Protein AF-A0A812WAB4-F1 (afdb_monomer_lite)

pLDDT: mean 71.21, std 24.24, range [20.56, 98.69]

Sequence (1229 aa):
MAKARALAEEQAKEQEQAKARALEEQAREWEQAKARALAEQQAKEEEMAKARALAEEQAREQEQAKARALEEQAREQEHAKEQAREQEHAKARALAEEQAREQEQAKARALAEEQARVRQEQNQLIEATRQNKAQLADAHKALLQLEHQVQDELRNAQAVMQAQVQPKMLAAPALKVEAPTPLTSKGSNGSETPLSQTSEDAQNPWLCRKLFPSPEPVTNCSTPSETQQTLLQCTQDSLSHAVPKACSPIGPTPPSQAAASPPALPKHPPAAPAASVLQVAPKAKSPAAVKSAPSAVAPLVSKPTLTKRILRCLEPTSKGTFKVSKEIRDMYYGGGRSRERAPASSIGDIAGAILRDGCSLPSLQEVPVSSLEVATSGQGDQPLSIPFLSVPSYAKVLLNRYEQVLFGGLKVGPQAENMFSTFWSRYRFTNPDHVVYSQVNEQDRRFYIPCLLHGDKGRTLQKSPIFVLSWEIPFGLGPDLLKCCAYDNKAYARKQFSDGKLKWTCSERLHNAGIKRKYADLHECPMVSSPGCTGGSKLNPDAHQRHNSKGHSYVSRWLVAAVPSKVYNNNSRALQALLKEVASELTSLFKDGIVHEASGTRFHFAFIGCKGDAEFHWEAGEFNRSYHNTGLVNEQMICHQCEAGAPGISFSDSRDSPAWAATIGRSEPWDVLPPLNHAPYSTQNPASLYLFDPFHVLKYGLFRDCIGSIVVRLCAMKYFDFEDRDLKGIEPRLQRAYSMYKLWALAEGKNLTLKKFTKSNMNFEKYSHYAWINCKGSEASLLLMWLAAYLSLLLEQPIKEQWHTKVLQAMRQTVQAGLTFVGIMHSHGLWLPRGCAQLLIDAGLGYMRGYNFLAKDCMDREVTGFRLRFHWQIISSLKAGSAAALQNASGVRSEKKWAYIGKMQPGVTLRDLVHAIPYYAIKQGLLTVEKKGKKNIFNGRILEIEGLPDLKCEQAFELSDASAERSAAGCTIKLNEDSVKEYLTSNITLLKWMISEGYSDPRTLARRVTKMEKWLESPTLMEADKEAEYAAVIDINLDELKEPVLCCPNDPDDAKTLTEIGTAGIDEVFIGSCMTNIGHYRAAGKMLSQFDGQLSTRLWIAPPTKMDEEQLTKEGYYSVYGKVGARTEMPGCSLCMGNQARVADNATVVSTSTRNFPNRLGKGANVYLASAELAAVAAILGRLPTNEEYLKYHAELAKSSDSIYQYLNFDQVEDYVAKAGKVQMSEYS

Secondary structure (DSSP, 8-state):
-HHHHHHHHHHHHHHHHHHHHHHHHHHHHHHHHHHHHHHHHHHHHHHHHHHHHHHHHHHHHHHHHHHHHHHHHHHHHHHHHHHHHHHHHHHHHHHHHHHHHHHHHHHHHHHHHHHHHHHHHHHHHHHHHHHHHHHHHHHHHHHHHHHHHHHHHHHHHHHHHHTS-----------------------------------------------------------------------------------------------------------------------------------------PPPPGGGGTSS-----TTSS----HHHHHHHS--------PPP--SHHHHHHHTTSS-----TTSS-EEEEEE--SSTTPPPEEEEEE-HHHHHHHHHHH-HHHHTTT--TTHHHHHHHHHHHHHHHHH-TTBHHHHHS-TTTGGGEEEEEEEEE--B-TTS-BEEEEEEE-SBPPPHHHHHHT-SSSSSTHHHHTS-------HHHHHHHTT--S-GGG-TT--TTTSTT-STT----SSSSPBBTTSS-GGGSEEEEEEEEHHHHTT-THHHHHHHHHHHHHHHHHHHT-EE-TTT--EEEEEEEEEEE-HHHHHHHHT-SS-GGG--TT------SSS-TTSTT--TT--SSS-GGGGGTTSS-S-SS--GGGGSSSBSS-GGGGEEE-HIIIIIIIIHHHHHHHHHHHHHHTTTT--STTS--SHHHHHHHHHHHHHHHHHHTTPPP------TTTTT--STTS-------HHHHHHHHHHHHHHHHHHHHSPPSSTTHHHHHHHHHHHHHHHHHHHHHHHHSBSSPPHHHHHHHHHHHHHHHHHHHHHHHHHHTTT---S-----THHHHHHHHHTTTT-TT-------EEEEEES-PPTT--HHHHHHHHHHHHHHTTSB-S-STT--BSSTTSEEEEES-TT--HHHHHHHHHTTTTTT-SEEEE---HHHHHHHHHHHHHHHHHHHHTT-S-HHHHHHHHHHHHHHHTS-------TT---S-EEEEEGGG--S-EEEPTT-TT-EEEHHHH---B-SEEEE-STT--HHHHHHHHHHHHT--S--SSEEEE--SSHHHHHHHHHTTHHHHHHHTT-EEPPSS-GGGT-SSS-PPTT-EEEE-SS---TTSSSTT-EEEE--HHHHHHHHHHTBPPPHHHHHHHHHHHTTSHHHHS----GGG-HHHHHHHTT--GGG--

Structure (mmCIF, N/CA/C/O backbone):
data_AF-A0A812WAB4-F1
#
_entry.id   AF-A0A812WAB4-F1
#
loop_
_atom_site.group_PDB
_atom_site.id
_atom_site.type_symbol
_atom_site.label_atom_id
_atom_site.label_alt_id
_atom_site.label_comp_id
_atom_site.label_asym_id
_atom_site.label_entity_id
_atom_site.label_seq_id
_atom_site.pdbx_PDB_ins_code
_atom_site.Cartn_x
_atom_site.Cartn_y
_atom_site.Cartn_z
_atom_site.occupancy
_atom_site.B_iso_or_equiv
_atom_site.auth_seq_id
_atom_site.auth_comp_id
_atom_site.auth_asym_id
_atom_site.auth_atom_id
_atom_site.pdbx_PDB_model_num
ATOM 1 N N . MET A 1 1 ? -78.190 81.065 2.301 1.00 52.19 1 MET A N 1
ATOM 2 C CA . MET A 1 1 ? -77.419 79.941 1.718 1.00 52.19 1 MET A CA 1
ATOM 3 C C . MET A 1 1 ? -76.236 79.523 2.591 1.00 52.19 1 MET A C 1
ATOM 5 O O . MET A 1 1 ? -76.321 78.434 3.130 1.00 52.19 1 MET A O 1
ATOM 9 N N . ALA A 1 2 ? -75.197 80.348 2.807 1.00 58.00 2 ALA A N 1
ATOM 10 C CA . ALA A 1 2 ? -73.956 79.943 3.504 1.00 58.00 2 ALA A CA 1
ATOM 11 C C . ALA A 1 2 ? -74.138 79.082 4.782 1.00 58.00 2 ALA A C 1
ATOM 13 O O . ALA A 1 2 ? -73.600 77.981 4.839 1.00 58.00 2 ALA A O 1
ATOM 14 N N . LYS A 1 3 ? -74.966 79.512 5.752 1.00 63.62 3 LYS A N 1
ATOM 15 C CA . LYS A 1 3 ? -75.245 78.733 6.982 1.00 63.62 3 LYS A CA 1
ATOM 16 C C . LYS A 1 3 ? -75.801 77.320 6.729 1.00 63.62 3 LYS A C 1
ATOM 18 O O . LYS A 1 3 ? -75.464 76.408 7.468 1.00 63.62 3 LYS A O 1
ATOM 23 N N . ALA A 1 4 ? -76.621 77.130 5.693 1.00 63.53 4 ALA A N 1
ATOM 24 C CA . ALA A 1 4 ? -77.177 75.817 5.355 1.00 63.53 4 ALA A CA 1
ATOM 25 C C . ALA A 1 4 ? -76.124 74.884 4.734 1.00 63.53 4 ALA A C 1
ATOM 27 O O . ALA A 1 4 ? -76.186 73.677 4.932 1.00 63.53 4 ALA A O 1
ATOM 28 N N . ARG A 1 5 ? -75.136 75.443 4.019 1.00 66.50 5 ARG A N 1
ATOM 29 C CA . ARG A 1 5 ? -74.017 74.672 3.463 1.00 66.50 5 ARG A CA 1
ATOM 30 C C . ARG A 1 5 ? -73.063 74.205 4.566 1.00 66.50 5 ARG A C 1
ATOM 32 O O . ARG A 1 5 ? -72.722 73.032 4.598 1.00 66.50 5 ARG A O 1
ATOM 39 N N . ALA A 1 6 ? -72.736 75.093 5.509 1.00 70.25 6 ALA A N 1
ATOM 40 C CA . ALA A 1 6 ? -71.927 74.752 6.681 1.00 70.25 6 ALA A CA 1
ATOM 41 C C . ALA A 1 6 ? -72.569 73.636 7.528 1.00 70.25 6 ALA A C 1
ATOM 43 O O . ALA A 1 6 ? -71.901 72.658 7.840 1.00 70.25 6 ALA A O 1
ATOM 44 N N . LEU A 1 7 ? -73.874 73.733 7.821 1.00 73.00 7 LEU A N 1
ATOM 45 C CA . LEU A 1 7 ? -74.591 72.709 8.592 1.00 73.00 7 LEU A CA 1
ATOM 46 C C . LEU A 1 7 ? -74.614 71.342 7.878 1.00 73.00 7 LEU A C 1
ATOM 48 O O . LEU A 1 7 ? -74.475 70.308 8.524 1.00 73.00 7 LEU A O 1
ATOM 52 N N . ALA A 1 8 ? -74.750 71.327 6.547 1.00 71.44 8 ALA A N 1
ATOM 53 C CA . ALA A 1 8 ? -74.697 70.092 5.764 1.00 71.44 8 ALA A CA 1
ATOM 54 C C . ALA A 1 8 ? -73.288 69.464 5.741 1.00 71.44 8 ALA A C 1
ATOM 56 O O . ALA A 1 8 ? -73.159 68.245 5.820 1.00 71.44 8 ALA A O 1
ATOM 57 N N . GLU A 1 9 ? -72.231 70.279 5.667 1.00 72.88 9 GLU A N 1
ATOM 58 C CA . GLU A 1 9 ? -70.834 69.819 5.734 1.00 72.88 9 GLU A CA 1
ATOM 59 C C . GLU A 1 9 ? -70.456 69.305 7.140 1.00 72.88 9 GLU A C 1
ATOM 61 O O . GLU A 1 9 ? -69.676 68.360 7.265 1.00 72.88 9 GLU A O 1
ATOM 66 N N . GLU A 1 10 ? -71.043 69.876 8.195 1.00 75.81 10 GLU A N 1
ATOM 67 C CA . GLU A 1 10 ? -70.905 69.425 9.585 1.00 75.81 10 GLU A CA 1
ATOM 68 C C . GLU A 1 10 ? -71.612 68.076 9.816 1.00 75.81 10 GLU A C 1
ATOM 70 O O . GLU A 1 10 ? -70.976 67.114 10.249 1.00 75.81 10 GLU A O 1
ATOM 75 N N . GLN A 1 11 ? -72.880 67.952 9.405 1.00 75.81 11 GLN A N 1
ATOM 76 C CA . GLN A 1 11 ? -73.641 66.696 9.488 1.00 75.81 11 GLN A CA 1
ATOM 77 C C . GLN A 1 11 ? -73.031 65.566 8.641 1.00 75.81 11 GLN A C 1
ATOM 79 O O . GLN A 1 11 ? -73.047 64.406 9.057 1.00 75.81 11 GLN A O 1
ATOM 84 N N . ALA A 1 12 ? -72.455 65.882 7.475 1.00 74.12 12 ALA A N 1
ATOM 85 C CA . ALA A 1 12 ? -71.748 64.901 6.651 1.00 74.12 12 ALA A CA 1
ATOM 86 C C . ALA A 1 12 ? -70.506 64.342 7.368 1.00 74.12 12 ALA A C 1
ATOM 88 O O . ALA A 1 12 ? -70.332 63.123 7.428 1.00 74.12 12 ALA A O 1
ATOM 89 N N . LYS A 1 13 ? -69.686 65.214 7.976 1.00 76.31 13 LYS A N 1
ATOM 90 C CA . LYS A 1 13 ? -68.522 64.802 8.779 1.00 76.31 13 LYS A CA 1
ATOM 91 C C . LYS A 1 13 ? -68.918 63.978 9.999 1.00 76.31 13 LYS A C 1
ATOM 93 O O . LYS A 1 13 ? -68.230 63.015 10.325 1.00 76.31 13 LYS A O 1
ATOM 98 N N . GLU A 1 14 ? -70.012 64.326 10.668 1.00 77.62 14 GLU A N 1
ATOM 99 C CA . GLU A 1 14 ? -70.473 63.584 11.842 1.00 77.62 14 GLU A CA 1
ATOM 100 C C . GLU A 1 14 ? -70.946 62.165 11.469 1.00 77.62 14 GLU A C 1
ATOM 102 O O . GLU A 1 14 ? -70.565 61.196 12.131 1.00 77.62 14 GLU A O 1
ATOM 107 N N . GLN A 1 15 ? -71.661 62.003 10.345 1.00 76.19 15 GLN A N 1
ATOM 108 C CA . GLN A 1 15 ? -71.998 60.679 9.801 1.00 76.19 15 GLN A CA 1
ATOM 109 C C . GLN A 1 15 ? -70.767 59.877 9.352 1.00 76.19 15 GLN A C 1
ATOM 111 O O . GLN A 1 15 ? -70.721 58.661 9.551 1.00 76.19 15 GLN A O 1
ATOM 116 N N . GLU A 1 16 ? -69.766 60.525 8.756 1.00 75.88 16 GLU A N 1
ATOM 117 C CA . GLU A 1 16 ? -68.511 59.881 8.353 1.00 75.88 16 GLU A CA 1
ATOM 118 C C . GLU A 1 16 ? -67.722 59.385 9.578 1.00 75.88 16 GLU A C 1
ATOM 120 O O . GLU A 1 16 ? -67.332 58.217 9.638 1.00 75.88 16 GLU A O 1
ATOM 125 N N . GLN A 1 17 ? -67.598 60.213 10.620 1.00 77.81 17 GLN A N 1
ATOM 126 C CA . GLN A 1 17 ? -66.981 59.831 11.895 1.00 77.81 17 GLN A CA 1
ATOM 127 C C . GLN A 1 17 ? -67.783 58.774 12.671 1.00 77.81 17 GLN A C 1
ATOM 129 O O . GLN A 1 17 ? -67.201 58.030 13.463 1.00 77.81 17 GLN A O 1
ATOM 134 N N . ALA A 1 18 ? -69.105 58.697 12.498 1.00 77.62 18 ALA A N 1
ATOM 135 C CA . ALA A 1 18 ? -69.916 57.618 13.061 1.00 77.62 18 ALA A CA 1
ATOM 136 C C . ALA A 1 18 ? -69.639 56.281 12.347 1.00 77.62 18 ALA A C 1
ATOM 138 O O . ALA A 1 18 ? -69.384 55.273 13.005 1.00 77.62 18 ALA A O 1
ATOM 139 N N . LYS A 1 19 ? -69.595 56.282 11.006 1.00 80.00 19 LYS A N 1
ATOM 140 C CA . LYS A 1 19 ? -69.253 55.093 10.201 1.00 80.00 19 LYS A CA 1
ATOM 141 C C . LYS A 1 19 ? -67.831 54.594 10.461 1.00 80.00 19 LYS A C 1
ATOM 143 O O . LYS A 1 19 ? -67.636 53.389 10.587 1.00 80.00 19 LYS A O 1
ATOM 148 N N . ALA A 1 20 ? -66.859 55.500 10.587 1.00 75.81 20 ALA A N 1
ATOM 149 C CA . ALA A 1 20 ? -65.477 55.146 10.912 1.00 75.81 20 ALA A CA 1
ATOM 150 C C . ALA A 1 20 ? -65.369 54.429 12.271 1.00 75.81 20 ALA A C 1
ATOM 152 O O . ALA A 1 20 ? -64.725 53.387 12.367 1.00 75.81 20 ALA A O 1
ATOM 153 N N . ARG A 1 21 ? -66.063 54.933 13.303 1.00 80.88 21 ARG A N 1
ATOM 154 C CA . ARG A 1 21 ? -66.091 54.309 14.638 1.00 80.88 21 ARG A CA 1
ATOM 155 C C . ARG A 1 21 ? -66.744 52.924 14.630 1.00 80.88 21 ARG A C 1
ATOM 157 O O . ARG A 1 21 ? -66.180 52.005 15.213 1.00 80.88 21 ARG A O 1
ATOM 164 N N . ALA A 1 22 ? -67.857 52.750 13.914 1.00 78.44 22 ALA A N 1
ATOM 165 C CA . ALA A 1 22 ? -68.499 51.441 13.765 1.00 78.44 22 ALA A CA 1
ATOM 166 C C . ALA A 1 22 ? -67.595 50.412 13.051 1.00 78.44 22 ALA A C 1
ATOM 168 O O . ALA A 1 22 ? -67.544 49.252 13.453 1.00 78.44 22 ALA A O 1
ATOM 169 N N . LEU A 1 23 ? -66.840 50.836 12.028 1.00 78.31 23 LEU A N 1
ATOM 170 C CA . LEU A 1 23 ? -65.867 49.979 11.337 1.00 78.31 23 LEU A CA 1
ATOM 171 C C . LEU A 1 23 ? -64.671 49.600 12.222 1.00 78.31 23 LEU A C 1
ATOM 173 O O . LEU A 1 23 ? -64.237 48.450 12.186 1.00 78.31 23 LEU A O 1
ATOM 177 N N . GLU A 1 24 ? -64.153 50.523 13.040 1.00 78.06 24 GLU A N 1
ATOM 178 C CA . GLU A 1 24 ? -63.116 50.193 14.028 1.00 78.06 24 GLU A CA 1
ATOM 179 C C . GLU A 1 24 ? -63.603 49.182 15.072 1.00 78.06 24 GLU A C 1
ATOM 181 O O . GLU A 1 24 ? -62.859 48.274 15.440 1.00 78.06 24 GLU A O 1
ATOM 186 N N . GLU A 1 25 ? -64.833 49.329 15.562 1.00 81.88 25 GLU A N 1
ATOM 187 C CA . GLU A 1 25 ? -65.417 48.429 16.558 1.00 81.88 25 GLU A CA 1
ATOM 188 C C . GLU A 1 25 ? -65.591 47.014 15.983 1.00 81.88 25 GLU A C 1
ATOM 190 O O . GLU A 1 25 ? -65.081 46.047 16.552 1.00 81.88 25 GLU A O 1
ATOM 195 N N . GLN A 1 26 ? -66.155 46.907 14.777 1.00 78.94 26 GLN A N 1
ATOM 196 C CA . GLN A 1 26 ? -66.324 45.637 14.067 1.00 78.94 26 GLN A CA 1
ATOM 197 C C . GLN A 1 26 ? -64.977 44.958 13.730 1.00 78.94 26 GLN A C 1
ATOM 199 O O . GLN A 1 26 ? -64.854 43.733 13.807 1.00 78.94 26 GLN A O 1
ATOM 204 N N . ALA A 1 27 ? -63.931 45.735 13.420 1.00 76.19 27 ALA A N 1
ATOM 205 C CA . ALA A 1 27 ? -62.578 45.211 13.213 1.00 76.19 27 ALA A CA 1
ATOM 206 C C . ALA A 1 27 ? -61.943 44.668 14.511 1.00 76.19 27 ALA A C 1
ATOM 208 O O . ALA A 1 27 ? -61.262 43.639 14.483 1.00 76.19 27 ALA A O 1
ATOM 209 N N . ARG A 1 28 ? -62.190 45.317 15.659 1.00 81.50 28 ARG A N 1
ATOM 210 C CA . ARG A 1 28 ? -61.727 44.841 16.977 1.00 81.50 28 ARG A CA 1
ATOM 211 C C . ARG A 1 28 ? -62.428 43.546 17.384 1.00 81.50 28 ARG A C 1
ATOM 213 O O . ARG A 1 28 ? -61.758 42.639 17.874 1.00 81.50 28 ARG A O 1
ATOM 220 N N . GLU A 1 29 ? -63.736 43.426 17.152 1.00 82.69 29 GLU A N 1
ATOM 221 C CA . GLU A 1 29 ? -64.469 42.174 17.385 1.00 82.69 29 GLU A CA 1
ATOM 222 C C . GLU A 1 29 ? -63.926 41.025 16.522 1.00 82.69 29 GLU A C 1
ATOM 224 O O . GLU A 1 29 ? -63.719 39.918 17.028 1.00 82.69 29 GLU A O 1
ATOM 229 N N . TRP A 1 30 ? -63.627 41.291 15.245 1.00 73.19 30 TRP A N 1
ATOM 230 C CA . TRP A 1 30 ? -63.092 40.287 14.323 1.00 73.19 30 TRP A CA 1
ATOM 231 C C . TRP A 1 30 ? -61.701 39.781 14.732 1.00 73.19 30 TRP A C 1
ATOM 233 O O . TRP A 1 30 ? -61.496 38.568 14.808 1.00 73.19 30 TRP A O 1
ATOM 243 N N . GLU A 1 31 ? -60.763 40.667 15.088 1.00 77.31 31 GLU A N 1
ATOM 244 C CA . GLU A 1 31 ? -59.454 40.239 15.611 1.00 77.31 31 GLU A CA 1
ATOM 245 C C . GLU A 1 31 ? -59.580 39.508 16.962 1.00 77.31 31 GLU A C 1
ATOM 247 O O . GLU A 1 31 ? -58.895 38.510 17.185 1.00 77.31 31 GLU A O 1
ATOM 252 N N . GLN A 1 32 ? -60.510 39.903 17.842 1.00 81.44 32 GLN A N 1
ATOM 253 C CA . GLN A 1 32 ? -60.783 39.152 19.078 1.00 81.44 32 GLN A CA 1
ATOM 254 C C . GLN A 1 32 ? -61.400 37.767 18.825 1.00 81.44 32 GLN A C 1
ATOM 256 O O . GLN A 1 32 ? -61.187 36.849 19.620 1.00 81.44 32 GLN A O 1
ATOM 261 N N . ALA A 1 33 ? -62.191 37.583 17.766 1.00 80.44 33 ALA A N 1
ATOM 262 C CA . ALA A 1 33 ? -62.707 36.271 17.370 1.00 80.44 33 ALA A CA 1
ATOM 263 C C . ALA A 1 33 ? -61.588 35.389 16.786 1.00 80.44 33 ALA A C 1
ATOM 265 O O . ALA A 1 33 ? -61.413 34.241 17.196 1.00 80.44 33 ALA A O 1
ATOM 266 N N . LYS A 1 34 ? -60.771 35.960 15.897 1.00 83.44 34 LYS A N 1
ATOM 267 C CA . LYS A 1 34 ? -59.609 35.325 15.260 1.00 83.44 34 LYS A CA 1
ATOM 268 C C . LYS A 1 34 ? -58.541 34.889 16.272 1.00 83.44 34 LYS A C 1
ATOM 270 O O . LYS A 1 34 ? -58.051 33.765 16.188 1.00 83.44 34 LYS A O 1
ATOM 275 N N . ALA A 1 35 ? -58.244 35.717 17.276 1.00 79.19 35 ALA A N 1
ATOM 276 C CA . ALA A 1 35 ? -57.335 35.366 18.369 1.00 79.19 35 ALA A CA 1
ATOM 277 C C . ALA A 1 35 ? -57.852 34.186 19.217 1.00 79.19 35 ALA A C 1
ATOM 279 O O . ALA A 1 35 ? -57.074 33.307 19.585 1.00 79.19 35 ALA A O 1
ATOM 280 N N . ARG A 1 36 ? -59.167 34.125 19.485 1.00 83.38 36 ARG A N 1
ATOM 281 C CA . ARG A 1 36 ? -59.795 32.998 20.200 1.00 83.38 36 ARG A CA 1
ATOM 282 C C . ARG A 1 36 ? -59.739 31.698 19.392 1.00 83.38 36 ARG A C 1
ATOM 284 O O . ARG A 1 36 ? -59.367 30.668 19.945 1.00 83.38 36 ARG A O 1
ATOM 291 N N . ALA A 1 37 ? -60.027 31.753 18.091 1.00 79.75 37 ALA A N 1
ATOM 292 C CA . ALA A 1 37 ? -59.934 30.588 17.207 1.00 79.75 37 ALA A CA 1
ATOM 293 C C . ALA A 1 37 ? -58.499 30.029 17.116 1.00 79.75 37 ALA A C 1
ATOM 295 O O . ALA A 1 37 ? -58.308 28.815 17.183 1.00 79.75 37 ALA A O 1
ATOM 296 N N . LEU A 1 38 ? -57.488 30.903 17.031 1.00 81.25 38 LEU A N 1
ATOM 297 C CA . LEU A 1 38 ? -56.081 30.490 17.013 1.00 81.25 38 LEU A CA 1
ATOM 298 C C . LEU A 1 38 ? -55.655 29.825 18.334 1.00 81.25 38 LEU A C 1
ATOM 300 O O . LEU A 1 38 ? -54.968 28.806 18.305 1.00 81.25 38 LEU A O 1
ATOM 304 N N . ALA A 1 39 ? -56.100 30.354 19.478 1.00 79.31 39 ALA A N 1
ATOM 305 C CA . ALA A 1 39 ? -55.821 29.761 20.787 1.00 79.31 39 ALA A CA 1
ATOM 306 C C . ALA A 1 39 ? -56.462 28.367 20.950 1.00 79.31 39 ALA A C 1
ATOM 308 O O . ALA A 1 39 ? -55.817 27.453 21.462 1.00 79.31 39 ALA A O 1
ATOM 309 N N . GLU A 1 40 ? -57.696 28.166 20.468 1.00 82.12 40 GLU A N 1
ATOM 310 C CA . GLU A 1 40 ? -58.315 26.833 20.447 1.00 82.12 40 GLU A CA 1
ATOM 311 C C . GLU A 1 40 ? -57.578 25.840 19.542 1.00 82.12 40 GLU A C 1
ATOM 313 O O . GLU A 1 40 ? -57.486 24.660 19.885 1.00 82.12 40 GLU A O 1
ATOM 318 N N . GLN A 1 41 ? -57.078 26.285 18.384 1.00 76.56 41 GLN A N 1
ATOM 319 C CA . GLN A 1 41 ? -56.295 25.428 17.493 1.00 76.56 41 GLN A CA 1
ATOM 320 C C . GLN A 1 41 ? -54.982 25.004 18.165 1.00 76.56 41 GLN A C 1
ATOM 322 O O . GLN A 1 41 ? -54.685 23.813 18.221 1.00 76.56 41 GLN A O 1
ATOM 327 N N . GLN A 1 42 ? -54.244 25.957 18.742 1.00 76.56 42 GLN A N 1
ATOM 328 C CA . GLN A 1 42 ? -52.980 25.687 19.433 1.00 76.56 42 GLN A CA 1
ATOM 329 C C . GLN A 1 42 ? -53.159 24.722 20.615 1.00 76.56 42 GLN A C 1
ATOM 331 O O . GLN A 1 42 ? -52.364 23.799 20.769 1.00 76.56 42 GLN A O 1
ATOM 336 N N . ALA A 1 43 ? -54.235 24.862 21.399 1.00 80.75 43 ALA A N 1
ATOM 337 C CA . ALA A 1 43 ? -54.543 23.933 22.487 1.00 80.75 43 ALA A CA 1
ATOM 338 C C . ALA A 1 43 ? -54.781 22.490 21.990 1.00 80.75 43 ALA A C 1
ATOM 340 O O . ALA A 1 43 ? -54.257 21.542 22.576 1.00 80.75 43 ALA A O 1
ATOM 341 N N . LYS A 1 44 ? -55.522 22.320 20.883 1.00 81.31 44 LYS A N 1
ATOM 342 C CA . LYS A 1 44 ? -55.799 21.006 20.267 1.00 81.31 44 LYS A CA 1
ATOM 343 C C . LYS A 1 44 ? -54.541 20.376 19.654 1.00 81.31 44 LYS A C 1
ATOM 345 O O . LYS A 1 44 ? -54.353 19.165 19.746 1.00 81.31 44 LYS A O 1
ATOM 350 N N . GLU A 1 45 ? -53.663 21.183 19.061 1.00 78.44 45 GLU A N 1
ATOM 351 C CA . GLU A 1 45 ? -52.363 20.728 18.549 1.00 78.44 45 GLU A CA 1
ATOM 352 C C . GLU A 1 45 ? -51.426 20.288 19.689 1.00 78.44 45 GLU A C 1
ATOM 354 O O . GLU A 1 45 ? -50.787 19.240 19.585 1.00 78.44 45 GLU A O 1
ATOM 359 N N . GLU A 1 46 ? -51.393 21.017 20.811 1.00 80.88 46 GLU A N 1
ATOM 360 C CA . GLU A 1 46 ? -50.581 20.660 21.982 1.00 80.88 46 GLU A CA 1
ATOM 361 C C . GLU A 1 46 ? -51.090 19.386 22.688 1.00 80.88 46 GLU A C 1
ATOM 363 O O . GLU A 1 46 ? -50.293 18.557 23.135 1.00 80.88 46 GLU A O 1
ATOM 368 N N . GLU A 1 47 ? -52.410 19.186 22.761 1.00 82.88 47 GLU A N 1
ATOM 369 C CA . GLU A 1 47 ? -53.029 17.950 23.263 1.00 82.88 47 GLU A CA 1
ATOM 370 C C . GLU A 1 47 ? -52.693 16.745 22.366 1.00 82.88 47 GLU A C 1
ATOM 372 O O . GLU A 1 47 ? -52.239 15.705 22.852 1.00 82.88 47 GLU A O 1
ATOM 377 N N . MET A 1 48 ? -52.817 16.900 21.043 1.00 77.81 48 MET A N 1
ATOM 378 C CA . MET A 1 48 ? -52.494 15.843 20.079 1.00 77.81 48 MET A CA 1
ATOM 379 C C . MET A 1 48 ? -50.993 15.502 20.055 1.00 77.81 48 MET A C 1
ATOM 381 O O . MET A 1 48 ? -50.625 14.335 19.894 1.00 77.81 48 MET A O 1
ATOM 385 N N . ALA A 1 49 ? -50.118 16.490 20.270 1.00 75.38 49 ALA A N 1
ATOM 386 C CA . ALA A 1 49 ? -48.680 16.276 20.420 1.00 75.38 49 ALA A CA 1
ATOM 387 C C . ALA A 1 49 ? -48.346 15.453 21.679 1.00 75.38 49 ALA A C 1
ATOM 389 O O . ALA A 1 49 ? -47.555 14.512 21.602 1.00 75.38 49 ALA A O 1
ATOM 390 N N . LYS A 1 50 ? -48.993 15.744 22.817 1.00 81.94 50 LYS A N 1
ATOM 391 C CA . LYS A 1 50 ? -48.842 14.966 24.063 1.00 81.94 50 LYS A CA 1
ATOM 392 C C . LYS A 1 50 ? -49.332 13.525 23.897 1.00 81.94 50 LYS A C 1
ATOM 394 O O . LYS A 1 50 ? -48.650 12.599 24.333 1.00 81.94 50 LYS A O 1
ATOM 399 N N . ALA A 1 51 ? -50.457 13.323 23.207 1.00 78.44 51 ALA A N 1
ATOM 400 C CA . ALA A 1 51 ? -50.969 11.989 22.890 1.00 78.44 51 ALA A CA 1
ATOM 401 C C . ALA A 1 51 ? -50.000 11.178 22.005 1.00 78.44 51 ALA A C 1
ATOM 403 O O . ALA A 1 51 ? -49.774 9.996 22.268 1.00 78.44 51 ALA A O 1
ATOM 404 N N . ARG A 1 52 ? -49.372 11.806 20.996 1.00 80.25 52 ARG A N 1
ATOM 405 C CA . ARG A 1 52 ? -48.325 11.162 20.180 1.00 80.25 52 ARG A CA 1
ATOM 406 C C . ARG A 1 52 ? -47.084 10.797 20.989 1.00 80.25 52 ARG A C 1
ATOM 408 O O . ARG A 1 52 ? -46.614 9.671 20.868 1.00 80.25 52 ARG A O 1
ATOM 415 N N . ALA A 1 53 ? -46.581 11.708 21.823 1.00 76.62 53 ALA A N 1
ATOM 416 C CA . ALA A 1 53 ? -45.392 11.458 22.638 1.00 76.62 53 ALA A CA 1
ATOM 417 C C . ALA A 1 53 ? -45.572 10.239 23.563 1.00 76.62 53 ALA A C 1
ATOM 419 O O . ALA A 1 53 ? -44.701 9.373 23.610 1.00 76.62 53 ALA A O 1
ATOM 420 N N . LEU A 1 54 ? -46.734 10.126 24.219 1.00 80.69 54 LEU A N 1
ATOM 421 C CA . LEU A 1 54 ? -47.067 8.986 25.078 1.00 80.69 54 LEU A CA 1
ATOM 422 C C . LEU A 1 54 ? -47.182 7.666 24.292 1.00 80.69 54 LEU A C 1
ATOM 424 O O . LEU A 1 54 ? -46.727 6.625 24.763 1.00 80.69 54 LEU A O 1
ATOM 428 N N . ALA A 1 55 ? -47.755 7.698 23.084 1.00 77.44 55 ALA A N 1
ATOM 429 C CA . ALA A 1 55 ? -47.849 6.519 22.222 1.00 77.44 55 ALA A CA 1
ATOM 430 C C . ALA A 1 55 ? -46.470 6.050 21.716 1.00 77.44 55 ALA A C 1
ATOM 432 O O . ALA A 1 55 ? -46.211 4.847 21.660 1.00 77.44 55 ALA A O 1
ATOM 433 N N . GLU A 1 56 ? -45.565 6.979 21.389 1.00 76.56 56 GLU A N 1
ATOM 434 C CA . GLU A 1 56 ? -44.178 6.650 21.043 1.00 76.56 56 GLU A CA 1
ATOM 435 C C . GLU A 1 56 ? -43.398 6.075 22.232 1.00 76.56 56 GLU A C 1
ATOM 437 O O . GLU A 1 56 ? -42.625 5.137 22.053 1.00 76.56 56 GLU A O 1
ATOM 442 N N . GLU A 1 57 ? -43.593 6.605 23.441 1.00 79.88 57 GLU A N 1
ATOM 443 C CA . GLU A 1 57 ? -42.954 6.095 24.658 1.00 79.88 57 GLU A CA 1
ATOM 444 C C . GLU A 1 57 ? -43.381 4.644 24.940 1.00 79.88 57 GLU A C 1
ATOM 446 O O . GLU A 1 57 ? -42.528 3.761 25.051 1.00 79.88 57 GLU A O 1
ATOM 451 N N . GLN A 1 58 ? -44.687 4.363 24.903 1.00 79.06 58 GLN A N 1
ATOM 452 C CA . GLN A 1 58 ? -45.234 3.008 25.060 1.00 79.06 58 GLN A CA 1
ATOM 453 C C . GLN A 1 58 ? -44.758 2.037 23.965 1.00 79.06 58 GLN A C 1
ATOM 455 O O . GLN A 1 58 ? -44.491 0.865 24.247 1.00 79.06 58 GLN A O 1
ATOM 460 N N . ALA A 1 59 ? -44.609 2.503 22.719 1.00 78.44 59 ALA A N 1
ATOM 461 C CA . ALA A 1 59 ? -44.060 1.689 21.635 1.00 78.44 59 ALA A CA 1
ATOM 462 C C . ALA A 1 59 ? -42.585 1.320 21.887 1.00 78.44 59 ALA A C 1
ATOM 464 O O . ALA A 1 59 ? -42.216 0.150 21.762 1.00 78.44 59 ALA A O 1
ATOM 465 N N . ARG A 1 60 ? -41.762 2.289 22.316 1.00 78.69 60 ARG A N 1
ATOM 466 C CA . ARG A 1 60 ? -40.344 2.069 22.659 1.00 78.69 60 ARG A CA 1
ATOM 467 C C . ARG A 1 60 ? -40.186 1.113 23.842 1.00 78.69 60 ARG A C 1
ATOM 469 O O . ARG A 1 60 ? -39.295 0.268 23.811 1.00 78.69 60 ARG A O 1
ATOM 476 N N . GLU A 1 61 ? -41.045 1.190 24.860 1.00 78.25 61 GLU A N 1
ATOM 477 C CA . GLU A 1 61 ? -41.025 0.235 25.979 1.00 78.25 61 GLU A CA 1
ATOM 478 C C . GLU A 1 61 ? -41.342 -1.198 25.523 1.00 78.25 61 GLU A C 1
ATOM 480 O O . GLU A 1 61 ? -40.617 -2.130 25.884 1.00 78.25 61 GLU A O 1
ATOM 485 N N . GLN A 1 62 ? -42.366 -1.391 24.679 1.00 75.75 62 GLN A N 1
ATOM 486 C CA . GLN A 1 62 ? -42.686 -2.711 24.120 1.00 75.75 62 GLN A CA 1
ATOM 487 C C . GLN A 1 62 ? -41.566 -3.262 23.225 1.00 75.75 62 GLN A C 1
ATOM 489 O O . GLN A 1 62 ? -41.286 -4.462 23.255 1.00 75.75 62 GLN A O 1
ATOM 494 N N . GLU A 1 63 ? -40.913 -2.408 22.439 1.00 75.00 63 GLU A N 1
ATOM 495 C CA . GLU A 1 63 ? -39.784 -2.796 21.594 1.00 75.00 63 GLU A CA 1
ATOM 496 C C . GLU A 1 63 ? -38.559 -3.185 22.436 1.00 75.00 63 GLU A C 1
ATOM 498 O O . GLU A 1 63 ? -37.990 -4.259 22.236 1.00 75.00 63 GLU A O 1
ATOM 503 N N . GLN A 1 64 ? -38.220 -2.405 23.469 1.00 74.12 64 GLN A N 1
ATOM 504 C CA . GLN A 1 64 ? -37.158 -2.751 24.421 1.00 74.12 64 GLN A CA 1
ATOM 505 C C . GLN A 1 64 ? -37.474 -4.001 25.260 1.00 74.12 64 GLN A C 1
ATOM 507 O O . GLN A 1 64 ? -36.550 -4.671 25.727 1.00 74.12 64 GLN A O 1
ATOM 512 N N . ALA A 1 65 ? -38.747 -4.321 25.502 1.00 76.31 65 ALA A N 1
ATOM 513 C CA . ALA A 1 65 ? -39.143 -5.570 26.153 1.00 76.31 65 ALA A CA 1
ATOM 514 C C . ALA A 1 65 ? -38.926 -6.778 25.222 1.00 76.31 65 ALA A C 1
ATOM 516 O O . ALA A 1 65 ? -38.305 -7.761 25.626 1.00 76.31 65 ALA A O 1
ATOM 517 N N . LYS A 1 66 ? -39.350 -6.676 23.952 1.00 81.12 66 LYS A N 1
ATOM 518 C CA . LYS A 1 66 ? -39.113 -7.708 22.925 1.00 81.12 66 LYS A CA 1
ATOM 519 C C . LYS A 1 66 ? -37.623 -7.928 22.656 1.00 81.12 66 LYS A C 1
ATOM 521 O O . LYS A 1 66 ? -37.192 -9.074 22.573 1.00 81.12 66 LYS A O 1
ATOM 526 N N . ALA A 1 67 ? -36.838 -6.853 22.570 1.00 72.62 67 ALA A N 1
ATOM 527 C CA . ALA A 1 67 ? -35.392 -6.925 22.374 1.00 72.62 67 ALA A CA 1
ATOM 528 C C . ALA A 1 67 ? -34.694 -7.685 23.514 1.00 72.62 67 ALA A C 1
ATOM 530 O O . ALA A 1 67 ? -33.893 -8.575 23.245 1.00 72.62 67 ALA A O 1
ATOM 531 N N . ARG A 1 68 ? -35.050 -7.403 24.777 1.00 78.31 68 ARG A N 1
ATOM 532 C CA . ARG A 1 68 ? -34.496 -8.111 25.946 1.00 78.31 68 ARG A CA 1
ATOM 533 C C . ARG A 1 68 ? -34.846 -9.602 25.953 1.00 78.31 68 ARG A C 1
ATOM 535 O O . ARG A 1 68 ? -33.958 -10.414 26.187 1.00 78.31 68 ARG A O 1
ATOM 542 N N . ALA A 1 69 ? -36.086 -9.968 25.622 1.00 76.69 69 ALA A N 1
ATOM 543 C CA . ALA A 1 69 ? -36.492 -11.374 25.521 1.00 76.69 69 ALA A CA 1
ATOM 544 C C . ALA A 1 69 ? -35.758 -12.129 24.391 1.00 76.69 69 ALA A C 1
ATOM 546 O O . ALA A 1 69 ? -35.356 -13.278 24.570 1.00 76.69 69 ALA A O 1
ATOM 547 N N . LEU A 1 70 ? -35.538 -11.479 23.240 1.00 76.94 70 LEU A N 1
ATOM 548 C CA . LEU A 1 70 ? -34.739 -12.035 22.141 1.00 76.94 70 LEU A CA 1
ATOM 549 C C . LEU A 1 70 ? -33.256 -12.177 22.509 1.00 76.94 70 LEU A C 1
ATOM 551 O O . LEU A 1 70 ? -32.635 -13.170 22.138 1.00 76.94 70 LEU A O 1
ATOM 555 N N . GLU A 1 71 ? -32.688 -11.221 23.247 1.00 74.25 71 GLU A N 1
ATOM 556 C CA . GLU A 1 71 ? -31.295 -11.284 23.702 1.00 74.25 71 GLU A CA 1
ATOM 557 C C . GLU A 1 71 ? -31.080 -12.404 24.735 1.00 74.25 71 GLU A C 1
ATOM 559 O O . GLU A 1 71 ? -30.091 -13.132 24.665 1.00 74.25 71 GLU A O 1
ATOM 564 N N . GLU A 1 72 ? -32.025 -12.596 25.658 1.00 78.00 72 GLU A N 1
ATOM 565 C CA . GLU A 1 72 ? -32.012 -13.694 26.629 1.00 78.00 72 GLU A CA 1
ATOM 566 C C . GLU A 1 72 ? -32.097 -15.061 25.925 1.00 78.00 72 GLU A C 1
ATOM 568 O O . GLU A 1 72 ? -31.224 -15.911 26.115 1.00 78.00 72 GLU A O 1
ATOM 573 N N . GLN A 1 73 ? -33.047 -15.226 24.997 1.00 74.50 73 GLN A N 1
ATOM 574 C CA . GLN A 1 73 ? -33.183 -16.443 24.191 1.00 74.50 73 GLN A CA 1
ATOM 575 C C . GLN A 1 73 ? -31.961 -16.704 23.283 1.00 74.50 73 GLN A C 1
ATOM 577 O O . GLN A 1 73 ? -31.594 -17.858 23.044 1.00 74.50 73 GLN A O 1
ATOM 582 N N . ALA A 1 74 ? -31.297 -15.654 22.788 1.00 72.06 74 ALA A N 1
ATOM 583 C CA . ALA A 1 74 ? -30.055 -15.782 22.028 1.00 72.06 74 ALA A CA 1
ATOM 584 C C . ALA A 1 74 ? -28.895 -16.282 22.906 1.00 72.06 74 ALA A C 1
ATOM 586 O O . ALA A 1 74 ? -28.180 -17.196 22.491 1.00 72.06 74 ALA A O 1
ATOM 587 N N . ARG A 1 75 ? -28.746 -15.750 24.128 1.00 76.38 75 ARG A N 1
ATOM 588 C CA . ARG A 1 75 ? -27.714 -16.174 25.093 1.00 76.38 75 ARG A CA 1
ATOM 589 C C . ARG A 1 75 ? -27.881 -17.636 25.513 1.00 76.38 75 ARG A C 1
ATOM 591 O O . ARG A 1 75 ? -26.889 -18.360 25.567 1.00 76.38 75 ARG A O 1
ATOM 598 N N . GLU A 1 76 ? -29.112 -18.100 25.747 1.00 76.44 76 GLU A N 1
ATOM 599 C CA . GLU A 1 76 ? -29.383 -19.519 26.034 1.00 76.44 76 GLU A CA 1
ATOM 600 C C . GLU A 1 76 ? -28.955 -20.429 24.871 1.00 76.44 76 GLU A C 1
ATOM 602 O O . GLU A 1 76 ? -28.272 -21.438 25.077 1.00 76.44 76 GLU A O 1
ATOM 607 N N . GLN A 1 77 ? -29.293 -20.051 23.632 1.00 71.81 77 GLN A N 1
ATOM 608 C CA . GLN A 1 77 ? -28.865 -20.799 22.450 1.00 71.81 77 GLN A CA 1
ATOM 609 C C . GLN A 1 77 ? -27.351 -20.751 22.219 1.00 71.81 77 GLN A C 1
ATOM 611 O O . GLN A 1 77 ? -26.790 -21.722 21.714 1.00 71.81 77 GLN A O 1
ATOM 616 N N . GLU A 1 78 ? -26.689 -19.633 22.513 1.00 72.31 78 GLU A N 1
ATOM 617 C CA . GLU A 1 78 ? -25.242 -19.488 22.347 1.00 72.31 78 GLU A CA 1
ATOM 618 C C . GLU A 1 78 ? -24.480 -20.337 23.369 1.00 72.31 78 GLU A C 1
ATOM 620 O O . GLU A 1 78 ? -23.624 -21.125 22.972 1.00 72.31 78 GLU A O 1
ATOM 625 N N . HIS A 1 79 ? -24.888 -20.313 24.639 1.00 77.62 79 HIS A N 1
ATOM 626 C CA . HIS A 1 79 ? -24.347 -21.186 25.683 1.00 77.62 79 HIS A CA 1
ATOM 627 C C . HIS A 1 79 ? -24.533 -22.681 25.347 1.00 77.62 79 HIS A C 1
ATOM 629 O O . HIS A 1 79 ? -23.603 -23.475 25.496 1.00 77.62 79 HIS A O 1
ATOM 635 N N . ALA A 1 80 ? -25.690 -23.076 24.799 1.00 73.94 80 ALA A N 1
ATOM 636 C CA . ALA A 1 80 ? -25.912 -24.446 24.324 1.00 73.94 80 ALA A CA 1
ATOM 637 C C . ALA A 1 80 ? -25.004 -24.828 23.130 1.00 73.94 80 ALA A C 1
ATOM 639 O O . ALA A 1 80 ? -24.491 -25.948 23.069 1.00 73.94 80 ALA A O 1
ATOM 640 N N . LYS A 1 81 ? -24.764 -23.898 22.192 1.00 75.56 81 LYS A N 1
ATOM 641 C CA . LYS A 1 81 ? -23.833 -24.088 21.060 1.00 75.56 81 LYS A CA 1
ATOM 642 C C . LYS A 1 81 ? -22.374 -24.153 21.526 1.00 75.56 81 LYS A C 1
ATOM 644 O O . LYS A 1 81 ? -21.591 -24.903 20.947 1.00 75.56 81 LYS A O 1
ATOM 649 N N . GLU A 1 82 ? -22.006 -23.404 22.561 1.00 73.62 82 GLU A N 1
ATOM 650 C CA . GLU A 1 82 ? -20.661 -23.410 23.139 1.00 73.62 82 GLU A CA 1
ATOM 651 C C . GLU A 1 82 ? -20.367 -24.729 23.865 1.00 73.62 82 GLU A C 1
ATOM 653 O O . GLU A 1 82 ? -19.362 -25.371 23.563 1.00 73.62 82 GLU A O 1
ATOM 658 N N . GLN A 1 83 ? -21.295 -25.234 24.687 1.00 72.75 83 GLN A N 1
ATOM 659 C CA . GLN A 1 83 ? -21.171 -26.564 25.303 1.00 72.75 83 GLN A CA 1
ATOM 660 C C . GLN A 1 83 ? -21.062 -27.695 24.262 1.00 72.75 83 GLN A C 1
ATOM 662 O O . GLN A 1 83 ? -20.275 -28.629 24.434 1.00 72.75 83 GLN A O 1
ATOM 667 N N . ALA A 1 84 ? -21.807 -27.611 23.152 1.00 73.75 84 ALA A N 1
ATOM 668 C CA . ALA A 1 84 ? -21.676 -28.560 22.045 1.00 73.75 84 ALA A CA 1
ATOM 669 C C . ALA A 1 84 ? -20.288 -28.478 21.376 1.00 73.75 84 ALA A C 1
ATOM 671 O O . ALA A 1 84 ? -19.650 -29.511 21.144 1.00 73.75 84 ALA A O 1
ATOM 672 N N . ARG A 1 85 ? -19.782 -27.260 21.133 1.00 75.88 85 ARG A N 1
ATOM 673 C CA . ARG A 1 85 ? -18.433 -27.020 20.593 1.00 75.88 85 ARG A CA 1
ATOM 674 C C . ARG A 1 85 ? -17.331 -27.523 21.518 1.00 75.88 85 ARG A C 1
ATOM 676 O O . ARG A 1 85 ? -16.371 -28.098 21.018 1.00 75.88 85 ARG A O 1
ATOM 683 N N . GLU A 1 86 ? -17.443 -27.364 22.835 1.00 73.12 86 GLU A N 1
ATOM 684 C CA . GLU A 1 86 ? -16.445 -27.900 23.770 1.00 73.12 86 GLU A CA 1
ATOM 685 C C . GLU A 1 86 ? -16.351 -29.430 23.686 1.00 73.12 86 GLU A C 1
ATOM 687 O O . GLU A 1 86 ? -15.245 -29.976 23.611 1.00 73.12 86 GLU A O 1
ATOM 692 N N . GLN A 1 87 ? -17.492 -30.125 23.615 1.00 72.38 87 GLN A N 1
ATOM 693 C CA . GLN A 1 87 ? -17.529 -31.581 23.439 1.00 72.38 87 GLN A CA 1
ATOM 694 C C . GLN A 1 87 ? -16.954 -32.026 22.085 1.00 72.38 87 GLN A C 1
ATOM 696 O O . GLN A 1 87 ? -16.268 -33.048 22.010 1.00 72.38 87 GLN A O 1
ATOM 701 N N . GLU A 1 88 ? -17.199 -31.270 21.014 1.00 71.75 88 GLU A N 1
ATOM 702 C CA . GLU A 1 88 ? -16.631 -31.540 19.689 1.00 71.75 88 GLU A CA 1
ATOM 703 C C . GLU A 1 88 ? -15.113 -31.282 19.658 1.00 71.75 88 GLU A C 1
ATOM 705 O O . GLU A 1 88 ? -14.347 -32.150 19.238 1.00 71.75 88 GLU A O 1
ATOM 710 N N . HIS A 1 89 ? -14.646 -30.163 20.219 1.00 73.44 89 HIS A N 1
ATOM 711 C CA . HIS A 1 89 ? -13.221 -29.853 20.377 1.00 73.44 89 HIS A CA 1
ATOM 712 C C . HIS A 1 89 ? -12.492 -30.823 21.322 1.00 73.44 89 HIS A C 1
ATOM 714 O O . HIS A 1 89 ? -11.276 -30.983 21.206 1.00 73.44 89 HIS A O 1
ATOM 720 N N . ALA A 1 90 ? -13.179 -31.462 22.272 1.00 72.50 90 ALA A N 1
ATOM 721 C CA . ALA A 1 90 ? -12.607 -32.539 23.082 1.00 72.50 90 ALA A CA 1
ATOM 722 C C . ALA A 1 90 ? -12.390 -33.813 22.243 1.00 72.50 90 ALA A C 1
ATOM 724 O O . ALA A 1 90 ? -11.284 -34.355 22.227 1.00 72.50 90 ALA A O 1
ATOM 725 N N . LYS A 1 91 ? -13.403 -34.237 21.471 1.00 77.19 91 LYS A N 1
ATOM 726 C CA . LYS A 1 91 ? -13.313 -35.390 20.553 1.00 77.19 91 LYS A CA 1
ATOM 727 C C . LYS A 1 91 ? -12.250 -35.181 19.468 1.00 77.19 91 LYS A C 1
ATOM 729 O O . LYS A 1 91 ? -11.441 -36.071 19.224 1.00 77.19 91 LYS A O 1
ATOM 734 N N . ALA A 1 92 ? -12.202 -33.990 18.869 1.00 70.44 92 ALA A N 1
ATOM 735 C CA . ALA A 1 92 ? -11.215 -33.638 17.849 1.00 70.44 92 ALA A CA 1
ATOM 736 C C . ALA A 1 92 ? -9.773 -33.641 18.390 1.00 70.44 92 ALA A C 1
ATOM 738 O O . ALA A 1 92 ? -8.864 -34.085 17.692 1.00 70.44 92 ALA A O 1
ATOM 739 N N . ARG A 1 93 ? -9.554 -33.203 19.642 1.00 74.62 93 ARG A N 1
ATOM 740 C CA . ARG A 1 93 ? -8.235 -33.281 20.297 1.00 74.62 93 ARG A CA 1
ATOM 741 C C . ARG A 1 93 ? -7.799 -34.725 20.548 1.00 74.62 93 ARG A C 1
ATOM 743 O O . ARG A 1 93 ? -6.665 -35.057 20.223 1.00 74.62 93 ARG A O 1
ATOM 750 N N . ALA A 1 94 ? -8.695 -35.586 21.035 1.00 75.81 94 ALA A N 1
ATOM 751 C CA . ALA A 1 94 ? -8.393 -37.006 21.232 1.00 75.81 94 ALA A CA 1
ATOM 752 C C . ALA A 1 94 ? -7.981 -37.701 19.917 1.00 75.81 94 ALA A C 1
ATOM 754 O O . ALA A 1 94 ? -6.946 -38.363 19.871 1.00 75.81 94 ALA A O 1
ATOM 755 N N . LEU A 1 95 ? -8.731 -37.475 18.830 1.00 76.50 95 LEU A N 1
ATOM 756 C CA . LEU A 1 95 ? -8.416 -38.031 17.509 1.00 76.50 95 LEU A CA 1
ATOM 757 C C . LEU A 1 95 ? -7.097 -37.480 16.932 1.00 76.50 95 LEU A C 1
ATOM 759 O O . LEU A 1 95 ? -6.337 -38.216 16.305 1.00 76.50 95 LEU A O 1
ATOM 763 N N . ALA A 1 96 ? -6.793 -36.198 17.159 1.00 70.12 96 ALA A N 1
ATOM 764 C CA . ALA A 1 96 ? -5.532 -35.597 16.726 1.00 70.12 96 ALA A CA 1
ATOM 765 C C . ALA A 1 96 ? -4.317 -36.159 17.491 1.00 70.12 96 ALA A C 1
ATOM 767 O O . ALA A 1 96 ? -3.265 -36.370 16.889 1.00 70.12 96 ALA A O 1
ATOM 768 N N . GLU A 1 97 ? -4.451 -36.441 18.792 1.00 76.12 97 GLU A N 1
ATOM 769 C CA . GLU A 1 97 ? -3.408 -37.124 19.569 1.00 76.12 97 GLU A CA 1
ATOM 770 C C . GLU A 1 97 ? -3.181 -38.569 19.109 1.00 76.12 97 GLU A C 1
ATOM 772 O O . GLU A 1 97 ? -2.039 -39.027 19.076 1.00 76.12 97 GLU A O 1
ATOM 777 N N . GLU A 1 98 ? -4.243 -39.287 18.742 1.00 78.75 98 GLU A N 1
ATOM 778 C CA . GLU A 1 98 ? -4.160 -40.647 18.203 1.00 78.75 98 GLU A CA 1
ATOM 779 C C . GLU A 1 98 ? -3.413 -40.661 16.858 1.00 78.75 98 GLU A C 1
ATOM 781 O O . GLU A 1 98 ? -2.382 -41.325 16.727 1.00 78.75 98 GLU A O 1
ATOM 786 N N . GLN A 1 99 ? -3.830 -39.815 15.909 1.00 74.81 99 GLN A N 1
ATOM 787 C CA . GLN A 1 99 ? -3.174 -39.665 14.603 1.00 74.81 99 GLN A CA 1
ATOM 788 C C . GLN A 1 99 ? -1.715 -39.186 14.713 1.00 74.81 99 GLN A C 1
ATOM 790 O O . GLN A 1 99 ? -0.863 -39.596 13.920 1.00 74.81 99 GLN A O 1
ATOM 795 N N . ALA A 1 100 ? -1.389 -38.345 15.701 1.00 72.62 100 ALA A N 1
ATOM 796 C CA . ALA A 1 100 ? -0.011 -37.930 15.960 1.00 72.62 100 ALA A CA 1
ATOM 797 C C . ALA A 1 100 ? 0.875 -39.113 16.392 1.00 72.62 100 ALA A C 1
ATOM 799 O O . ALA A 1 100 ? 1.987 -39.261 15.878 1.00 72.62 100 ALA A O 1
ATOM 800 N N . ARG A 1 101 ? 0.371 -39.991 17.274 1.00 78.06 101 ARG A N 1
ATOM 801 C CA . ARG A 1 101 ? 1.084 -41.202 17.725 1.00 78.06 101 ARG A CA 1
ATOM 802 C C . ARG A 1 101 ? 1.285 -42.197 16.579 1.00 78.06 101 ARG A C 1
ATOM 804 O O . ARG A 1 101 ? 2.363 -42.779 16.470 1.00 78.06 101 ARG A O 1
ATOM 811 N N . GLU A 1 102 ? 0.299 -42.362 15.697 1.00 77.31 102 GLU A N 1
ATOM 812 C CA . GLU A 1 102 ? 0.446 -43.194 14.493 1.00 77.31 102 GLU A CA 1
ATOM 813 C C . GLU A 1 102 ? 1.515 -42.645 13.537 1.00 77.31 102 GLU A C 1
ATOM 815 O O . GLU A 1 102 ? 2.385 -43.394 13.086 1.00 77.31 102 GLU A O 1
ATOM 820 N N . GLN A 1 103 ? 1.521 -41.332 13.272 1.00 72.12 103 GLN A N 1
ATOM 821 C CA . GLN A 1 103 ? 2.556 -40.707 12.439 1.00 72.12 103 GLN A CA 1
ATOM 822 C C . GLN A 1 103 ? 3.957 -40.794 13.058 1.00 72.12 103 GLN A C 1
ATOM 824 O O . GLN A 1 103 ? 4.937 -40.940 12.325 1.00 72.12 103 GLN A O 1
ATOM 829 N N . GLU A 1 104 ? 4.080 -40.694 14.382 1.00 75.69 104 GLU A N 1
ATOM 830 C CA . GLU A 1 104 ? 5.358 -40.855 15.078 1.00 75.69 104 GLU A CA 1
ATOM 831 C C . GLU A 1 104 ? 5.872 -42.299 14.976 1.00 75.69 104 GLU A C 1
ATOM 833 O O . GLU A 1 104 ? 7.029 -42.514 14.609 1.00 75.69 104 GLU A O 1
ATOM 838 N N . GLN A 1 105 ? 5.000 -43.298 15.163 1.00 77.62 105 GLN A N 1
ATOM 839 C CA . GLN A 1 105 ? 5.349 -44.704 14.936 1.00 77.62 105 GLN A CA 1
ATOM 840 C C . GLN A 1 105 ? 5.725 -44.992 13.474 1.00 77.62 105 GLN A C 1
ATOM 842 O O . GLN A 1 105 ? 6.679 -45.732 13.229 1.00 77.62 105 GLN A O 1
ATOM 847 N N . ALA A 1 106 ? 5.026 -44.404 12.499 1.00 76.94 106 ALA A N 1
ATOM 848 C CA . ALA A 1 106 ? 5.355 -44.554 11.082 1.00 76.94 106 ALA A CA 1
ATOM 849 C C . ALA A 1 106 ? 6.739 -43.965 10.750 1.00 76.94 106 ALA A C 1
ATOM 851 O O . ALA A 1 106 ? 7.553 -44.624 10.100 1.00 76.94 106 ALA A O 1
ATOM 852 N N . LYS A 1 107 ? 7.052 -42.766 11.265 1.00 78.88 107 LYS A N 1
ATOM 853 C CA . LYS A 1 107 ? 8.380 -42.138 11.128 1.00 78.88 107 LYS A CA 1
ATOM 854 C C . LYS A 1 107 ? 9.481 -42.967 11.793 1.00 78.88 107 LYS A C 1
ATOM 856 O O . LYS A 1 107 ? 10.555 -43.109 11.216 1.00 78.88 107 LYS A O 1
ATOM 861 N N . ALA A 1 108 ? 9.215 -43.549 12.964 1.00 76.75 108 ALA A N 1
ATOM 862 C CA . ALA A 1 108 ? 10.169 -44.413 13.657 1.00 76.75 108 ALA A CA 1
ATOM 863 C C . ALA A 1 108 ? 10.490 -45.695 12.864 1.00 76.75 108 ALA A C 1
ATOM 865 O O . ALA A 1 108 ? 11.653 -46.094 12.807 1.00 76.75 108 ALA A O 1
ATOM 866 N N . ARG A 1 109 ? 9.493 -46.309 12.205 1.00 81.12 109 ARG A N 1
ATOM 867 C CA . ARG A 1 109 ? 9.698 -47.476 11.322 1.00 81.12 109 ARG A CA 1
ATOM 868 C C . ARG A 1 109 ? 10.531 -47.113 10.092 1.00 81.12 109 ARG A C 1
ATOM 870 O O . ARG A 1 109 ? 11.565 -47.734 9.873 1.00 81.12 109 ARG A O 1
ATOM 877 N N . ALA A 1 110 ? 10.156 -46.053 9.372 1.00 78.88 110 ALA A N 1
ATOM 878 C CA . ALA A 1 110 ? 10.898 -45.591 8.195 1.00 78.88 110 ALA A CA 1
ATOM 879 C C . ALA A 1 110 ? 12.362 -45.228 8.524 1.00 78.88 110 ALA A C 1
ATOM 881 O O . ALA A 1 110 ? 13.275 -45.552 7.768 1.00 78.88 110 ALA A O 1
ATOM 882 N N . LEU A 1 111 ? 12.614 -44.610 9.686 1.00 80.62 111 LEU A N 1
ATOM 883 C CA . LEU A 1 111 ? 13.972 -44.313 10.149 1.00 80.62 111 LEU A CA 1
ATOM 884 C C . LEU A 1 111 ? 14.775 -45.585 10.483 1.00 80.62 111 LEU A C 1
ATOM 886 O O . LEU A 1 111 ? 15.976 -45.628 10.223 1.00 80.62 111 LEU A O 1
ATOM 890 N N . ALA A 1 112 ? 14.138 -46.618 11.041 1.00 80.44 112 ALA A N 1
ATOM 891 C CA . ALA A 1 112 ? 14.789 -47.899 11.317 1.00 80.44 112 ALA A CA 1
ATOM 892 C C . ALA A 1 112 ? 15.134 -48.667 10.025 1.00 80.44 112 ALA A C 1
ATOM 894 O O . ALA A 1 112 ? 16.212 -49.256 9.935 1.00 80.44 112 ALA A O 1
ATOM 895 N N . GLU A 1 113 ? 14.260 -48.619 9.017 1.00 81.62 113 GLU A N 1
ATOM 896 C CA . GLU A 1 113 ? 14.486 -49.198 7.685 1.00 81.62 113 GLU A CA 1
ATOM 897 C C . GLU A 1 113 ? 15.638 -48.490 6.948 1.00 81.62 113 GLU A C 1
ATOM 899 O O . GLU A 1 113 ? 16.550 -49.150 6.445 1.00 81.62 113 GLU A O 1
ATOM 904 N N . GLU A 1 114 ? 15.677 -47.153 6.975 1.00 79.50 114 GLU A N 1
ATOM 905 C CA . GLU A 1 114 ? 16.782 -46.358 6.419 1.00 79.50 114 GLU A CA 1
ATOM 906 C C . GLU A 1 114 ? 18.119 -46.681 7.115 1.00 79.50 114 GLU A C 1
ATOM 908 O O . GLU A 1 114 ? 19.129 -46.942 6.458 1.00 79.50 114 GLU A O 1
ATOM 913 N N . GLN A 1 115 ? 18.130 -46.753 8.453 1.00 79.50 115 GLN A N 1
ATOM 914 C CA . GLN A 1 115 ? 19.321 -47.135 9.224 1.00 79.50 115 GLN A CA 1
ATOM 915 C C . GLN A 1 115 ? 19.778 -48.576 8.949 1.00 79.50 115 GLN A C 1
ATOM 917 O O . GLN A 1 115 ? 20.979 -48.856 9.008 1.00 79.50 115 GLN A O 1
ATOM 922 N N . ALA A 1 116 ? 18.858 -49.493 8.635 1.00 81.25 116 ALA A N 1
ATOM 923 C CA . ALA A 1 116 ? 19.200 -50.848 8.217 1.00 81.25 116 ALA A CA 1
ATOM 924 C C . ALA A 1 116 ? 19.871 -50.856 6.832 1.00 81.25 116 ALA A C 1
ATOM 926 O O . ALA A 1 116 ? 20.922 -51.486 6.681 1.00 81.25 116 ALA A O 1
ATOM 927 N N . ARG A 1 117 ? 19.337 -50.104 5.855 1.00 83.62 117 ARG A N 1
ATOM 928 C CA . ARG A 1 117 ? 19.931 -50.002 4.510 1.00 83.62 117 ARG A CA 1
ATOM 929 C C . ARG A 1 117 ? 21.329 -49.377 4.553 1.00 83.62 117 ARG A C 1
ATOM 931 O O . ARG A 1 117 ? 22.270 -49.968 4.030 1.00 83.62 117 ARG A O 1
ATOM 938 N N . VAL A 1 118 ? 21.506 -48.272 5.281 1.00 81.44 118 VAL A N 1
ATOM 939 C CA . VAL A 1 118 ? 22.818 -47.611 5.445 1.00 81.44 118 VAL A CA 1
ATOM 940 C C . VAL A 1 118 ? 23.853 -48.534 6.109 1.00 81.44 118 VAL A C 1
ATOM 942 O O . VAL A 1 118 ? 25.019 -48.534 5.716 1.00 81.44 118 VAL A O 1
ATOM 945 N N . ARG A 1 119 ? 23.458 -49.383 7.072 1.00 81.06 119 ARG A N 1
ATOM 946 C CA . ARG A 1 119 ? 24.360 -50.413 7.634 1.00 81.06 119 ARG A CA 1
ATOM 947 C C . ARG A 1 119 ? 24.744 -51.485 6.613 1.00 81.06 119 ARG A C 1
ATOM 949 O O . ARG A 1 119 ? 25.883 -51.949 6.625 1.00 81.06 119 ARG A O 1
ATOM 956 N N . GLN A 1 120 ? 23.820 -51.891 5.745 1.00 79.44 120 GLN A N 1
ATOM 957 C CA . GLN A 1 120 ? 24.093 -52.867 4.689 1.00 79.44 120 GLN A CA 1
ATOM 958 C C . GLN A 1 120 ? 25.073 -52.301 3.647 1.00 79.44 120 GLN A C 1
ATOM 960 O O . GLN A 1 120 ? 26.050 -52.971 3.311 1.00 79.44 120 GLN A O 1
ATOM 965 N N . GLU A 1 121 ? 24.871 -51.052 3.222 1.00 82.06 121 GLU A N 1
ATOM 966 C CA . GLU A 1 121 ? 25.775 -50.306 2.335 1.00 82.06 121 GLU A CA 1
ATOM 967 C C . GLU A 1 121 ? 27.179 -50.143 2.958 1.00 82.06 121 GLU A C 1
ATOM 969 O O . GLU A 1 121 ? 28.188 -50.432 2.311 1.00 82.06 121 GLU A O 1
ATOM 974 N N . GLN A 1 122 ? 27.270 -49.773 4.245 1.00 79.88 122 GLN A N 1
ATOM 975 C CA . GLN A 1 122 ? 28.552 -49.682 4.963 1.00 79.88 122 GLN A CA 1
ATOM 976 C C . GLN A 1 122 ? 29.294 -51.025 5.027 1.00 79.88 122 GLN A C 1
ATOM 978 O O . GLN A 1 122 ? 30.502 -51.066 4.790 1.00 79.88 122 GLN A O 1
ATOM 983 N N . ASN A 1 123 ? 28.595 -52.129 5.306 1.00 80.50 123 ASN A N 1
ATOM 984 C CA . ASN A 1 123 ? 29.211 -53.458 5.353 1.00 80.50 123 ASN A CA 1
ATOM 985 C C . ASN A 1 123 ? 29.756 -53.892 3.981 1.00 80.50 123 ASN A C 1
ATOM 987 O O . ASN A 1 123 ? 30.848 -54.458 3.909 1.00 80.50 123 ASN A O 1
ATOM 991 N N . GLN A 1 124 ? 29.045 -53.586 2.890 1.00 81.44 124 GLN A N 1
ATOM 992 C CA . GLN A 1 124 ? 29.523 -53.843 1.525 1.00 81.44 124 GLN A CA 1
ATOM 993 C C . GLN A 1 124 ? 30.786 -53.025 1.201 1.00 81.44 124 GLN A C 1
ATOM 995 O O . GLN A 1 124 ? 31.753 -53.569 0.665 1.00 81.44 124 GLN A O 1
ATOM 1000 N N . LEU A 1 125 ? 30.821 -51.744 1.590 1.00 79.69 125 LEU A N 1
ATOM 1001 C CA . LEU A 1 125 ? 31.980 -50.867 1.387 1.00 79.69 125 LEU A CA 1
ATOM 1002 C C . LEU A 1 125 ? 33.218 -51.325 2.179 1.00 79.69 125 LEU A C 1
ATOM 1004 O O . LEU A 1 125 ? 34.339 -51.267 1.666 1.00 79.69 125 LEU A O 1
ATOM 1008 N N . ILE A 1 126 ? 33.030 -51.814 3.410 1.00 78.50 126 ILE A N 1
ATOM 1009 C CA . ILE A 1 126 ? 34.101 -52.394 4.235 1.00 78.50 126 ILE A CA 1
ATOM 1010 C C . ILE A 1 126 ? 34.714 -53.620 3.546 1.00 78.50 126 ILE A C 1
ATOM 1012 O O . ILE A 1 126 ? 35.941 -53.718 3.454 1.00 78.50 126 ILE A O 1
ATOM 1016 N N . GLU A 1 127 ? 33.889 -54.526 3.019 1.00 79.75 127 GLU A N 1
ATOM 1017 C CA . GLU A 1 127 ? 34.378 -55.761 2.398 1.00 79.75 127 GLU A CA 1
ATOM 1018 C C . GLU A 1 127 ? 35.088 -55.489 1.056 1.00 79.75 127 GLU A C 1
ATOM 1020 O O . GLU A 1 127 ? 36.173 -56.023 0.812 1.00 79.75 127 GLU A O 1
ATOM 1025 N N . ALA A 1 128 ? 34.576 -54.558 0.240 1.00 78.19 128 ALA A N 1
ATOM 1026 C CA . ALA A 1 128 ? 35.249 -54.092 -0.978 1.00 78.19 128 ALA A CA 1
ATOM 1027 C C . ALA A 1 128 ? 36.601 -53.407 -0.679 1.00 78.19 128 ALA A C 1
ATOM 1029 O O . ALA A 1 128 ? 37.606 -53.666 -1.345 1.00 78.19 128 ALA A O 1
ATOM 1030 N N . THR A 1 129 ? 36.669 -52.594 0.382 1.00 77.38 129 THR A N 1
ATOM 1031 C CA . THR A 1 129 ? 37.923 -51.963 0.839 1.00 77.38 129 THR A CA 1
ATOM 1032 C C . THR A 1 129 ? 38.956 -53.013 1.264 1.00 77.38 129 THR A C 1
ATOM 1034 O O . THR A 1 129 ? 40.155 -52.854 1.019 1.00 77.38 129 THR A O 1
ATOM 1037 N N . ARG A 1 130 ? 38.502 -54.123 1.858 1.00 80.19 130 ARG A N 1
ATOM 1038 C CA . ARG A 1 130 ? 39.330 -55.279 2.230 1.00 80.19 130 ARG A CA 1
ATOM 1039 C C . ARG A 1 130 ? 39.962 -55.950 1.010 1.00 80.19 130 ARG A C 1
ATOM 1041 O O . ARG A 1 130 ? 41.164 -56.210 1.023 1.00 80.19 130 ARG A O 1
ATOM 1048 N N . GLN A 1 131 ? 39.171 -56.181 -0.038 1.00 77.75 131 GLN A N 1
ATOM 1049 C CA . GLN A 1 131 ? 39.624 -56.811 -1.283 1.00 77.75 131 GLN A CA 1
ATOM 1050 C C . GLN A 1 131 ? 40.644 -55.932 -2.021 1.00 77.75 131 GLN A C 1
ATOM 1052 O O . GLN A 1 131 ? 41.735 -56.402 -2.348 1.00 77.75 131 GLN A O 1
ATOM 1057 N N . ASN A 1 132 ? 40.357 -54.635 -2.175 1.00 78.75 132 ASN A N 1
ATOM 1058 C CA . ASN A 1 132 ? 41.286 -53.681 -2.793 1.00 78.75 132 ASN A CA 1
ATOM 1059 C C . ASN A 1 132 ? 42.624 -53.603 -2.034 1.00 78.75 132 ASN A C 1
ATOM 1061 O O . ASN A 1 132 ? 43.688 -53.527 -2.647 1.00 78.75 132 ASN A O 1
ATOM 1065 N N . LYS A 1 133 ? 42.599 -53.673 -0.694 1.00 78.25 133 LYS A N 1
ATOM 1066 C CA . LYS A 1 133 ? 43.820 -53.642 0.127 1.00 78.25 133 LYS A CA 1
ATOM 1067 C C . LYS A 1 133 ? 44.681 -54.905 -0.015 1.00 78.25 133 LYS A C 1
ATOM 1069 O O . LYS A 1 133 ? 45.899 -54.803 0.119 1.00 78.25 133 LYS A O 1
ATOM 1074 N N . ALA A 1 134 ? 44.083 -56.062 -0.310 1.00 79.00 134 ALA A N 1
ATOM 1075 C CA . ALA A 1 134 ? 44.830 -57.277 -0.641 1.00 79.00 134 ALA A CA 1
ATOM 1076 C C . ALA A 1 134 ? 45.528 -57.144 -2.006 1.00 79.00 134 ALA A C 1
ATOM 1078 O O . ALA A 1 134 ? 46.745 -57.297 -2.085 1.00 79.00 134 ALA A O 1
ATOM 1079 N N . GLN A 1 135 ? 44.791 -56.730 -3.045 1.00 76.69 135 GLN A N 1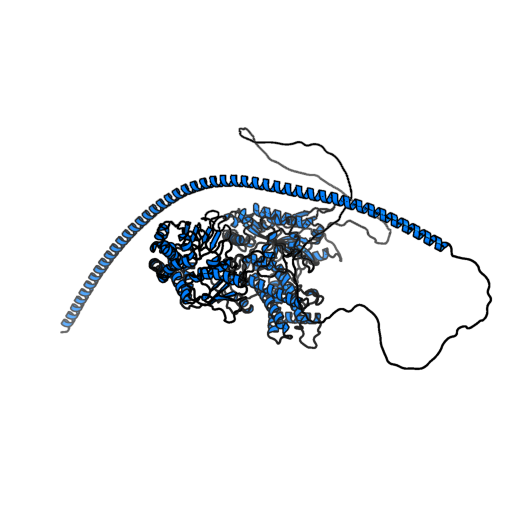
ATOM 1080 C CA . GLN A 1 135 ? 45.345 -56.505 -4.390 1.00 76.69 135 GLN A CA 1
ATOM 1081 C C . GLN A 1 135 ? 46.509 -55.498 -4.387 1.00 76.69 135 GLN A C 1
ATOM 1083 O O . GLN A 1 135 ? 47.518 -55.707 -5.059 1.00 76.69 135 GLN A O 1
ATOM 1088 N N . LEU A 1 136 ? 46.408 -54.429 -3.586 1.00 76.44 136 LEU A N 1
ATOM 1089 C CA . LEU A 1 136 ? 47.475 -53.434 -3.454 1.00 76.44 136 LEU A CA 1
ATOM 1090 C C . LEU A 1 136 ? 48.749 -54.004 -2.798 1.00 76.44 136 LEU A C 1
ATOM 1092 O O . LEU A 1 136 ? 49.854 -53.575 -3.128 1.00 76.44 136 LEU A O 1
ATOM 1096 N N . ALA A 1 137 ? 48.612 -54.969 -1.882 1.00 77.31 137 ALA A N 1
ATOM 1097 C CA . ALA A 1 137 ? 49.748 -55.627 -1.238 1.00 77.31 137 ALA A CA 1
ATOM 1098 C C . ALA A 1 137 ? 50.490 -56.563 -2.208 1.00 77.31 137 ALA A C 1
ATOM 1100 O O . ALA A 1 137 ? 51.722 -56.549 -2.243 1.00 77.31 137 ALA A O 1
ATOM 1101 N N . ASP A 1 138 ? 49.759 -57.310 -3.039 1.00 78.25 138 ASP A N 1
ATOM 1102 C CA . ASP A 1 138 ? 50.350 -58.152 -4.085 1.00 78.25 138 ASP A CA 1
ATOM 1103 C C . ASP A 1 138 ? 51.042 -57.306 -5.170 1.00 78.25 138 ASP A C 1
ATOM 1105 O O . ASP A 1 138 ? 52.169 -57.609 -5.568 1.00 78.25 138 ASP A O 1
ATOM 1109 N N . ALA A 1 139 ? 50.436 -56.185 -5.579 1.00 74.56 139 ALA A N 1
ATOM 1110 C CA . ALA A 1 139 ? 51.047 -55.237 -6.514 1.00 74.56 139 ALA A CA 1
ATOM 1111 C C . ALA A 1 139 ? 52.347 -54.613 -5.963 1.00 74.56 139 ALA A C 1
ATOM 1113 O O . ALA A 1 139 ? 53.348 -54.531 -6.675 1.00 74.56 139 ALA A O 1
ATOM 1114 N N . HIS A 1 140 ? 52.371 -54.226 -4.682 1.00 78.38 140 HIS A N 1
ATOM 1115 C CA . HIS A 1 140 ? 53.578 -53.708 -4.025 1.00 78.38 140 HIS A CA 1
ATOM 1116 C C . HIS A 1 140 ? 54.682 -54.779 -3.936 1.00 78.38 140 HIS A C 1
ATOM 1118 O O . HIS A 1 140 ? 55.855 -54.489 -4.171 1.00 78.38 140 HIS A O 1
ATOM 1124 N N . LYS A 1 141 ? 54.314 -56.039 -3.677 1.00 81.56 141 LYS A N 1
ATOM 1125 C CA . LYS A 1 141 ? 55.253 -57.169 -3.655 1.00 81.56 141 LYS A CA 1
ATOM 1126 C C . LYS A 1 141 ? 55.886 -57.432 -5.028 1.00 81.56 141 LYS A C 1
ATOM 1128 O O . LYS A 1 141 ? 57.080 -57.716 -5.085 1.00 81.56 141 LYS A O 1
ATOM 1133 N N . ALA A 1 142 ? 55.126 -57.288 -6.115 1.00 77.88 142 ALA A N 1
ATOM 1134 C CA . ALA A 1 142 ? 55.654 -57.362 -7.479 1.00 77.88 142 ALA A CA 1
ATOM 1135 C C . ALA A 1 142 ? 56.591 -56.180 -7.810 1.00 77.88 142 ALA A C 1
ATOM 1137 O O . ALA A 1 142 ? 57.646 -56.381 -8.410 1.00 77.88 142 ALA A O 1
ATOM 1138 N N . LEU A 1 143 ? 56.256 -54.963 -7.363 1.00 78.50 143 LEU A N 1
ATOM 1139 C CA . LEU A 1 143 ? 57.105 -53.774 -7.525 1.00 78.50 143 LEU A CA 1
ATOM 1140 C C . LEU A 1 143 ? 58.480 -53.935 -6.858 1.00 78.50 143 LEU A C 1
ATOM 1142 O O . LEU A 1 143 ? 59.495 -53.660 -7.491 1.00 78.50 143 LEU A O 1
ATOM 1146 N N . LEU A 1 144 ? 58.523 -54.453 -5.626 1.00 79.62 144 LEU A N 1
ATOM 1147 C CA . LEU A 1 144 ? 59.775 -54.726 -4.905 1.00 79.62 144 LEU A CA 1
ATOM 1148 C C . LEU A 1 144 ? 60.643 -55.793 -5.596 1.00 79.62 144 LEU A C 1
ATOM 1150 O O . LEU A 1 144 ? 61.870 -55.717 -5.547 1.00 79.62 144 LEU A O 1
ATOM 1154 N N . GLN A 1 145 ? 60.031 -56.777 -6.265 1.00 78.75 145 GLN A N 1
ATOM 1155 C CA . GLN A 1 145 ? 60.767 -57.753 -7.078 1.00 78.75 145 GLN A CA 1
ATOM 1156 C C . GLN A 1 145 ? 61.382 -57.103 -8.326 1.00 78.75 145 GLN A C 1
ATOM 1158 O O . GLN A 1 145 ? 62.540 -57.377 -8.641 1.00 78.75 145 GLN A O 1
ATOM 1163 N N . LEU A 1 146 ? 60.646 -56.203 -8.987 1.00 78.38 146 LEU A N 1
ATOM 1164 C CA . LEU A 1 146 ? 61.146 -55.430 -10.127 1.00 78.38 146 LEU A CA 1
ATOM 1165 C C . LEU A 1 146 ? 62.305 -54.503 -9.724 1.00 78.38 146 LEU A C 1
ATOM 1167 O O . LEU A 1 146 ? 63.317 -54.430 -10.416 1.00 78.38 146 LEU A O 1
ATOM 1171 N N . GLU A 1 147 ? 62.182 -53.821 -8.584 1.00 77.06 147 GLU A N 1
ATOM 1172 C CA . GLU A 1 147 ? 63.215 -52.918 -8.066 1.00 77.06 147 GLU A CA 1
ATOM 1173 C C . GLU A 1 147 ? 64.515 -53.669 -7.736 1.00 77.06 147 GLU A C 1
ATOM 1175 O O . GLU A 1 147 ? 65.602 -53.206 -8.088 1.00 77.06 147 GLU A O 1
ATOM 1180 N N . HIS A 1 148 ? 64.416 -54.871 -7.156 1.00 81.00 148 HIS A N 1
ATOM 1181 C CA . HIS A 1 148 ? 65.568 -55.756 -6.963 1.00 81.00 148 HIS A CA 1
ATOM 1182 C C . HIS A 1 148 ? 66.251 -56.132 -8.288 1.00 81.00 148 HIS A C 1
ATOM 1184 O O . HIS A 1 148 ? 67.474 -56.019 -8.383 1.00 81.00 148 HIS A O 1
ATOM 1190 N N . GLN A 1 149 ? 65.484 -56.512 -9.320 1.00 76.75 149 GLN A N 1
ATOM 1191 C CA . GLN A 1 149 ? 66.035 -56.836 -10.644 1.00 76.75 149 GLN A CA 1
ATOM 1192 C C . GLN A 1 149 ? 66.792 -55.645 -11.251 1.00 76.75 149 GLN A C 1
ATOM 1194 O O . GLN A 1 149 ? 67.939 -55.799 -11.669 1.00 76.75 149 GLN A O 1
ATOM 1199 N N . VAL A 1 150 ? 66.207 -54.442 -11.216 1.00 77.38 150 VAL A N 1
ATOM 1200 C CA . VAL A 1 150 ? 66.856 -53.216 -11.716 1.00 77.38 150 VAL A CA 1
ATOM 1201 C C . VAL A 1 150 ? 68.137 -52.895 -10.931 1.00 77.38 150 VAL A C 1
ATOM 1203 O O . VAL A 1 150 ? 69.139 -52.493 -11.523 1.00 77.38 150 VAL A O 1
ATOM 1206 N N . GLN A 1 151 ? 68.159 -53.109 -9.611 1.00 75.94 151 GLN A N 1
ATOM 1207 C CA . GLN A 1 151 ? 69.367 -52.908 -8.802 1.00 75.94 151 GLN A CA 1
ATOM 1208 C C . GLN A 1 151 ? 70.460 -53.962 -9.057 1.00 75.94 151 GLN A C 1
ATOM 1210 O O . GLN A 1 151 ? 71.640 -53.657 -8.865 1.00 75.94 151 GLN A O 1
ATOM 1215 N N . ASP A 1 152 ? 70.117 -55.189 -9.454 1.00 75.62 152 ASP A N 1
ATOM 1216 C CA . ASP A 1 152 ? 71.090 -56.210 -9.872 1.00 75.62 152 ASP A CA 1
ATOM 1217 C C . ASP A 1 152 ? 71.645 -55.912 -11.283 1.00 75.62 152 ASP A C 1
ATOM 1219 O O . ASP A 1 152 ? 72.861 -55.960 -11.489 1.00 75.62 152 ASP A O 1
ATOM 1223 N N . GLU A 1 153 ? 70.800 -55.498 -12.236 1.00 75.69 153 GLU A N 1
ATOM 1224 C CA . GLU A 1 153 ? 71.237 -55.041 -13.568 1.00 75.69 153 GLU A CA 1
ATOM 1225 C C . GLU A 1 153 ? 72.167 -53.821 -13.488 1.00 75.69 153 GLU A C 1
ATOM 1227 O O . GLU A 1 153 ? 73.226 -53.803 -14.123 1.00 75.69 153 GLU A O 1
ATOM 1232 N N . LEU A 1 154 ? 71.834 -52.828 -12.655 1.00 72.69 154 LEU A N 1
ATOM 1233 C CA . LEU A 1 154 ? 72.655 -51.629 -12.472 1.00 72.69 154 LEU A CA 1
ATOM 1234 C C . LEU A 1 154 ? 74.039 -51.961 -11.883 1.00 72.69 154 LEU A C 1
ATOM 1236 O O . LEU A 1 154 ? 75.043 -51.381 -12.301 1.00 72.69 154 LEU A O 1
ATOM 1240 N N . ARG A 1 155 ? 74.114 -52.927 -10.955 1.00 74.31 155 ARG A N 1
ATOM 1241 C CA . ARG A 1 155 ? 75.387 -53.416 -10.396 1.00 74.31 155 ARG A CA 1
ATOM 1242 C C . ARG A 1 155 ? 76.224 -54.157 -11.440 1.00 74.31 155 ARG A C 1
ATOM 1244 O O . ARG A 1 155 ? 77.429 -53.918 -11.516 1.00 74.31 155 ARG A O 1
ATOM 1251 N N . ASN A 1 156 ? 75.603 -54.974 -12.292 1.00 72.12 156 ASN A N 1
ATOM 1252 C CA . ASN A 1 156 ? 76.292 -55.616 -13.415 1.00 72.12 156 ASN A CA 1
ATOM 1253 C C . ASN A 1 156 ? 76.842 -54.583 -14.418 1.00 72.12 156 ASN A C 1
ATOM 1255 O O . ASN A 1 156 ? 78.002 -54.677 -14.820 1.00 72.12 156 ASN A O 1
ATOM 1259 N N . ALA A 1 157 ? 76.065 -53.551 -14.765 1.00 67.31 157 ALA A N 1
ATOM 1260 C CA . ALA A 1 157 ? 76.519 -52.474 -15.649 1.00 67.31 157 ALA A CA 1
ATOM 1261 C C . ALA A 1 157 ? 77.714 -51.691 -15.062 1.00 67.31 157 ALA A C 1
ATOM 1263 O O . ALA A 1 157 ? 78.687 -51.410 -15.765 1.00 67.31 157 ALA A O 1
ATOM 1264 N N . GLN A 1 158 ? 77.685 -51.389 -13.759 1.00 67.50 158 GLN A N 1
ATOM 1265 C CA . GLN A 1 158 ? 78.789 -50.715 -13.066 1.00 67.50 158 GLN A CA 1
ATOM 1266 C C . GLN A 1 158 ? 80.058 -51.583 -12.990 1.00 67.50 158 GLN A C 1
ATOM 1268 O O . GLN A 1 158 ? 81.158 -51.062 -13.184 1.00 67.50 158 GLN A O 1
ATOM 1273 N N . ALA A 1 159 ? 79.922 -52.898 -12.790 1.00 63.09 159 ALA A N 1
ATOM 1274 C CA . ALA A 1 159 ? 81.049 -53.832 -12.822 1.00 63.09 159 ALA A CA 1
ATOM 1275 C C . ALA A 1 159 ? 81.718 -53.893 -14.210 1.00 63.09 159 ALA A C 1
ATOM 1277 O O . ALA A 1 159 ? 82.946 -53.889 -14.302 1.00 63.09 159 ALA A O 1
ATOM 1278 N N . VAL A 1 160 ? 80.931 -53.870 -15.295 1.00 62.69 160 VAL A N 1
ATOM 1279 C CA . VAL A 1 160 ? 81.456 -53.805 -16.672 1.00 62.69 160 VAL A CA 1
ATOM 1280 C C . VAL A 1 160 ? 82.205 -52.490 -16.927 1.00 62.69 160 VAL A C 1
ATOM 1282 O O . VAL A 1 160 ? 83.293 -52.513 -17.501 1.00 62.69 160 VAL A O 1
ATOM 1285 N N . MET A 1 161 ? 81.687 -51.349 -16.453 1.00 57.56 161 MET A N 1
ATOM 1286 C CA . MET A 1 161 ? 82.358 -50.049 -16.614 1.00 57.56 161 MET A CA 1
ATOM 1287 C C . MET A 1 161 ? 83.698 -49.944 -15.869 1.00 57.56 161 MET A C 1
ATOM 1289 O O . MET A 1 161 ? 84.604 -49.265 -16.350 1.00 57.56 161 MET A O 1
ATOM 1293 N N . GLN A 1 162 ? 83.861 -50.609 -14.721 1.00 56.72 162 GLN A N 1
ATOM 1294 C CA . GLN A 1 162 ? 85.124 -50.577 -13.967 1.00 56.72 162 GLN A CA 1
ATOM 1295 C C . GLN A 1 162 ? 86.229 -51.471 -14.562 1.00 56.72 162 GLN A C 1
ATOM 1297 O O . GLN A 1 162 ? 87.387 -51.346 -14.169 1.00 56.72 162 GLN A O 1
ATOM 1302 N N . ALA A 1 163 ? 85.914 -52.332 -15.537 1.00 53.78 163 ALA A N 1
ATOM 1303 C CA . ALA A 1 163 ? 86.853 -53.307 -16.096 1.00 53.78 163 ALA A CA 1
ATOM 1304 C C . ALA A 1 163 ? 87.701 -52.809 -17.293 1.00 53.78 163 ALA A C 1
ATOM 1306 O O . ALA A 1 163 ? 88.501 -53.583 -17.818 1.00 53.78 163 ALA A O 1
ATOM 1307 N N . GLN A 1 164 ? 87.539 -51.561 -17.764 1.00 53.00 164 GLN A N 1
ATOM 1308 C CA . GLN A 1 164 ? 88.118 -51.099 -19.046 1.00 53.00 164 GLN A CA 1
ATOM 1309 C C . GLN A 1 164 ? 88.880 -49.752 -19.001 1.00 53.00 164 GLN A C 1
ATOM 1311 O O . GLN A 1 164 ? 88.729 -48.925 -19.899 1.00 53.00 164 GLN A O 1
ATOM 1316 N N . VAL A 1 165 ? 89.735 -49.507 -17.995 1.00 44.62 165 VAL A N 1
ATOM 1317 C CA . VAL A 1 165 ? 90.543 -48.264 -17.925 1.00 44.62 165 VAL A CA 1
ATOM 1318 C C . VAL A 1 165 ? 92.010 -48.507 -17.505 1.00 44.62 165 VAL A C 1
ATOM 1320 O O . VAL A 1 165 ? 92.275 -48.770 -16.338 1.00 44.62 165 VAL A O 1
ATOM 1323 N N . GLN A 1 166 ? 92.950 -48.260 -18.444 1.00 36.72 166 GLN A N 1
ATOM 1324 C CA . GLN A 1 166 ? 94.411 -48.008 -18.261 1.00 36.72 166 GLN A CA 1
ATOM 1325 C C . GLN A 1 166 ? 95.326 -49.193 -17.823 1.00 36.72 166 GLN A C 1
ATOM 1327 O O . GLN A 1 166 ? 94.814 -50.189 -17.317 1.00 36.72 166 GLN A O 1
ATOM 1332 N N . PRO A 1 167 ? 96.687 -49.119 -17.944 1.00 54.00 167 PRO A N 1
ATOM 1333 C CA . PRO A 1 167 ? 97.556 -48.152 -18.663 1.00 54.00 167 PRO A CA 1
ATOM 1334 C C . PRO A 1 167 ? 98.703 -48.743 -19.540 1.00 54.00 167 PRO A C 1
ATOM 1336 O O . PRO A 1 167 ? 99.152 -49.868 -19.316 1.00 54.00 167 PRO A O 1
ATOM 1339 N N . LYS A 1 168 ? 99.269 -47.903 -20.441 1.00 30.70 168 LYS A N 1
ATOM 1340 C CA . LYS A 1 168 ? 100.715 -47.713 -20.818 1.00 30.70 168 LYS A CA 1
ATOM 1341 C C . LYS A 1 168 ? 100.806 -46.953 -22.163 1.00 30.70 168 LYS A C 1
ATOM 1343 O O . LYS A 1 168 ? 100.295 -47.437 -23.159 1.00 30.70 168 LYS A O 1
ATOM 1348 N N . MET A 1 169 ? 101.253 -45.692 -22.234 1.00 31.69 169 MET A N 1
ATOM 1349 C CA . MET A 1 169 ? 102.642 -45.173 -22.165 1.00 31.69 169 MET A CA 1
ATOM 1350 C C . MET A 1 169 ? 103.608 -45.675 -23.258 1.00 31.69 169 MET A C 1
ATOM 1352 O O . MET A 1 169 ? 104.052 -46.815 -23.161 1.00 31.69 169 MET A O 1
ATOM 1356 N N . LEU A 1 170 ? 104.058 -44.779 -24.163 1.00 31.45 170 LEU A N 1
ATOM 1357 C CA . LEU A 1 170 ? 105.480 -44.378 -24.325 1.00 31.45 170 LEU A CA 1
ATOM 1358 C C . LEU A 1 170 ? 105.738 -43.343 -25.457 1.00 31.45 170 LEU A C 1
ATOM 1360 O O . LEU A 1 170 ? 105.060 -43.354 -26.473 1.00 31.45 170 LEU A O 1
ATOM 1364 N N . ALA A 1 171 ? 106.803 -42.546 -25.261 1.00 30.17 171 ALA A N 1
ATOM 1365 C CA . ALA A 1 171 ? 107.642 -41.813 -26.236 1.00 30.17 171 ALA A CA 1
ATOM 1366 C C . ALA A 1 171 ? 107.068 -40.683 -27.141 1.00 30.17 171 ALA A C 1
ATOM 1368 O O . ALA A 1 171 ? 105.989 -40.761 -27.712 1.00 30.17 171 ALA A O 1
ATOM 1369 N N . ALA A 1 172 ? 107.900 -39.647 -27.329 1.00 31.22 172 ALA A N 1
ATOM 1370 C CA . ALA A 1 172 ? 107.816 -38.595 -28.358 1.00 31.22 172 ALA A CA 1
ATOM 1371 C C . ALA A 1 172 ? 109.096 -38.647 -29.241 1.00 31.22 172 ALA A C 1
ATOM 1373 O O . ALA A 1 172 ? 110.010 -39.402 -28.890 1.00 31.22 172 ALA A O 1
ATOM 1374 N N . PRO A 1 173 ? 109.217 -37.881 -30.353 1.00 40.47 173 PRO A N 1
ATOM 1375 C CA . PRO A 1 173 ? 109.727 -36.505 -30.218 1.00 40.47 173 PRO A CA 1
ATOM 1376 C C . PRO A 1 173 ? 109.185 -35.453 -31.226 1.00 40.47 173 PRO A C 1
ATOM 1378 O O . PRO A 1 173 ? 108.461 -35.746 -32.169 1.00 40.47 173 PRO A O 1
ATOM 1381 N N . ALA A 1 174 ? 109.579 -34.202 -30.970 1.00 29.48 174 ALA A N 1
ATOM 1382 C CA . ALA A 1 174 ? 109.176 -32.931 -31.585 1.00 29.48 174 ALA A CA 1
ATOM 1383 C C . ALA A 1 174 ? 109.409 -32.728 -33.101 1.00 29.48 174 ALA A C 1
ATOM 1385 O O . ALA A 1 174 ? 110.305 -33.337 -33.679 1.00 29.48 174 ALA A O 1
ATOM 1386 N N . LEU A 1 175 ? 108.741 -31.704 -33.671 1.00 28.89 175 LEU A N 1
ATOM 1387 C CA . LEU A 1 175 ? 109.348 -30.739 -34.615 1.00 28.89 175 LEU A CA 1
ATOM 1388 C C . LEU A 1 175 ? 108.497 -29.455 -34.817 1.00 28.89 175 LEU A C 1
ATOM 1390 O O . LEU A 1 175 ? 107.305 -29.553 -35.068 1.00 28.89 175 LEU A O 1
ATOM 1394 N N . LYS A 1 176 ? 109.174 -28.287 -34.802 1.00 29.41 176 LYS A N 1
ATOM 1395 C CA . LYS A 1 176 ? 108.757 -26.907 -35.197 1.00 29.41 176 LYS A CA 1
ATOM 1396 C C . LYS A 1 176 ? 107.566 -26.269 -34.434 1.00 29.41 176 LYS A C 1
ATOM 1398 O O . LYS A 1 176 ? 106.484 -26.831 -34.431 1.00 29.41 176 LYS A O 1
ATOM 1403 N N . VAL A 1 177 ? 107.657 -25.148 -33.696 1.00 27.52 177 VAL A N 1
ATOM 1404 C CA . VAL A 1 177 ? 108.430 -23.865 -33.724 1.00 27.52 177 VAL A CA 1
ATOM 1405 C C . VAL A 1 177 ? 107.642 -22.693 -34.345 1.00 27.52 177 VAL A C 1
ATOM 1407 O O . VAL A 1 177 ? 107.350 -22.706 -35.532 1.00 27.52 177 VAL A O 1
ATOM 1410 N N . GLU A 1 178 ? 107.384 -21.695 -33.485 1.00 25.95 178 GLU A N 1
ATOM 1411 C CA . GLU A 1 178 ? 107.076 -20.262 -33.708 1.00 25.95 178 GLU A CA 1
ATOM 1412 C C . GLU A 1 178 ? 105.904 -19.803 -34.600 1.00 25.95 178 GLU A C 1
ATOM 1414 O O . GLU A 1 178 ? 105.941 -19.886 -35.822 1.00 25.95 178 GLU A O 1
ATOM 1419 N N . ALA A 1 179 ? 104.971 -19.074 -33.967 1.00 28.06 179 ALA A N 1
ATOM 1420 C CA . ALA A 1 179 ? 104.775 -17.640 -34.241 1.00 28.06 179 ALA A CA 1
ATOM 1421 C C . ALA A 1 179 ? 104.125 -16.928 -33.021 1.00 28.06 179 ALA A C 1
ATOM 1423 O O . ALA A 1 179 ? 103.121 -17.426 -32.508 1.00 28.06 179 ALA A O 1
ATOM 1424 N N . PRO A 1 180 ? 104.662 -15.791 -32.529 1.00 36.12 180 PRO A N 1
ATOM 1425 C CA . PRO A 1 180 ? 104.036 -14.977 -31.480 1.00 36.12 180 PRO A CA 1
ATOM 1426 C C . PRO A 1 180 ? 103.138 -13.853 -32.043 1.00 36.12 180 PRO A C 1
ATOM 1428 O O . PRO A 1 180 ? 103.103 -13.589 -33.244 1.00 36.12 180 PRO A O 1
ATOM 1431 N N . THR A 1 181 ? 102.439 -13.150 -31.147 1.00 39.16 181 THR A N 1
ATOM 1432 C CA . THR A 1 181 ? 101.676 -11.911 -31.401 1.00 39.16 181 THR A CA 1
ATOM 1433 C C . THR A 1 181 ? 102.516 -10.835 -32.110 1.00 39.16 181 THR A C 1
ATOM 1435 O O . THR A 1 181 ? 103.695 -10.687 -31.778 1.00 39.16 181 THR A O 1
ATOM 1438 N N . PRO A 1 182 ? 101.918 -9.995 -32.986 1.00 34.53 182 PRO A N 1
ATOM 1439 C CA . PRO A 1 182 ? 101.617 -8.634 -32.510 1.00 34.53 182 PRO A CA 1
ATOM 1440 C C . PRO A 1 182 ? 100.378 -7.913 -33.104 1.00 34.53 182 PRO A C 1
ATOM 1442 O O . PRO A 1 182 ? 100.006 -8.054 -34.262 1.00 34.53 182 PRO A O 1
ATOM 1445 N N . LEU A 1 183 ? 99.801 -7.058 -32.253 1.00 26.12 183 LEU A N 1
ATOM 1446 C CA . LEU A 1 183 ? 99.189 -5.733 -32.485 1.00 26.12 183 LEU A CA 1
ATOM 1447 C C . LEU A 1 183 ? 98.864 -5.218 -33.920 1.00 26.12 183 LEU A C 1
ATOM 1449 O O . LEU A 1 183 ? 99.745 -4.849 -34.685 1.00 26.12 183 LEU A O 1
ATOM 1453 N N . THR A 1 184 ? 97.565 -4.964 -34.145 1.00 28.44 184 THR A N 1
ATOM 1454 C CA . THR A 1 184 ? 96.948 -3.728 -34.712 1.00 28.44 184 THR A CA 1
ATOM 1455 C C . THR A 1 184 ? 97.529 -3.017 -35.964 1.00 28.44 184 THR A C 1
ATOM 1457 O O . THR A 1 184 ? 98.565 -2.363 -35.881 1.00 28.44 184 THR A O 1
ATOM 1460 N N . SER A 1 185 ? 96.708 -2.813 -37.016 1.00 27.84 185 SER A N 1
ATOM 1461 C CA . SER A 1 185 ? 95.908 -1.565 -37.232 1.00 27.84 185 SER A CA 1
ATOM 1462 C C . SER A 1 185 ? 95.560 -1.224 -38.710 1.00 27.84 185 SER A C 1
ATOM 1464 O O . SER A 1 185 ? 96.423 -1.321 -39.568 1.00 27.84 185 SER A O 1
ATOM 1466 N N . LYS A 1 186 ? 94.334 -0.687 -38.940 1.00 27.95 186 LYS A N 1
ATOM 1467 C CA . LYS A 1 186 ? 93.835 0.118 -40.107 1.00 27.95 186 LYS A CA 1
ATOM 1468 C C . LYS A 1 186 ? 93.843 -0.544 -41.518 1.00 27.95 186 LYS A C 1
ATOM 1470 O O . LYS A 1 186 ? 94.745 -1.293 -41.843 1.00 27.95 186 LYS A O 1
ATOM 1475 N N . GLY A 1 187 ? 92.901 -0.273 -42.438 1.00 28.69 187 GLY A N 1
ATOM 1476 C CA . GLY A 1 187 ? 91.641 0.503 -42.396 1.00 28.69 187 GLY A CA 1
ATOM 1477 C C . GLY A 1 187 ? 91.034 0.754 -43.807 1.00 28.69 187 GLY A C 1
ATOM 1478 O O . GLY A 1 187 ? 91.733 0.550 -44.794 1.00 28.69 187 GLY A O 1
ATOM 1479 N N . SER A 1 188 ? 89.786 1.267 -43.890 1.00 29.62 188 SER A N 1
ATOM 1480 C CA . SER A 1 188 ? 88.976 1.586 -45.114 1.00 29.62 188 SER A CA 1
ATOM 1481 C C . SER A 1 188 ? 88.472 0.372 -45.937 1.00 29.62 188 SER A C 1
ATOM 1483 O O . SER A 1 188 ? 89.153 -0.645 -45.956 1.00 29.62 188 SER A O 1
ATOM 1485 N N . ASN A 1 189 ? 87.305 0.337 -46.613 1.00 28.42 189 ASN A N 1
ATOM 1486 C CA . ASN A 1 189 ? 86.101 1.207 -46.755 1.00 28.42 189 ASN A CA 1
ATOM 1487 C C . ASN A 1 189 ? 84.845 0.386 -46.298 1.00 28.42 189 ASN A C 1
ATOM 1489 O O . ASN A 1 189 ? 84.994 -0.814 -46.097 1.00 28.42 189 ASN A O 1
ATOM 1493 N N . GLY A 1 190 ? 83.615 0.856 -46.014 1.00 27.64 190 GLY A N 1
ATOM 1494 C CA . GLY A 1 190 ? 82.711 1.858 -46.629 1.00 27.64 190 GLY A CA 1
ATOM 1495 C C . GLY A 1 190 ? 81.534 1.121 -47.332 1.00 27.64 190 GLY A C 1
ATOM 1496 O O . GLY A 1 190 ? 81.803 0.131 -48.000 1.00 27.64 190 GLY A O 1
ATOM 1497 N N . SER A 1 191 ? 80.238 1.470 -47.231 1.00 26.64 191 SER A N 1
ATOM 1498 C CA . SER A 1 191 ? 79.552 2.597 -46.560 1.00 26.64 191 SER A CA 1
ATOM 1499 C C . SER A 1 191 ? 78.038 2.344 -46.310 1.00 26.64 191 SER A C 1
ATOM 1501 O O . SER A 1 191 ? 77.350 1.857 -47.197 1.00 26.64 191 SER A O 1
ATOM 1503 N N . GLU A 1 192 ? 77.547 2.777 -45.140 1.00 30.19 192 GLU A N 1
ATOM 1504 C CA . GLU A 1 192 ? 76.216 3.368 -44.824 1.00 30.19 192 GLU A CA 1
ATOM 1505 C C . GLU A 1 192 ? 74.864 2.746 -45.267 1.00 30.19 192 GLU A C 1
ATOM 1507 O O . GLU A 1 192 ? 74.508 2.697 -46.438 1.00 30.19 192 GLU A O 1
ATOM 1512 N N . THR A 1 193 ? 73.988 2.495 -44.280 1.00 24.97 193 THR A N 1
ATOM 1513 C CA . THR A 1 193 ? 72.676 3.181 -44.085 1.00 24.97 193 THR A CA 1
ATOM 1514 C C . THR A 1 193 ? 72.141 2.871 -42.657 1.00 24.97 193 THR A C 1
ATOM 1516 O O . THR A 1 193 ? 72.625 1.915 -42.046 1.00 24.97 193 THR A O 1
ATOM 1519 N N . PRO A 1 194 ? 71.286 3.712 -42.022 1.00 37.56 194 PRO A N 1
ATOM 1520 C CA . PRO A 1 194 ? 71.530 4.051 -40.608 1.00 37.56 194 PRO A CA 1
ATOM 1521 C C . PRO A 1 194 ? 70.370 3.878 -39.593 1.00 37.56 194 PRO A C 1
ATOM 1523 O O . PRO A 1 194 ? 69.232 4.206 -39.897 1.00 37.56 194 PRO A O 1
ATOM 1526 N N . LEU A 1 195 ? 70.763 3.566 -38.339 1.00 24.34 195 LEU A N 1
ATOM 1527 C CA . LEU A 1 195 ? 70.275 4.136 -37.051 1.00 24.34 195 LEU A CA 1
ATOM 1528 C C . LEU A 1 195 ? 68.792 3.905 -36.617 1.00 24.34 195 LEU A C 1
ATOM 1530 O O . LEU A 1 195 ? 67.885 3.872 -37.432 1.00 24.34 195 LEU A O 1
ATOM 1534 N N . SER A 1 196 ? 68.439 3.790 -35.322 1.00 25.77 196 SER A N 1
ATOM 1535 C CA . SER A 1 196 ? 69.229 3.700 -34.069 1.00 25.77 196 SER A CA 1
ATOM 1536 C C . SER A 1 196 ? 68.352 3.423 -32.829 1.00 25.77 196 SER A C 1
ATOM 1538 O O . SER A 1 196 ? 67.303 4.045 -32.737 1.00 25.77 196 SER A O 1
ATOM 1540 N N . GLN A 1 197 ? 68.895 2.680 -31.841 1.00 25.48 197 GLN A N 1
ATOM 1541 C CA . GLN A 1 197 ? 68.750 2.874 -30.366 1.00 25.48 197 GLN A CA 1
ATOM 1542 C C . GLN A 1 197 ? 67.328 2.801 -29.726 1.00 25.48 197 GLN A C 1
ATOM 1544 O O . GLN A 1 197 ? 66.351 3.253 -30.298 1.00 25.48 197 GLN A O 1
ATOM 1549 N N . THR A 1 198 ? 67.100 2.280 -28.509 1.00 26.75 198 THR A N 1
ATOM 1550 C CA . THR A 1 198 ? 67.929 1.545 -27.515 1.00 26.75 198 THR A CA 1
ATOM 1551 C C . THR A 1 198 ? 67.014 0.629 -26.670 1.00 26.75 198 THR A C 1
ATOM 1553 O O . THR A 1 198 ? 65.796 0.678 -26.828 1.00 26.75 198 THR A O 1
ATOM 1556 N N . SER A 1 199 ? 67.582 -0.226 -25.813 1.00 25.62 199 SER A N 1
ATOM 1557 C CA . SER A 1 199 ? 66.871 -1.279 -25.070 1.00 25.62 199 SER A CA 1
ATOM 1558 C C . SER A 1 199 ? 66.196 -0.834 -23.757 1.00 25.62 199 SER A C 1
ATOM 1560 O O . SER A 1 199 ? 66.552 0.198 -23.197 1.00 25.62 199 SER A O 1
ATOM 1562 N N . GLU A 1 200 ? 65.284 -1.701 -23.280 1.00 25.80 200 GLU A N 1
ATOM 1563 C CA . GLU A 1 200 ? 64.866 -1.914 -21.872 1.00 25.80 200 GLU A CA 1
ATOM 1564 C C . GLU A 1 200 ? 64.109 -0.761 -21.145 1.00 25.80 200 GLU A C 1
ATOM 1566 O O . GLU A 1 200 ? 64.448 0.411 -21.244 1.00 25.80 200 GLU A O 1
ATOM 1571 N N . ASP A 1 201 ? 63.034 -1.001 -20.375 1.00 23.80 201 ASP A N 1
ATOM 1572 C CA . ASP A 1 201 ? 62.373 -2.262 -19.981 1.00 23.80 201 ASP A CA 1
ATOM 1573 C C . ASP A 1 201 ? 60.880 -2.039 -19.589 1.00 23.80 201 ASP A C 1
ATOM 1575 O O . ASP A 1 201 ? 60.379 -0.916 -19.611 1.00 23.80 201 ASP A O 1
ATOM 1579 N N . ALA A 1 202 ? 60.202 -3.107 -19.148 1.00 24.33 202 ALA A N 1
ATOM 1580 C CA . ALA A 1 202 ? 58.952 -3.137 -18.371 1.00 24.33 202 ALA A CA 1
ATOM 1581 C C . ALA A 1 202 ? 57.616 -2.788 -19.080 1.00 24.33 202 ALA A C 1
ATOM 1583 O O . ALA A 1 202 ? 56.999 -1.751 -18.855 1.00 24.33 202 ALA A O 1
ATOM 1584 N N . GLN A 1 203 ? 57.104 -3.782 -19.819 1.00 24.55 203 GLN A N 1
ATOM 1585 C CA . GLN A 1 203 ? 55.683 -4.193 -19.905 1.00 24.55 203 GLN A CA 1
ATOM 1586 C C . GLN A 1 203 ? 54.592 -3.105 -20.075 1.00 24.55 203 GLN A C 1
ATOM 1588 O O . GLN A 1 203 ? 54.040 -2.551 -19.124 1.00 24.55 203 GLN A O 1
ATOM 1593 N N . ASN A 1 204 ? 54.175 -2.927 -21.331 1.00 23.31 204 ASN A N 1
ATOM 1594 C CA . ASN A 1 204 ? 53.080 -2.060 -21.772 1.00 23.31 204 ASN A CA 1
ATOM 1595 C C . ASN A 1 204 ? 51.696 -2.768 -21.736 1.00 23.31 204 ASN A C 1
ATOM 1597 O O . ASN A 1 204 ? 51.603 -3.905 -22.205 1.00 23.31 204 ASN A O 1
ATOM 1601 N N . PRO A 1 205 ? 50.609 -2.129 -21.255 1.00 27.09 205 PRO A N 1
ATOM 1602 C CA . PRO A 1 205 ? 49.244 -2.661 -21.346 1.00 27.09 205 PRO A CA 1
ATOM 1603 C C . PRO A 1 205 ? 48.449 -2.163 -22.581 1.00 27.09 205 PRO A C 1
ATOM 1605 O O . PRO A 1 205 ? 48.845 -1.220 -23.258 1.00 27.09 205 PRO A O 1
ATOM 1608 N N . TRP A 1 206 ? 47.234 -2.718 -22.734 1.00 21.69 206 TRP A N 1
ATOM 1609 C CA . TRP A 1 206 ? 46.039 -2.164 -23.414 1.00 21.69 206 TRP A CA 1
ATOM 1610 C C . TRP A 1 206 ? 45.795 -2.308 -24.944 1.00 21.69 206 TRP A C 1
ATOM 1612 O O . TRP A 1 206 ? 46.647 -2.079 -25.791 1.00 21.69 206 TRP A O 1
ATOM 1622 N N . LEU A 1 207 ? 44.487 -2.487 -25.223 1.00 22.83 207 LEU A N 1
ATOM 1623 C CA . LEU A 1 207 ? 43.670 -1.956 -26.340 1.00 22.83 207 LEU A CA 1
ATOM 1624 C C . LEU A 1 207 ? 43.486 -2.736 -27.672 1.00 22.83 207 LEU A C 1
ATOM 1626 O O . LEU A 1 207 ? 43.953 -2.326 -28.729 1.00 22.83 207 LEU A O 1
ATOM 1630 N N . CYS A 1 208 ? 42.512 -3.664 -27.630 1.00 21.78 208 CYS A N 1
ATOM 1631 C CA . CYS A 1 208 ? 41.513 -3.920 -28.696 1.00 21.78 208 CYS A CA 1
ATOM 1632 C C . CYS A 1 208 ? 42.022 -4.624 -29.996 1.00 21.78 208 CYS A C 1
ATOM 1634 O O . CYS A 1 208 ? 43.210 -4.838 -30.166 1.00 21.78 208 CYS A O 1
ATOM 1636 N N . ARG A 1 209 ? 41.182 -5.071 -30.956 1.00 21.52 209 ARG A N 1
ATOM 1637 C CA . ARG A 1 209 ? 39.815 -4.631 -31.326 1.00 21.52 209 ARG A CA 1
ATOM 1638 C C . ARG A 1 209 ? 39.100 -5.624 -32.282 1.00 21.52 209 ARG A C 1
ATOM 1640 O O . ARG A 1 209 ? 39.651 -5.841 -33.348 1.00 21.52 209 ARG A O 1
ATOM 1647 N N . LYS A 1 210 ? 37.825 -5.998 -32.009 1.00 22.52 210 LYS A N 1
ATOM 1648 C CA . LYS A 1 210 ? 36.764 -6.393 -33.003 1.00 22.52 210 LYS A CA 1
ATOM 1649 C C . LYS A 1 210 ? 37.047 -7.647 -33.898 1.00 22.52 210 LYS A C 1
ATOM 1651 O O . LYS A 1 210 ? 38.192 -8.028 -34.033 1.00 22.52 210 LYS A O 1
ATOM 1656 N N . LEU A 1 211 ? 36.115 -8.359 -34.564 1.00 20.56 211 LEU A N 1
ATOM 1657 C CA . LEU A 1 211 ? 34.635 -8.528 -34.599 1.00 20.56 211 LEU A CA 1
ATOM 1658 C C . LEU A 1 211 ? 34.325 -9.954 -35.166 1.00 20.56 211 LEU A C 1
ATOM 1660 O O . LEU A 1 211 ? 35.229 -10.594 -35.683 1.00 20.56 211 LEU A O 1
ATOM 1664 N N . PHE A 1 212 ? 33.055 -10.387 -35.074 1.00 22.09 212 PHE A N 1
ATOM 1665 C CA . PHE A 1 212 ? 32.288 -11.433 -35.817 1.00 22.09 212 PHE A CA 1
ATOM 1666 C C . PHE A 1 212 ? 32.891 -12.135 -37.070 1.00 22.09 212 PHE A C 1
ATOM 1668 O O . PHE A 1 212 ? 33.635 -11.483 -37.801 1.00 22.09 212 PHE A O 1
ATOM 1675 N N . PRO A 1 213 ? 32.468 -13.387 -37.418 1.00 28.61 213 PRO A N 1
ATOM 1676 C CA . PRO A 1 213 ? 31.093 -13.904 -37.239 1.00 28.61 213 PRO A CA 1
ATOM 1677 C C . PRO A 1 213 ? 30.908 -15.363 -36.747 1.00 28.61 213 PRO A C 1
ATOM 1679 O O . PRO A 1 213 ? 31.857 -16.095 -36.496 1.00 28.61 213 PRO A O 1
ATOM 1682 N N . SER A 1 214 ? 29.630 -15.746 -36.610 1.00 24.72 214 SER A N 1
ATOM 1683 C CA . SER A 1 214 ? 29.111 -17.121 -36.443 1.00 24.72 214 SER A CA 1
ATOM 1684 C C . SER A 1 214 ? 28.980 -17.825 -37.824 1.00 24.72 214 SER A C 1
ATOM 1686 O O . SER A 1 214 ? 29.129 -17.123 -38.832 1.00 24.72 214 SER A O 1
ATOM 1688 N N . PRO A 1 215 ? 28.745 -19.156 -37.926 1.00 31.25 215 PRO A N 1
ATOM 1689 C CA . PRO A 1 215 ? 27.416 -19.728 -37.640 1.00 31.25 215 PRO A CA 1
ATOM 1690 C C . PRO A 1 215 ? 27.389 -21.083 -36.882 1.00 31.25 215 PRO A C 1
ATOM 1692 O O . PRO A 1 215 ? 28.395 -21.774 -36.738 1.00 31.25 215 PRO A O 1
ATOM 1695 N N . GLU A 1 216 ? 26.184 -21.447 -36.434 1.00 24.98 216 GLU A N 1
ATOM 1696 C CA . GLU A 1 216 ? 25.714 -22.768 -35.949 1.00 24.98 216 GLU A CA 1
ATOM 1697 C C . GLU A 1 216 ? 25.448 -23.746 -37.151 1.00 24.98 216 GLU A C 1
ATOM 1699 O O . GLU A 1 216 ? 25.757 -23.328 -38.274 1.00 24.98 216 GLU A O 1
ATOM 1704 N N . PRO A 1 217 ? 24.849 -24.977 -37.044 1.00 40.91 217 PRO A N 1
ATOM 1705 C CA . PRO A 1 217 ? 24.153 -25.625 -35.907 1.00 40.91 217 PRO A CA 1
ATOM 1706 C C . PRO A 1 217 ? 24.320 -27.172 -35.744 1.00 40.91 217 PRO A C 1
ATOM 1708 O O . PRO A 1 217 ? 25.190 -27.778 -36.358 1.00 40.91 217 PRO A O 1
ATOM 1711 N N . VAL A 1 218 ? 23.413 -27.775 -34.940 1.00 24.08 218 VAL A N 1
ATOM 1712 C CA . VAL A 1 218 ? 23.124 -29.216 -34.650 1.00 24.08 218 VAL A CA 1
ATOM 1713 C C . VAL A 1 218 ? 24.220 -30.049 -33.941 1.00 24.08 218 VAL A C 1
ATOM 1715 O O . VAL A 1 218 ? 25.403 -29.817 -34.130 1.00 24.08 218 VAL A O 1
ATOM 1718 N N . THR A 1 219 ? 23.922 -31.012 -33.044 1.00 26.59 219 THR A N 1
ATOM 1719 C CA . THR A 1 219 ? 22.650 -31.700 -32.671 1.00 26.59 219 THR A CA 1
ATOM 1720 C C . THR A 1 219 ? 22.601 -32.065 -31.162 1.00 26.59 219 THR A C 1
ATOM 1722 O O . THR A 1 219 ? 23.634 -32.046 -30.507 1.00 26.59 219 THR A O 1
ATOM 1725 N N . ASN A 1 220 ? 21.408 -32.429 -30.652 1.00 25.14 220 ASN A N 1
ATOM 1726 C CA . ASN A 1 220 ? 21.039 -33.234 -29.449 1.00 25.14 220 ASN A CA 1
ATOM 1727 C C . ASN A 1 220 ? 22.188 -33.891 -28.618 1.00 25.14 220 ASN A C 1
ATOM 1729 O O . ASN A 1 220 ? 23.100 -34.464 -29.198 1.00 25.14 220 ASN A O 1
ATOM 1733 N N . CYS A 1 221 ? 22.134 -34.032 -27.276 1.00 23.67 221 CYS A N 1
ATOM 1734 C CA . CYS A 1 221 ? 21.117 -34.840 -26.569 1.00 23.67 221 CYS A CA 1
ATOM 1735 C C . CYS A 1 221 ? 21.179 -34.803 -25.006 1.00 23.67 221 CYS A C 1
ATOM 1737 O O . CYS A 1 221 ? 22.223 -34.566 -24.412 1.00 23.67 221 CYS A O 1
ATOM 1739 N N . SER A 1 222 ? 20.034 -35.099 -24.376 1.00 25.78 222 SER A N 1
ATOM 1740 C CA . SER A 1 222 ? 19.763 -35.755 -23.065 1.00 25.78 222 SER A CA 1
ATOM 1741 C C . SER A 1 222 ? 20.827 -35.929 -21.937 1.00 25.78 222 SER A C 1
ATOM 1743 O O . SER A 1 222 ? 21.647 -36.837 -22.004 1.00 25.78 222 SER A O 1
ATOM 1745 N N . THR A 1 223 ? 20.586 -35.228 -20.810 1.00 25.59 223 THR A N 1
ATOM 1746 C CA . THR A 1 223 ? 20.531 -35.694 -19.379 1.00 25.59 223 THR A CA 1
ATOM 1747 C C . THR A 1 223 ? 21.721 -36.387 -18.649 1.00 25.59 223 THR A C 1
ATOM 1749 O O . THR A 1 223 ? 22.600 -36.936 -19.299 1.00 25.59 223 THR A O 1
ATOM 1752 N N . PRO A 1 224 ? 21.773 -36.371 -17.284 1.00 43.72 224 PRO A N 1
ATOM 1753 C CA . PRO A 1 224 ? 23.027 -36.567 -16.532 1.00 43.72 224 PRO A CA 1
ATOM 1754 C C . PRO A 1 224 ? 23.064 -37.660 -15.429 1.00 43.72 224 PRO A C 1
ATOM 1756 O O . PRO A 1 224 ? 22.114 -37.840 -14.669 1.00 43.72 224 PRO A O 1
ATOM 1759 N N . SER A 1 225 ? 24.253 -38.241 -15.244 1.00 25.11 225 SER A N 1
ATOM 1760 C CA . SER A 1 225 ? 24.843 -38.776 -13.995 1.00 25.11 225 SER A CA 1
ATOM 1761 C C . SER A 1 225 ? 26.391 -38.766 -14.182 1.00 25.11 225 SER A C 1
ATOM 1763 O O . SER A 1 225 ? 26.846 -38.476 -15.288 1.00 25.11 225 SER A O 1
ATOM 1765 N N . GLU A 1 226 ? 27.297 -38.957 -13.213 1.00 25.28 226 GLU A N 1
ATOM 1766 C CA . GLU A 1 226 ? 27.189 -39.368 -11.805 1.00 25.28 226 GLU A CA 1
ATOM 1767 C C . GLU A 1 226 ? 28.419 -38.883 -10.970 1.00 25.28 226 GLU A C 1
ATOM 1769 O O . GLU A 1 226 ? 29.154 -37.990 -11.380 1.00 25.28 226 GLU A O 1
ATOM 1774 N N . THR A 1 227 ? 28.592 -39.474 -9.782 1.00 26.47 227 THR A N 1
ATOM 1775 C CA . THR A 1 227 ? 29.627 -39.402 -8.713 1.00 26.47 227 THR A CA 1
ATOM 1776 C C . THR A 1 227 ? 31.138 -39.354 -9.117 1.00 26.47 227 THR A C 1
ATOM 1778 O O . THR A 1 227 ? 31.462 -39.504 -10.285 1.00 26.47 227 THR A O 1
ATOM 1781 N N . GLN A 1 228 ? 32.154 -39.179 -8.235 1.00 25.52 228 GLN A N 1
ATOM 1782 C CA . GLN A 1 228 ? 32.271 -39.477 -6.781 1.00 25.52 228 GLN A CA 1
ATOM 1783 C C . GLN A 1 228 ? 33.397 -38.706 -6.019 1.00 25.52 228 GLN A C 1
ATOM 1785 O O . GLN A 1 228 ? 34.140 -37.923 -6.601 1.00 25.52 228 GLN A O 1
ATOM 1790 N N . GLN A 1 229 ? 33.512 -38.947 -4.699 1.00 29.17 229 GLN A N 1
ATOM 1791 C CA . GLN A 1 229 ? 34.504 -38.413 -3.729 1.00 29.17 229 GLN A CA 1
ATOM 1792 C C . GLN A 1 229 ? 35.668 -39.400 -3.388 1.00 29.17 229 GLN A C 1
ATOM 1794 O O . GLN A 1 229 ? 35.724 -40.491 -3.949 1.00 29.17 229 GLN A O 1
ATOM 1799 N N . THR A 1 230 ? 36.442 -39.054 -2.322 1.00 29.64 230 THR A N 1
ATOM 1800 C CA . THR A 1 230 ? 37.282 -39.853 -1.358 1.00 29.64 230 THR A CA 1
ATOM 1801 C C . THR A 1 230 ? 38.818 -39.779 -1.544 1.00 29.64 230 THR A C 1
ATOM 1803 O O . THR A 1 230 ? 39.256 -39.517 -2.656 1.00 29.64 230 THR A O 1
ATOM 1806 N N . LEU A 1 231 ? 39.727 -39.921 -0.546 1.00 26.81 231 LEU A N 1
ATOM 1807 C CA . LEU A 1 231 ? 39.723 -40.087 0.946 1.00 26.81 231 LEU A CA 1
ATOM 1808 C C . LEU A 1 231 ? 40.554 -38.924 1.621 1.00 26.81 231 LEU A C 1
ATOM 1810 O O . LEU A 1 231 ? 41.055 -38.085 0.883 1.00 26.81 231 LEU A O 1
ATOM 1814 N N . LEU A 1 232 ? 40.693 -38.643 2.944 1.00 27.27 232 LEU A N 1
ATOM 1815 C CA . LEU A 1 232 ? 40.739 -39.381 4.247 1.00 27.27 232 LEU A CA 1
ATOM 1816 C C . LEU A 1 232 ? 42.123 -40.082 4.527 1.00 27.27 232 LEU A C 1
ATOM 1818 O O . LEU A 1 232 ? 42.742 -40.521 3.568 1.00 27.27 232 LEU A O 1
ATOM 1822 N N . GLN A 1 233 ? 42.730 -40.209 5.740 1.00 28.00 233 GLN A N 1
ATOM 1823 C CA . GLN A 1 233 ? 42.317 -39.973 7.155 1.00 28.00 233 GLN A CA 1
ATOM 1824 C C . GLN A 1 233 ? 43.481 -40.034 8.219 1.00 28.00 233 GLN A C 1
ATOM 1826 O O . GLN A 1 233 ? 44.408 -40.803 8.004 1.00 28.00 233 GLN A O 1
ATOM 1831 N N . CYS A 1 234 ? 43.337 -39.364 9.394 1.00 25.03 234 CYS A N 1
ATOM 1832 C CA . CYS A 1 234 ? 43.866 -39.655 10.781 1.00 25.03 234 CYS A CA 1
ATOM 1833 C C . CYS A 1 234 ? 45.366 -40.031 11.040 1.00 25.03 234 CYS A C 1
ATOM 1835 O O . CYS A 1 234 ? 46.159 -40.028 10.111 1.00 25.03 234 CYS A O 1
ATOM 1837 N N . THR A 1 235 ? 45.887 -40.294 12.265 1.00 29.55 235 THR A N 1
ATOM 1838 C CA . THR A 1 235 ? 45.412 -40.425 13.693 1.00 29.55 235 THR A CA 1
ATOM 1839 C C . THR A 1 235 ? 46.225 -39.469 14.633 1.00 29.55 235 THR A C 1
ATOM 1841 O O . THR A 1 235 ? 46.836 -38.559 14.083 1.00 29.55 235 THR A O 1
ATOM 1844 N N . GLN A 1 236 ? 46.340 -39.465 15.987 1.00 30.12 236 GLN A N 1
ATOM 1845 C CA . GLN A 1 236 ? 45.816 -40.088 17.253 1.00 30.12 236 GLN A CA 1
ATOM 1846 C C . GLN A 1 236 ? 46.294 -39.153 18.429 1.00 30.12 236 GLN A C 1
ATOM 1848 O O . GLN A 1 236 ? 46.970 -38.175 18.118 1.00 30.12 236 GLN A O 1
ATOM 1853 N N . ASP A 1 237 ? 46.111 -39.257 19.762 1.00 31.09 237 ASP A N 1
ATOM 1854 C CA . ASP A 1 237 ? 45.411 -40.031 20.840 1.00 31.09 237 ASP A CA 1
ATOM 1855 C C . ASP A 1 237 ? 45.306 -39.021 22.055 1.00 31.09 237 ASP A C 1
ATOM 1857 O O . ASP A 1 237 ? 45.573 -37.844 21.817 1.00 31.09 237 ASP A O 1
ATOM 1861 N N . SER A 1 238 ? 45.022 -39.186 23.366 1.00 32.16 238 SER A N 1
ATOM 1862 C CA . SER A 1 238 ? 44.592 -40.151 24.432 1.00 32.16 238 SER A CA 1
ATOM 1863 C C . SER A 1 238 ? 44.166 -39.242 25.650 1.00 32.16 238 SER A C 1
ATOM 1865 O O . SER A 1 238 ? 44.116 -38.030 25.448 1.00 32.16 238 SER A O 1
ATOM 1867 N N . LEU A 1 239 ? 43.904 -39.521 26.948 1.00 31.52 239 LEU A N 1
ATOM 1868 C CA . LEU A 1 239 ? 43.516 -40.553 27.961 1.00 31.52 239 LEU A CA 1
ATOM 1869 C C . LEU A 1 239 ? 43.223 -39.690 29.251 1.00 31.52 239 LEU A C 1
ATOM 1871 O O . LEU A 1 239 ? 43.738 -38.579 29.324 1.00 31.52 239 LEU A O 1
ATOM 1875 N N . SER A 1 240 ? 42.495 -39.978 30.347 1.00 30.62 240 SER A N 1
ATOM 1876 C CA . SER A 1 240 ? 41.728 -41.073 31.002 1.00 30.62 240 SER A CA 1
ATOM 1877 C C . SER A 1 240 ? 40.762 -40.385 32.043 1.00 30.62 240 SER A C 1
ATOM 1879 O O . SER A 1 240 ? 40.615 -39.171 31.936 1.00 30.62 240 SER A O 1
ATOM 1881 N N . HIS A 1 241 ? 40.062 -40.910 33.074 1.00 31.05 241 HIS A N 1
ATOM 1882 C CA . HIS A 1 241 ? 39.760 -42.210 33.729 1.00 31.05 241 HIS A CA 1
ATOM 1883 C C . HIS A 1 241 ? 38.523 -41.997 34.677 1.00 31.05 241 HIS A C 1
ATOM 1885 O O . HIS A 1 241 ? 38.369 -40.890 35.178 1.00 31.05 241 HIS A O 1
ATOM 1891 N N . ALA A 1 242 ? 37.752 -43.054 35.025 1.00 26.59 242 ALA A N 1
ATOM 1892 C CA . ALA A 1 242 ? 36.779 -43.167 36.163 1.00 26.59 242 ALA A CA 1
ATOM 1893 C C . ALA A 1 242 ? 35.500 -42.249 36.179 1.00 26.59 242 ALA A C 1
ATOM 1895 O O . ALA A 1 242 ? 35.583 -41.092 35.795 1.00 26.59 242 ALA A O 1
ATOM 1896 N N . VAL A 1 243 ? 34.241 -42.609 36.543 1.00 27.38 243 VAL A N 1
ATOM 1897 C CA . VAL A 1 243 ? 33.510 -43.829 37.034 1.00 27.38 243 VAL A CA 1
ATOM 1898 C C . VAL A 1 243 ? 33.625 -44.134 38.558 1.00 27.38 243 VAL A C 1
ATOM 1900 O O . VAL A 1 243 ? 34.763 -44.115 39.014 1.00 27.38 243 VAL A O 1
ATOM 1903 N N . PRO A 1 244 ? 32.562 -44.480 39.367 1.00 45.88 244 PRO A N 1
ATOM 1904 C CA . PRO A 1 244 ? 31.117 -44.733 39.081 1.00 45.88 244 PRO A CA 1
ATOM 1905 C C . PRO A 1 244 ? 30.034 -44.144 40.053 1.00 45.88 244 PRO A C 1
ATOM 1907 O O . PRO A 1 244 ? 30.240 -44.074 41.263 1.00 45.88 244 PRO A O 1
ATOM 1910 N N . LYS A 1 245 ? 28.783 -43.967 39.574 1.00 24.20 245 LYS A N 1
ATOM 1911 C CA . LYS A 1 245 ? 27.586 -44.815 39.893 1.00 24.20 245 LYS A CA 1
ATOM 1912 C C . LYS A 1 245 ? 26.278 -44.231 39.316 1.00 24.20 245 LYS A C 1
ATOM 1914 O O . LYS A 1 245 ? 26.150 -43.023 39.175 1.00 24.20 245 LYS A O 1
ATOM 1919 N N . ALA A 1 246 ? 25.306 -45.097 39.008 1.00 28.95 246 ALA A N 1
ATOM 1920 C CA . ALA A 1 246 ? 23.990 -44.741 38.455 1.00 28.95 246 ALA A CA 1
ATOM 1921 C C . ALA A 1 246 ? 22.895 -45.738 38.890 1.00 28.95 246 ALA A C 1
ATOM 1923 O O . ALA A 1 246 ? 23.227 -46.884 39.193 1.00 28.95 246 ALA A O 1
ATOM 1924 N N . CYS A 1 247 ? 21.621 -45.312 38.879 1.00 25.05 247 CYS A N 1
ATOM 1925 C CA . CYS A 1 247 ? 20.400 -46.132 38.715 1.00 25.05 247 CYS A CA 1
ATOM 1926 C C . CYS A 1 247 ? 19.151 -45.235 38.512 1.00 25.05 247 CYS A C 1
ATOM 1928 O O . CYS A 1 247 ? 19.185 -44.035 38.780 1.00 25.05 247 CYS A O 1
ATOM 1930 N N . SER A 1 248 ? 18.056 -45.814 38.009 1.00 29.86 248 SER A N 1
ATOM 1931 C CA . SER A 1 248 ? 16.727 -45.207 37.722 1.00 29.86 248 SER A CA 1
ATOM 1932 C C . SER A 1 248 ? 15.680 -46.357 37.675 1.00 29.86 248 SER A C 1
ATOM 1934 O O . SER A 1 248 ? 16.112 -47.488 37.918 1.00 29.86 248 SER A O 1
ATOM 1936 N N . PRO A 1 249 ? 14.386 -46.206 37.280 1.00 57.44 249 PRO A N 1
ATOM 1937 C CA . PRO A 1 249 ? 13.494 -45.036 37.094 1.00 57.44 249 PRO A CA 1
ATOM 1938 C C . PRO A 1 249 ? 12.083 -45.247 37.768 1.00 57.44 249 PRO A C 1
ATOM 1940 O O . PRO A 1 249 ? 11.986 -46.023 38.711 1.00 57.44 249 PRO A O 1
ATOM 1943 N N . ILE A 1 250 ? 11.001 -44.641 37.215 1.00 28.31 250 ILE A N 1
ATOM 1944 C CA . ILE A 1 250 ? 9.534 -44.951 37.353 1.00 28.31 250 ILE A CA 1
ATOM 1945 C C . ILE A 1 250 ? 8.712 -44.106 38.386 1.00 28.31 250 ILE A C 1
ATOM 1947 O O . ILE A 1 250 ? 9.212 -43.751 39.447 1.00 28.31 250 ILE A O 1
ATOM 1951 N N . GLY A 1 251 ? 7.453 -43.746 38.037 1.00 25.09 251 GLY A N 1
ATOM 1952 C CA . GLY A 1 251 ? 6.429 -43.013 38.849 1.00 25.09 251 GLY A CA 1
ATOM 1953 C C . GLY A 1 251 ? 5.117 -43.828 39.025 1.00 25.09 251 GLY A C 1
ATOM 1954 O O . GLY A 1 251 ? 5.245 -45.051 38.986 1.00 25.09 251 GLY A O 1
ATOM 1955 N N . PRO A 1 252 ? 3.869 -43.272 39.135 1.00 47.44 252 PRO A N 1
ATOM 1956 C CA . PRO A 1 252 ? 3.390 -41.863 39.181 1.00 47.44 252 PRO A CA 1
ATOM 1957 C C . PRO A 1 252 ? 2.306 -41.523 40.286 1.00 47.44 252 PRO A C 1
ATOM 1959 O O . PRO A 1 252 ? 1.893 -42.407 41.019 1.00 47.44 252 PRO A O 1
ATOM 1962 N N . THR A 1 253 ? 1.855 -40.244 40.376 1.00 28.58 253 THR A N 1
ATOM 1963 C CA . THR A 1 253 ? 0.535 -39.619 40.816 1.00 28.58 253 THR A CA 1
ATOM 1964 C C . THR A 1 253 ? -0.542 -40.348 41.689 1.00 28.58 253 THR A C 1
ATOM 1966 O O . THR A 1 253 ? -0.691 -41.550 41.502 1.00 28.58 253 THR A O 1
ATOM 1969 N N . PRO A 1 254 ? -1.529 -39.670 42.375 1.00 49.75 254 PRO A N 1
ATOM 1970 C CA . PRO A 1 254 ? -1.680 -38.297 42.945 1.00 49.75 254 PRO A CA 1
ATOM 1971 C C . PRO A 1 254 ? -2.231 -38.290 44.441 1.00 49.75 254 PRO A C 1
ATOM 1973 O O . PRO A 1 254 ? -1.649 -39.016 45.235 1.00 49.75 254 PRO A O 1
ATOM 1976 N N . PRO A 1 255 ? -3.281 -37.537 44.907 1.00 49.94 255 PRO A N 1
ATOM 1977 C CA . PRO A 1 255 ? -3.268 -36.166 45.494 1.00 49.94 255 PRO A CA 1
ATOM 1978 C C . PRO A 1 255 ? -3.868 -35.948 46.937 1.00 49.94 255 PRO A C 1
ATOM 1980 O O . PRO A 1 255 ? -4.508 -36.832 47.495 1.00 49.94 255 PRO A O 1
ATOM 1983 N N . SER A 1 256 ? -3.823 -34.681 47.426 1.00 27.86 256 SER A N 1
ATOM 1984 C CA . SER A 1 256 ? -4.805 -33.944 48.302 1.00 27.86 256 SER A CA 1
ATOM 1985 C C . SER A 1 256 ? -4.540 -33.641 49.816 1.00 27.86 256 SER A C 1
ATOM 1987 O O . SER A 1 256 ? -4.072 -34.493 50.552 1.00 27.86 256 SER A O 1
ATOM 1989 N N . GLN A 1 257 ? -4.872 -32.382 50.212 1.00 30.77 257 GLN A N 1
ATOM 1990 C CA . GLN A 1 257 ? -5.487 -31.800 51.458 1.00 30.77 257 GLN A CA 1
ATOM 1991 C C . GLN A 1 257 ? -5.101 -32.278 52.902 1.00 30.77 257 GLN A C 1
ATOM 1993 O O . GLN A 1 257 ? -4.860 -33.454 53.107 1.00 30.77 257 GLN A O 1
ATOM 1998 N N . ALA A 1 258 ? -5.137 -31.481 54.002 1.00 29.89 258 ALA A N 1
ATOM 1999 C CA . ALA A 1 258 ? -5.207 -30.017 54.268 1.00 29.89 258 ALA A CA 1
ATOM 2000 C C . ALA A 1 258 ? -5.040 -29.669 55.800 1.00 29.89 258 ALA A C 1
ATOM 2002 O O . ALA A 1 258 ? -5.094 -30.569 56.631 1.00 29.89 258 ALA A O 1
ATOM 2003 N N . ALA A 1 259 ? -4.974 -28.358 56.143 1.00 29.19 259 ALA A N 1
ATOM 2004 C CA . ALA A 1 259 ? -5.439 -27.675 57.393 1.00 29.19 259 ALA A CA 1
ATOM 2005 C C . ALA A 1 259 ? -4.513 -27.300 58.610 1.00 29.19 259 ALA A C 1
ATOM 2007 O O . ALA A 1 259 ? -3.801 -28.125 59.168 1.00 29.19 259 ALA A O 1
ATOM 2008 N N . ALA A 1 260 ? -4.743 -26.054 59.096 1.00 28.91 260 ALA A N 1
ATOM 2009 C CA . ALA A 1 260 ? -4.687 -25.495 60.480 1.00 28.91 260 ALA A CA 1
ATOM 2010 C C . ALA A 1 260 ? -3.392 -24.897 61.136 1.00 28.91 260 ALA A C 1
ATOM 2012 O O . ALA A 1 260 ? -2.274 -25.352 60.924 1.00 28.91 260 ALA A O 1
ATOM 2013 N N . SER A 1 261 ? -3.610 -23.852 61.968 1.00 30.22 261 SER A N 1
ATOM 2014 C CA . SER A 1 261 ? -2.655 -22.967 62.720 1.00 30.22 261 SER A CA 1
ATOM 2015 C C . SER A 1 261 ? -2.966 -23.000 64.255 1.00 30.22 261 SER A C 1
ATOM 2017 O O . SER A 1 261 ? -3.644 -23.966 64.615 1.00 30.22 261 SER A O 1
ATOM 2019 N N . PRO A 1 262 ? -2.611 -22.059 65.202 1.00 56.41 262 PRO A N 1
ATOM 2020 C CA . PRO A 1 262 ? -1.955 -20.707 65.216 1.00 56.41 262 PRO A CA 1
ATOM 2021 C C . PRO A 1 262 ? -0.661 -20.705 66.122 1.00 56.41 262 PRO A C 1
ATOM 2023 O O . PRO A 1 262 ? -0.035 -21.763 66.109 1.00 56.41 262 PRO A O 1
ATOM 2026 N N . PRO A 1 263 ? -0.188 -19.688 66.928 1.00 51.78 263 PRO A N 1
ATOM 2027 C CA . PRO A 1 263 ? -0.475 -18.240 67.148 1.00 51.78 263 PRO A CA 1
ATOM 2028 C C . PRO A 1 263 ? 0.789 -17.307 67.069 1.00 51.78 263 PRO A C 1
ATOM 2030 O O . PRO A 1 263 ? 1.720 -17.623 66.336 1.00 51.78 263 PRO A O 1
ATOM 2033 N N . ALA A 1 264 ? 0.825 -16.133 67.749 1.00 32.66 264 ALA A N 1
ATOM 2034 C CA . ALA A 1 264 ? 1.892 -15.099 67.639 1.00 32.66 264 ALA A CA 1
ATOM 2035 C C . ALA A 1 264 ? 1.982 -14.070 68.824 1.00 32.66 264 ALA A C 1
ATOM 2037 O O . ALA A 1 264 ? 1.133 -14.103 69.712 1.00 32.66 264 ALA A O 1
ATOM 2038 N N . LEU A 1 265 ? 2.925 -13.092 68.730 1.00 32.44 265 LEU A N 1
ATOM 2039 C CA . LEU A 1 265 ? 3.086 -11.785 69.466 1.00 32.44 265 LEU A CA 1
ATOM 2040 C C . LEU A 1 265 ? 3.823 -11.783 70.848 1.00 32.44 265 LEU A C 1
ATOM 2042 O O . LEU A 1 265 ? 3.941 -12.869 71.411 1.00 32.44 265 LEU A O 1
ATOM 2046 N N . PRO A 1 266 ? 4.317 -10.631 71.433 1.00 50.72 266 PRO A N 1
ATOM 2047 C CA . PRO A 1 266 ? 4.165 -9.184 71.067 1.00 50.72 266 PRO A CA 1
ATOM 2048 C C . PRO A 1 266 ? 5.374 -8.163 71.238 1.00 50.72 266 PRO A C 1
ATOM 2050 O O . PRO A 1 266 ? 6.269 -8.377 72.045 1.00 50.72 266 PRO A O 1
ATOM 2053 N N . LYS A 1 267 ? 5.230 -6.938 70.652 1.00 28.69 267 LYS A N 1
ATOM 2054 C CA . LYS A 1 267 ? 5.649 -5.552 71.120 1.00 28.69 267 LYS A CA 1
ATOM 2055 C C . LYS A 1 267 ? 7.077 -4.917 70.905 1.00 28.69 267 LYS A C 1
ATOM 2057 O O . LYS A 1 267 ? 8.047 -5.587 70.588 1.00 28.69 267 LYS A O 1
ATOM 2062 N N . HIS A 1 268 ? 7.123 -3.565 71.030 1.00 32.88 268 HIS A N 1
ATOM 2063 C CA . HIS A 1 268 ? 8.170 -2.514 70.744 1.00 32.88 268 HIS A CA 1
ATOM 2064 C C . HIS A 1 268 ? 8.527 -1.668 72.023 1.00 32.88 268 HIS A C 1
ATOM 2066 O O . HIS A 1 268 ? 7.875 -1.969 73.028 1.00 32.88 268 HIS A O 1
ATOM 2072 N N . PRO A 1 269 ? 9.364 -0.563 72.070 1.00 56.03 269 PRO A N 1
ATOM 2073 C CA . PRO A 1 269 ? 10.319 0.149 71.146 1.00 56.03 269 PRO A CA 1
ATOM 2074 C C . PRO A 1 269 ? 11.750 0.331 71.814 1.00 56.03 269 PRO A C 1
ATOM 2076 O O . PRO A 1 269 ? 12.180 -0.685 72.351 1.00 56.03 269 PRO A O 1
ATOM 2079 N N . PRO A 1 270 ? 12.489 1.492 71.964 1.00 53.78 270 PRO A N 1
ATOM 2080 C CA . PRO A 1 270 ? 12.770 2.741 71.173 1.00 53.78 270 PRO A CA 1
ATOM 2081 C C . PRO A 1 270 ? 14.270 3.269 71.093 1.00 53.78 270 PRO A C 1
ATOM 2083 O O . PRO A 1 270 ? 15.110 2.901 71.902 1.00 53.78 270 PRO A O 1
ATOM 2086 N N . ALA A 1 271 ? 14.526 4.291 70.237 1.00 31.73 271 ALA A N 1
ATOM 2087 C CA . ALA A 1 271 ? 15.514 5.427 70.339 1.00 31.73 271 ALA A CA 1
ATOM 2088 C C . ALA A 1 271 ? 17.084 5.245 70.281 1.00 31.73 271 ALA A C 1
ATOM 2090 O O . ALA A 1 271 ? 17.597 4.137 70.219 1.00 31.73 271 ALA A O 1
ATOM 2091 N N . ALA A 1 272 ? 17.838 6.374 70.196 1.00 36.47 272 ALA A N 1
ATOM 2092 C CA . ALA A 1 272 ? 19.292 6.561 69.840 1.00 36.47 272 ALA A CA 1
ATOM 2093 C C . ALA A 1 272 ? 20.069 7.444 70.900 1.00 36.47 272 ALA A C 1
ATOM 2095 O O . ALA A 1 272 ? 19.433 7.631 71.940 1.00 36.47 272 ALA A O 1
ATOM 2096 N N . PRO A 1 273 ? 21.310 8.056 70.758 1.00 50.25 273 PRO A N 1
ATOM 2097 C CA . PRO A 1 273 ? 22.287 8.224 69.624 1.00 50.25 273 PRO A CA 1
ATOM 2098 C C . PRO A 1 273 ? 23.861 8.306 69.915 1.00 50.25 273 PRO A C 1
ATOM 2100 O O . PRO A 1 273 ? 24.302 8.262 71.053 1.00 50.25 273 PRO A O 1
ATOM 2103 N N . ALA A 1 274 ? 24.688 8.537 68.857 1.00 33.97 274 ALA A N 1
ATOM 2104 C CA . ALA A 1 274 ? 25.941 9.376 68.708 1.00 33.97 274 ALA A CA 1
ATOM 2105 C C . ALA A 1 274 ? 27.380 9.151 69.357 1.00 33.97 274 ALA A C 1
ATOM 2107 O O . ALA A 1 274 ? 27.599 9.422 70.528 1.00 33.97 274 ALA A O 1
ATOM 2108 N N . ALA A 1 275 ? 28.403 8.915 68.488 1.00 37.03 275 ALA A N 1
ATOM 2109 C CA . ALA A 1 275 ? 29.651 9.710 68.164 1.00 37.03 275 ALA A CA 1
ATOM 2110 C C . ALA A 1 275 ? 30.974 9.928 69.028 1.00 37.03 275 ALA A C 1
ATOM 2112 O O . ALA A 1 275 ? 31.015 10.782 69.908 1.00 37.03 275 ALA A O 1
ATOM 2113 N N . SER A 1 276 ? 32.143 9.490 68.471 1.00 35.72 276 SER A N 1
ATOM 2114 C CA . SER A 1 276 ? 33.395 10.285 68.119 1.00 35.72 276 SER A CA 1
ATOM 2115 C C . SER A 1 276 ? 34.670 10.496 69.037 1.00 35.72 276 SER A C 1
ATOM 2117 O O . SER A 1 276 ? 34.825 9.819 70.046 1.00 35.72 276 SER A O 1
ATOM 2119 N N . VAL A 1 277 ? 35.596 11.411 68.599 1.00 33.03 277 VAL A N 1
ATOM 2120 C CA . VAL A 1 277 ? 37.002 11.840 69.005 1.00 33.03 277 VAL A CA 1
ATOM 2121 C C . VAL A 1 277 ? 38.212 10.883 68.710 1.00 33.03 277 VAL A C 1
ATOM 2123 O O . VAL A 1 277 ? 37.953 9.782 68.242 1.00 33.03 277 VAL A O 1
ATOM 2126 N N . LEU A 1 278 ? 39.548 11.186 68.776 1.00 29.20 278 LEU A N 1
ATOM 2127 C CA . LEU A 1 278 ? 40.415 12.180 69.507 1.00 29.20 278 LEU A CA 1
ATOM 2128 C C . LEU A 1 278 ? 41.654 12.784 68.701 1.00 29.20 278 LEU A C 1
ATOM 2130 O O . LEU A 1 278 ? 41.440 13.196 67.566 1.00 29.20 278 LEU A O 1
ATOM 2134 N N . GLN A 1 279 ? 42.885 12.994 69.261 1.00 32.44 279 GLN A N 1
ATOM 2135 C CA . GLN A 1 279 ? 43.931 14.018 68.842 1.00 32.44 279 GLN A CA 1
ATOM 2136 C C . GLN A 1 279 ? 45.446 13.678 69.215 1.00 32.44 279 GLN A C 1
ATOM 2138 O O . GLN A 1 279 ? 45.584 12.715 69.959 1.00 32.44 279 GLN A O 1
ATOM 2143 N N . VAL A 1 280 ? 46.630 14.336 68.919 1.00 31.81 280 VAL A N 1
ATOM 2144 C CA . VAL A 1 280 ? 47.251 15.370 67.972 1.00 31.81 280 VAL A CA 1
ATOM 2145 C C . VAL A 1 280 ? 48.815 15.615 68.231 1.00 31.81 280 VAL A C 1
ATOM 2147 O O . VAL A 1 280 ? 49.244 15.398 69.357 1.00 31.81 280 VAL A O 1
ATOM 2150 N N . ALA A 1 281 ? 49.625 16.172 67.268 1.00 28.23 281 ALA A N 1
ATOM 2151 C CA . ALA A 1 281 ? 50.917 16.992 67.390 1.00 28.23 281 ALA A CA 1
ATOM 2152 C C . ALA A 1 281 ? 52.361 16.356 67.622 1.00 28.23 281 ALA A C 1
ATOM 2154 O O . ALA A 1 281 ? 52.413 15.173 67.932 1.00 28.23 281 ALA A O 1
ATOM 2155 N N . PRO A 1 282 ? 53.548 17.086 67.610 1.00 52.66 282 PRO A N 1
ATOM 2156 C CA . PRO A 1 282 ? 54.135 18.149 66.701 1.00 52.66 282 PRO A CA 1
ATOM 2157 C C . PRO A 1 282 ? 55.725 18.242 66.472 1.00 52.66 282 PRO A C 1
ATOM 2159 O O . PRO A 1 282 ? 56.494 17.723 67.270 1.00 52.66 282 PRO A O 1
ATOM 2162 N N . LYS A 1 283 ? 56.212 19.118 65.529 1.00 29.70 283 LYS A N 1
ATOM 2163 C CA . LYS A 1 283 ? 57.564 19.841 65.404 1.00 29.70 283 LYS A CA 1
ATOM 2164 C C . LYS A 1 283 ? 58.880 19.079 64.974 1.00 29.70 283 LYS A C 1
ATOM 2166 O O . LYS A 1 283 ? 58.845 17.864 64.901 1.00 29.70 283 LYS A O 1
ATOM 2171 N N . ALA A 1 284 ? 60.089 19.687 64.738 1.00 25.67 284 ALA A N 1
ATOM 2172 C CA . ALA A 1 284 ? 60.548 20.799 63.822 1.00 25.67 284 ALA A CA 1
ATOM 2173 C C . ALA A 1 284 ? 62.118 21.102 63.761 1.00 25.67 284 ALA A C 1
ATOM 2175 O O . ALA A 1 284 ? 62.764 21.060 64.797 1.00 25.67 284 ALA A O 1
ATOM 2176 N N . LYS A 1 285 ? 62.656 21.585 62.595 1.00 25.50 285 LYS A N 1
ATOM 2177 C CA . LYS A 1 285 ? 63.881 22.447 62.278 1.00 25.50 285 LYS A CA 1
ATOM 2178 C C . LYS A 1 285 ? 65.401 22.004 62.365 1.00 25.50 285 LYS A C 1
ATOM 2180 O O . LYS A 1 285 ? 65.931 21.946 63.459 1.00 25.50 285 LYS A O 1
ATOM 2185 N N . SER A 1 286 ? 66.100 21.967 61.188 1.00 26.17 286 SER A N 1
ATOM 2186 C CA . SER A 1 286 ? 67.433 22.559 60.716 1.00 26.17 286 SER A CA 1
ATOM 2187 C C . SER A 1 286 ? 68.753 22.571 61.569 1.00 26.17 286 SER A C 1
ATOM 2189 O O . SER A 1 286 ? 68.590 22.496 62.779 1.00 26.17 286 SER A O 1
ATOM 2191 N N . PRO A 1 287 ? 70.019 22.813 61.054 1.00 40.59 287 PRO A N 1
ATOM 2192 C CA . PRO A 1 287 ? 70.504 23.315 59.720 1.00 40.59 287 PRO A CA 1
ATOM 2193 C C . PRO A 1 287 ? 71.857 22.750 59.102 1.00 40.59 287 PRO A C 1
ATOM 2195 O O . PRO A 1 287 ? 72.603 22.071 59.787 1.00 40.59 287 PRO A O 1
ATOM 2198 N N . ALA A 1 288 ? 72.211 23.173 57.855 1.00 26.69 288 ALA A N 1
ATOM 2199 C CA . ALA A 1 288 ? 73.565 23.362 57.209 1.00 26.69 288 ALA A CA 1
ATOM 2200 C C . ALA A 1 288 ? 74.635 22.211 57.125 1.00 26.69 288 ALA A C 1
ATOM 2202 O O . ALA A 1 288 ? 74.581 21.273 57.900 1.00 26.69 288 ALA A O 1
ATOM 2203 N N . ALA A 1 289 ? 75.718 22.221 56.305 1.00 25.34 289 ALA A N 1
ATOM 2204 C CA . ALA A 1 289 ? 76.055 22.655 54.912 1.00 25.34 289 ALA A CA 1
ATOM 2205 C C . ALA A 1 289 ? 77.498 22.121 54.555 1.00 25.34 289 ALA A C 1
ATOM 2207 O O . ALA A 1 289 ? 78.298 21.985 55.472 1.00 25.34 289 ALA A O 1
ATOM 2208 N N . VAL A 1 290 ? 77.914 21.742 53.321 1.00 24.61 290 VAL A N 1
ATOM 2209 C CA . VAL A 1 290 ? 78.638 22.571 52.299 1.00 24.61 290 VAL A CA 1
ATOM 2210 C C . VAL A 1 290 ? 79.232 21.679 51.150 1.00 24.61 290 VAL A C 1
ATOM 2212 O O . VAL A 1 290 ? 79.845 20.662 51.438 1.00 24.61 290 VAL A O 1
ATOM 2215 N N . LYS A 1 291 ? 79.125 22.124 49.874 1.00 24.92 291 LYS A N 1
ATOM 2216 C CA . LYS A 1 291 ? 79.889 21.791 48.617 1.00 24.92 291 LYS A CA 1
ATOM 2217 C C . LYS A 1 291 ? 80.191 20.333 48.159 1.00 24.92 291 LYS A C 1
ATOM 2219 O O . LYS A 1 291 ? 81.150 19.718 48.609 1.00 24.92 291 LYS A O 1
ATOM 2224 N N . SER A 1 292 ? 79.625 19.975 46.997 1.00 23.59 292 SER A N 1
ATOM 2225 C CA . SER A 1 292 ? 80.372 19.569 45.775 1.00 23.59 292 SER A CA 1
ATOM 2226 C C . SER A 1 292 ? 79.531 19.893 44.512 1.00 23.59 292 SER A C 1
ATOM 2228 O O . SER A 1 292 ? 78.374 20.295 44.650 1.00 23.59 292 SER A O 1
ATOM 2230 N N . ALA A 1 293 ? 80.109 19.854 43.299 1.00 24.06 293 ALA A N 1
ATOM 2231 C CA . ALA A 1 293 ? 79.492 20.332 42.041 1.00 24.06 293 ALA A CA 1
ATOM 2232 C C . ALA A 1 293 ? 80.289 19.844 40.795 1.00 24.06 293 ALA A C 1
ATOM 2234 O O . ALA A 1 293 ? 81.408 19.372 40.999 1.00 24.06 293 ALA A O 1
ATOM 2235 N N . PRO A 1 294 ? 79.852 20.050 39.524 1.00 36.50 294 PRO A N 1
ATOM 2236 C CA . PRO A 1 294 ? 78.501 20.326 38.997 1.00 36.50 294 PRO A CA 1
ATOM 2237 C C . PRO A 1 294 ? 78.086 19.432 37.789 1.00 36.50 294 PRO A C 1
ATOM 2239 O O . PRO A 1 294 ? 78.832 19.313 36.825 1.00 36.50 294 PRO A O 1
ATOM 2242 N N . SER A 1 295 ? 76.844 18.932 37.744 1.00 21.45 295 SER A N 1
ATOM 2243 C CA . SER A 1 295 ? 76.057 18.729 36.500 1.00 21.45 295 SER A CA 1
ATOM 2244 C C . SER A 1 295 ? 74.634 18.272 36.848 1.00 21.45 295 SER A C 1
ATOM 2246 O O . SER A 1 295 ? 74.449 17.542 37.820 1.00 21.45 295 SER A O 1
ATOM 2248 N N . ALA A 1 296 ? 73.621 18.685 36.082 1.00 28.02 296 ALA A N 1
ATOM 2249 C CA . ALA A 1 296 ? 72.223 18.338 36.345 1.00 28.02 296 ALA A CA 1
ATOM 2250 C C . ALA A 1 296 ? 71.735 17.200 35.429 1.00 28.02 296 ALA A C 1
ATOM 2252 O O . ALA A 1 296 ? 71.367 17.433 34.280 1.00 28.02 296 ALA A O 1
ATOM 2253 N N . VAL A 1 297 ? 71.672 15.979 35.967 1.00 24.11 297 VAL A N 1
ATOM 2254 C CA . VAL A 1 297 ? 71.019 14.813 35.344 1.00 24.11 297 VAL A CA 1
ATOM 2255 C C . VAL A 1 297 ? 69.993 14.264 36.338 1.00 24.11 297 VAL A C 1
ATOM 2257 O O . VAL A 1 297 ? 70.334 14.019 37.492 1.00 24.11 297 VAL A O 1
ATOM 2260 N N . ALA A 1 298 ? 68.729 14.121 35.923 1.00 33.28 298 ALA A N 1
ATOM 2261 C CA . ALA A 1 298 ? 67.601 13.968 36.849 1.00 33.28 298 ALA A CA 1
ATOM 2262 C C . ALA A 1 298 ? 66.752 12.698 36.612 1.00 33.28 298 ALA A C 1
ATOM 2264 O O . ALA A 1 298 ? 66.083 12.587 35.582 1.00 33.28 298 ALA A O 1
ATOM 2265 N N . PRO A 1 299 ? 66.704 11.792 37.604 1.00 30.55 299 PRO A N 1
ATOM 2266 C CA . PRO A 1 299 ? 65.673 10.761 37.758 1.00 30.55 299 PRO A CA 1
ATOM 2267 C C . PRO A 1 299 ? 64.941 10.874 39.120 1.00 30.55 299 PRO A C 1
ATOM 2269 O O . PRO A 1 299 ? 65.447 11.497 40.046 1.00 30.55 299 PRO A O 1
ATOM 2272 N N . LEU A 1 300 ? 63.787 10.252 39.383 1.00 24.48 300 LEU A N 1
ATOM 2273 C CA . LEU A 1 300 ? 62.628 9.883 38.554 1.00 24.48 300 LEU A CA 1
ATOM 2274 C C . LEU A 1 300 ? 61.481 9.602 39.551 1.00 24.48 300 LEU A C 1
ATOM 2276 O O . LEU A 1 300 ? 61.633 8.743 40.412 1.00 24.48 300 LEU A O 1
ATOM 2280 N N . VAL A 1 301 ? 60.349 10.312 39.470 1.00 25.44 301 VAL A N 1
ATOM 2281 C CA . VAL A 1 301 ? 59.214 10.146 40.410 1.00 25.44 301 VAL A CA 1
ATOM 2282 C C . VAL A 1 301 ? 57.946 9.730 39.654 1.00 25.44 301 VAL A C 1
ATOM 2284 O O . VAL A 1 301 ? 57.746 10.106 38.496 1.00 25.44 301 VAL A O 1
ATOM 2287 N N . SER A 1 302 ? 57.120 8.897 40.291 1.00 25.30 302 SER A N 1
ATOM 2288 C CA . SER A 1 302 ? 55.960 8.223 39.699 1.00 25.30 302 SER A CA 1
ATOM 2289 C C . SER A 1 302 ? 54.836 9.179 39.260 1.00 25.30 302 SER A C 1
ATOM 2291 O O . SER A 1 302 ? 54.658 10.278 39.784 1.00 25.30 302 SER A O 1
ATOM 2293 N N . LYS A 1 303 ? 54.081 8.762 38.232 1.00 23.67 303 LYS A N 1
ATOM 2294 C CA . LYS A 1 303 ? 53.098 9.598 37.518 1.00 23.67 303 LYS A CA 1
ATOM 2295 C C . LYS A 1 303 ? 51.665 9.339 38.022 1.00 23.67 303 LYS A C 1
ATOM 2297 O O . LYS A 1 303 ? 51.284 8.175 38.104 1.00 23.67 303 LYS A O 1
ATOM 2302 N N . PRO A 1 304 ? 50.847 10.378 38.286 1.00 26.91 304 PRO A N 1
ATOM 2303 C CA . PRO A 1 304 ? 49.435 10.219 38.642 1.00 26.91 304 PRO A CA 1
ATOM 2304 C C . PRO A 1 304 ? 48.529 9.914 37.430 1.00 26.91 304 PRO A C 1
ATOM 2306 O O . PRO A 1 304 ? 48.925 10.065 36.272 1.00 26.91 304 PRO A O 1
ATOM 2309 N N . THR A 1 305 ? 47.299 9.481 37.721 1.00 28.84 305 THR A N 1
ATOM 2310 C CA . THR A 1 305 ? 46.381 8.775 36.809 1.00 28.84 305 THR A CA 1
ATOM 2311 C C . THR A 1 305 ? 45.664 9.625 35.747 1.00 28.84 305 THR A C 1
ATOM 2313 O O . THR A 1 305 ? 45.557 10.852 35.819 1.00 28.84 305 THR A O 1
ATOM 2316 N N . LEU A 1 306 ? 45.155 8.921 34.727 1.00 29.59 306 LEU A N 1
ATOM 2317 C CA . LEU A 1 306 ? 44.611 9.448 33.469 1.00 29.59 306 LEU A CA 1
ATOM 2318 C C . LEU A 1 306 ? 43.422 10.415 33.640 1.00 29.59 306 LEU A C 1
ATOM 2320 O O . LEU A 1 306 ? 43.327 11.404 32.911 1.00 29.59 306 LEU A O 1
ATOM 2324 N N . THR A 1 307 ? 42.542 10.165 34.612 1.00 28.64 307 THR A N 1
ATOM 2325 C CA . THR A 1 307 ? 41.234 10.828 34.768 1.00 28.64 307 THR A CA 1
ATOM 2326 C C . THR A 1 307 ? 41.338 12.350 34.913 1.00 28.64 307 THR A C 1
ATOM 2328 O O . THR A 1 307 ? 40.586 13.093 34.281 1.00 28.64 307 THR A O 1
ATOM 2331 N N . LYS A 1 308 ? 42.337 12.855 35.657 1.00 27.25 308 LYS A N 1
ATOM 2332 C CA . LYS A 1 308 ? 42.523 14.305 35.873 1.00 27.25 308 LYS A CA 1
ATOM 2333 C C . LYS A 1 308 ? 42.950 15.080 34.616 1.00 27.25 308 LYS A C 1
ATOM 2335 O O . LYS A 1 308 ? 42.879 16.305 34.625 1.00 27.25 308 LYS A O 1
ATOM 2340 N N . ARG A 1 309 ? 43.349 14.411 33.523 1.00 26.20 309 ARG A N 1
ATOM 2341 C CA . ARG A 1 309 ? 43.665 15.082 32.246 1.00 26.20 309 ARG A CA 1
ATOM 2342 C C . ARG A 1 309 ? 42.441 15.429 31.400 1.00 26.20 309 ARG A C 1
ATOM 2344 O O . ARG A 1 309 ? 42.546 16.315 30.564 1.00 26.20 309 ARG A O 1
ATOM 2351 N N . ILE A 1 310 ? 41.305 14.764 31.603 1.00 30.05 310 ILE A N 1
ATOM 2352 C CA . ILE A 1 310 ? 40.112 14.937 30.756 1.00 30.05 310 ILE A CA 1
ATOM 2353 C C . ILE A 1 310 ? 39.319 16.198 31.155 1.00 30.05 310 ILE A C 1
ATOM 2355 O O . ILE A 1 310 ? 38.665 16.816 30.322 1.00 30.05 310 ILE A O 1
ATOM 2359 N N . LEU A 1 311 ? 39.416 16.630 32.418 1.00 28.17 311 LEU A N 1
ATOM 2360 C CA . LEU A 1 311 ? 38.503 17.610 33.027 1.00 28.17 311 LEU A CA 1
ATOM 2361 C C . LEU A 1 311 ? 38.899 19.089 32.887 1.00 28.17 311 LEU A C 1
ATOM 2363 O O . LEU A 1 311 ? 38.314 19.952 33.533 1.00 28.17 311 LEU A O 1
ATOM 2367 N N . ARG A 1 312 ? 39.829 19.418 31.988 1.00 25.70 312 ARG A N 1
ATOM 2368 C CA . ARG A 1 312 ? 39.835 20.739 31.348 1.00 25.70 312 ARG A CA 1
ATOM 2369 C C . ARG A 1 312 ? 39.659 20.521 29.850 1.00 25.70 312 ARG A C 1
ATOM 2371 O O . ARG A 1 312 ? 40.654 20.362 29.155 1.00 25.70 312 ARG A O 1
ATOM 2378 N N . CYS A 1 313 ? 38.418 20.505 29.351 1.00 26.38 313 CYS A N 1
ATOM 2379 C CA . CYS A 1 313 ? 38.147 20.327 27.914 1.00 26.38 313 CYS A CA 1
ATOM 2380 C C . CYS A 1 313 ? 37.011 21.190 27.318 1.00 26.38 313 CYS A C 1
ATOM 2382 O O . CYS A 1 313 ? 36.636 20.955 26.170 1.00 26.38 313 CYS A O 1
ATOM 2384 N N . LEU A 1 314 ? 36.471 22.185 28.038 1.00 27.88 314 LEU A N 1
ATOM 2385 C CA . LEU A 1 314 ? 35.278 22.956 27.636 1.00 27.88 314 LEU A CA 1
ATOM 2386 C C . LEU A 1 314 ? 35.409 24.464 27.973 1.00 27.88 314 LEU A C 1
ATOM 2388 O O . LEU A 1 314 ? 36.246 24.822 28.792 1.00 27.88 314 LEU A O 1
ATOM 2392 N N . GLU A 1 315 ? 34.584 25.310 27.336 1.00 26.98 315 GLU A N 1
ATOM 2393 C CA . GLU A 1 315 ? 34.420 26.783 27.493 1.00 26.98 315 GLU A CA 1
ATOM 2394 C C . GLU A 1 315 ? 35.294 27.760 26.645 1.00 26.98 315 GLU A C 1
ATOM 2396 O O . GLU A 1 315 ? 36.339 27.348 26.139 1.00 26.98 315 GLU A O 1
ATOM 2401 N N . PRO A 1 316 ? 34.809 28.993 26.311 1.00 28.30 316 PRO A N 1
ATOM 2402 C CA . PRO A 1 316 ? 34.930 29.553 24.945 1.00 28.30 316 PRO A CA 1
ATOM 2403 C C . PRO A 1 316 ? 35.983 30.669 24.709 1.00 28.30 316 PRO A C 1
ATOM 2405 O O . PRO A 1 316 ? 36.751 31.053 25.584 1.00 28.30 316 PRO A O 1
ATOM 2408 N N . THR A 1 317 ? 36.024 31.223 23.477 1.00 25.84 317 THR A N 1
ATOM 2409 C CA . THR A 1 317 ? 36.826 32.419 23.106 1.00 25.84 317 THR A CA 1
ATOM 2410 C C . THR A 1 317 ? 36.141 33.333 22.065 1.00 25.84 317 THR A C 1
ATOM 2412 O O . THR A 1 317 ? 35.321 32.894 21.255 1.00 25.84 317 THR A O 1
ATOM 2415 N N . SER A 1 318 ? 36.541 34.611 22.039 1.00 28.50 318 SER A N 1
ATOM 2416 C CA . SER A 1 318 ? 35.879 35.785 21.423 1.00 28.50 318 SER A CA 1
ATOM 2417 C C . SER A 1 318 ? 35.769 35.870 19.880 1.00 28.50 318 SER A C 1
ATOM 2419 O O . SER A 1 318 ? 35.728 36.966 19.324 1.00 28.50 318 SER A O 1
ATOM 2421 N N . LYS A 1 319 ? 35.702 34.749 19.143 1.00 25.80 319 LYS A N 1
ATOM 2422 C CA . LYS A 1 319 ? 35.422 34.753 17.680 1.00 25.80 319 LYS A CA 1
ATOM 2423 C C . LYS A 1 319 ? 34.272 33.839 17.223 1.00 25.80 319 LYS A C 1
ATOM 2425 O O . LYS A 1 319 ? 34.054 33.670 16.020 1.00 25.80 319 LYS A O 1
ATOM 2430 N N . GLY A 1 320 ? 33.482 33.299 18.155 1.00 29.19 320 GLY A N 1
ATOM 2431 C CA . GLY A 1 320 ? 32.239 32.588 17.827 1.00 29.19 320 GLY A CA 1
ATOM 2432 C C . GLY A 1 320 ? 32.474 31.332 16.979 1.00 29.19 320 GLY A C 1
ATOM 2433 O O . GLY A 1 320 ? 31.872 31.161 15.918 1.00 29.19 320 GLY A O 1
ATOM 2434 N N . THR A 1 321 ? 33.395 30.490 17.429 1.00 23.41 321 THR A N 1
ATOM 2435 C CA . THR A 1 321 ? 33.567 29.091 17.015 1.00 23.41 321 THR A CA 1
ATOM 2436 C C . THR A 1 321 ? 33.891 28.311 18.276 1.00 23.41 321 THR A C 1
ATOM 2438 O O . THR A 1 321 ? 34.671 28.830 19.076 1.00 23.41 321 THR A O 1
ATOM 2441 N N . PHE A 1 322 ? 33.377 27.087 18.437 1.00 27.06 322 PHE A N 1
ATOM 2442 C CA . PHE A 1 322 ? 33.762 26.220 19.554 1.00 27.06 322 PHE A CA 1
ATOM 2443 C C . PHE A 1 322 ? 35.285 26.055 19.600 1.00 27.06 322 PHE A C 1
ATOM 2445 O O . PHE A 1 322 ? 35.898 25.356 18.793 1.00 27.06 322 PHE A O 1
ATOM 2452 N N . LYS A 1 323 ? 35.885 26.768 20.548 1.00 26.84 323 LYS A N 1
ATOM 2453 C CA . LYS A 1 323 ? 37.292 26.726 20.898 1.00 26.84 323 LYS A CA 1
ATOM 2454 C C . LYS A 1 323 ? 37.320 26.443 22.379 1.00 26.84 323 LYS A C 1
ATOM 2456 O O . LYS A 1 323 ? 36.986 27.323 23.161 1.00 26.84 323 LYS A O 1
ATOM 2461 N N . VAL A 1 324 ? 37.766 25.234 22.690 1.00 28.55 324 VAL A N 1
ATOM 2462 C CA . VAL A 1 324 ? 38.360 24.857 23.968 1.00 28.55 324 VAL A CA 1
ATOM 2463 C C . VAL A 1 324 ? 39.148 26.027 24.568 1.00 28.55 324 VAL A C 1
ATOM 2465 O O . VAL A 1 324 ? 39.916 26.683 23.844 1.00 28.55 324 VAL A O 1
ATOM 2468 N N . SER A 1 325 ? 38.947 26.266 25.862 1.00 28.70 325 SER A N 1
ATOM 2469 C CA . SER A 1 325 ? 39.478 27.409 26.606 1.00 28.70 325 SER A CA 1
ATOM 2470 C C . SER A 1 325 ? 41.011 27.479 26.575 1.00 28.70 325 SER A C 1
ATOM 2472 O O . SER A 1 325 ? 41.705 26.608 26.028 1.00 28.70 325 SER A O 1
ATOM 2474 N N . LYS A 1 326 ? 41.579 28.548 27.135 1.00 31.73 326 LYS A N 1
ATOM 2475 C CA . LYS A 1 326 ? 43.035 28.668 27.245 1.00 31.73 326 LYS A CA 1
ATOM 2476 C C . LYS A 1 326 ? 43.587 27.713 28.313 1.00 31.73 326 LYS A C 1
ATOM 2478 O O . LYS A 1 326 ? 44.560 27.014 28.065 1.00 31.73 326 LYS A O 1
ATOM 2483 N N . GLU A 1 327 ? 42.890 27.585 29.433 1.00 33.09 327 GLU A N 1
ATOM 2484 C CA . GLU A 1 327 ? 43.238 26.769 30.603 1.00 33.09 327 GLU A CA 1
ATOM 2485 C C . GLU A 1 327 ? 43.281 25.272 30.258 1.00 33.09 327 GLU A C 1
ATOM 2487 O O . GLU A 1 327 ? 44.093 24.526 30.808 1.00 33.09 327 GLU A O 1
ATOM 2492 N N . ILE A 1 328 ? 42.434 24.847 29.315 1.00 31.14 328 ILE A N 1
ATOM 2493 C CA . ILE A 1 328 ? 42.443 23.521 28.688 1.00 31.14 328 ILE A CA 1
ATOM 2494 C C . ILE A 1 328 ? 43.753 23.327 27.915 1.00 31.14 328 ILE A C 1
ATOM 2496 O O . ILE A 1 328 ? 44.462 22.330 28.067 1.00 31.14 328 ILE A O 1
ATOM 2500 N N . ARG A 1 329 ? 44.055 24.290 27.040 1.00 31.09 329 ARG A N 1
ATOM 2501 C CA . ARG A 1 329 ? 45.160 24.236 26.079 1.00 31.09 329 ARG A CA 1
ATOM 2502 C C . ARG A 1 329 ? 46.498 24.175 26.806 1.00 31.09 329 ARG A C 1
ATOM 2504 O O . ARG A 1 329 ? 47.323 23.325 26.485 1.00 31.09 329 ARG A O 1
ATOM 2511 N N . ASP A 1 330 ? 46.627 24.980 27.851 1.00 33.59 330 ASP A N 1
ATOM 2512 C CA . ASP A 1 330 ? 47.807 25.071 28.707 1.00 33.59 330 ASP A CA 1
ATOM 2513 C C . ASP A 1 330 ? 47.947 23.842 29.647 1.00 33.59 330 ASP A C 1
ATOM 2515 O O . ASP A 1 330 ? 48.982 23.668 30.286 1.00 33.59 330 ASP A O 1
ATOM 2519 N N . MET A 1 331 ? 46.941 22.950 29.718 1.00 33.59 331 MET A N 1
ATOM 2520 C CA . MET A 1 331 ? 47.026 21.654 30.421 1.00 33.59 331 MET A CA 1
ATOM 2521 C C . MET A 1 331 ? 47.431 20.487 29.508 1.00 33.59 331 MET A C 1
ATOM 2523 O O . MET A 1 331 ? 48.095 19.553 29.958 1.00 33.59 331 MET A O 1
ATOM 2527 N N . TYR A 1 332 ? 47.039 20.530 28.232 1.00 29.08 332 TYR A N 1
ATOM 2528 C CA . TYR A 1 332 ? 47.428 19.524 27.235 1.00 29.08 332 TYR A CA 1
ATOM 2529 C C . TYR A 1 332 ? 48.801 19.801 26.598 1.00 29.08 332 TYR A C 1
ATOM 2531 O O . TYR A 1 332 ? 49.438 18.862 26.122 1.00 29.08 332 TYR A O 1
ATOM 2539 N N . TYR A 1 333 ? 49.281 21.050 26.626 1.00 28.86 333 TYR A N 1
ATOM 2540 C CA . TYR A 1 333 ? 50.589 21.458 26.103 1.00 28.86 333 TYR A CA 1
ATOM 2541 C C . TYR A 1 333 ? 51.387 22.223 27.171 1.00 28.86 333 TYR A C 1
ATOM 2543 O O . TYR A 1 333 ? 51.313 23.445 27.275 1.00 28.86 333 TYR A O 1
ATOM 2551 N N . GLY A 1 334 ? 52.158 21.497 27.985 1.00 26.78 334 GLY A N 1
ATOM 2552 C CA . GLY A 1 334 ? 53.005 22.102 29.014 1.00 26.78 334 GLY A CA 1
ATOM 2553 C C . GLY A 1 334 ? 54.258 22.759 28.427 1.00 26.78 334 GLY A C 1
ATOM 2554 O O . GLY A 1 334 ? 55.185 22.055 28.036 1.00 26.78 334 GLY A O 1
ATOM 2555 N N . GLY A 1 335 ? 54.307 24.094 28.408 1.00 27.02 335 GLY A N 1
ATOM 2556 C CA . GLY A 1 335 ? 55.496 24.867 28.020 1.00 27.02 335 GLY A CA 1
ATOM 2557 C C . GLY A 1 335 ? 55.156 26.221 27.376 1.00 27.02 335 GLY A C 1
ATOM 2558 O O . GLY A 1 335 ? 54.734 26.258 26.230 1.00 27.02 335 GLY A O 1
ATOM 2559 N N . GLY A 1 336 ? 55.343 27.365 28.043 1.00 25.14 336 GLY A N 1
ATOM 2560 C CA . GLY A 1 336 ? 55.840 27.533 29.412 1.00 25.14 336 GLY A CA 1
ATOM 2561 C C . GLY A 1 336 ? 56.000 29.002 29.841 1.00 25.14 336 GLY A C 1
ATOM 2562 O O . GLY A 1 336 ? 55.380 29.894 29.275 1.00 25.14 336 GLY A O 1
ATOM 2563 N N . ARG A 1 337 ? 56.894 29.221 30.820 1.00 25.41 337 ARG A N 1
ATOM 2564 C CA . ARG A 1 337 ? 57.206 30.487 31.529 1.00 25.41 337 ARG A CA 1
ATOM 2565 C C . ARG A 1 337 ? 56.209 30.942 32.618 1.00 25.41 337 ARG A C 1
ATOM 2567 O O . ARG A 1 337 ? 55.643 32.024 32.574 1.00 25.41 337 ARG A O 1
ATOM 2574 N N . SER A 1 338 ? 56.263 30.173 33.711 1.00 27.31 338 SER A N 1
ATOM 2575 C CA . SER A 1 338 ? 56.482 30.645 35.100 1.00 27.31 338 SER A CA 1
ATOM 2576 C C . SER A 1 338 ? 55.310 31.036 36.028 1.00 27.31 338 SER A C 1
ATOM 2578 O O . SER A 1 338 ? 54.393 31.750 35.651 1.00 27.31 338 SER A O 1
ATOM 2580 N N . ARG A 1 339 ? 55.490 30.608 37.294 1.00 25.14 339 ARG A N 1
ATOM 2581 C CA . ARG A 1 339 ? 54.864 31.016 38.573 1.00 25.14 339 ARG A CA 1
ATOM 2582 C C . ARG A 1 339 ? 53.382 30.686 38.850 1.00 25.14 339 ARG A C 1
ATOM 2584 O O . ARG A 1 339 ? 52.483 31.496 38.689 1.00 25.14 339 ARG A O 1
ATOM 2591 N N . GLU A 1 340 ? 53.221 29.493 39.430 1.00 29.89 340 GLU A N 1
ATOM 2592 C CA . GLU A 1 340 ? 52.576 29.263 40.741 1.00 29.89 340 GLU A CA 1
ATOM 2593 C C . GLU A 1 340 ? 51.125 29.734 40.976 1.00 29.89 340 GLU A C 1
ATOM 2595 O O . GLU A 1 340 ? 50.878 30.853 41.422 1.00 29.89 340 GLU A O 1
ATOM 2600 N N . ARG A 1 341 ? 50.184 28.777 40.895 1.00 23.84 341 ARG A N 1
ATOM 2601 C CA . ARG A 1 341 ? 49.176 28.500 41.946 1.00 23.84 341 ARG A CA 1
ATOM 2602 C C . ARG A 1 341 ? 48.572 27.092 41.780 1.00 23.84 341 ARG A C 1
ATOM 2604 O O . ARG A 1 341 ? 48.777 26.442 40.757 1.00 23.84 341 ARG A O 1
ATOM 2611 N N . ALA A 1 342 ? 47.923 26.600 42.836 1.00 25.53 342 ALA A N 1
ATOM 2612 C CA . ALA A 1 342 ? 47.450 25.217 42.983 1.00 25.53 342 ALA A CA 1
ATOM 2613 C C . ALA A 1 342 ? 46.203 24.888 42.117 1.00 25.53 342 ALA A C 1
ATOM 2615 O O . ALA A 1 342 ? 45.519 25.809 41.667 1.00 25.53 342 ALA A O 1
ATOM 2616 N N . PRO A 1 343 ? 45.893 23.598 41.855 1.00 29.58 343 PRO A N 1
ATOM 2617 C CA . PRO A 1 343 ? 44.812 23.209 40.946 1.00 29.58 343 PRO A CA 1
ATOM 2618 C C . PRO A 1 343 ? 43.427 23.149 41.616 1.00 29.58 343 PRO A C 1
ATOM 2620 O O . PRO A 1 343 ? 43.282 22.566 42.687 1.00 29.58 343 PRO A O 1
ATOM 2623 N N . ALA A 1 344 ? 42.399 23.653 40.925 1.00 24.50 344 ALA A N 1
ATOM 2624 C CA . ALA A 1 344 ? 40.994 23.318 41.189 1.00 24.50 344 ALA A CA 1
ATOM 2625 C C . ALA A 1 344 ? 40.631 21.941 40.592 1.00 24.50 344 ALA A C 1
ATOM 2627 O O . ALA A 1 344 ? 41.316 21.459 39.680 1.00 24.50 344 ALA A O 1
ATOM 2628 N N . SER A 1 345 ? 39.582 21.291 41.109 1.00 27.19 345 SER A N 1
ATOM 2629 C CA . SER A 1 345 ? 39.273 19.895 40.771 1.00 27.19 345 SER A CA 1
ATOM 2630 C C . SER A 1 345 ? 37.798 19.499 40.935 1.00 27.19 345 SER A C 1
ATOM 2632 O O . SER A 1 345 ? 37.452 18.783 41.875 1.00 27.19 345 SER A O 1
ATOM 2634 N N . SER A 1 346 ? 36.945 19.874 39.981 1.00 27.58 346 SER A N 1
ATOM 2635 C CA . SER A 1 346 ? 35.625 19.260 39.787 1.00 27.58 346 SER A CA 1
ATOM 2636 C C . SER A 1 346 ? 35.127 19.394 38.338 1.00 27.58 346 SER A C 1
ATOM 2638 O O . SER A 1 346 ? 35.672 20.164 37.550 1.00 27.58 346 SER A O 1
ATOM 2640 N N . ILE A 1 347 ? 34.059 18.666 37.986 1.00 28.73 347 ILE A N 1
ATOM 2641 C CA . ILE A 1 347 ? 33.257 18.950 36.776 1.00 28.73 347 ILE A CA 1
ATOM 2642 C C . ILE A 1 347 ? 32.380 20.202 36.984 1.00 28.73 347 ILE A C 1
ATOM 2644 O O . ILE A 1 347 ? 32.094 20.922 36.027 1.00 28.73 347 ILE A O 1
ATOM 2648 N N . GLY A 1 348 ? 32.004 20.511 38.231 1.00 27.06 348 GLY A N 1
ATOM 2649 C CA . GLY A 1 348 ? 31.181 21.673 38.583 1.00 27.06 348 GLY A CA 1
ATOM 2650 C C . GLY A 1 348 ? 31.809 23.018 38.201 1.00 27.06 348 GLY A C 1
ATOM 2651 O O . GLY A 1 348 ? 31.089 23.947 37.839 1.00 27.06 348 GLY A O 1
ATOM 2652 N N . ASP A 1 349 ? 33.142 23.102 38.176 1.00 28.95 349 ASP A N 1
ATOM 2653 C CA . ASP A 1 349 ? 33.882 24.294 37.740 1.00 28.95 349 ASP A CA 1
ATOM 2654 C C . ASP A 1 349 ? 33.645 24.630 36.252 1.00 28.95 349 ASP A C 1
ATOM 2656 O O . ASP A 1 349 ? 33.642 25.803 35.876 1.00 28.95 349 ASP A O 1
ATOM 2660 N N . ILE A 1 350 ? 33.385 23.623 35.403 1.00 32.50 350 ILE A N 1
ATOM 2661 C CA . ILE A 1 350 ? 33.006 23.827 33.992 1.00 32.50 350 ILE A CA 1
ATOM 2662 C C . ILE A 1 350 ? 31.563 24.335 33.897 1.00 32.50 350 ILE A C 1
ATOM 2664 O O . ILE A 1 350 ? 31.294 25.279 33.154 1.00 32.50 350 ILE A O 1
ATOM 2668 N N . ALA A 1 351 ? 30.641 23.767 34.681 1.00 28.53 351 ALA A N 1
ATOM 2669 C CA . ALA A 1 351 ? 29.265 24.262 34.745 1.00 28.53 351 ALA A CA 1
ATOM 2670 C C . ALA A 1 351 ? 29.218 25.735 35.204 1.00 28.53 351 ALA A C 1
ATOM 2672 O O . ALA A 1 351 ? 28.468 26.530 34.647 1.00 28.53 351 ALA A O 1
ATOM 2673 N N . GLY A 1 352 ? 30.082 26.138 36.145 1.00 27.52 352 GLY A N 1
ATOM 2674 C CA . GLY A 1 352 ? 30.200 27.521 36.630 1.00 27.52 352 GLY A CA 1
ATOM 2675 C C . GLY A 1 352 ? 30.781 28.546 35.638 1.00 27.52 352 GLY A C 1
ATOM 2676 O O . GLY A 1 352 ? 30.775 29.749 35.926 1.00 27.52 352 GLY A O 1
ATOM 2677 N N . ALA A 1 353 ? 31.292 28.121 34.480 1.00 29.75 353 ALA A N 1
ATOM 2678 C CA . ALA A 1 353 ? 31.738 29.027 33.416 1.00 29.75 353 ALA A CA 1
ATOM 2679 C C . ALA A 1 353 ? 30.601 29.372 32.433 1.00 29.75 353 ALA A C 1
ATOM 2681 O O . ALA A 1 353 ? 30.438 30.545 32.099 1.00 29.75 353 ALA A O 1
ATOM 2682 N N . ILE A 1 354 ? 29.754 28.391 32.100 1.00 30.44 354 ILE A N 1
ATOM 2683 C CA . ILE A 1 354 ? 28.588 28.517 31.200 1.00 30.44 354 ILE A CA 1
ATOM 2684 C C . ILE A 1 354 ? 27.561 29.551 31.714 1.00 30.44 354 ILE A C 1
ATOM 2686 O O . ILE A 1 354 ? 26.865 30.202 30.940 1.00 30.44 354 ILE A O 1
ATOM 2690 N N . LEU A 1 355 ? 27.460 29.721 33.035 1.00 31.28 355 LEU A N 1
ATOM 2691 C CA . LEU A 1 355 ? 26.315 30.355 33.705 1.00 31.28 355 LEU A CA 1
ATOM 2692 C C . LEU A 1 355 ? 26.375 31.886 33.869 1.00 31.28 355 LEU A C 1
ATOM 2694 O O . LEU A 1 355 ? 25.619 32.429 34.673 1.00 31.28 355 LEU A O 1
ATOM 2698 N N . ARG A 1 356 ? 27.268 32.601 33.169 1.00 25.75 356 ARG A N 1
ATOM 2699 C CA . ARG A 1 356 ? 27.552 34.021 33.482 1.00 25.75 356 ARG A CA 1
ATOM 2700 C C . ARG A 1 356 ? 26.880 35.092 32.613 1.00 25.75 356 ARG A C 1
ATOM 2702 O O . ARG A 1 356 ? 26.802 36.222 33.081 1.00 25.75 356 ARG A O 1
ATOM 2709 N N . ASP A 1 357 ? 26.344 34.762 31.433 1.00 25.64 357 ASP A N 1
ATOM 2710 C CA . ASP A 1 357 ? 25.778 35.750 30.488 1.00 25.64 357 ASP A CA 1
ATOM 2711 C C . ASP A 1 357 ? 24.314 35.467 30.068 1.00 25.64 357 ASP A C 1
ATOM 2713 O O . ASP A 1 357 ? 24.019 35.022 28.961 1.00 25.64 357 ASP A O 1
ATOM 2717 N N . GLY A 1 358 ? 23.365 35.811 30.945 1.00 28.62 358 GLY A N 1
ATOM 2718 C CA . GLY A 1 358 ? 22.110 36.483 30.553 1.00 28.62 358 GLY A CA 1
ATOM 2719 C C . GLY A 1 358 ? 21.066 35.787 29.654 1.00 28.62 358 GLY A C 1
ATOM 2720 O O . GLY A 1 358 ? 20.093 36.448 29.295 1.00 28.62 358 GLY A O 1
ATOM 2721 N N . CYS A 1 359 ? 21.200 34.506 29.295 1.00 26.58 359 CYS A N 1
ATOM 2722 C CA . CYS A 1 359 ? 20.176 33.751 28.550 1.00 26.58 359 CYS A CA 1
ATOM 2723 C C . CYS A 1 359 ? 19.761 32.474 29.299 1.00 26.58 359 CYS A C 1
ATOM 2725 O O . CYS A 1 359 ? 20.538 31.533 29.440 1.00 26.58 359 CYS A O 1
ATOM 2727 N N . SER A 1 360 ? 18.519 32.440 29.786 1.00 30.52 360 SER A N 1
ATOM 2728 C CA . SER A 1 360 ? 18.043 31.489 30.796 1.00 30.52 360 SER A CA 1
ATOM 2729 C C . SER A 1 360 ? 17.537 30.147 30.241 1.00 30.52 360 SER A C 1
ATOM 2731 O O . SER A 1 360 ? 16.341 29.860 30.261 1.00 30.52 360 SER A O 1
ATOM 2733 N N . LEU A 1 361 ? 18.471 29.274 29.853 1.00 32.69 361 LEU A N 1
ATOM 2734 C CA . LEU A 1 361 ? 18.340 27.833 30.118 1.00 32.69 361 LEU A CA 1
ATOM 2735 C C . LEU A 1 361 ? 19.125 27.541 31.417 1.00 32.69 361 LEU A C 1
ATOM 2737 O O . LEU A 1 361 ? 20.330 27.791 31.417 1.00 32.69 361 LEU A O 1
ATOM 2741 N N . PRO A 1 362 ? 18.495 27.124 32.540 1.00 34.94 362 PRO A N 1
ATOM 2742 C CA . PRO A 1 362 ? 19.147 27.261 33.850 1.00 34.94 362 PRO A CA 1
ATOM 2743 C C . PRO A 1 362 ? 20.148 26.152 34.222 1.00 34.94 362 PRO A C 1
ATOM 2745 O O . PRO A 1 362 ? 20.425 25.225 33.463 1.00 34.94 362 PRO A O 1
ATOM 2748 N N . SER A 1 363 ? 20.725 26.283 35.418 1.00 34.06 363 SER A N 1
ATOM 2749 C CA . SER A 1 363 ? 21.925 25.581 35.879 1.00 34.06 363 SER A CA 1
ATOM 2750 C C . SER A 1 363 ? 21.809 24.056 35.986 1.00 34.06 363 SER A C 1
ATOM 2752 O O . SER A 1 363 ? 21.173 23.511 36.884 1.00 34.06 363 SER A O 1
ATOM 2754 N N . LEU A 1 364 ? 22.597 23.356 35.163 1.00 37.50 364 LEU A N 1
ATOM 2755 C CA . LEU A 1 364 ? 22.869 21.911 35.247 1.00 37.50 364 LEU A CA 1
ATOM 2756 C C . LEU A 1 364 ? 23.761 21.502 36.444 1.00 37.50 364 LEU A C 1
ATOM 2758 O O . LEU A 1 364 ? 24.439 20.482 36.398 1.00 37.50 364 LEU A O 1
ATOM 2762 N N . GLN A 1 365 ? 23.782 22.286 37.526 1.00 40.38 365 GLN A N 1
ATOM 2763 C CA . GLN A 1 365 ? 24.583 21.995 38.726 1.00 40.38 365 GLN A CA 1
ATOM 2764 C C . GLN A 1 365 ? 23.960 20.919 39.635 1.00 40.38 365 GLN A C 1
ATOM 2766 O O . GLN A 1 365 ? 24.593 20.507 40.601 1.00 40.38 365 GLN A O 1
ATOM 2771 N N . GLU A 1 366 ? 22.733 20.477 39.342 1.00 48.91 366 GLU A N 1
ATOM 2772 C CA . GLU A 1 366 ? 21.933 19.614 40.223 1.00 48.91 366 GLU A CA 1
ATOM 2773 C C . GLU A 1 366 ? 21.813 18.154 39.762 1.00 48.91 366 GLU A C 1
ATOM 2775 O O . GLU A 1 366 ? 21.410 17.307 40.556 1.00 48.91 366 GLU A O 1
ATOM 2780 N N . VAL A 1 367 ? 22.158 17.830 38.509 1.00 58.41 367 VAL A N 1
ATOM 2781 C CA . VAL A 1 367 ? 22.190 16.428 38.057 1.00 58.41 367 VAL A CA 1
ATOM 2782 C C . VAL A 1 367 ? 23.547 15.830 38.451 1.00 58.41 367 VAL A C 1
ATOM 2784 O O . VAL A 1 367 ? 24.573 16.327 37.978 1.00 58.41 367 VAL A O 1
ATOM 2787 N N . PRO A 1 368 ? 23.599 14.787 39.301 1.00 61.47 368 PRO A N 1
ATOM 2788 C CA . PRO A 1 368 ? 24.859 14.159 39.673 1.00 61.47 368 PRO A CA 1
ATOM 2789 C C . PRO A 1 368 ? 25.510 13.477 38.461 1.00 61.47 368 PRO A C 1
ATOM 2791 O O . PRO A 1 368 ? 24.843 12.828 37.655 1.00 61.47 368 PRO A O 1
ATOM 2794 N N . VAL A 1 369 ? 26.835 13.604 38.355 1.00 66.31 369 VAL A N 1
ATOM 2795 C CA . VAL A 1 369 ? 27.638 12.809 37.418 1.00 66.31 369 VAL A CA 1
ATOM 2796 C C . VAL A 1 369 ? 27.935 11.469 38.082 1.00 66.31 369 VAL A C 1
ATOM 2798 O O . VAL A 1 369 ? 28.676 11.414 39.064 1.00 66.31 369 VAL A O 1
ATOM 2801 N N . SER A 1 370 ? 27.363 10.402 37.537 1.00 73.81 370 SER A N 1
ATOM 2802 C CA . SER A 1 370 ? 27.626 9.025 37.947 1.00 73.81 370 SER A CA 1
ATOM 2803 C C . SER A 1 370 ? 28.959 8.535 37.374 1.00 73.81 370 SER A C 1
ATOM 2805 O O . SER A 1 370 ? 29.400 8.990 36.316 1.00 73.81 370 SER A O 1
ATOM 2807 N N . SER A 1 371 ? 29.594 7.578 38.053 1.00 78.31 371 SER A N 1
ATOM 2808 C CA . SER A 1 371 ? 30.738 6.821 37.527 1.00 78.31 371 SER A CA 1
ATOM 2809 C C . SER A 1 371 ? 30.347 5.357 37.405 1.00 78.31 371 SER A C 1
ATOM 2811 O O . SER A 1 371 ? 29.872 4.771 38.377 1.00 78.31 371 SER A O 1
ATOM 2813 N N . LEU A 1 372 ? 30.549 4.774 36.227 1.00 83.25 372 LEU A N 1
ATOM 2814 C CA . LEU A 1 372 ? 30.429 3.339 36.003 1.00 83.25 372 LEU A CA 1
ATOM 2815 C C . LEU A 1 372 ? 31.829 2.720 36.016 1.00 83.25 372 LEU A C 1
ATOM 2817 O O . LEU A 1 372 ? 32.652 3.043 35.161 1.00 83.25 372 LEU A O 1
ATOM 2821 N N . GLU A 1 373 ? 32.100 1.840 36.977 1.00 86.62 373 GLU A N 1
ATOM 2822 C CA . GLU A 1 373 ? 33.399 1.175 37.114 1.00 86.62 373 GLU A CA 1
ATOM 2823 C C . GLU A 1 373 ? 33.436 -0.124 36.301 1.00 86.62 373 GLU A C 1
ATOM 2825 O O . GLU A 1 373 ? 32.733 -1.088 36.608 1.00 86.62 373 GLU A O 1
ATOM 2830 N N . VAL A 1 374 ? 34.271 -0.168 35.260 1.00 84.50 374 VAL A N 1
ATOM 2831 C CA . VAL A 1 374 ? 34.365 -1.317 34.348 1.00 84.50 374 VAL A CA 1
ATOM 2832 C C . VAL A 1 374 ? 35.668 -2.082 34.559 1.00 84.50 374 VAL A C 1
ATOM 2834 O O . VAL A 1 374 ? 36.760 -1.524 34.451 1.00 84.50 374 VAL A O 1
ATOM 2837 N N . ALA A 1 375 ? 35.568 -3.390 34.804 1.00 77.75 375 ALA A N 1
ATOM 2838 C CA . ALA A 1 375 ? 36.732 -4.260 34.951 1.00 77.75 375 ALA A CA 1
ATOM 2839 C C . ALA A 1 375 ? 37.613 -4.266 33.685 1.00 77.75 375 ALA A C 1
ATOM 2841 O O . ALA A 1 375 ? 37.133 -4.448 32.561 1.00 77.75 375 ALA A O 1
ATOM 2842 N N . THR A 1 376 ? 38.914 -4.090 33.889 1.00 72.38 376 THR A N 1
ATOM 2843 C CA . THR A 1 376 ? 39.983 -4.251 32.896 1.00 72.38 376 THR A CA 1
ATOM 2844 C C . THR A 1 376 ? 40.327 -5.733 32.696 1.00 72.38 376 THR A C 1
ATOM 2846 O O . THR A 1 376 ? 39.906 -6.598 33.465 1.00 72.38 376 THR A O 1
ATOM 2849 N N . SER A 1 377 ? 41.036 -6.060 31.612 1.00 58.69 377 SER A N 1
ATOM 2850 C CA . SER A 1 377 ? 41.330 -7.448 31.215 1.00 58.69 377 SER A CA 1
ATOM 2851 C C . SER A 1 377 ? 42.611 -8.037 31.824 1.00 58.69 377 SER A C 1
ATOM 2853 O O . SER A 1 377 ? 42.838 -9.236 31.681 1.00 58.69 377 SER A O 1
ATOM 2855 N N . GLY A 1 378 ? 43.437 -7.232 32.501 1.00 56.41 378 GLY A N 1
ATOM 2856 C CA . GLY A 1 378 ? 44.665 -7.673 33.168 1.00 56.41 378 GLY A CA 1
ATOM 2857 C C . GLY A 1 378 ? 44.498 -7.832 34.682 1.00 56.41 378 GLY A C 1
ATOM 2858 O O . GLY A 1 378 ? 43.903 -6.980 35.340 1.00 56.41 378 GLY A O 1
ATOM 2859 N N . GLN A 1 379 ? 45.073 -8.892 35.259 1.00 37.50 379 GLN A N 1
ATOM 2860 C CA . GLN A 1 379 ? 45.202 -9.012 36.715 1.00 37.50 379 GLN A CA 1
ATOM 2861 C C . GLN A 1 379 ? 46.147 -7.919 37.245 1.00 37.50 379 GLN A C 1
ATOM 2863 O O . GLN A 1 379 ? 47.352 -7.977 37.016 1.00 37.50 379 GLN A O 1
ATOM 2868 N N . GLY A 1 380 ? 45.594 -6.935 37.962 1.00 54.47 380 GLY A N 1
ATOM 2869 C CA . GLY A 1 380 ? 46.351 -5.867 38.630 1.00 54.47 380 GLY A CA 1
ATOM 2870 C C . GLY A 1 380 ? 46.103 -4.447 38.107 1.00 54.47 380 GLY A C 1
ATOM 2871 O O . GLY A 1 380 ? 46.507 -3.495 38.772 1.00 54.47 380 GLY A O 1
ATOM 2872 N N . ASP A 1 381 ? 45.412 -4.276 36.975 1.00 58.84 381 ASP A N 1
ATOM 2873 C CA . ASP A 1 381 ? 44.981 -2.947 36.520 1.00 58.84 381 ASP A CA 1
ATOM 2874 C C . ASP A 1 381 ? 43.821 -2.410 37.375 1.00 58.84 381 ASP A C 1
ATOM 2876 O O . ASP A 1 381 ? 42.940 -3.158 37.803 1.00 58.84 381 ASP A O 1
ATOM 2880 N N . GLN A 1 382 ? 43.778 -1.092 37.590 1.00 65.19 382 GLN A N 1
ATOM 2881 C CA . GLN A 1 382 ? 42.623 -0.452 38.232 1.00 65.19 382 GLN A CA 1
ATOM 2882 C C . GLN A 1 382 ? 41.398 -0.439 37.300 1.00 65.19 382 GLN A C 1
ATOM 2884 O O . GLN A 1 382 ? 41.568 -0.364 36.078 1.00 65.19 382 GLN A O 1
ATOM 2889 N N . PRO A 1 383 ? 40.166 -0.485 37.850 1.00 73.25 383 PRO A N 1
ATOM 2890 C CA . PRO A 1 383 ? 38.951 -0.411 37.049 1.00 73.25 383 PRO A CA 1
ATOM 2891 C C . PRO A 1 383 ? 38.869 0.900 36.261 1.00 73.25 383 PRO A C 1
ATOM 2893 O O . PRO A 1 383 ? 39.367 1.955 36.662 1.00 73.25 383 PRO A O 1
ATOM 2896 N N . LEU A 1 384 ? 38.222 0.812 35.106 1.00 81.44 384 LEU A N 1
ATOM 2897 C CA . LEU A 1 384 ? 37.973 1.929 34.217 1.00 81.44 384 LEU A CA 1
ATOM 2898 C C . LEU A 1 384 ? 36.686 2.646 34.640 1.00 81.44 384 LEU A C 1
ATOM 2900 O O . LEU A 1 384 ? 35.593 2.229 34.266 1.00 81.44 384 LEU A O 1
ATOM 2904 N N . SER A 1 385 ? 36.845 3.748 35.368 1.00 80.94 385 SER A N 1
ATOM 2905 C CA . SER A 1 385 ? 35.792 4.735 35.628 1.00 80.94 385 SER A CA 1
ATOM 2906 C C . SER A 1 385 ? 35.328 5.396 34.321 1.00 80.94 385 SER A C 1
ATOM 2908 O O . SER A 1 385 ? 36.120 6.030 33.611 1.00 80.94 385 SER A O 1
ATOM 2910 N N . ILE A 1 386 ? 34.035 5.266 34.009 1.00 79.75 386 ILE A N 1
ATOM 2911 C CA . ILE A 1 386 ? 33.359 5.927 32.885 1.00 79.75 386 ILE A CA 1
ATOM 2912 C C . ILE A 1 386 ? 32.331 6.922 33.447 1.00 79.75 386 ILE A C 1
ATOM 2914 O O . ILE A 1 386 ? 31.333 6.491 34.028 1.00 79.75 386 ILE A O 1
ATOM 2918 N N . PRO A 1 387 ? 32.526 8.244 33.281 1.00 76.81 387 PRO A N 1
ATOM 2919 C CA . PRO A 1 387 ? 31.558 9.232 33.742 1.00 76.81 387 PRO A CA 1
ATOM 2920 C C . PRO A 1 387 ? 30.335 9.290 32.816 1.00 76.81 387 PRO A C 1
ATOM 2922 O O . PRO A 1 387 ? 30.481 9.422 31.596 1.00 76.81 387 PRO A O 1
ATOM 2925 N N . PHE A 1 388 ? 29.138 9.261 33.400 1.00 79.19 388 PHE A N 1
ATOM 2926 C CA . PHE A 1 388 ? 27.866 9.421 32.692 1.00 79.19 388 PHE A CA 1
ATOM 2927 C C . PHE A 1 388 ? 26.864 10.258 33.502 1.00 79.19 388 PHE A C 1
ATOM 2929 O O . PHE A 1 388 ? 27.024 10.471 34.704 1.00 79.19 388 PHE A O 1
ATOM 2936 N N . LEU A 1 389 ? 25.836 10.771 32.832 1.00 79.38 389 LEU A N 1
ATOM 2937 C CA . LEU A 1 389 ? 24.699 11.447 33.449 1.00 79.38 389 LEU A CA 1
ATOM 2938 C C . LEU A 1 389 ? 23.527 10.470 33.511 1.00 79.38 389 LEU A C 1
ATOM 2940 O O . LEU A 1 389 ? 23.030 10.034 32.475 1.00 79.38 389 LEU A O 1
ATOM 2944 N N . SER A 1 390 ? 23.103 10.154 34.733 1.00 83.56 390 SER A N 1
ATOM 2945 C CA . SER A 1 390 ? 21.973 9.267 35.020 1.00 83.56 390 SER A CA 1
ATOM 2946 C C . SER A 1 390 ? 20.689 9.782 34.356 1.00 83.56 390 SER A C 1
ATOM 2948 O O . SER A 1 390 ? 20.235 10.896 34.650 1.00 83.56 390 SER A O 1
ATOM 2950 N N . VAL A 1 391 ? 20.093 8.986 33.462 1.00 86.12 391 VAL A N 1
ATOM 2951 C CA . VAL A 1 391 ? 18.896 9.365 32.694 1.00 86.12 391 VAL A CA 1
ATOM 2952 C C . VAL A 1 391 ? 17.697 9.655 33.615 1.00 86.12 391 VAL A C 1
ATOM 2954 O O . VAL A 1 391 ? 17.070 10.692 33.405 1.00 86.12 391 VAL A O 1
ATOM 2957 N N . PRO A 1 392 ? 17.394 8.869 34.674 1.00 90.12 392 PRO A N 1
ATOM 2958 C CA . PRO A 1 392 ? 16.329 9.167 35.630 1.00 90.12 392 PRO A CA 1
ATOM 2959 C C . PRO A 1 392 ? 16.584 10.452 36.416 1.00 90.12 392 PRO A C 1
ATOM 2961 O O . PRO A 1 392 ? 15.668 11.251 36.613 1.00 90.12 392 PRO A O 1
ATOM 2964 N N . SER A 1 393 ? 17.838 10.698 36.806 1.00 82.94 393 SER A N 1
ATOM 2965 C CA . SER A 1 393 ? 18.226 11.928 37.505 1.00 82.94 393 SER A CA 1
ATOM 2966 C C . SER A 1 393 ? 18.010 13.159 36.618 1.00 82.94 393 SER A C 1
ATOM 2968 O O . SER A 1 393 ? 17.438 14.159 37.056 1.00 82.94 393 SER A O 1
ATOM 2970 N N . TYR A 1 394 ? 18.399 13.068 35.342 1.00 80.00 394 TYR A N 1
ATOM 2971 C CA . TYR A 1 394 ? 18.193 14.125 34.353 1.00 80.00 394 TYR A CA 1
ATOM 2972 C C . TYR A 1 394 ? 16.700 14.324 34.040 1.00 80.00 394 TYR A C 1
ATOM 2974 O O . TYR A 1 394 ? 16.205 15.452 34.017 1.00 80.00 394 TYR A O 1
ATOM 2982 N N . ALA A 1 395 ? 15.964 13.228 33.848 1.00 85.25 395 ALA A N 1
ATOM 2983 C CA . ALA A 1 395 ? 14.532 13.221 33.579 1.00 85.25 395 ALA A CA 1
ATOM 2984 C C . ALA A 1 395 ? 13.717 13.825 34.732 1.00 85.25 395 ALA A C 1
ATOM 2986 O O . ALA A 1 395 ? 12.769 14.561 34.466 1.00 85.25 395 ALA A O 1
ATOM 2987 N N . LYS A 1 396 ? 14.113 13.608 35.997 1.00 87.44 396 LYS A N 1
ATOM 2988 C CA . LYS A 1 396 ? 13.463 14.237 37.158 1.00 87.44 396 LYS A CA 1
ATOM 2989 C C . LYS A 1 396 ? 13.627 15.759 37.151 1.00 87.44 396 LYS A C 1
ATOM 2991 O O . LYS A 1 396 ? 12.648 16.480 37.338 1.00 87.44 396 LYS A O 1
ATOM 2996 N N . VAL A 1 397 ? 14.845 16.252 36.906 1.00 80.94 397 VAL A N 1
ATOM 2997 C CA . VAL A 1 397 ? 15.118 17.700 36.833 1.00 80.94 397 VAL A CA 1
ATOM 2998 C C . VAL A 1 397 ? 14.372 18.342 35.660 1.00 80.94 397 VAL A C 1
ATOM 3000 O O . VAL A 1 397 ? 13.803 19.423 35.823 1.00 80.94 397 VAL A O 1
ATOM 3003 N N . LEU A 1 398 ? 14.307 17.671 34.503 1.00 79.06 398 LEU A N 1
ATOM 3004 C CA . LEU A 1 398 ? 13.469 18.120 33.390 1.00 79.06 398 LEU A CA 1
ATOM 3005 C C . LEU A 1 398 ? 11.984 18.141 33.771 1.00 79.06 398 LEU A C 1
ATOM 3007 O O . LEU A 1 398 ? 11.349 19.167 33.576 1.00 79.06 398 LEU A O 1
ATOM 3011 N N . LEU A 1 399 ? 11.432 17.073 34.351 1.00 85.75 399 LEU A N 1
ATOM 3012 C CA . LEU A 1 399 ? 10.005 16.987 34.675 1.00 85.75 399 LEU A CA 1
ATOM 3013 C C . LEU A 1 399 ? 9.556 18.077 35.661 1.00 85.75 399 LEU A C 1
ATOM 3015 O O . LEU A 1 399 ? 8.562 18.748 35.404 1.00 85.75 399 LEU A O 1
ATOM 3019 N N . ASN A 1 400 ? 10.303 18.295 36.747 1.00 82.00 400 ASN A N 1
ATOM 3020 C CA . ASN A 1 400 ? 9.869 19.170 37.846 1.00 82.00 400 ASN A CA 1
ATOM 3021 C C . ASN A 1 400 ? 10.201 20.659 37.657 1.00 82.00 400 ASN A C 1
ATOM 3023 O O . ASN A 1 400 ? 9.698 21.492 38.408 1.00 82.00 400 ASN A O 1
ATOM 3027 N N . ARG A 1 401 ? 11.055 21.018 36.688 1.00 71.94 401 ARG A N 1
ATOM 3028 C CA . ARG A 1 401 ? 11.427 22.425 36.419 1.00 71.94 401 ARG A CA 1
ATOM 3029 C C . ARG A 1 401 ? 11.201 22.868 34.980 1.00 71.94 401 ARG A C 1
ATOM 3031 O O . ARG A 1 401 ? 10.973 24.050 34.731 1.00 71.94 401 ARG A O 1
ATOM 3038 N N . TYR A 1 402 ? 11.259 21.932 34.039 1.00 72.06 402 TYR A N 1
ATOM 3039 C CA . TYR A 1 402 ? 11.223 22.177 32.600 1.00 72.06 402 TYR A CA 1
ATOM 3040 C C . TYR A 1 402 ? 10.234 21.229 31.909 1.00 72.06 402 TYR A C 1
ATOM 3042 O O . TYR A 1 402 ? 10.501 20.758 30.810 1.00 72.06 402 TYR A O 1
ATOM 3050 N N . GLU A 1 403 ? 9.077 20.976 32.534 1.00 75.19 403 GLU A N 1
ATOM 3051 C CA . GLU A 1 403 ? 7.919 20.258 31.965 1.00 75.19 403 GLU A CA 1
ATOM 3052 C C . GLU A 1 403 ? 7.689 20.614 30.480 1.00 75.19 403 GLU A C 1
ATOM 3054 O O . GLU A 1 403 ? 7.650 19.749 29.609 1.00 75.19 403 GLU A O 1
ATOM 3059 N N . GLN A 1 404 ? 7.701 21.914 30.181 1.00 71.69 404 GLN A N 1
ATOM 3060 C CA . GLN A 1 404 ? 7.677 22.539 28.852 1.00 71.69 404 GLN A CA 1
ATOM 3061 C C . GLN A 1 404 ? 8.621 21.910 27.818 1.00 71.69 404 GLN A C 1
ATOM 3063 O O . GLN A 1 404 ? 8.289 21.831 26.636 1.00 71.69 404 GLN A O 1
ATOM 3068 N N . VAL A 1 405 ? 9.798 21.468 28.253 1.00 71.38 405 VAL A N 1
ATOM 3069 C CA . VAL A 1 405 ? 10.824 20.847 27.416 1.00 71.38 405 VAL A CA 1
ATOM 3070 C C . VAL A 1 405 ? 10.508 19.378 27.136 1.00 71.38 405 VAL A C 1
ATOM 3072 O O . VAL A 1 405 ? 10.790 18.938 26.029 1.00 71.38 405 VAL A O 1
ATOM 3075 N N . LEU A 1 406 ? 9.876 18.645 28.064 1.00 76.19 406 LEU A N 1
ATOM 3076 C CA . LEU A 1 406 ? 9.393 17.271 27.840 1.00 76.19 406 LEU A CA 1
ATOM 3077 C C . LEU A 1 406 ? 8.072 17.223 27.050 1.00 76.19 406 LEU A C 1
ATOM 3079 O O . LEU A 1 406 ? 7.829 16.276 26.303 1.00 76.19 406 LEU A O 1
ATOM 3083 N N . PHE A 1 407 ? 7.232 18.252 27.186 1.00 81.06 407 PHE A N 1
ATOM 3084 C CA . PHE A 1 407 ? 5.873 18.299 26.633 1.00 81.06 407 PHE A CA 1
ATOM 3085 C C . PHE A 1 407 ? 5.733 19.210 25.400 1.00 81.06 407 PHE A C 1
ATOM 3087 O O . PHE A 1 407 ? 4.651 19.713 25.114 1.00 81.06 407 PHE A O 1
ATOM 3094 N N . GLY A 1 408 ? 6.823 19.454 24.660 1.00 71.25 408 GLY A N 1
ATOM 3095 C CA . GLY A 1 408 ? 6.793 20.158 23.365 1.00 71.25 408 GLY A CA 1
ATOM 3096 C C . GLY A 1 408 ? 6.399 21.646 23.411 1.00 71.25 408 GLY A C 1
ATOM 3097 O O . GLY A 1 408 ? 6.142 22.244 22.365 1.00 71.25 408 GLY A O 1
ATOM 3098 N N . GLY A 1 409 ? 6.377 22.264 24.594 1.00 69.88 409 GLY A N 1
ATOM 3099 C CA . GLY A 1 409 ? 5.840 23.608 24.845 1.00 69.88 409 GLY A CA 1
ATOM 3100 C C . GLY A 1 409 ? 4.530 23.645 25.646 1.00 69.88 409 GLY A C 1
ATOM 3101 O O . GLY A 1 409 ? 3.881 24.687 25.684 1.00 69.88 409 GLY A O 1
ATOM 3102 N N . LEU A 1 410 ? 4.130 22.534 26.274 1.00 76.56 410 LEU A N 1
ATOM 3103 C CA . LEU A 1 410 ? 2.956 22.438 27.152 1.00 76.56 410 LEU A CA 1
ATOM 3104 C C . LEU A 1 410 ? 3.360 22.290 28.632 1.00 76.56 410 LEU A C 1
ATOM 3106 O O . LEU A 1 410 ? 4.499 21.962 28.952 1.00 76.56 410 LEU A O 1
ATOM 3110 N N . LYS A 1 411 ? 2.425 22.539 29.553 1.00 83.56 411 LYS A N 1
ATOM 3111 C CA . LYS A 1 411 ? 2.569 22.183 30.979 1.00 83.56 411 LYS A CA 1
ATOM 3112 C C . LYS A 1 411 ? 1.958 20.806 31.257 1.00 83.56 411 LYS A C 1
ATOM 3114 O O . LYS A 1 411 ? 1.193 20.304 30.432 1.00 83.56 411 LYS A O 1
ATOM 3119 N N . VAL A 1 412 ? 2.241 20.227 32.425 1.00 88.31 412 VAL A N 1
ATOM 3120 C CA . VAL A 1 412 ? 1.481 19.081 32.949 1.00 88.31 412 VAL A CA 1
ATOM 3121 C C . VAL A 1 412 ? -0.009 19.425 32.999 1.00 88.31 412 VAL A C 1
ATOM 3123 O O . VAL A 1 412 ? -0.402 20.476 33.506 1.00 88.31 412 VAL A O 1
ATOM 3126 N N . GLY A 1 413 ? -0.834 18.523 32.469 1.00 87.56 413 GLY A N 1
ATOM 3127 C CA . GLY A 1 413 ? -2.288 18.635 32.437 1.00 87.56 413 GLY A CA 1
ATOM 3128 C C . GLY A 1 413 ? -2.898 18.052 31.155 1.00 87.56 413 GLY A C 1
ATOM 3129 O O . GLY A 1 413 ? -2.172 17.508 30.312 1.00 87.56 413 GLY A O 1
ATOM 3130 N N . PRO A 1 414 ? -4.219 18.222 30.951 1.00 85.81 414 PRO A N 1
ATOM 3131 C CA . PRO A 1 414 ? -4.974 17.511 29.914 1.00 85.81 414 PRO A CA 1
ATOM 3132 C C . PRO A 1 414 ? -4.465 17.699 28.478 1.00 85.81 414 PRO A C 1
ATOM 3134 O O . PRO A 1 414 ? -4.622 16.808 27.647 1.00 85.81 414 PRO A O 1
ATOM 3137 N N . GLN A 1 415 ? -3.827 18.832 28.163 1.00 80.31 415 GLN A N 1
ATOM 3138 C CA . GLN A 1 415 ? -3.252 19.074 26.834 1.00 80.31 415 GLN A CA 1
ATOM 3139 C C . GLN A 1 415 ? -2.019 18.194 26.561 1.00 80.31 415 GLN A C 1
ATOM 3141 O O . GLN A 1 415 ? -1.901 17.642 25.467 1.00 80.31 415 GLN A O 1
ATOM 3146 N N . ALA A 1 416 ? -1.131 18.016 27.546 1.00 82.44 416 ALA A N 1
ATOM 3147 C CA . ALA A 1 416 ? 0.029 17.131 27.426 1.00 82.44 416 ALA A CA 1
ATOM 3148 C C . ALA A 1 416 ? -0.394 15.650 27.426 1.00 82.44 416 ALA A C 1
ATOM 3150 O O . ALA A 1 416 ? 0.082 14.873 26.602 1.00 82.44 416 ALA A O 1
ATOM 3151 N N . GLU A 1 417 ? -1.363 15.280 28.268 1.00 86.50 417 GLU A N 1
ATOM 3152 C CA . GLU A 1 417 ? -1.973 13.942 28.272 1.00 86.50 417 GLU A CA 1
ATOM 3153 C C . GLU A 1 417 ? -2.606 13.590 26.914 1.00 86.50 417 GLU A C 1
ATOM 3155 O O .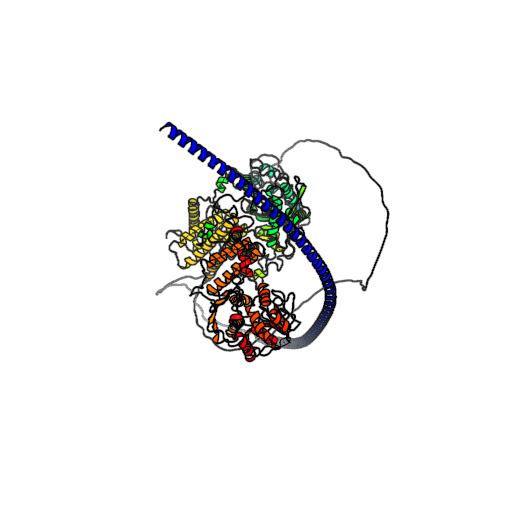 GLU A 1 417 ? -2.339 12.526 26.350 1.00 86.50 417 GLU A O 1
ATOM 3160 N N . ASN A 1 418 ? -3.394 14.505 26.336 1.00 83.69 418 ASN A N 1
ATOM 3161 C CA . ASN A 1 418 ? -3.983 14.328 25.008 1.00 83.69 418 ASN A CA 1
ATOM 3162 C C . ASN A 1 418 ? -2.913 14.270 23.902 1.00 83.69 418 ASN A C 1
ATOM 3164 O O . ASN A 1 418 ? -3.041 13.496 22.949 1.00 83.69 418 ASN A O 1
ATOM 3168 N N . MET A 1 419 ? -1.820 15.033 24.034 1.00 85.19 419 MET A N 1
ATOM 3169 C CA . MET A 1 419 ? -0.671 14.935 23.131 1.00 85.19 419 MET A CA 1
ATOM 3170 C C . MET A 1 419 ? -0.054 13.528 23.169 1.00 85.19 419 MET A C 1
ATOM 3172 O O . MET A 1 419 ? 0.204 12.953 22.109 1.00 85.19 419 MET A O 1
ATOM 3176 N N . PHE A 1 420 ? 0.137 12.944 24.354 1.00 89.31 420 PHE A N 1
ATOM 3177 C CA . PHE A 1 420 ? 0.669 11.587 24.492 1.00 89.31 420 PHE A CA 1
ATOM 3178 C C . PHE A 1 420 ? -0.302 10.513 23.997 1.00 89.31 420 PHE A C 1
ATOM 3180 O O . PHE A 1 420 ? 0.111 9.646 23.231 1.00 89.31 420 PHE A O 1
ATOM 3187 N N . SER A 1 421 ? -1.594 10.607 24.325 1.00 85.31 421 SER A N 1
ATOM 3188 C CA . SER A 1 421 ? -2.623 9.712 23.774 1.00 85.31 421 SER A CA 1
ATOM 3189 C C . SER A 1 421 ? -2.632 9.744 22.235 1.00 85.31 421 SER A C 1
ATOM 3191 O O . SER A 1 421 ? -2.515 8.706 21.580 1.00 85.31 421 SER A O 1
ATOM 3193 N N . THR A 1 422 ? -2.618 10.947 21.645 1.00 82.19 422 THR A N 1
ATOM 3194 C CA . THR A 1 422 ? -2.523 11.150 20.188 1.00 82.19 422 THR A CA 1
ATOM 3195 C C . THR A 1 422 ? -1.224 10.584 19.602 1.00 82.19 422 THR A C 1
ATOM 3197 O O . THR A 1 422 ? -1.236 10.042 18.496 1.00 82.19 422 THR A O 1
ATOM 3200 N N . PHE A 1 423 ? -0.097 10.700 20.314 1.00 85.06 423 PHE A N 1
ATOM 3201 C CA . PHE A 1 423 ? 1.176 10.124 19.879 1.00 85.06 423 PHE A CA 1
ATOM 3202 C C . PHE A 1 423 ? 1.108 8.592 19.852 1.00 85.06 423 PHE A C 1
ATOM 3204 O O . PHE A 1 423 ? 1.379 8.000 18.810 1.00 85.06 423 PHE A O 1
ATOM 3211 N N . TRP A 1 424 ? 0.700 7.947 20.951 1.00 89.44 424 TRP A N 1
ATOM 3212 C CA . TRP A 1 424 ? 0.662 6.483 21.041 1.00 89.44 424 TRP A CA 1
ATOM 3213 C C . TRP A 1 424 ? -0.393 5.856 20.134 1.00 89.44 424 TRP A C 1
ATOM 3215 O O . TRP A 1 424 ? -0.140 4.788 19.584 1.00 89.44 424 TRP A O 1
ATOM 3225 N N . SER A 1 425 ? -1.527 6.525 19.912 1.00 83.25 425 SER A N 1
ATOM 3226 C CA . SER A 1 425 ? -2.521 6.118 18.911 1.00 83.25 425 SER A CA 1
ATOM 3227 C C . SER A 1 425 ? -1.904 6.036 17.505 1.00 83.25 425 SER A C 1
ATOM 3229 O O . SER A 1 425 ? -2.057 5.029 16.817 1.00 83.25 425 SER A O 1
ATOM 3231 N N . ARG A 1 426 ? -1.126 7.051 17.101 1.00 80.94 426 ARG A N 1
ATOM 3232 C CA . ARG A 1 426 ? -0.481 7.110 15.775 1.00 80.94 426 ARG A CA 1
ATOM 3233 C C . ARG A 1 426 ? 0.740 6.197 15.655 1.00 80.94 426 ARG A C 1
ATOM 3235 O O . ARG A 1 426 ? 0.908 5.544 14.631 1.00 80.94 426 ARG A O 1
ATOM 3242 N N . TYR A 1 427 ? 1.570 6.121 16.695 1.00 82.94 427 TYR A N 1
ATOM 3243 C CA . TYR A 1 427 ? 2.772 5.278 16.725 1.00 82.94 427 TYR A CA 1
ATOM 3244 C C . TYR A 1 427 ? 2.440 3.774 16.676 1.00 82.94 427 TYR A C 1
ATOM 3246 O O . TYR A 1 427 ? 3.210 2.994 16.115 1.00 82.94 427 TYR A O 1
ATOM 3254 N N . ARG A 1 428 ? 1.245 3.371 17.142 1.00 85.19 428 ARG A N 1
ATOM 3255 C CA . ARG A 1 428 ? 0.773 1.975 17.076 1.00 85.19 428 ARG A CA 1
ATOM 3256 C C . ARG A 1 428 ? 0.686 1.459 15.643 1.00 85.19 428 ARG A C 1
ATOM 3258 O O . ARG A 1 428 ? 0.832 0.264 15.426 1.00 85.19 428 ARG A O 1
ATOM 3265 N N . PHE A 1 429 ? 0.473 2.350 14.673 1.00 74.25 429 PHE A N 1
ATOM 3266 C CA . PHE A 1 429 ? 0.418 1.974 13.265 1.00 74.25 429 PHE A CA 1
ATOM 3267 C C . PHE A 1 429 ? 1.780 1.483 12.751 1.00 74.25 429 PHE A C 1
ATOM 3269 O O . PHE A 1 429 ? 1.847 0.482 12.044 1.00 74.25 429 PHE A O 1
ATOM 3276 N N . THR A 1 430 ? 2.872 2.180 13.080 1.00 68.62 430 THR A N 1
ATOM 3277 C CA . THR A 1 430 ? 4.215 1.845 12.570 1.00 68.62 430 THR A CA 1
ATOM 3278 C C . THR A 1 430 ? 4.946 0.820 13.429 1.00 68.62 430 THR A C 1
ATOM 3280 O O . THR A 1 430 ? 5.860 0.162 12.938 1.00 68.62 430 THR A O 1
ATOM 3283 N N . ASN A 1 431 ? 4.572 0.694 14.705 1.00 81.38 431 ASN A N 1
ATOM 3284 C CA . ASN A 1 431 ? 5.245 -0.151 15.689 1.00 81.38 431 ASN A CA 1
ATOM 3285 C C . ASN A 1 431 ? 4.215 -0.892 16.574 1.00 81.38 431 ASN A C 1
ATOM 3287 O O . ASN A 1 431 ? 4.183 -0.664 17.786 1.00 81.38 431 ASN A O 1
ATOM 3291 N N . PRO A 1 432 ? 3.352 -1.759 16.003 1.00 86.38 432 PRO A N 1
ATOM 3292 C CA . PRO A 1 432 ? 2.273 -2.421 16.747 1.00 86.38 432 PRO A CA 1
ATOM 3293 C C . PRO A 1 432 ? 2.787 -3.332 17.871 1.00 86.38 432 PRO A C 1
ATOM 3295 O O . PRO A 1 432 ? 2.151 -3.426 18.919 1.00 86.38 432 PRO A O 1
ATOM 3298 N N . ASP A 1 433 ? 3.966 -3.931 17.688 1.00 88.38 433 ASP A N 1
ATOM 3299 C CA . ASP A 1 433 ? 4.609 -4.862 18.627 1.00 88.38 433 ASP A CA 1
ATOM 3300 C C . ASP A 1 433 ? 5.445 -4.157 19.711 1.00 88.38 433 ASP A C 1
ATOM 3302 O O . ASP A 1 433 ? 6.288 -4.780 20.365 1.00 88.38 433 ASP A O 1
ATOM 3306 N N . HIS A 1 434 ? 5.275 -2.839 19.868 1.00 92.38 434 HIS A N 1
ATOM 3307 C CA . HIS A 1 434 ? 5.939 -2.073 20.920 1.00 92.38 434 HIS A CA 1
ATOM 3308 C C . HIS A 1 434 ? 5.345 -2.413 22.291 1.00 92.38 434 HIS A C 1
ATOM 3310 O O . HIS A 1 434 ? 4.125 -2.472 22.461 1.00 92.38 434 HIS A O 1
ATOM 3316 N N . VAL A 1 435 ? 6.206 -2.616 23.291 1.00 93.88 435 VAL A N 1
ATOM 3317 C CA . VAL A 1 435 ? 5.826 -3.112 24.630 1.00 93.88 435 VAL A CA 1
ATOM 3318 C C . VAL A 1 435 ? 4.755 -2.274 25.336 1.00 93.88 435 VAL A C 1
ATOM 3320 O O . VAL A 1 435 ? 4.019 -2.802 26.165 1.00 93.88 435 VAL A O 1
ATOM 3323 N N . VAL A 1 436 ? 4.604 -0.991 24.993 1.00 94.06 436 VAL A N 1
ATOM 3324 C CA . VAL A 1 436 ? 3.560 -0.119 25.558 1.00 94.06 436 VAL A CA 1
ATOM 3325 C C . VAL A 1 436 ? 2.134 -0.568 25.187 1.00 94.06 436 VAL A C 1
ATOM 3327 O O . VAL A 1 436 ? 1.175 -0.206 25.866 1.00 94.06 436 VAL A O 1
ATOM 3330 N N . TYR A 1 437 ? 1.961 -1.363 24.127 1.00 94.19 437 TYR A N 1
ATOM 3331 C CA . TYR A 1 437 ? 0.646 -1.864 23.714 1.00 94.19 437 TYR A CA 1
ATOM 3332 C C . TYR A 1 437 ? 0.265 -3.185 24.388 1.00 94.19 437 TYR A C 1
ATOM 3334 O O . TYR A 1 437 ? -0.926 -3.473 24.489 1.00 94.19 437 TYR A O 1
ATOM 3342 N N . SER A 1 438 ? 1.246 -3.948 24.883 1.00 91.69 438 SER A N 1
ATOM 3343 C CA . SER A 1 438 ? 1.042 -5.216 25.599 1.00 91.69 438 SER A CA 1
ATOM 3344 C C . SER A 1 438 ? 1.182 -5.103 27.121 1.00 91.69 438 SER A C 1
ATOM 3346 O O . SER A 1 438 ? 0.617 -5.927 27.833 1.00 91.69 438 SER A O 1
ATOM 3348 N N . GLN A 1 439 ? 1.899 -4.094 27.632 1.00 91.56 439 GLN A N 1
ATOM 3349 C CA . GLN A 1 439 ? 2.158 -3.906 29.070 1.00 91.56 439 GLN A CA 1
ATOM 3350 C C . GLN A 1 439 ? 1.423 -2.703 29.692 1.00 91.56 439 GLN A C 1
ATOM 3352 O O . GLN A 1 439 ? 1.481 -2.532 30.907 1.00 91.56 439 GLN A O 1
ATOM 3357 N N . VAL A 1 440 ? 0.742 -1.862 28.898 1.00 92.12 440 VAL A N 1
ATOM 3358 C CA . VAL A 1 440 ? 0.062 -0.644 29.387 1.00 92.12 440 VAL A CA 1
ATOM 3359 C C . VAL A 1 440 ? -1.349 -0.524 28.806 1.00 92.12 440 VAL A C 1
ATOM 3361 O O . VAL A 1 440 ? -1.543 -0.606 27.586 1.00 92.12 440 VAL A O 1
ATOM 3364 N N . ASN A 1 441 ? -2.339 -0.281 29.673 1.00 91.56 441 ASN A N 1
ATOM 3365 C CA . ASN A 1 441 ? -3.734 -0.071 29.278 1.00 91.56 441 ASN A CA 1
ATOM 3366 C C . ASN A 1 441 ? -3.897 1.211 28.451 1.00 91.56 441 ASN A C 1
ATOM 3368 O O . ASN A 1 441 ? -3.175 2.189 28.638 1.00 91.56 441 ASN A O 1
ATOM 3372 N N . GLU A 1 442 ? -4.907 1.251 27.581 1.00 88.12 442 GLU A N 1
ATOM 3373 C CA . GLU A 1 442 ? -5.153 2.382 26.675 1.00 88.12 442 GLU A CA 1
ATOM 3374 C C . GLU A 1 442 ? -5.260 3.739 27.392 1.00 88.12 442 GLU A C 1
ATOM 3376 O O . GLU A 1 442 ? -4.668 4.723 26.947 1.00 88.12 442 GLU A O 1
ATOM 3381 N N . GLN A 1 443 ? -5.957 3.773 28.532 1.00 87.81 443 GLN A N 1
ATOM 3382 C CA . GLN A 1 443 ? -6.198 4.990 29.314 1.00 87.81 443 GLN A CA 1
ATOM 3383 C C . GLN A 1 443 ? -4.949 5.508 30.048 1.00 87.81 443 GLN A C 1
ATOM 3385 O O . GLN A 1 443 ? -4.882 6.699 30.356 1.00 87.81 443 GLN A O 1
ATOM 3390 N N . ASP A 1 444 ? -3.961 4.643 30.297 1.00 92.19 444 ASP A N 1
ATOM 3391 C CA . ASP A 1 444 ? -2.748 4.964 31.060 1.00 92.19 444 ASP A CA 1
ATOM 3392 C C . ASP A 1 444 ? -1.614 5.476 30.158 1.00 92.19 444 ASP A C 1
ATOM 3394 O O . ASP A 1 444 ? -0.745 6.225 30.606 1.00 92.19 444 ASP A O 1
ATOM 3398 N N . ARG A 1 445 ? -1.653 5.163 28.852 1.00 93.75 445 ARG A N 1
ATOM 3399 C CA . ARG A 1 445 ? -0.661 5.611 27.847 1.00 93.75 445 ARG A CA 1
ATOM 3400 C C . ARG A 1 445 ? -0.507 7.138 27.783 1.00 93.75 445 ARG A C 1
ATOM 3402 O O . ARG A 1 445 ? 0.546 7.626 27.382 1.00 93.75 445 ARG A O 1
ATOM 3409 N N . ARG A 1 446 ? -1.506 7.907 28.237 1.00 93.12 446 ARG A N 1
ATOM 3410 C CA . ARG A 1 446 ? -1.428 9.376 28.381 1.00 93.12 446 ARG A CA 1
ATOM 3411 C C . ARG A 1 446 ? -0.413 9.864 29.425 1.00 93.12 446 ARG A C 1
ATOM 3413 O O . ARG A 1 446 ? -0.100 11.048 29.433 1.00 93.12 446 ARG A O 1
ATOM 3420 N N . PHE A 1 447 ? 0.115 8.977 30.270 1.00 95.44 447 PHE A N 1
ATOM 3421 C CA . PHE A 1 447 ? 1.181 9.268 31.236 1.00 95.44 447 PHE A CA 1
ATOM 3422 C C . PHE A 1 447 ? 2.554 8.714 30.817 1.00 95.44 447 PHE A C 1
ATOM 3424 O O . PHE A 1 447 ? 3.527 8.868 31.555 1.00 95.44 447 PHE A O 1
ATOM 3431 N N . TYR A 1 448 ? 2.660 8.096 29.634 1.00 96.19 448 TYR A N 1
ATOM 3432 C CA . TYR A 1 448 ? 3.918 7.576 29.096 1.00 96.19 448 TYR A CA 1
ATOM 3433 C C . TYR A 1 448 ? 4.538 8.579 28.117 1.00 96.19 448 TYR A C 1
ATOM 3435 O O . TYR A 1 448 ? 4.026 8.817 27.024 1.00 96.19 448 TYR A O 1
ATOM 3443 N N . ILE A 1 449 ? 5.669 9.158 28.510 1.00 94.19 449 ILE A N 1
ATOM 3444 C CA . ILE A 1 449 ? 6.469 10.098 27.728 1.00 94.19 449 ILE A CA 1
ATOM 3445 C C . ILE A 1 449 ? 7.316 9.297 26.721 1.00 94.19 449 ILE A C 1
ATOM 3447 O O . ILE A 1 449 ? 8.170 8.517 27.148 1.00 94.19 449 ILE A O 1
ATOM 3451 N N . PRO A 1 450 ? 7.142 9.456 25.396 1.00 92.00 450 PRO A N 1
ATOM 3452 C CA . PRO A 1 450 ? 8.011 8.810 24.422 1.00 92.00 450 PRO A CA 1
ATOM 3453 C C . PRO A 1 450 ? 9.405 9.451 24.440 1.00 92.00 450 PRO A C 1
ATOM 3455 O O . PRO A 1 450 ? 9.554 10.655 24.213 1.00 92.00 450 PRO A O 1
ATOM 3458 N N . CYS A 1 451 ? 10.433 8.641 24.670 1.00 89.88 451 CYS A N 1
ATOM 3459 C CA . CYS A 1 451 ? 11.836 9.046 24.644 1.00 89.88 451 CYS A CA 1
ATOM 3460 C C . CYS A 1 451 ? 12.637 8.175 23.670 1.00 89.88 451 CYS A C 1
ATOM 3462 O O . CYS A 1 451 ? 12.274 7.038 23.380 1.00 89.88 451 CYS A O 1
ATOM 3464 N N . LEU A 1 452 ? 13.732 8.701 23.134 1.00 87.94 452 LEU A N 1
ATOM 3465 C CA . LEU A 1 452 ? 14.591 7.993 22.189 1.00 87.94 452 LEU A CA 1
ATOM 3466 C C . LEU A 1 452 ? 16.057 8.356 22.436 1.00 87.94 452 LEU A C 1
ATOM 3468 O O . LEU A 1 452 ? 16.365 9.454 22.902 1.00 87.94 452 LEU A O 1
ATOM 3472 N N . LEU A 1 453 ? 16.970 7.448 22.110 1.00 88.31 453 LEU A N 1
ATOM 3473 C CA . LEU A 1 453 ? 18.409 7.693 22.235 1.00 88.31 453 LEU A CA 1
ATOM 3474 C C . LEU A 1 453 ? 18.983 8.229 20.923 1.00 88.31 453 LEU A C 1
ATOM 3476 O O . LEU A 1 453 ? 18.547 7.837 19.842 1.00 88.31 453 LEU A O 1
ATOM 3480 N N . HIS A 1 454 ? 19.979 9.107 21.025 1.00 84.19 454 HIS A N 1
ATOM 3481 C CA . HIS A 1 454 ? 20.774 9.587 19.903 1.00 84.19 454 HIS A CA 1
ATOM 3482 C C . HIS A 1 454 ? 22.252 9.225 20.064 1.00 84.19 454 HIS A C 1
ATOM 3484 O O . HIS A 1 454 ? 22.879 9.604 21.054 1.00 84.19 454 HIS A O 1
ATOM 3490 N N . GLY A 1 455 ? 22.819 8.601 19.036 1.00 80.38 455 GLY A N 1
ATOM 3491 C CA . GLY A 1 455 ? 24.229 8.263 18.907 1.00 80.38 455 GLY A CA 1
ATOM 3492 C C . GLY A 1 455 ? 24.956 9.014 17.787 1.00 80.38 455 GLY A C 1
ATOM 3493 O O . GLY A 1 455 ? 24.400 9.223 16.711 1.00 80.38 455 GLY A O 1
ATOM 3494 N N . ASP A 1 456 ? 26.192 9.443 18.036 1.00 75.00 456 ASP A N 1
ATOM 3495 C CA . ASP A 1 456 ? 27.044 10.173 17.078 1.00 75.00 456 ASP A CA 1
ATOM 3496 C C . ASP A 1 456 ? 28.517 9.788 17.300 1.00 75.00 456 ASP A C 1
ATOM 3498 O O . ASP A 1 456 ? 29.022 9.892 18.425 1.00 75.00 456 ASP A O 1
ATOM 3502 N N . LYS A 1 457 ? 29.226 9.358 16.248 1.00 74.00 457 LYS A N 1
ATOM 3503 C CA . LYS A 1 457 ? 30.671 9.085 16.291 1.00 74.00 457 LYS A CA 1
ATOM 3504 C C . LYS A 1 457 ? 31.479 10.301 15.838 1.00 74.00 457 LYS A C 1
ATOM 3506 O O . LYS A 1 457 ? 32.230 10.294 14.854 1.00 74.00 457 LYS A O 1
ATOM 3511 N N . GLY A 1 458 ? 31.335 11.367 16.614 1.00 66.25 458 GLY A N 1
ATOM 3512 C CA . GLY A 1 458 ? 31.998 12.643 16.405 1.00 66.25 458 GLY A CA 1
ATOM 3513 C C . GLY A 1 458 ? 33.527 12.601 16.539 1.00 66.25 458 GLY A C 1
ATOM 3514 O O . GLY A 1 458 ? 34.186 11.568 16.694 1.00 66.25 458 GLY A O 1
ATOM 3515 N N . ARG A 1 459 ? 34.138 13.790 16.500 1.00 59.06 459 ARG A N 1
ATOM 3516 C CA . ARG A 1 459 ? 35.579 13.977 16.736 1.00 59.06 459 ARG A CA 1
ATOM 3517 C C . ARG A 1 459 ? 35.832 15.086 17.743 1.00 59.06 459 ARG A C 1
ATOM 3519 O O . ARG A 1 459 ? 35.246 16.162 17.653 1.00 59.06 459 ARG A O 1
ATOM 3526 N N . THR A 1 460 ? 36.781 14.857 18.646 1.00 55.47 460 THR A N 1
ATOM 3527 C CA . THR A 1 460 ? 37.297 15.901 19.538 1.00 55.47 460 THR A CA 1
ATOM 3528 C C . THR A 1 460 ? 38.051 16.975 18.746 1.00 55.47 460 THR A C 1
ATOM 3530 O O . THR A 1 460 ? 38.425 16.787 17.585 1.00 55.47 460 THR A O 1
ATOM 3533 N N . LEU A 1 461 ? 38.367 18.104 19.386 1.00 46.06 461 LEU A N 1
ATOM 3534 C CA . LEU A 1 461 ? 39.170 19.167 18.763 1.00 46.06 461 LEU A CA 1
ATOM 3535 C C . LEU A 1 461 ? 40.618 18.737 18.434 1.00 46.06 461 LEU A C 1
ATOM 3537 O O . LEU A 1 461 ? 41.267 19.378 17.611 1.00 46.06 461 LEU A O 1
ATOM 3541 N N . GLN A 1 462 ? 41.096 17.618 18.994 1.00 46.41 462 GLN A N 1
ATOM 3542 C CA . GLN A 1 462 ? 42.346 16.948 18.600 1.00 46.41 462 GLN A CA 1
ATOM 3543 C C . GLN A 1 462 ? 42.147 15.939 17.442 1.00 46.41 462 GLN A C 1
ATOM 3545 O O . GLN A 1 462 ? 43.031 15.138 17.159 1.00 46.41 462 GLN A O 1
ATOM 3550 N N . LYS A 1 463 ? 40.988 15.963 16.764 1.00 56.50 463 LYS A N 1
ATOM 3551 C CA . LYS A 1 463 ? 40.546 15.063 15.675 1.00 56.50 463 LYS A CA 1
ATOM 3552 C C . LYS A 1 463 ? 40.397 13.575 16.037 1.00 56.50 463 LYS A C 1
ATOM 3554 O O . LYS A 1 463 ? 40.031 12.790 15.154 1.00 56.50 463 LYS A O 1
ATOM 3559 N N . SER A 1 464 ? 40.633 13.197 17.294 1.00 61.31 464 SER A N 1
ATOM 3560 C CA . SER A 1 464 ? 40.399 11.845 17.818 1.00 61.31 464 SER A CA 1
ATOM 3561 C C . SER A 1 464 ? 38.901 11.508 17.801 1.00 61.31 464 SER A C 1
ATOM 3563 O O . SER A 1 464 ? 38.116 12.366 18.211 1.00 61.31 464 SER A O 1
ATOM 3565 N N . PRO A 1 465 ? 38.493 10.301 17.371 1.00 67.94 465 PRO A N 1
ATOM 3566 C CA . PRO A 1 465 ? 37.101 9.859 17.453 1.00 67.94 465 PRO A CA 1
ATOM 3567 C C . PRO A 1 465 ? 36.561 9.834 18.892 1.00 67.94 465 PRO A C 1
ATOM 3569 O O . PRO A 1 465 ? 37.305 9.564 19.843 1.00 67.94 465 PRO A O 1
ATOM 3572 N N . ILE A 1 466 ? 35.273 10.137 19.037 1.00 75.06 466 ILE A N 1
ATOM 3573 C CA . ILE A 1 466 ? 34.532 10.109 20.299 1.00 75.06 466 ILE A CA 1
ATOM 3574 C C . ILE A 1 466 ? 33.102 9.633 20.039 1.00 75.06 466 ILE A C 1
ATOM 3576 O O . ILE A 1 466 ? 32.445 10.125 19.129 1.00 75.06 466 ILE A O 1
ATOM 3580 N N . PHE A 1 467 ? 32.645 8.681 20.843 1.00 79.31 467 PHE A N 1
ATOM 3581 C CA . PHE A 1 467 ? 31.273 8.190 20.864 1.00 79.31 467 PHE A CA 1
ATOM 3582 C C . PHE A 1 467 ? 30.452 9.097 21.778 1.00 79.31 467 PHE A C 1
ATOM 3584 O O . PHE A 1 467 ? 30.816 9.294 22.940 1.00 79.31 467 PHE A O 1
ATOM 3591 N N . VAL A 1 468 ? 29.373 9.676 21.262 1.00 78.69 468 VAL A N 1
ATOM 3592 C CA . VAL A 1 468 ? 28.469 10.549 22.015 1.00 78.69 468 VAL A CA 1
ATOM 3593 C C . VAL A 1 468 ? 27.102 9.886 22.085 1.00 78.69 468 VAL A C 1
ATOM 3595 O O . VAL A 1 468 ? 26.487 9.632 21.052 1.00 78.69 468 VAL A O 1
ATOM 3598 N N . LEU A 1 469 ? 26.635 9.638 23.308 1.00 82.12 469 LEU A N 1
ATOM 3599 C CA . LEU A 1 469 ? 25.300 9.134 23.603 1.00 82.12 469 LEU A CA 1
ATOM 3600 C C . LEU A 1 469 ? 24.492 10.233 24.294 1.00 82.12 469 LEU A C 1
ATOM 3602 O O . LEU A 1 469 ? 24.917 10.784 25.311 1.00 82.12 469 LEU A O 1
ATOM 3606 N N . SER A 1 470 ? 23.313 10.514 23.757 1.00 81.62 470 SER A N 1
ATOM 3607 C CA . SER A 1 470 ? 22.338 11.461 24.300 1.00 81.62 470 SER A CA 1
ATOM 3608 C C . SER A 1 470 ? 20.942 10.841 24.296 1.00 81.62 470 SER A C 1
ATOM 3610 O O . SER A 1 470 ? 20.704 9.865 23.590 1.00 81.62 470 SER A O 1
ATOM 3612 N N . TRP A 1 471 ? 19.993 11.439 25.013 1.00 83.25 471 TRP A N 1
ATOM 3613 C CA . TRP A 1 471 ? 18.566 11.130 24.894 1.00 83.25 471 TRP A CA 1
ATOM 3614 C C . TRP A 1 471 ? 17.768 12.358 24.442 1.00 83.25 471 TRP A C 1
ATOM 3616 O O . TRP A 1 471 ? 18.191 13.494 24.651 1.00 83.25 471 TRP A O 1
ATOM 3626 N N . GLU A 1 472 ? 16.644 12.141 23.766 1.00 76.31 472 GLU A N 1
ATOM 3627 C CA . GLU A 1 472 ? 15.717 13.184 23.317 1.00 76.31 472 GLU A CA 1
ATOM 3628 C C . GLU A 1 472 ? 14.261 12.692 23.331 1.00 76.31 472 GLU A C 1
ATOM 3630 O O . GLU A 1 472 ? 13.981 11.504 23.486 1.00 76.31 472 GLU A O 1
ATOM 3635 N N . ILE A 1 473 ? 13.326 13.620 23.145 1.00 79.62 473 ILE A N 1
ATOM 3636 C CA . ILE A 1 473 ? 11.914 13.342 22.841 1.00 79.62 473 ILE A CA 1
ATOM 3637 C C . ILE A 1 473 ? 11.657 13.555 21.336 1.00 79.62 473 ILE A C 1
ATOM 3639 O O . ILE A 1 473 ? 12.408 14.289 20.686 1.00 79.62 473 ILE A O 1
ATOM 3643 N N . PRO A 1 474 ? 10.580 12.998 20.752 1.00 75.69 474 PRO A N 1
ATOM 3644 C CA . PRO A 1 474 ? 10.220 13.287 19.360 1.00 75.69 474 PRO A CA 1
ATOM 3645 C C . PRO A 1 474 ? 9.693 14.723 19.143 1.00 75.69 474 PRO A C 1
ATOM 3647 O O . PRO A 1 474 ? 9.716 15.219 18.012 1.00 75.69 474 PRO A O 1
ATOM 3650 N N . PHE A 1 475 ? 9.226 15.398 20.202 1.00 74.44 475 PHE A N 1
ATOM 3651 C CA . PHE A 1 475 ? 8.560 16.702 20.124 1.00 74.44 475 PHE A CA 1
ATOM 3652 C C . PHE A 1 475 ? 9.539 17.886 20.040 1.00 74.44 475 PHE A C 1
ATOM 3654 O O . PHE A 1 475 ? 10.455 18.033 20.844 1.00 74.44 475 PHE A O 1
ATOM 3661 N N . GLY A 1 476 ? 9.312 18.779 19.077 1.00 61.34 476 GLY A N 1
ATOM 3662 C CA . GLY A 1 476 ? 9.977 20.080 18.975 1.00 61.34 476 GLY A CA 1
ATOM 3663 C C . GLY A 1 476 ? 9.245 21.178 19.757 1.00 61.34 476 GLY A C 1
ATOM 3664 O O . GLY A 1 476 ? 8.032 21.122 19.928 1.00 61.34 476 GLY A O 1
ATOM 3665 N N . LEU A 1 477 ? 9.974 22.209 20.187 1.00 57.72 477 LEU A N 1
ATOM 3666 C CA . LEU A 1 477 ? 9.455 23.256 21.076 1.00 57.72 477 LEU A CA 1
ATOM 3667 C C . LEU A 1 477 ? 8.552 24.307 20.388 1.00 57.72 477 LEU A C 1
ATOM 3669 O O . LEU A 1 477 ? 8.591 24.528 19.167 1.00 57.72 477 LEU A O 1
ATOM 3673 N N . GLY A 1 478 ? 7.776 25.021 21.211 1.00 52.06 478 GLY A N 1
ATOM 3674 C CA . GLY A 1 478 ? 7.020 26.222 20.838 1.00 52.06 478 GLY A CA 1
ATOM 3675 C C . GLY A 1 478 ? 7.899 27.343 20.243 1.00 52.06 478 GLY A C 1
ATOM 3676 O O . GLY A 1 478 ? 9.108 27.377 20.490 1.00 52.06 478 GLY A O 1
ATOM 3677 N N . PRO A 1 479 ? 7.341 28.276 19.438 1.00 50.09 479 PRO A N 1
ATOM 3678 C CA . PRO A 1 479 ? 8.138 29.263 18.699 1.00 50.09 479 PRO A CA 1
ATOM 3679 C C . PRO A 1 479 ? 8.931 30.195 19.616 1.00 50.09 479 PRO A C 1
ATOM 3681 O O . PRO A 1 479 ? 9.994 30.673 19.235 1.00 50.09 479 PRO A O 1
ATOM 3684 N N . ASP A 1 480 ? 8.397 30.467 20.801 1.00 49.75 480 ASP A N 1
ATOM 3685 C CA . ASP A 1 480 ? 8.919 31.452 21.740 1.00 49.75 480 ASP A CA 1
ATOM 3686 C C . ASP A 1 480 ? 10.005 30.850 22.635 1.00 49.75 480 ASP A C 1
ATOM 3688 O O . ASP A 1 480 ? 11.075 31.441 22.764 1.00 49.75 480 ASP A O 1
ATOM 3692 N N . LEU A 1 481 ? 9.831 29.599 23.078 1.00 51.94 481 LEU A N 1
ATOM 3693 C CA . LEU A 1 481 ? 10.920 28.804 23.656 1.00 51.94 481 LEU A CA 1
ATOM 3694 C C . LEU A 1 481 ? 12.090 28.656 22.667 1.00 51.94 481 LEU A C 1
ATOM 3696 O O . LEU A 1 481 ? 13.237 28.875 23.042 1.00 51.94 481 LEU A O 1
ATOM 3700 N N . LEU A 1 482 ? 11.823 28.399 21.378 1.00 49.91 482 LEU A N 1
ATOM 3701 C CA . LEU A 1 482 ? 12.872 28.349 20.346 1.00 49.91 482 LEU A CA 1
ATOM 3702 C C . LEU A 1 482 ? 13.625 29.681 20.157 1.00 49.91 482 LEU A C 1
ATOM 3704 O O . LEU A 1 482 ? 14.782 29.653 19.736 1.00 49.91 482 LEU A O 1
ATOM 3708 N N . LYS A 1 483 ? 13.012 30.836 20.462 1.00 46.72 483 LYS A N 1
ATOM 3709 C CA . LYS A 1 483 ? 13.707 32.140 20.483 1.00 46.72 483 LYS A CA 1
ATOM 3710 C C . LYS A 1 483 ? 14.584 32.265 21.730 1.00 46.72 483 LYS A C 1
ATOM 3712 O O . LYS A 1 483 ? 15.741 32.654 21.611 1.00 46.72 483 LYS A O 1
ATOM 3717 N N . CYS A 1 484 ? 14.051 31.924 22.903 1.00 39.91 484 CYS A N 1
ATOM 3718 C CA . CYS A 1 484 ? 14.747 32.045 24.188 1.00 39.91 484 CYS A CA 1
ATOM 3719 C C . CYS A 1 484 ? 15.926 31.069 24.336 1.00 39.91 484 CYS A C 1
ATOM 3721 O O . CYS A 1 484 ? 16.940 31.421 24.930 1.00 39.91 484 CYS A O 1
ATOM 3723 N N . CYS A 1 485 ? 15.831 29.869 23.759 1.00 38.22 485 CYS A N 1
ATOM 3724 C CA . CYS A 1 485 ? 16.882 28.849 23.803 1.00 38.22 485 CYS A CA 1
ATOM 3725 C C . CYS A 1 485 ? 17.977 29.023 22.727 1.00 38.22 485 CYS A C 1
ATOM 3727 O O . CYS A 1 485 ? 18.869 28.181 22.608 1.00 38.22 485 CYS A O 1
ATOM 3729 N N . ALA A 1 486 ? 17.934 30.088 21.920 1.00 36.53 486 ALA A N 1
ATOM 3730 C CA . ALA A 1 486 ? 18.998 30.403 20.971 1.00 36.53 486 ALA A CA 1
ATOM 3731 C C . ALA A 1 486 ? 20.186 31.060 21.704 1.00 36.53 486 ALA A C 1
ATOM 3733 O O . ALA A 1 486 ? 20.144 32.243 22.024 1.00 36.53 486 ALA A O 1
ATOM 3734 N N . TYR A 1 487 ? 21.250 30.283 21.937 1.00 32.09 487 TYR A N 1
ATOM 3735 C CA . TYR A 1 487 ? 22.420 30.592 22.785 1.00 32.09 487 TYR A CA 1
ATOM 3736 C C . TYR A 1 487 ? 23.329 31.766 22.324 1.00 32.09 487 TYR A C 1
ATOM 3738 O O . TYR A 1 487 ? 24.535 31.721 22.533 1.00 32.09 487 TYR A O 1
ATOM 3746 N N . ASP A 1 488 ? 22.827 32.810 21.650 1.00 33.81 488 ASP A N 1
ATOM 3747 C CA . ASP A 1 488 ? 23.652 33.995 21.351 1.00 33.81 488 ASP A CA 1
ATOM 3748 C C . ASP A 1 488 ? 22.836 35.266 21.017 1.00 33.81 488 ASP A C 1
ATOM 3750 O O . ASP A 1 488 ? 22.148 35.370 19.992 1.00 33.81 488 ASP A O 1
ATOM 3754 N N . ASN A 1 489 ? 22.963 36.276 21.878 1.00 35.03 489 ASN A N 1
ATOM 3755 C CA . ASN A 1 489 ? 22.266 37.556 21.783 1.00 35.03 489 ASN A CA 1
ATOM 3756 C C . ASN A 1 489 ? 22.817 38.432 20.635 1.00 35.03 489 ASN A C 1
ATOM 3758 O O . ASN A 1 489 ? 23.901 39.003 20.732 1.00 35.03 489 ASN A O 1
ATOM 3762 N N . LYS A 1 490 ? 22.039 38.611 19.554 1.00 31.56 490 LYS A N 1
ATOM 3763 C CA . LYS A 1 490 ? 22.265 39.557 18.422 1.00 31.56 490 LYS A CA 1
ATOM 3764 C C . LYS A 1 490 ? 23.567 39.395 17.599 1.00 31.56 490 LYS A C 1
ATOM 3766 O O . LYS A 1 490 ? 23.630 39.915 16.478 1.00 31.56 490 LYS A O 1
ATOM 3771 N N . ALA A 1 491 ? 24.589 38.686 18.080 1.00 32.06 491 ALA A N 1
ATOM 3772 C CA . ALA A 1 491 ? 25.858 38.486 17.380 1.00 32.06 491 ALA A CA 1
ATOM 3773 C C . ALA A 1 491 ? 25.817 37.243 16.477 1.00 32.06 491 ALA A C 1
ATOM 3775 O O . ALA A 1 491 ? 25.980 37.374 15.260 1.00 32.06 491 ALA A O 1
ATOM 3776 N N . TYR A 1 492 ? 25.506 36.054 17.008 1.00 33.84 492 TYR A N 1
ATOM 3777 C CA . TYR A 1 492 ? 25.337 34.861 16.157 1.00 33.84 492 TYR A CA 1
ATOM 3778 C C . TYR A 1 492 ? 24.027 34.847 15.370 1.00 33.84 492 TYR A C 1
ATOM 3780 O O . TYR A 1 492 ? 23.956 34.166 14.348 1.00 33.84 492 TYR A O 1
ATOM 3788 N N . ALA A 1 493 ? 23.033 35.660 15.742 1.00 30.94 493 ALA A N 1
ATOM 3789 C CA . ALA A 1 493 ? 21.877 35.932 14.884 1.00 30.94 493 ALA A CA 1
ATOM 3790 C C . ALA A 1 493 ? 22.326 36.364 13.470 1.00 30.94 493 ALA A C 1
ATOM 3792 O O . ALA A 1 493 ? 21.856 35.817 12.475 1.00 30.94 493 ALA A O 1
ATOM 3793 N N . ARG A 1 494 ? 23.349 37.231 13.364 1.00 30.11 494 ARG A N 1
ATOM 3794 C CA . ARG A 1 494 ? 23.964 37.636 12.082 1.00 30.11 494 ARG A CA 1
ATOM 3795 C C . ARG A 1 494 ? 24.708 36.507 11.351 1.00 30.11 494 ARG A C 1
ATOM 3797 O O . ARG A 1 494 ? 24.856 36.585 10.139 1.00 30.11 494 ARG A O 1
ATOM 3804 N N . LYS A 1 495 ? 25.099 35.425 12.037 1.00 33.03 495 LYS A N 1
ATOM 3805 C CA . LYS A 1 495 ? 25.572 34.173 11.409 1.00 33.03 495 LYS A CA 1
ATOM 3806 C C . LYS A 1 495 ? 24.431 33.209 11.056 1.00 33.03 495 LYS A C 1
ATOM 3808 O O . LYS A 1 495 ? 24.596 32.428 10.126 1.00 33.03 495 LYS A O 1
ATOM 3813 N N . GLN A 1 496 ? 23.283 33.255 11.737 1.00 34.41 496 GLN A N 1
ATOM 3814 C CA . GLN A 1 496 ? 22.064 32.525 11.345 1.00 34.41 496 GLN A CA 1
ATOM 3815 C C . GLN A 1 496 ? 21.317 33.189 10.173 1.00 34.41 496 GLN A C 1
ATOM 3817 O O . GLN A 1 496 ? 20.545 32.524 9.491 1.00 34.41 496 GLN A O 1
ATOM 3822 N N . PHE A 1 497 ? 21.642 34.445 9.846 1.00 35.25 497 PHE A N 1
ATOM 3823 C CA . PHE A 1 497 ? 21.424 35.035 8.517 1.00 35.25 497 PHE A CA 1
ATOM 3824 C C . PHE A 1 497 ? 22.402 34.492 7.441 1.00 35.25 497 PHE A C 1
ATOM 3826 O O . PHE A 1 497 ? 22.506 35.031 6.341 1.00 35.25 497 PHE A O 1
ATOM 3833 N N . SER A 1 498 ? 23.072 33.356 7.689 1.00 38.28 498 SER A N 1
ATOM 3834 C CA . SER A 1 498 ? 23.356 32.400 6.609 1.00 38.28 498 SER A CA 1
ATOM 3835 C C . SER A 1 498 ? 22.019 31.807 6.153 1.00 38.28 498 SER A C 1
ATOM 3837 O O . SER A 1 498 ? 21.558 30.792 6.666 1.00 38.28 498 SER A O 1
ATOM 3839 N N . ASP A 1 499 ? 21.352 32.499 5.226 1.00 39.97 499 ASP A N 1
ATOM 3840 C CA . ASP A 1 499 ? 19.935 32.306 4.889 1.00 39.97 499 ASP A CA 1
ATOM 3841 C C . ASP A 1 499 ? 19.661 31.050 4.027 1.00 39.97 499 ASP A C 1
ATOM 3843 O O . ASP A 1 499 ? 18.917 31.083 3.048 1.00 39.97 499 ASP A O 1
ATOM 3847 N N . GLY A 1 500 ? 20.259 29.917 4.411 1.00 40.34 500 GLY A N 1
ATOM 3848 C CA . GLY A 1 500 ? 20.009 28.561 3.910 1.00 40.34 500 GLY A CA 1
ATOM 3849 C C . GLY A 1 500 ? 18.726 27.939 4.473 1.00 40.34 500 GLY A C 1
ATOM 3850 O O . GLY A 1 500 ? 18.633 26.722 4.637 1.00 40.34 500 GLY A O 1
ATOM 3851 N N . LYS A 1 501 ? 17.731 28.773 4.796 1.00 44.78 501 LYS A N 1
ATOM 3852 C CA . LYS A 1 501 ? 16.350 28.324 4.969 1.00 44.78 501 LYS A CA 1
ATOM 3853 C C . LYS A 1 501 ? 15.811 28.015 3.575 1.00 44.78 501 LYS A C 1
ATOM 3855 O O . LYS A 1 501 ? 15.761 28.911 2.737 1.00 44.78 501 LYS A O 1
ATOM 3860 N N . LEU A 1 502 ? 15.352 26.785 3.342 1.00 44.22 502 LEU A N 1
ATOM 3861 C CA . LEU A 1 502 ? 14.548 26.447 2.163 1.00 44.22 502 LEU A CA 1
ATOM 3862 C C . LEU A 1 502 ? 13.162 27.103 2.304 1.00 44.22 502 LEU A C 1
ATOM 3864 O O . LEU A 1 502 ? 12.181 26.454 2.666 1.00 44.22 502 LEU A O 1
ATOM 3868 N N . LYS A 1 503 ? 13.109 28.421 2.062 1.00 42.16 503 LYS A N 1
ATOM 3869 C CA . LYS A 1 503 ? 11.911 29.280 2.050 1.00 42.16 503 LYS A CA 1
ATOM 3870 C C . LYS A 1 503 ? 11.055 29.013 0.806 1.00 42.16 503 LYS A C 1
ATOM 3872 O O . LYS A 1 503 ? 10.706 29.933 0.088 1.00 42.16 503 LYS A O 1
ATOM 3877 N N . TRP A 1 504 ? 10.787 27.745 0.522 1.00 42.66 504 TRP A N 1
ATOM 3878 C CA . TRP A 1 504 ? 9.929 27.330 -0.579 1.00 42.66 504 TRP A CA 1
ATOM 3879 C C . TRP A 1 504 ? 8.616 26.849 0.029 1.00 42.66 504 TRP A C 1
ATOM 3881 O O . TRP A 1 504 ? 8.616 25.894 0.816 1.00 42.66 504 TRP A O 1
ATOM 3891 N N . THR A 1 505 ? 7.510 27.483 -0.333 1.00 46.66 505 THR A N 1
ATOM 3892 C CA . THR A 1 505 ? 6.150 26.964 -0.151 1.00 46.66 505 THR A CA 1
ATOM 3893 C C . THR A 1 505 ? 5.988 25.616 -0.862 1.00 46.66 505 THR A C 1
ATOM 3895 O O . THR A 1 505 ? 6.808 25.222 -1.697 1.00 46.66 505 THR A O 1
ATOM 3898 N N . CYS A 1 506 ? 4.921 24.877 -0.552 1.00 42.47 506 CYS A N 1
ATOM 3899 C CA . CYS A 1 506 ? 4.631 23.626 -1.256 1.00 42.47 506 CYS A CA 1
ATOM 3900 C C . CYS A 1 506 ? 4.370 23.851 -2.761 1.00 42.47 506 CYS A C 1
ATOM 3902 O O . CYS A 1 506 ? 4.747 23.007 -3.569 1.00 42.47 506 CYS A O 1
ATOM 3904 N N . SER A 1 507 ? 3.824 25.011 -3.141 1.00 42.28 507 SER A N 1
ATOM 3905 C CA . SER A 1 507 ? 3.589 25.407 -4.537 1.00 42.28 507 SER A CA 1
ATOM 3906 C C . SER A 1 507 ? 4.887 25.610 -5.329 1.00 42.28 507 SER A C 1
ATOM 3908 O O . SER A 1 507 ? 5.034 25.058 -6.417 1.00 42.28 507 SER A O 1
ATOM 3910 N N . GLU A 1 508 ? 5.861 26.340 -4.773 1.00 46.59 508 GLU A N 1
ATOM 3911 C CA . GLU A 1 508 ? 7.160 26.587 -5.430 1.00 46.59 508 GLU A CA 1
ATOM 3912 C C . GLU A 1 508 ? 7.962 25.290 -5.637 1.00 46.59 508 GLU A C 1
ATOM 3914 O O . GLU A 1 508 ? 8.705 25.160 -6.609 1.00 46.59 508 GLU A O 1
ATOM 3919 N N . ARG A 1 509 ? 7.779 24.291 -4.759 1.00 51.56 509 ARG A N 1
ATOM 3920 C CA . ARG A 1 509 ? 8.419 22.969 -4.888 1.00 51.56 509 ARG A CA 1
ATOM 3921 C C . ARG A 1 509 ? 7.886 22.170 -6.073 1.00 51.56 509 ARG A C 1
ATOM 3923 O O . ARG A 1 509 ? 8.695 21.578 -6.778 1.00 51.56 509 ARG A O 1
ATOM 3930 N N . LEU A 1 510 ? 6.571 22.169 -6.309 1.00 44.81 510 LEU A N 1
ATOM 3931 C CA . LEU A 1 510 ? 5.974 21.484 -7.466 1.00 44.81 510 LEU A CA 1
ATOM 3932 C C . LEU A 1 510 ? 6.450 22.112 -8.779 1.00 44.81 510 LEU A C 1
ATOM 3934 O O . LEU A 1 510 ? 6.957 21.406 -9.650 1.00 44.81 510 LEU A O 1
ATOM 3938 N N . HIS A 1 511 ? 6.383 23.443 -8.866 1.00 47.38 511 HIS A N 1
ATOM 3939 C CA . HIS A 1 511 ? 6.833 24.195 -10.036 1.00 47.38 511 HIS A CA 1
ATOM 3940 C C . HIS A 1 511 ? 8.304 23.893 -10.375 1.00 47.38 511 HIS A C 1
ATOM 3942 O O . HIS A 1 511 ? 8.628 23.504 -11.496 1.00 47.38 511 HIS A O 1
ATOM 3948 N N . ASN A 1 512 ? 9.195 23.970 -9.381 1.00 43.12 512 ASN A N 1
ATOM 3949 C CA . ASN A 1 512 ? 10.627 23.722 -9.572 1.00 43.12 512 ASN A CA 1
ATOM 3950 C C . ASN A 1 512 ? 10.987 22.229 -9.718 1.00 43.12 512 ASN A C 1
ATOM 3952 O O . ASN A 1 512 ? 12.090 21.909 -10.153 1.00 43.12 512 ASN A O 1
ATOM 3956 N N . ALA A 1 513 ? 10.071 21.306 -9.406 1.00 38.97 513 ALA A N 1
ATOM 3957 C CA . ALA A 1 513 ? 10.186 19.891 -9.768 1.00 38.97 513 ALA A CA 1
ATOM 3958 C C . ALA A 1 513 ? 9.789 19.608 -11.235 1.00 38.97 513 ALA A C 1
ATOM 3960 O O . ALA A 1 513 ? 9.846 18.461 -11.670 1.00 38.97 513 ALA A O 1
ATOM 3961 N N . GLY A 1 514 ? 9.388 20.630 -12.004 1.00 36.97 514 GLY A N 1
ATOM 3962 C CA . GLY A 1 514 ? 8.905 20.493 -13.383 1.00 36.97 514 GLY A CA 1
ATOM 3963 C C . GLY A 1 514 ? 7.438 20.062 -13.490 1.00 36.97 514 GLY A C 1
ATOM 3964 O O . GLY A 1 514 ? 6.939 19.838 -14.593 1.00 36.97 514 GLY A O 1
ATOM 3965 N N . ILE A 1 515 ? 6.727 19.960 -12.363 1.00 41.00 515 ILE A N 1
ATOM 3966 C CA . ILE A 1 515 ? 5.319 19.569 -12.319 1.00 41.00 515 ILE A CA 1
ATOM 3967 C C . ILE A 1 515 ? 4.478 20.817 -12.608 1.00 41.00 515 ILE A C 1
ATOM 3969 O O . ILE A 1 515 ? 4.312 21.679 -11.750 1.00 41.00 515 ILE A O 1
ATOM 3973 N N . LYS A 1 516 ? 3.925 20.909 -13.826 1.00 36.19 516 LYS A N 1
ATOM 3974 C CA . LYS A 1 516 ? 3.105 22.054 -14.281 1.00 36.19 516 LYS A CA 1
ATOM 3975 C C . LYS A 1 516 ? 1.765 22.228 -13.540 1.00 36.19 516 LYS A C 1
ATOM 3977 O O . LYS A 1 516 ? 1.099 23.238 -13.753 1.00 36.19 516 LYS A O 1
ATOM 3982 N N . ARG A 1 517 ? 1.359 21.271 -12.695 1.00 37.34 517 ARG A N 1
ATOM 3983 C CA . ARG A 1 517 ? 0.146 21.374 -11.863 1.00 37.34 517 ARG A CA 1
ATOM 3984 C C . ARG A 1 517 ? 0.345 22.420 -10.765 1.00 37.34 517 ARG A C 1
ATOM 3986 O O . ARG A 1 517 ? 1.360 22.414 -10.067 1.00 37.34 517 ARG A O 1
ATOM 3993 N N . LYS A 1 518 ? -0.642 23.291 -10.577 1.00 35.16 518 LYS A N 1
ATOM 3994 C CA . LYS A 1 518 ? -0.720 24.177 -9.413 1.00 35.16 518 LYS A CA 1
ATOM 3995 C C . LYS A 1 518 ? -1.092 23.336 -8.190 1.00 35.16 518 LYS A C 1
ATOM 3997 O O . LYS A 1 518 ? -1.738 22.300 -8.296 1.00 35.16 518 LYS A O 1
ATOM 4002 N N . TYR A 1 519 ? -0.726 23.798 -6.995 1.00 41.12 519 TYR A N 1
ATOM 4003 C CA . TYR A 1 519 ? -1.054 23.082 -5.752 1.00 41.12 519 TYR A CA 1
ATOM 4004 C C . TYR A 1 519 ? -2.576 22.941 -5.521 1.00 41.12 519 TYR A C 1
ATOM 4006 O O . TYR A 1 519 ? -3.012 22.006 -4.859 1.00 41.12 519 TYR A O 1
ATOM 4014 N N . ALA A 1 520 ? -3.381 23.836 -6.109 1.00 36.50 520 ALA A N 1
ATOM 4015 C CA . ALA A 1 520 ? -4.845 23.770 -6.106 1.00 36.50 520 ALA A CA 1
ATOM 4016 C C . ALA A 1 520 ? -5.410 22.522 -6.819 1.00 36.50 520 ALA A C 1
ATOM 4018 O O . ALA A 1 520 ? -6.506 22.075 -6.487 1.00 36.50 520 ALA A O 1
ATOM 4019 N N . ASP A 1 521 ? -4.641 21.935 -7.740 1.00 39.38 521 ASP A N 1
ATOM 4020 C CA . ASP A 1 521 ? -5.034 20.789 -8.566 1.00 39.38 521 ASP A CA 1
ATOM 4021 C C . ASP A 1 521 ? -4.810 19.445 -7.823 1.00 39.38 521 ASP A C 1
ATOM 4023 O O . ASP A 1 521 ? -5.070 18.366 -8.355 1.00 39.38 521 ASP A O 1
ATOM 4027 N N . LEU A 1 522 ? -4.294 19.487 -6.584 1.00 39.31 522 LEU A N 1
ATOM 4028 C CA . LEU A 1 522 ? -4.066 18.330 -5.710 1.00 39.31 522 LEU A CA 1
ATOM 4029 C C . LEU A 1 522 ? -5.171 18.229 -4.646 1.00 39.31 522 LEU A C 1
ATOM 4031 O O . LEU A 1 522 ? -4.957 18.522 -3.467 1.00 39.31 522 LEU A O 1
ATOM 4035 N N . HIS A 1 523 ? -6.354 17.778 -5.069 1.00 35.62 523 HIS A N 1
ATOM 4036 C CA . HIS A 1 523 ? -7.614 17.757 -4.303 1.00 35.62 523 HIS A CA 1
ATOM 4037 C C . HIS A 1 523 ? -7.655 16.901 -3.008 1.00 35.62 523 HIS A C 1
ATOM 4039 O O . HIS A 1 523 ? -8.735 16.694 -2.457 1.00 35.62 523 HIS A O 1
ATOM 4045 N N . GLU A 1 524 ? -6.519 16.414 -2.498 1.00 36.22 524 GLU A N 1
ATOM 4046 C CA . GLU A 1 524 ? -6.432 15.592 -1.277 1.00 36.22 524 GLU A CA 1
ATOM 4047 C C . GLU A 1 524 ? -5.627 16.211 -0.120 1.00 36.22 524 GLU A C 1
ATOM 4049 O O . GLU A 1 524 ? -5.526 15.601 0.945 1.00 36.22 524 GLU A O 1
ATOM 4054 N N . CYS A 1 525 ? -5.044 17.407 -0.262 1.00 34.94 525 CYS A N 1
ATOM 4055 C CA . CYS A 1 525 ? -4.367 18.025 0.881 1.00 34.94 525 CYS A CA 1
ATOM 4056 C C . CYS A 1 525 ? -5.355 18.815 1.768 1.00 34.94 525 CYS A C 1
ATOM 4058 O O . CYS A 1 525 ? -5.868 19.840 1.316 1.00 34.94 525 CYS A O 1
ATOM 4060 N N . PRO A 1 526 ? -5.571 18.453 3.053 1.00 32.66 526 PRO A N 1
ATOM 4061 C CA . PRO A 1 526 ? -6.507 19.143 3.957 1.00 32.66 526 PRO A CA 1
ATOM 4062 C C . PRO A 1 526 ? -5.989 20.510 4.465 1.00 32.66 526 PRO A C 1
ATOM 4064 O O . PRO A 1 526 ? -6.386 21.004 5.519 1.00 32.66 526 PRO A O 1
ATOM 4067 N N . MET A 1 527 ? -5.082 21.150 3.725 1.00 35.44 527 MET A N 1
ATOM 4068 C CA . MET A 1 527 ? -4.457 22.428 4.082 1.00 35.44 527 MET A CA 1
ATOM 4069 C C . MET A 1 527 ? -5.281 23.666 3.692 1.00 35.44 527 MET A C 1
ATOM 4071 O O . MET A 1 527 ? -4.809 24.786 3.862 1.00 35.44 527 MET A O 1
ATOM 4075 N N . VAL A 1 528 ? -6.521 23.475 3.227 1.00 34.47 528 VAL A N 1
ATOM 4076 C CA . VAL A 1 528 ? -7.532 24.546 3.143 1.00 34.47 528 VAL A CA 1
ATOM 4077 C C . VAL A 1 528 ? -8.250 24.739 4.492 1.00 34.47 528 VAL A C 1
ATOM 4079 O O . VAL A 1 528 ? -8.711 25.839 4.774 1.00 34.47 528 VAL A O 1
ATOM 4082 N N . SER A 1 529 ? -8.287 23.717 5.361 1.00 32.84 529 SER A N 1
ATOM 4083 C CA . SER A 1 529 ? -8.951 23.770 6.678 1.00 32.84 529 SER A CA 1
ATOM 4084 C C . SER A 1 529 ? -8.010 23.668 7.890 1.00 32.84 529 SER A C 1
ATOM 4086 O O . SER A 1 529 ? -8.439 23.942 9.009 1.00 32.84 529 SER A O 1
ATOM 4088 N N . SER A 1 530 ? -6.723 23.329 7.717 1.00 30.72 530 SER A N 1
ATOM 4089 C CA . SER A 1 530 ? -5.746 23.343 8.824 1.00 30.72 530 SER A CA 1
ATOM 4090 C C . SER A 1 530 ? -5.001 24.695 8.927 1.00 30.72 530 SER A C 1
ATOM 4092 O O . SER A 1 530 ? -4.325 25.065 7.961 1.00 30.72 530 SER A O 1
ATOM 4094 N N . PRO A 1 531 ? -5.037 25.434 10.065 1.00 33.41 531 PRO A N 1
ATOM 4095 C CA . PRO A 1 531 ? -4.543 26.825 10.160 1.00 33.41 531 PRO A CA 1
ATOM 4096 C C . PRO A 1 531 ? -3.006 27.010 10.191 1.00 33.41 531 PRO A C 1
ATOM 4098 O O . PRO A 1 531 ? -2.468 27.662 11.086 1.00 33.41 531 PRO A O 1
ATOM 4101 N N . GLY A 1 532 ? -2.258 26.398 9.268 1.00 35.38 532 GLY A N 1
ATOM 4102 C CA . GLY A 1 532 ? -0.788 26.409 9.321 1.00 35.38 532 GLY A CA 1
ATOM 4103 C C . GLY A 1 532 ? -0.030 26.294 7.999 1.00 35.38 532 GLY A C 1
ATOM 4104 O O . GLY A 1 532 ? 1.183 26.087 8.038 1.00 35.38 532 GLY A O 1
ATOM 4105 N N . CYS A 1 533 ? -0.702 26.391 6.846 1.00 40.78 533 CYS A N 1
ATOM 4106 C CA . CYS A 1 533 ? -0.056 26.250 5.530 1.00 40.78 533 CYS A CA 1
ATOM 4107 C C . CYS A 1 533 ? -0.510 27.276 4.469 1.00 40.78 533 CYS A C 1
ATOM 4109 O O . CYS A 1 533 ? -0.037 27.240 3.334 1.00 40.78 533 CYS A O 1
ATOM 4111 N N . THR A 1 534 ? -1.358 28.242 4.831 1.00 33.88 534 THR A N 1
ATOM 4112 C CA . THR A 1 534 ? -1.563 29.444 4.012 1.00 33.88 534 THR A CA 1
ATOM 4113 C C . THR A 1 534 ? -0.294 30.310 4.019 1.00 33.88 534 THR A C 1
ATOM 4115 O O . THR A 1 534 ? 0.490 30.298 4.971 1.00 33.88 534 THR A O 1
ATOM 4118 N N . GLY A 1 535 ? -0.035 31.007 2.907 1.00 37.28 535 GLY A N 1
ATOM 4119 C CA . GLY A 1 535 ? 1.281 31.560 2.558 1.00 37.28 535 GLY A CA 1
ATOM 4120 C C . GLY A 1 535 ? 2.043 32.250 3.700 1.00 37.28 535 GLY A C 1
ATOM 4121 O O . GLY A 1 535 ? 1.638 33.300 4.192 1.00 37.28 535 GLY A O 1
ATOM 4122 N N . GLY A 1 536 ? 3.177 31.661 4.097 1.00 34.44 536 GLY A N 1
ATOM 4123 C CA . GLY A 1 536 ? 4.218 32.285 4.925 1.00 34.44 536 GLY A CA 1
ATOM 4124 C C . GLY A 1 536 ? 3.850 32.690 6.360 1.00 34.44 536 GLY A C 1
ATOM 4125 O O . GLY A 1 536 ? 4.720 33.204 7.066 1.00 34.44 536 GLY A O 1
ATOM 4126 N N . SER A 1 537 ? 2.614 32.474 6.820 1.00 30.05 537 SER A N 1
ATOM 4127 C CA . SER A 1 537 ? 2.103 33.056 8.065 1.00 30.05 537 SER A CA 1
ATOM 4128 C C . SER A 1 537 ? 1.714 32.001 9.108 1.00 30.05 537 SER A C 1
ATOM 4130 O O . SER A 1 537 ? 1.032 31.027 8.823 1.00 30.05 537 SER A O 1
ATOM 4132 N N . LYS A 1 538 ? 2.219 32.215 10.334 1.00 33.47 538 LYS A N 1
ATOM 4133 C CA . LYS A 1 538 ? 1.829 31.600 11.620 1.00 33.47 538 LYS A CA 1
ATOM 4134 C C . LYS A 1 538 ? 1.191 30.197 11.547 1.00 33.47 538 LYS A C 1
ATOM 4136 O O . LYS A 1 538 ? -0.025 30.060 11.589 1.00 33.47 538 LYS A O 1
ATOM 4141 N N . LEU A 1 539 ? 2.032 29.159 11.629 1.00 37.09 539 LEU A N 1
ATOM 4142 C CA . LEU A 1 539 ? 1.624 27.867 12.200 1.00 37.09 539 LEU A CA 1
ATOM 4143 C C . LEU A 1 539 ? 0.879 28.110 13.524 1.00 37.09 539 LEU A C 1
ATOM 4145 O O . LEU A 1 539 ? 1.493 28.653 14.448 1.00 37.09 539 LEU A O 1
ATOM 4149 N N . ASN A 1 540 ? -0.384 27.680 13.626 1.00 37.12 540 ASN A N 1
ATOM 4150 C CA . ASN A 1 540 ? -1.076 27.560 14.912 1.00 37.12 540 ASN A CA 1
ATOM 4151 C C . ASN A 1 540 ? -0.157 26.796 15.898 1.00 37.12 540 ASN A C 1
ATOM 4153 O O . ASN A 1 540 ? 0.267 25.681 15.564 1.00 37.12 540 ASN A O 1
ATOM 4157 N N . PRO A 1 541 ? 0.223 27.382 17.055 1.00 39.53 541 PRO A N 1
ATOM 4158 C CA . PRO A 1 541 ? 1.187 26.757 17.950 1.00 39.53 541 PRO A CA 1
ATOM 4159 C C . PRO A 1 541 ? 0.712 25.431 18.540 1.00 39.53 541 PRO A C 1
ATOM 4161 O O . PRO A 1 541 ? 1.538 24.529 18.690 1.00 39.53 541 PRO A O 1
ATOM 4164 N N . ASP A 1 542 ? -0.591 25.334 18.798 1.00 38.50 542 ASP A N 1
ATOM 4165 C CA . ASP A 1 542 ? -1.216 24.387 19.724 1.00 38.50 542 ASP A CA 1
ATOM 4166 C C . ASP A 1 542 ? -1.806 23.161 19.003 1.00 38.50 542 ASP A C 1
ATOM 4168 O O . ASP A 1 542 ? -2.017 22.109 19.599 1.00 38.50 542 ASP A O 1
ATOM 4172 N N . ALA A 1 543 ? -2.043 23.276 17.692 1.00 38.78 543 ALA A N 1
ATOM 4173 C CA . ALA A 1 543 ? -2.733 22.260 16.893 1.00 38.78 543 ALA A CA 1
ATOM 4174 C C . ALA A 1 543 ? -1.842 21.120 16.352 1.00 38.78 543 ALA A C 1
ATOM 4176 O O . ALA A 1 543 ? -2.367 20.139 15.824 1.00 38.78 543 ALA A O 1
ATOM 4177 N N . HIS A 1 544 ? -0.506 21.234 16.415 1.00 46.41 544 HIS A N 1
ATOM 4178 C CA . HIS A 1 544 ? 0.404 20.319 15.704 1.00 46.41 544 HIS A CA 1
ATOM 4179 C C . HIS A 1 544 ? 1.651 19.937 16.505 1.00 46.41 544 HIS A C 1
ATOM 4181 O O . HIS A 1 544 ? 2.530 20.767 16.737 1.00 46.41 544 HIS A O 1
ATOM 4187 N N . GLN A 1 545 ? 1.794 18.640 16.804 1.00 51.91 545 GLN A N 1
ATOM 4188 C CA . GLN A 1 545 ? 3.038 18.059 17.322 1.00 51.91 545 GLN A CA 1
ATOM 4189 C C . GLN A 1 545 ? 4.197 18.338 16.352 1.00 51.91 545 GLN A C 1
ATOM 4191 O O . GLN A 1 545 ? 4.131 18.027 15.158 1.00 51.91 545 GLN A O 1
ATOM 4196 N N . ARG A 1 546 ? 5.273 18.942 16.855 1.00 56.09 546 ARG A N 1
ATOM 4197 C CA . ARG A 1 546 ? 6.414 19.422 16.057 1.00 56.09 546 ARG A CA 1
ATOM 4198 C C . ARG A 1 546 ? 7.515 18.369 16.024 1.00 56.09 546 ARG A C 1
ATOM 4200 O O . ARG A 1 546 ? 7.723 17.707 17.028 1.00 56.09 546 ARG A O 1
ATOM 4207 N N . HIS A 1 547 ? 8.262 18.257 14.926 1.00 56.59 547 HIS A N 1
ATOM 4208 C CA . HIS A 1 547 ? 9.444 17.389 14.881 1.00 56.59 547 HIS A CA 1
ATOM 4209 C C . HIS A 1 547 ? 10.681 18.098 15.442 1.00 56.59 547 HIS A C 1
ATOM 4211 O O . HIS A 1 547 ? 10.878 19.296 15.200 1.00 56.59 547 HIS A O 1
ATOM 4217 N N . ASN A 1 548 ? 11.590 17.341 16.056 1.00 51.25 548 ASN A N 1
ATOM 4218 C CA . ASN A 1 548 ? 12.883 17.818 16.556 1.00 51.25 548 ASN A CA 1
ATOM 4219 C C . ASN A 1 548 ? 13.923 18.209 15.459 1.00 51.25 548 ASN A C 1
ATOM 4221 O O . ASN A 1 548 ? 15.129 18.215 15.685 1.00 51.25 548 ASN A O 1
ATOM 4225 N N . SER A 1 549 ? 13.480 18.558 14.242 1.00 48.53 549 SER A N 1
ATOM 4226 C CA . SER A 1 549 ? 14.342 19.006 13.120 1.00 48.53 549 SER A CA 1
ATOM 4227 C C . SER A 1 549 ? 14.267 20.512 12.840 1.00 48.53 549 SER A C 1
ATOM 4229 O O . SER A 1 549 ? 14.796 20.995 11.832 1.00 48.53 549 SER A O 1
ATOM 4231 N N . LYS A 1 550 ? 13.600 21.258 13.728 1.00 45.19 550 LYS A N 1
ATOM 4232 C CA . LYS A 1 550 ? 13.361 22.707 13.650 1.00 45.19 550 LYS A CA 1
ATOM 4233 C C . LYS A 1 550 ? 14.127 23.476 14.736 1.00 45.19 550 LYS A C 1
ATOM 4235 O O . LYS A 1 550 ? 13.552 24.275 15.465 1.00 45.19 550 LYS A O 1
ATOM 4240 N N . GLY A 1 551 ? 15.434 23.244 14.845 1.00 40.94 551 GLY A N 1
ATOM 4241 C CA . GLY A 1 551 ? 16.281 23.926 15.826 1.00 40.94 551 GLY A CA 1
ATOM 4242 C C . GLY A 1 551 ? 17.729 23.441 15.816 1.00 40.94 551 GLY A C 1
ATOM 4243 O O . GLY A 1 551 ? 18.149 22.730 14.902 1.00 40.94 551 GLY A O 1
ATOM 4244 N N . HIS A 1 552 ? 18.489 23.825 16.844 1.00 39.28 552 HIS A N 1
ATOM 4245 C CA . HIS A 1 552 ? 19.783 23.210 17.133 1.00 39.28 552 HIS A CA 1
ATOM 4246 C C . HIS A 1 552 ? 19.581 22.044 18.101 1.00 39.28 552 HIS A C 1
ATOM 4248 O O . HIS A 1 552 ? 18.977 22.209 19.157 1.00 39.28 552 HIS A O 1
ATOM 4254 N N . SER A 1 553 ? 20.169 20.898 17.768 1.00 42.62 553 SER A N 1
ATOM 4255 C CA . SER A 1 553 ? 20.128 19.651 18.540 1.00 42.62 553 SER A CA 1
ATOM 4256 C C . SER A 1 553 ? 20.488 19.748 20.032 1.00 42.62 553 SER A C 1
ATOM 4258 O O . SER A 1 553 ? 20.108 18.859 20.774 1.00 42.62 553 SER A O 1
ATOM 4260 N N . TYR A 1 554 ? 21.190 20.785 20.506 1.00 40.22 554 TYR A N 1
ATOM 4261 C CA . TYR A 1 554 ? 21.545 20.919 21.930 1.00 40.22 554 TYR A CA 1
ATOM 4262 C C . TYR A 1 554 ? 20.412 21.450 22.820 1.00 40.22 554 TYR A C 1
ATOM 4264 O O . TYR A 1 554 ? 20.509 21.369 24.037 1.00 40.22 554 TYR A O 1
ATOM 4272 N N . VAL A 1 555 ? 19.340 21.993 22.236 1.00 44.41 555 VAL A N 1
ATOM 4273 C CA . VAL A 1 555 ? 18.163 22.462 22.995 1.00 44.41 555 VAL A CA 1
ATOM 4274 C C . VAL A 1 555 ? 17.240 21.291 23.371 1.00 44.41 555 VAL A C 1
ATOM 4276 O O . VAL A 1 555 ? 16.395 21.402 24.254 1.00 44.41 555 VAL A O 1
ATOM 4279 N N . SER A 1 556 ? 17.405 20.161 22.687 1.00 51.72 556 SER A N 1
ATOM 4280 C CA . SER A 1 556 ? 16.438 19.066 22.629 1.00 51.72 556 SER A CA 1
ATOM 4281 C C . SER A 1 556 ? 17.083 17.680 22.562 1.00 51.72 556 SER A C 1
ATOM 4283 O O . SER A 1 556 ? 16.400 16.711 22.250 1.00 51.72 556 SER A O 1
ATOM 4285 N N . ARG A 1 557 ? 18.392 17.583 22.824 1.00 68.19 557 ARG A N 1
ATOM 4286 C CA . ARG A 1 557 ? 19.123 16.344 23.111 1.00 68.19 557 ARG A CA 1
ATOM 4287 C C . ARG A 1 557 ? 19.959 16.575 24.355 1.00 68.19 557 ARG A C 1
ATOM 4289 O O . ARG A 1 557 ? 20.714 17.546 24.417 1.00 68.19 557 ARG A O 1
ATOM 4296 N N . TRP A 1 558 ? 19.868 15.661 25.303 1.00 73.81 558 TRP A N 1
ATOM 4297 C CA . TRP A 1 558 ? 20.512 15.761 26.603 1.00 73.81 558 TRP A CA 1
ATOM 4298 C C . TRP A 1 558 ? 21.583 14.690 26.716 1.00 73.81 558 TRP A C 1
ATOM 4300 O O . TRP A 1 558 ? 21.327 13.518 26.444 1.00 73.81 558 TRP A O 1
ATOM 4310 N N . LEU A 1 559 ? 22.806 15.112 27.031 1.00 74.56 559 LEU A N 1
ATOM 4311 C CA . LEU A 1 559 ? 23.967 14.229 27.051 1.00 74.56 559 LEU A CA 1
ATOM 4312 C C . LEU A 1 559 ? 23.796 13.154 28.130 1.00 74.56 559 LEU A C 1
ATOM 4314 O O . LEU A 1 559 ? 23.487 13.479 29.271 1.00 74.56 559 LEU A O 1
ATOM 4318 N N . VAL A 1 560 ? 24.054 11.901 27.765 1.00 80.75 560 VAL A N 1
ATOM 4319 C CA . VAL A 1 560 ? 24.170 10.772 28.697 1.00 80.75 560 VAL A CA 1
ATOM 4320 C C . VAL A 1 560 ? 25.649 10.463 28.919 1.00 80.75 560 VAL A C 1
ATOM 4322 O O . VAL A 1 560 ? 26.110 10.438 30.054 1.00 80.75 560 VAL A O 1
ATOM 4325 N N . ALA A 1 561 ? 26.431 10.308 27.846 1.00 78.62 561 ALA A N 1
ATOM 4326 C CA . ALA A 1 561 ? 27.861 10.009 27.936 1.00 78.62 561 ALA A CA 1
ATOM 4327 C C . ALA A 1 561 ? 28.651 10.484 26.706 1.00 78.62 561 ALA A C 1
ATOM 4329 O O . ALA A 1 561 ? 28.120 10.595 25.601 1.00 78.62 561 ALA A O 1
ATOM 4330 N N . ALA A 1 562 ? 29.953 10.723 26.889 1.00 80.12 562 ALA A N 1
ATOM 4331 C CA . ALA A 1 562 ? 30.883 11.077 25.817 1.00 80.12 562 ALA A CA 1
ATOM 4332 C C . ALA A 1 562 ? 32.211 10.318 25.993 1.00 80.12 562 ALA A C 1
ATOM 4334 O O . ALA A 1 562 ? 33.090 10.744 26.743 1.00 80.12 562 ALA A O 1
ATOM 4335 N N . VAL A 1 563 ? 32.356 9.179 25.311 1.00 76.44 563 VAL A N 1
ATOM 4336 C CA . VAL A 1 563 ? 33.454 8.220 25.514 1.00 76.44 563 VAL A CA 1
ATOM 4337 C C . VAL A 1 563 ? 34.436 8.274 24.333 1.00 76.44 563 VAL A C 1
ATOM 4339 O O . VAL A 1 563 ? 34.071 7.921 23.210 1.00 76.44 563 VAL A O 1
ATOM 4342 N N . PRO A 1 564 ? 35.697 8.715 24.516 1.00 80.69 564 PRO A N 1
ATOM 4343 C CA . PRO A 1 564 ? 36.690 8.715 23.439 1.00 80.69 564 PRO A CA 1
ATOM 4344 C C . PRO A 1 564 ? 36.967 7.290 22.949 1.00 80.69 564 PRO A C 1
ATOM 4346 O O . PRO A 1 564 ? 37.187 6.411 23.778 1.00 80.69 564 PRO A O 1
ATOM 4349 N N . SER A 1 565 ? 37.067 7.042 21.638 1.00 77.31 565 SER A N 1
ATOM 4350 C CA . SER A 1 565 ? 37.184 5.656 21.136 1.00 77.31 565 SER A CA 1
ATOM 4351 C C . SER A 1 565 ? 38.448 4.922 21.596 1.00 77.31 565 SER A C 1
ATOM 4353 O O . SER A 1 565 ? 38.458 3.705 21.680 1.00 77.31 565 SER A O 1
ATOM 4355 N N . LYS A 1 566 ? 39.498 5.638 22.020 1.00 77.94 566 LYS A N 1
ATOM 4356 C CA . LYS A 1 566 ? 40.667 5.026 22.684 1.00 77.94 566 LYS A CA 1
ATOM 4357 C C . LYS A 1 566 ? 40.344 4.342 24.020 1.00 77.94 566 LYS A C 1
ATOM 4359 O O . LYS A 1 566 ? 41.162 3.572 24.499 1.00 77.94 566 LYS A O 1
ATOM 4364 N N . VAL A 1 567 ? 39.211 4.654 24.645 1.00 76.50 567 VAL A N 1
ATOM 4365 C CA . VAL A 1 567 ? 38.782 4.052 25.912 1.00 76.50 567 VAL A CA 1
ATOM 4366 C C . VAL A 1 567 ? 38.165 2.679 25.648 1.00 76.50 567 VAL A C 1
ATOM 4368 O O . VAL A 1 567 ? 38.659 1.690 26.182 1.00 76.50 567 VAL A O 1
ATOM 4371 N N . TYR A 1 568 ? 37.164 2.589 24.764 1.00 79.19 568 TYR A N 1
ATOM 4372 C CA . TYR A 1 568 ? 36.509 1.311 24.458 1.00 79.19 568 TYR A CA 1
ATOM 4373 C C . TYR A 1 568 ? 37.282 0.424 23.469 1.00 79.19 568 TYR A C 1
ATOM 4375 O O . TYR A 1 568 ? 37.195 -0.793 23.568 1.00 79.19 568 TYR A O 1
ATOM 4383 N N . ASN A 1 569 ? 38.145 0.980 22.610 1.00 79.44 569 ASN A N 1
ATOM 4384 C CA . ASN A 1 569 ? 39.090 0.165 21.830 1.00 79.44 569 ASN A CA 1
ATOM 4385 C C . ASN A 1 569 ? 40.162 -0.505 22.714 1.00 79.44 569 ASN A C 1
ATOM 4387 O O . ASN A 1 569 ? 40.716 -1.525 22.319 1.00 79.44 569 ASN A O 1
ATOM 4391 N N . ASN A 1 570 ? 40.473 0.065 23.887 1.00 79.81 570 ASN A N 1
ATOM 4392 C CA . ASN A 1 570 ? 41.432 -0.510 24.838 1.00 79.81 570 ASN A CA 1
ATOM 4393 C C . ASN A 1 570 ? 40.762 -1.436 25.873 1.00 79.81 570 ASN A C 1
ATOM 4395 O O . ASN A 1 570 ? 41.441 -2.260 26.478 1.00 79.81 570 ASN A O 1
ATOM 4399 N N . ASN A 1 571 ? 39.450 -1.305 26.090 1.00 81.50 571 ASN A N 1
ATOM 4400 C CA . ASN A 1 571 ? 38.644 -2.219 26.895 1.00 81.50 571 ASN A CA 1
ATOM 4401 C C . ASN A 1 571 ? 37.260 -2.368 26.247 1.00 81.50 571 ASN A C 1
ATOM 4403 O O . ASN A 1 571 ? 36.395 -1.514 26.440 1.00 81.50 571 ASN A O 1
ATOM 4407 N N . SER A 1 572 ? 37.036 -3.459 25.510 1.00 78.19 572 SER A N 1
ATOM 4408 C CA . SER A 1 572 ? 35.778 -3.712 24.786 1.00 78.19 572 SER A CA 1
ATOM 4409 C C . SER A 1 572 ? 34.543 -3.722 25.695 1.00 78.19 572 SER A C 1
ATOM 4411 O O . SER A 1 572 ? 33.460 -3.311 25.281 1.00 78.19 572 SER A O 1
ATOM 4413 N N . ARG A 1 573 ? 34.705 -4.086 26.975 1.00 84.25 573 ARG A N 1
ATOM 4414 C CA . ARG A 1 573 ? 33.619 -4.065 27.970 1.00 84.25 573 ARG A CA 1
ATOM 4415 C C . ARG A 1 573 ? 33.149 -2.650 28.316 1.00 84.25 573 ARG A C 1
ATOM 4417 O O . ARG A 1 573 ? 32.048 -2.506 28.833 1.00 84.25 573 ARG A O 1
ATOM 4424 N N . ALA A 1 574 ? 33.947 -1.614 28.042 1.00 85.56 574 ALA A N 1
ATOM 4425 C CA . ALA A 1 574 ? 33.648 -0.233 28.423 1.00 85.56 574 ALA A CA 1
ATOM 4426 C C . ALA A 1 574 ? 32.356 0.296 27.786 1.00 85.56 574 ALA A C 1
ATOM 4428 O O . ALA A 1 574 ? 31.528 0.893 28.472 1.00 85.56 574 ALA A O 1
ATOM 4429 N N . LEU A 1 575 ? 32.171 0.057 26.484 1.00 87.19 575 LEU A N 1
ATOM 4430 C CA . LEU A 1 575 ? 30.966 0.495 25.782 1.00 87.19 575 LEU A CA 1
ATOM 4431 C C . LEU A 1 575 ? 29.756 -0.370 26.162 1.00 87.19 575 LEU A C 1
ATOM 4433 O O . LEU A 1 575 ? 28.695 0.170 26.466 1.00 87.19 575 LEU A O 1
ATOM 4437 N N . GLN A 1 576 ? 29.932 -1.693 26.234 1.00 88.81 576 GLN A N 1
ATOM 4438 C CA . GLN A 1 576 ? 28.832 -2.606 26.557 1.00 88.81 576 GLN A CA 1
ATOM 4439 C C . GLN A 1 576 ? 28.316 -2.448 27.992 1.00 88.81 576 GLN A C 1
ATOM 4441 O O . GLN A 1 576 ? 27.109 -2.521 28.215 1.00 88.81 576 GLN A O 1
ATOM 4446 N N . ALA A 1 577 ? 29.188 -2.151 28.960 1.00 90.69 577 ALA A N 1
ATOM 4447 C CA . ALA A 1 577 ? 28.769 -1.820 30.319 1.00 90.69 577 ALA A CA 1
ATOM 4448 C C . ALA A 1 577 ? 27.920 -0.536 30.353 1.00 90.69 577 ALA A C 1
ATOM 4450 O O . ALA A 1 577 ? 26.850 -0.531 30.956 1.00 90.69 577 ALA A O 1
ATOM 4451 N N . LEU A 1 578 ? 28.350 0.524 29.657 1.00 90.44 578 LEU A N 1
ATOM 4452 C CA . LEU A 1 578 ? 27.608 1.786 29.573 1.00 90.44 578 LEU A CA 1
ATOM 4453 C C . LEU A 1 578 ? 26.227 1.605 28.920 1.00 90.44 578 LEU A C 1
ATOM 4455 O O . LEU A 1 578 ? 25.235 2.115 29.433 1.00 90.44 578 LEU A O 1
ATOM 4459 N N . LEU A 1 579 ? 26.146 0.869 27.807 1.00 93.25 579 LEU A N 1
ATOM 4460 C CA . LEU A 1 579 ? 24.872 0.602 27.130 1.00 93.25 579 LEU A CA 1
ATOM 4461 C C . LEU A 1 579 ? 23.935 -0.261 27.989 1.00 93.25 579 LEU A C 1
ATOM 4463 O O . LEU A 1 579 ? 22.730 -0.015 28.001 1.00 93.25 579 LEU A O 1
ATOM 4467 N N . LYS A 1 580 ? 24.482 -1.216 28.755 1.00 94.19 580 LYS A N 1
ATOM 4468 C CA . LYS A 1 580 ? 23.720 -2.024 29.717 1.00 94.19 580 LYS A CA 1
ATOM 4469 C C . LYS A 1 580 ? 23.143 -1.182 30.856 1.00 94.19 580 LYS A C 1
ATOM 4471 O O . LYS A 1 580 ? 21.984 -1.372 31.218 1.00 94.19 580 LYS A O 1
ATOM 4476 N N . GLU A 1 581 ? 23.927 -0.254 31.399 1.00 94.38 581 GLU A N 1
ATOM 4477 C CA . GLU A 1 581 ? 23.484 0.632 32.480 1.00 94.38 581 GLU A CA 1
ATOM 4478 C C . GLU A 1 581 ? 22.348 1.550 32.007 1.00 94.38 581 GLU A C 1
ATOM 4480 O O . GLU A 1 581 ? 21.299 1.623 32.641 1.00 94.38 581 GLU A O 1
ATOM 4485 N N . VAL A 1 582 ? 22.487 2.150 30.819 1.00 93.44 582 VAL A N 1
ATOM 4486 C CA . VAL A 1 582 ? 21.430 2.975 30.208 1.00 93.44 582 VAL A CA 1
ATOM 4487 C C . VAL A 1 582 ? 20.166 2.156 29.906 1.00 93.44 582 VAL A C 1
ATOM 4489 O O . VAL A 1 582 ? 19.057 2.655 30.095 1.00 93.44 582 VAL A O 1
ATOM 4492 N N . ALA A 1 583 ? 20.291 0.890 29.495 1.00 95.19 583 ALA A N 1
ATOM 4493 C CA . ALA A 1 583 ? 19.139 0.003 29.318 1.00 95.19 583 ALA A CA 1
ATOM 4494 C C . ALA A 1 583 ? 18.433 -0.333 30.648 1.00 95.19 583 ALA A C 1
ATOM 4496 O O . ALA A 1 583 ? 17.201 -0.400 30.695 1.00 95.19 583 ALA A O 1
ATOM 4497 N N . SER A 1 584 ? 19.195 -0.489 31.735 1.00 95.81 584 SER A N 1
ATOM 4498 C CA . SER A 1 584 ? 18.671 -0.658 33.097 1.00 95.81 584 SER A CA 1
ATOM 4499 C C . SER A 1 584 ? 17.909 0.592 33.560 1.00 95.81 584 SER A C 1
ATOM 4501 O O . SER A 1 584 ? 16.747 0.502 33.965 1.00 95.81 584 SER A O 1
ATOM 4503 N N . GLU A 1 585 ? 18.503 1.778 33.394 1.00 94.50 585 GLU A N 1
ATOM 4504 C CA . GLU A 1 585 ? 17.873 3.063 33.716 1.00 94.50 585 GLU A CA 1
ATOM 4505 C C . GLU A 1 585 ? 16.575 3.305 32.922 1.00 94.50 585 GLU A C 1
ATOM 4507 O O . GLU A 1 585 ? 15.564 3.716 33.496 1.00 94.50 585 GLU A O 1
ATOM 4512 N N . LEU A 1 586 ? 16.558 2.997 31.619 1.00 95.19 586 LEU A N 1
ATOM 4513 C CA . LEU A 1 586 ? 15.345 3.062 30.791 1.00 95.19 586 LEU A CA 1
ATOM 4514 C C . LEU A 1 586 ? 14.280 2.043 31.232 1.00 95.19 586 LEU A C 1
ATOM 4516 O O . LEU A 1 586 ? 13.087 2.340 31.174 1.00 95.19 586 LEU A O 1
ATOM 4520 N N . THR A 1 587 ? 14.687 0.865 31.715 1.00 95.81 587 THR A N 1
ATOM 4521 C CA . THR A 1 587 ? 13.763 -0.147 32.254 1.00 95.81 587 THR A CA 1
ATOM 4522 C C . THR A 1 587 ? 13.080 0.337 33.533 1.00 95.81 587 THR A C 1
ATOM 4524 O O . THR A 1 587 ? 11.869 0.155 33.679 1.00 95.81 587 THR A O 1
ATOM 4527 N N . SER A 1 588 ? 13.823 0.989 34.434 1.00 95.38 588 SER A N 1
ATOM 4528 C CA . SER A 1 588 ? 13.255 1.619 35.633 1.00 95.38 588 SER A CA 1
ATOM 4529 C C . SER A 1 588 ? 12.318 2.775 35.267 1.00 95.38 588 SER A C 1
ATOM 4531 O O . SER A 1 588 ? 11.192 2.836 35.750 1.00 95.38 588 SER A O 1
ATOM 4533 N N . LEU A 1 589 ? 12.693 3.642 34.321 1.00 95.31 589 LEU A N 1
ATOM 4534 C CA . LEU A 1 589 ? 11.821 4.747 33.901 1.00 95.31 589 LEU A CA 1
ATOM 4535 C C . LEU A 1 589 ? 10.519 4.306 33.221 1.00 95.31 589 LEU A C 1
ATOM 4537 O O . LEU A 1 589 ? 9.523 5.029 33.307 1.00 95.31 589 LEU A O 1
ATOM 4541 N N . PHE A 1 590 ? 10.505 3.137 32.580 1.00 96.19 590 PHE A N 1
ATOM 4542 C CA . PHE A 1 590 ? 9.284 2.539 32.046 1.00 96.19 590 PHE A CA 1
ATOM 4543 C C . PHE A 1 590 ? 8.389 1.973 33.158 1.00 96.19 590 PHE A C 1
ATOM 4545 O O . PHE A 1 590 ? 7.186 2.225 33.159 1.00 96.19 590 PHE A O 1
ATOM 4552 N N . LYS A 1 591 ? 8.960 1.237 34.121 1.00 94.62 591 LYS A N 1
ATOM 4553 C CA . LYS A 1 591 ? 8.204 0.534 35.176 1.00 94.62 591 LYS A CA 1
ATOM 4554 C C . LYS A 1 591 ? 7.816 1.426 36.352 1.00 94.62 591 LYS A C 1
ATOM 4556 O O . LYS A 1 591 ? 6.657 1.453 36.749 1.00 94.62 591 LYS A O 1
ATOM 4561 N N . ASP A 1 592 ? 8.786 2.147 36.896 1.00 95.19 592 ASP A N 1
ATOM 4562 C CA . ASP A 1 592 ? 8.667 2.890 38.150 1.00 95.19 592 ASP A CA 1
ATOM 4563 C C . ASP A 1 592 ? 8.209 4.331 37.897 1.00 95.19 592 ASP A C 1
ATOM 4565 O O . ASP A 1 592 ? 7.423 4.886 38.669 1.00 95.19 592 ASP A O 1
ATOM 4569 N N . GLY A 1 593 ? 8.676 4.939 36.802 1.00 94.56 593 GLY A N 1
ATOM 4570 C CA . GLY A 1 593 ? 8.375 6.322 36.432 1.00 94.56 593 GLY A CA 1
ATOM 4571 C C . GLY A 1 593 ? 8.857 7.368 37.451 1.00 94.56 593 GLY A C 1
ATOM 4572 O O . GLY A 1 593 ? 9.556 7.078 38.422 1.00 94.56 593 GLY A O 1
ATOM 4573 N N . ILE A 1 594 ? 8.472 8.625 37.233 1.00 95.38 594 ILE A N 1
ATOM 4574 C CA . ILE A 1 594 ? 8.823 9.774 38.074 1.00 95.38 594 ILE A CA 1
ATOM 4575 C C . ILE A 1 594 ? 7.546 10.514 38.475 1.00 95.38 594 ILE A C 1
ATOM 4577 O O . ILE A 1 594 ? 6.700 10.815 37.635 1.00 95.38 594 ILE A O 1
ATOM 4581 N N . VAL A 1 595 ? 7.405 10.837 39.761 1.00 95.38 595 VAL A N 1
ATOM 4582 C CA . VAL A 1 595 ? 6.318 11.696 40.252 1.00 95.38 595 VAL A CA 1
ATOM 4583 C C . VAL A 1 595 ? 6.664 13.161 39.986 1.00 95.38 595 VAL A C 1
ATOM 4585 O O . VAL A 1 595 ? 7.706 13.644 40.434 1.00 95.38 595 VAL A O 1
ATOM 4588 N N . HIS A 1 596 ? 5.779 13.864 39.280 1.00 94.25 596 HIS A N 1
ATOM 4589 C CA . HIS A 1 596 ? 5.865 15.304 39.079 1.00 94.25 596 HIS A CA 1
ATOM 4590 C C . HIS A 1 596 ? 5.503 16.041 40.376 1.00 94.25 596 HIS A C 1
ATOM 4592 O O . HIS A 1 596 ? 4.363 15.985 40.842 1.00 94.25 596 HIS A O 1
ATOM 4598 N N . GLU A 1 597 ? 6.477 16.739 40.962 1.00 91.56 597 GLU A N 1
ATOM 4599 C CA . GLU A 1 597 ? 6.379 17.278 42.331 1.00 91.56 597 GLU A CA 1
ATOM 4600 C C . GLU A 1 597 ? 5.253 18.309 42.517 1.00 91.56 597 GLU A C 1
ATOM 4602 O O . GLU A 1 597 ? 4.690 18.390 43.605 1.00 91.56 597 GLU A O 1
ATOM 4607 N N . ALA A 1 598 ? 4.870 19.052 41.471 1.00 87.81 598 ALA A N 1
ATOM 4608 C CA . ALA A 1 598 ? 3.827 20.079 41.565 1.00 87.81 598 ALA A CA 1
ATOM 4609 C C . ALA A 1 598 ? 2.392 19.579 41.289 1.00 87.81 598 ALA A C 1
ATOM 4611 O O . ALA A 1 598 ? 1.448 20.328 41.531 1.00 87.81 598 ALA A O 1
ATOM 4612 N N . SER A 1 599 ? 2.197 18.348 40.790 1.00 90.38 599 SER A N 1
ATOM 4613 C CA . SER A 1 599 ? 0.851 17.791 40.525 1.00 90.38 599 SER A CA 1
ATOM 4614 C C . SER A 1 599 ? 0.579 16.426 41.162 1.00 90.38 599 SER A C 1
ATOM 4616 O O . SER A 1 599 ? -0.551 15.950 41.101 1.00 90.38 599 SER A O 1
ATOM 4618 N N . GLY A 1 600 ? 1.594 15.752 41.713 1.00 91.81 600 GLY A N 1
ATOM 4619 C CA . GLY A 1 600 ? 1.485 14.378 42.220 1.00 91.81 600 GLY A CA 1
ATOM 4620 C C . GLY A 1 600 ? 1.324 13.304 41.131 1.00 91.81 600 GLY A C 1
ATOM 4621 O O . GLY A 1 600 ? 1.345 12.113 41.435 1.00 91.81 600 GLY A O 1
ATOM 4622 N N . THR A 1 601 ? 1.195 13.695 39.860 1.00 93.19 601 THR A N 1
ATOM 4623 C CA . THR A 1 601 ? 1.045 12.784 38.717 1.00 93.19 601 THR A CA 1
ATOM 4624 C C . THR A 1 601 ? 2.335 12.001 38.484 1.00 93.19 601 THR A C 1
ATOM 4626 O O . THR A 1 601 ? 3.411 12.593 38.391 1.00 93.19 601 THR A O 1
ATOM 4629 N N . ARG A 1 602 ? 2.246 10.675 38.340 1.00 95.44 602 ARG A N 1
ATOM 4630 C CA . ARG A 1 602 ? 3.377 9.837 37.922 1.00 95.44 602 ARG A CA 1
ATOM 4631 C C . ARG A 1 602 ? 3.451 9.793 36.397 1.00 95.44 602 ARG A C 1
ATOM 4633 O O . ARG A 1 602 ? 2.481 9.416 35.752 1.00 95.44 602 ARG A O 1
ATOM 4640 N N . PHE A 1 603 ? 4.605 10.147 35.843 1.00 96.12 603 PHE A N 1
ATOM 4641 C CA . PHE A 1 603 ? 4.917 10.016 34.423 1.00 96.12 603 PHE A CA 1
ATOM 4642 C C . PHE A 1 603 ? 5.975 8.935 34.211 1.00 96.12 603 PHE A C 1
ATOM 4644 O O . PHE A 1 603 ? 7.013 8.925 34.870 1.00 96.12 603 PHE A O 1
ATOM 4651 N N . HIS A 1 604 ? 5.714 8.034 33.276 1.00 96.88 604 HIS A N 1
ATOM 4652 C CA . HIS A 1 604 ? 6.620 6.963 32.870 1.00 96.88 604 HIS A CA 1
ATOM 4653 C C . HIS A 1 604 ? 7.324 7.370 31.572 1.00 96.88 604 HIS A C 1
ATOM 4655 O O . HIS A 1 604 ? 6.818 8.226 30.849 1.00 96.88 604 HIS A O 1
ATOM 4661 N N . PHE A 1 605 ? 8.468 6.773 31.238 1.00 95.19 605 PHE A N 1
ATOM 4662 C CA . PHE A 1 605 ? 9.130 7.012 29.951 1.00 95.19 605 PHE A CA 1
ATOM 4663 C C . PHE A 1 605 ? 9.179 5.720 29.140 1.00 95.19 605 PHE A C 1
ATOM 4665 O O . PHE A 1 605 ? 9.665 4.698 29.617 1.00 95.19 605 PHE A O 1
ATOM 4672 N N . ALA A 1 606 ? 8.687 5.769 27.905 1.00 94.94 606 ALA A N 1
ATOM 4673 C CA . ALA A 1 606 ? 8.701 4.641 26.983 1.00 94.94 606 ALA A CA 1
ATOM 4674 C C . ALA A 1 606 ? 9.683 4.897 25.842 1.00 94.94 606 ALA A C 1
ATOM 4676 O O . ALA A 1 606 ? 9.587 5.883 25.110 1.00 94.94 606 ALA A O 1
ATOM 4677 N N . PHE A 1 607 ? 10.630 3.978 25.703 1.00 93.69 607 PHE A N 1
ATOM 4678 C CA . PHE A 1 607 ? 11.733 4.068 24.763 1.00 93.69 607 PHE A CA 1
ATOM 4679 C C . PHE A 1 607 ? 11.252 3.689 23.354 1.00 93.69 607 PHE A C 1
ATOM 4681 O O . PHE A 1 607 ? 10.913 2.537 23.111 1.00 93.69 607 PHE A O 1
ATOM 4688 N N . ILE A 1 608 ? 11.177 4.647 22.424 1.00 90.12 608 ILE A N 1
ATOM 4689 C CA . ILE A 1 608 ? 10.644 4.457 21.055 1.00 90.12 608 ILE A CA 1
ATOM 4690 C C . ILE A 1 608 ? 11.720 4.155 19.997 1.00 90.12 608 ILE A C 1
ATOM 4692 O O . ILE A 1 608 ? 11.419 4.130 18.802 1.00 90.12 608 ILE A O 1
ATOM 4696 N N . GLY A 1 609 ? 12.973 3.950 20.413 1.00 89.38 609 GLY A N 1
ATOM 4697 C CA . GLY A 1 609 ? 14.077 3.567 19.532 1.00 89.38 609 GLY A CA 1
ATOM 4698 C C . GLY A 1 609 ? 15.391 4.300 19.799 1.00 89.38 609 GLY A C 1
ATOM 4699 O O . GLY A 1 609 ? 15.459 5.291 20.530 1.00 89.38 609 GLY A O 1
ATOM 4700 N N . CYS A 1 610 ? 16.452 3.826 19.157 1.00 87.12 610 CYS A N 1
ATOM 4701 C CA . CYS A 1 610 ? 17.769 4.448 19.143 1.00 87.12 610 CYS A CA 1
ATOM 4702 C C . CYS A 1 610 ? 18.084 4.941 17.725 1.00 87.12 610 CYS A C 1
ATOM 4704 O O . CYS A 1 610 ? 17.915 4.187 16.769 1.00 87.12 610 CYS A O 1
ATOM 4706 N N . LYS A 1 611 ? 18.548 6.186 17.559 1.00 82.12 611 LYS A N 1
ATOM 4707 C CA . LYS A 1 611 ? 18.924 6.744 16.248 1.00 82.12 611 LYS A CA 1
ATOM 4708 C C . LYS A 1 611 ? 20.330 7.322 16.218 1.00 82.12 611 LYS A C 1
ATOM 4710 O O . LYS A 1 611 ? 20.829 7.778 17.236 1.00 82.12 611 LYS A O 1
ATOM 4715 N N . GLY A 1 612 ? 20.958 7.358 15.050 1.00 76.44 612 GLY A N 1
ATOM 4716 C CA . GLY A 1 612 ? 22.321 7.868 14.925 1.00 76.44 612 GLY A CA 1
ATOM 4717 C C . GLY A 1 612 ? 22.924 7.709 13.536 1.00 76.44 612 GLY A C 1
ATOM 4718 O O . GLY A 1 612 ? 22.208 7.447 12.560 1.00 76.44 612 GLY A O 1
ATOM 4719 N N . ASP A 1 613 ? 24.244 7.877 13.468 1.00 72.50 613 ASP A N 1
ATOM 4720 C CA . ASP A 1 613 ? 25.052 7.471 12.317 1.00 72.50 613 ASP A CA 1
ATOM 4721 C C . ASP A 1 613 ? 25.297 5.947 12.286 1.00 72.50 613 ASP A C 1
ATOM 4723 O O . ASP A 1 613 ? 24.920 5.203 13.195 1.00 72.50 613 ASP A O 1
ATOM 4727 N N . ALA A 1 614 ? 25.865 5.456 11.183 1.00 73.56 614 ALA A N 1
ATOM 4728 C CA . ALA A 1 614 ? 26.030 4.021 10.971 1.00 73.56 614 ALA A CA 1
ATOM 4729 C C . ALA A 1 614 ? 27.166 3.421 11.805 1.00 73.56 614 ALA A C 1
ATOM 4731 O O . ALA A 1 614 ? 27.113 2.250 12.171 1.00 73.56 614 ALA A O 1
ATOM 4732 N N . GLU A 1 615 ? 28.201 4.208 12.089 1.00 77.56 615 GLU A N 1
ATOM 4733 C CA . GLU A 1 615 ? 29.328 3.822 12.926 1.00 77.56 615 GLU A CA 1
ATOM 4734 C C . GLU A 1 615 ? 28.889 3.603 14.380 1.00 77.56 615 GLU A C 1
ATOM 4736 O O . GLU A 1 615 ? 29.302 2.622 14.995 1.00 77.56 615 GLU A O 1
ATOM 4741 N N . PHE A 1 616 ? 28.020 4.469 14.906 1.00 83.00 616 PHE A N 1
ATOM 4742 C CA . PHE A 1 616 ? 27.370 4.290 16.199 1.00 83.00 616 PHE A CA 1
ATOM 4743 C C . PHE A 1 616 ? 26.512 3.021 16.224 1.00 83.00 616 PHE A C 1
ATOM 4745 O O . PHE A 1 616 ? 26.670 2.213 17.134 1.00 83.00 616 PHE A O 1
ATOM 4752 N N . HIS A 1 617 ? 25.634 2.819 15.234 1.00 83.38 617 HIS A N 1
ATOM 4753 C CA . HIS A 1 617 ? 24.740 1.651 15.208 1.00 83.38 617 HIS A CA 1
ATOM 4754 C C . HIS A 1 617 ? 25.513 0.329 15.135 1.00 83.38 617 HIS A C 1
ATOM 4756 O O . HIS A 1 617 ? 25.135 -0.638 15.785 1.00 83.38 617 HIS A O 1
ATOM 4762 N N . TRP A 1 618 ? 26.632 0.306 14.407 1.00 82.19 618 TRP A N 1
ATOM 4763 C CA . TRP A 1 618 ? 27.559 -0.826 14.372 1.00 82.19 618 TRP A CA 1
ATOM 4764 C C . TRP A 1 618 ? 28.204 -1.109 15.738 1.00 82.19 618 TRP A C 1
ATOM 4766 O O . TRP A 1 618 ? 28.185 -2.247 16.197 1.00 82.19 618 TRP A O 1
ATOM 4776 N N . GLU A 1 619 ? 28.738 -0.086 16.414 1.00 85.50 619 GLU A N 1
ATOM 4777 C CA . GLU A 1 619 ? 29.410 -0.254 17.715 1.00 85.50 619 GLU A CA 1
ATOM 4778 C C . GLU A 1 619 ? 28.435 -0.510 18.879 1.00 85.50 619 GLU A C 1
ATOM 4780 O O . GLU A 1 619 ? 28.794 -1.187 19.838 1.00 85.50 619 GLU A O 1
ATOM 4785 N N . ALA A 1 620 ? 27.204 0.003 18.803 1.00 86.81 620 ALA A N 1
ATOM 4786 C CA . ALA A 1 620 ? 26.184 -0.141 19.843 1.00 86.81 620 ALA A CA 1
ATOM 4787 C C . ALA A 1 620 ? 25.244 -1.347 19.651 1.00 86.81 620 ALA A C 1
ATOM 4789 O O . ALA A 1 620 ? 24.437 -1.622 20.541 1.00 86.81 620 ALA A O 1
ATOM 4790 N N . GLY A 1 621 ? 25.311 -2.025 18.501 1.00 87.31 621 GLY A N 1
ATOM 4791 C CA . GLY A 1 621 ? 24.507 -3.205 18.164 1.00 87.31 621 GLY A CA 1
ATOM 4792 C C . GLY A 1 621 ? 25.309 -4.471 17.852 1.00 87.31 621 GLY A C 1
ATOM 4793 O O . GLY A 1 621 ? 24.692 -5.491 17.571 1.00 87.31 621 GLY A O 1
ATOM 4794 N N . GLU A 1 622 ? 26.649 -4.404 17.869 1.00 87.12 622 GLU A N 1
ATOM 4795 C CA . GLU A 1 622 ? 27.587 -5.517 17.601 1.00 87.12 622 GLU A CA 1
ATOM 4796 C C . GLU A 1 622 ? 27.160 -6.419 16.424 1.00 87.12 622 GLU A C 1
ATOM 4798 O O . GLU A 1 622 ? 27.196 -7.644 16.502 1.00 87.12 622 GLU A O 1
ATOM 4803 N N . PHE A 1 623 ? 26.709 -5.803 15.324 1.00 86.06 623 PHE A N 1
ATOM 4804 C CA . PHE A 1 623 ? 26.120 -6.555 14.219 1.00 86.06 623 PHE A CA 1
ATOM 4805 C C . PHE A 1 623 ? 27.155 -7.423 13.488 1.00 86.06 623 PHE A C 1
ATOM 4807 O O . PHE A 1 623 ? 28.240 -6.974 13.139 1.00 86.06 623 PHE A O 1
ATOM 4814 N N . ASN A 1 624 ? 26.748 -8.621 13.090 1.00 83.75 624 ASN A N 1
ATOM 4815 C CA . ASN A 1 624 ? 27.469 -9.495 12.167 1.00 83.75 624 ASN A CA 1
ATOM 4816 C C . ASN A 1 624 ? 27.316 -9.062 10.694 1.00 83.75 624 ASN A C 1
ATOM 4818 O O . ASN A 1 624 ? 28.040 -9.546 9.824 1.00 83.75 624 ASN A O 1
ATOM 4822 N N . ARG A 1 625 ? 26.383 -8.145 10.389 1.00 80.25 625 ARG A N 1
ATOM 4823 C CA . ARG A 1 625 ? 26.069 -7.675 9.025 1.00 80.25 625 ARG A CA 1
ATOM 4824 C C . ARG A 1 625 ? 25.750 -6.175 8.971 1.00 80.25 625 ARG A C 1
ATOM 4826 O O . ARG A 1 625 ? 24.862 -5.700 9.675 1.00 80.25 625 ARG A O 1
ATOM 4833 N N . SER A 1 626 ? 26.469 -5.412 8.137 1.00 73.25 626 SER A N 1
ATOM 4834 C CA . SER A 1 626 ? 26.313 -3.946 8.030 1.00 73.25 626 SER A CA 1
ATOM 4835 C C . SER A 1 626 ? 26.964 -3.328 6.789 1.00 73.25 626 SER A C 1
ATOM 4837 O O . SER A 1 626 ? 27.935 -3.847 6.237 1.00 73.25 626 SER A O 1
ATOM 4839 N N . TYR A 1 627 ? 26.477 -2.140 6.424 1.00 66.19 627 TYR A N 1
ATOM 4840 C CA . TYR A 1 627 ? 26.940 -1.294 5.325 1.00 66.19 627 TYR A CA 1
ATOM 4841 C C . TYR A 1 627 ? 28.380 -0.776 5.482 1.00 66.19 627 TYR A C 1
ATOM 4843 O O . TYR A 1 627 ? 28.938 -0.226 4.532 1.00 66.19 627 TYR A O 1
ATOM 4851 N N . HIS A 1 628 ? 29.004 -0.950 6.652 1.00 61.19 628 HIS A N 1
ATOM 4852 C CA . HIS A 1 628 ? 30.435 -0.672 6.832 1.00 61.19 628 HIS A CA 1
ATOM 4853 C C . HIS A 1 628 ? 31.341 -1.740 6.209 1.00 61.19 628 HIS A C 1
ATOM 4855 O O . HIS A 1 628 ? 32.432 -1.402 5.752 1.00 61.19 628 HIS A O 1
ATOM 4861 N N . ASN A 1 629 ? 30.863 -2.980 6.067 1.00 55.59 629 ASN A N 1
ATOM 4862 C CA . ASN A 1 629 ? 31.629 -4.097 5.500 1.00 55.59 629 ASN A CA 1
ATOM 4863 C C . ASN A 1 629 ? 31.470 -4.222 3.966 1.00 55.59 629 ASN A C 1
ATOM 4865 O O . ASN A 1 629 ? 31.668 -5.290 3.394 1.00 55.59 629 ASN A O 1
ATOM 4869 N N . THR A 1 630 ? 31.099 -3.143 3.265 1.00 54.66 630 THR A N 1
ATOM 4870 C CA . THR A 1 630 ? 30.858 -3.173 1.808 1.00 54.66 630 THR A CA 1
ATOM 4871 C C . THR A 1 630 ? 32.148 -3.131 0.983 1.00 54.66 630 THR A C 1
ATOM 4873 O O . THR A 1 630 ? 32.900 -2.153 1.062 1.00 54.66 630 THR A O 1
ATOM 4876 N N . GLY A 1 631 ? 32.331 -4.106 0.090 1.00 49.06 631 GLY A N 1
ATOM 4877 C CA . GLY A 1 631 ? 33.387 -4.139 -0.927 1.00 49.06 631 GLY A CA 1
ATOM 4878 C C . GLY A 1 631 ? 32.947 -4.897 -2.185 1.00 49.06 631 GLY A C 1
ATOM 4879 O O . GLY A 1 631 ? 31.950 -5.607 -2.161 1.00 49.06 631 GLY A O 1
ATOM 4880 N N . LEU A 1 632 ? 33.690 -4.753 -3.288 1.00 41.75 632 LEU A N 1
ATOM 4881 C CA . LEU A 1 632 ? 33.371 -5.374 -4.592 1.00 41.75 632 LEU A CA 1
ATOM 4882 C C . LEU A 1 632 ? 33.638 -6.892 -4.667 1.00 41.75 632 LEU A C 1
ATOM 4884 O O . LEU A 1 632 ? 33.423 -7.484 -5.717 1.00 41.75 632 LEU A O 1
ATOM 4888 N N . VAL A 1 633 ? 34.148 -7.503 -3.595 1.00 41.69 633 VAL A N 1
ATOM 4889 C CA . VAL A 1 633 ? 34.711 -8.868 -3.605 1.00 41.69 633 VAL A CA 1
ATOM 4890 C C . VAL A 1 633 ? 33.787 -9.899 -2.941 1.00 41.69 633 VAL A C 1
ATOM 4892 O O . VAL A 1 633 ? 33.925 -11.089 -3.200 1.00 41.69 633 VAL A O 1
ATOM 4895 N N . ASN A 1 634 ? 32.831 -9.465 -2.108 1.00 42.31 634 ASN A N 1
ATOM 4896 C CA . ASN A 1 634 ? 32.131 -10.354 -1.178 1.00 42.31 634 ASN A CA 1
ATOM 4897 C C . ASN A 1 634 ? 30.603 -10.325 -1.353 1.00 42.31 634 ASN A C 1
ATOM 4899 O O . ASN A 1 634 ? 29.968 -9.291 -1.132 1.00 42.31 634 ASN A O 1
ATOM 4903 N N . GLU A 1 635 ? 30.006 -11.493 -1.596 1.00 51.31 635 GLU A N 1
ATOM 4904 C CA . GLU A 1 635 ? 28.585 -11.773 -1.328 1.00 51.31 635 GLU A CA 1
ATOM 4905 C C . GLU A 1 635 ? 28.373 -11.980 0.184 1.00 51.31 635 GLU A C 1
ATOM 4907 O O . GLU A 1 635 ? 28.141 -13.083 0.674 1.00 51.31 635 GLU A O 1
ATOM 4912 N N . GLN A 1 636 ? 28.558 -10.907 0.953 1.00 60.66 636 GLN A N 1
ATOM 4913 C CA . GLN A 1 636 ? 28.309 -10.878 2.394 1.00 60.66 636 GLN A CA 1
ATOM 4914 C C . GLN A 1 636 ? 27.020 -10.118 2.697 1.00 60.66 636 GLN A C 1
ATOM 4916 O O . GLN A 1 636 ? 26.686 -9.142 2.025 1.00 60.66 636 GLN A O 1
ATOM 4921 N N . MET A 1 637 ? 26.319 -10.522 3.758 1.00 70.00 637 MET A N 1
ATOM 4922 C CA . MET A 1 637 ? 25.164 -9.783 4.263 1.00 70.00 637 MET A CA 1
ATOM 4923 C C . MET A 1 637 ? 25.595 -8.394 4.768 1.00 70.00 637 MET A C 1
ATOM 4925 O O . MET A 1 637 ? 26.463 -8.286 5.634 1.00 70.00 637 MET A O 1
ATOM 4929 N N . ILE A 1 638 ? 24.966 -7.326 4.265 1.00 74.06 638 ILE A N 1
ATOM 4930 C CA . ILE A 1 638 ? 25.348 -5.929 4.567 1.00 74.06 638 ILE A CA 1
ATOM 4931 C C . ILE A 1 638 ? 24.279 -5.125 5.322 1.00 74.06 638 ILE A C 1
ATOM 4933 O O . ILE A 1 638 ? 24.383 -3.907 5.423 1.00 74.06 638 ILE A O 1
ATOM 4937 N N . CYS A 1 639 ? 23.220 -5.754 5.826 1.00 76.88 639 CYS A N 1
ATOM 4938 C CA . CYS A 1 639 ? 22.053 -5.050 6.359 1.00 76.88 639 CYS A CA 1
ATOM 4939 C C . CYS A 1 639 ? 21.646 -5.621 7.719 1.00 76.88 639 CYS A C 1
ATOM 4941 O O . CYS A 1 639 ? 21.362 -6.808 7.816 1.00 76.88 639 CYS A O 1
ATOM 4943 N N . HIS A 1 640 ? 21.556 -4.803 8.773 1.00 80.12 640 HIS A N 1
ATOM 4944 C CA . HIS A 1 640 ? 21.136 -5.317 10.084 1.00 80.12 640 HIS A CA 1
ATOM 4945 C C . HIS A 1 640 ? 19.669 -5.771 10.083 1.00 80.12 640 HIS A C 1
ATOM 4947 O O . HIS A 1 640 ? 19.344 -6.813 10.641 1.00 80.12 640 HIS A O 1
ATOM 4953 N N . GLN A 1 641 ? 18.789 -5.074 9.363 1.00 77.88 641 GLN A N 1
ATOM 4954 C CA . GLN A 1 641 ? 17.358 -5.397 9.342 1.00 77.88 641 GLN A CA 1
ATOM 4955 C C . GLN A 1 641 ? 16.959 -6.560 8.416 1.00 77.88 641 GLN A C 1
ATOM 4957 O O . GLN A 1 641 ? 15.866 -7.085 8.601 1.00 77.88 641 GLN A O 1
ATOM 4962 N N . CYS A 1 642 ? 17.767 -6.960 7.422 1.00 79.00 642 CYS A N 1
ATOM 4963 C CA . CYS A 1 642 ? 17.402 -8.028 6.475 1.00 79.00 642 CYS A CA 1
ATOM 4964 C C . CYS A 1 642 ? 18.603 -8.708 5.796 1.00 79.00 642 CYS A C 1
ATOM 4966 O O . CYS A 1 642 ? 19.740 -8.258 5.895 1.00 79.00 642 CYS A O 1
ATOM 4968 N N . GLU A 1 643 ? 18.341 -9.759 5.023 1.00 80.25 643 GLU A N 1
ATOM 4969 C CA . GLU A 1 643 ? 19.356 -10.644 4.423 1.00 80.25 643 GLU A CA 1
ATOM 4970 C C . GLU A 1 643 ? 19.910 -10.122 3.077 1.00 80.25 643 GLU A C 1
ATOM 4972 O O . GLU A 1 643 ? 20.314 -10.890 2.207 1.00 80.25 643 GLU A O 1
ATOM 4977 N N . ALA A 1 644 ? 19.940 -8.798 2.882 1.00 76.62 644 ALA A N 1
ATOM 4978 C CA . ALA A 1 644 ? 20.545 -8.179 1.700 1.00 76.62 644 ALA A CA 1
ATOM 4979 C C . ALA A 1 644 ? 22.044 -8.516 1.620 1.00 76.62 644 ALA A C 1
ATOM 4981 O O . ALA A 1 644 ? 22.831 -8.052 2.449 1.00 76.62 644 ALA A O 1
ATOM 4982 N N . GLY A 1 645 ? 22.429 -9.288 0.603 1.00 74.06 645 GLY A N 1
ATOM 4983 C CA . GLY A 1 645 ? 23.779 -9.814 0.407 1.00 74.06 645 GLY A CA 1
ATOM 4984 C C . GLY A 1 645 ? 23.968 -11.284 0.786 1.00 74.06 645 GLY A C 1
ATOM 4985 O O . GLY A 1 645 ? 25.086 -11.776 0.687 1.00 74.06 645 GLY A O 1
ATOM 4986 N N . ALA A 1 646 ? 22.913 -11.992 1.199 1.00 77.81 646 ALA A N 1
ATOM 4987 C CA . ALA A 1 646 ? 22.924 -13.454 1.253 1.00 77.81 646 ALA A CA 1
ATOM 4988 C C . ALA A 1 646 ? 22.877 -14.067 -0.171 1.00 77.81 646 ALA A C 1
ATOM 4990 O O . ALA A 1 646 ? 22.425 -13.392 -1.105 1.00 77.81 646 ALA A O 1
ATOM 4991 N N . PRO A 1 647 ? 23.285 -15.340 -0.363 1.00 79.38 647 PRO A N 1
ATOM 4992 C CA . PRO A 1 647 ? 23.238 -16.013 -1.664 1.00 79.38 647 PRO A CA 1
ATOM 4993 C C . PRO A 1 647 ? 21.855 -15.932 -2.328 1.00 79.38 647 PRO A C 1
ATOM 4995 O O . PRO A 1 647 ? 20.832 -16.220 -1.709 1.00 79.38 647 PRO A O 1
ATOM 4998 N N . GLY A 1 648 ? 21.814 -15.495 -3.589 1.00 74.56 648 GLY A N 1
ATOM 4999 C CA . GLY A 1 648 ? 20.570 -15.251 -4.338 1.00 74.56 648 GLY A CA 1
ATOM 5000 C C . GLY A 1 648 ? 19.795 -13.978 -3.947 1.00 74.56 648 GLY A C 1
ATOM 5001 O O . GLY A 1 648 ? 18.901 -13.560 -4.683 1.00 74.56 648 GLY A O 1
ATOM 5002 N N . ILE A 1 649 ? 20.152 -13.309 -2.846 1.00 75.06 649 ILE A N 1
ATOM 5003 C CA . ILE A 1 649 ? 19.486 -12.107 -2.322 1.00 75.06 649 ILE A CA 1
ATOM 5004 C C . ILE A 1 649 ? 20.401 -10.887 -2.514 1.00 75.06 649 ILE A C 1
ATOM 5006 O O . ILE A 1 649 ? 20.940 -10.314 -1.565 1.00 75.06 649 ILE A O 1
ATOM 5010 N N . SER A 1 650 ? 20.587 -10.472 -3.770 1.00 70.81 650 SER A N 1
ATOM 5011 C CA . SER A 1 650 ? 21.509 -9.380 -4.119 1.00 70.81 650 SER A CA 1
ATOM 5012 C C . SER A 1 650 ? 21.221 -8.075 -3.362 1.00 70.81 650 SER A C 1
ATOM 5014 O O . SER A 1 650 ? 20.128 -7.509 -3.454 1.00 70.81 650 SER A O 1
ATOM 5016 N N . PHE A 1 651 ? 22.243 -7.527 -2.696 1.00 65.50 651 PHE A N 1
ATOM 5017 C CA . PHE A 1 651 ? 22.181 -6.205 -2.062 1.00 65.50 651 PHE A CA 1
ATOM 5018 C C . PHE A 1 651 ? 22.071 -5.039 -3.063 1.00 65.50 651 PHE A C 1
ATOM 5020 O O . PHE A 1 651 ? 21.743 -3.920 -2.664 1.00 65.50 651 PHE A O 1
ATOM 5027 N N . SER A 1 652 ? 22.357 -5.273 -4.351 1.00 60.03 652 SER A N 1
ATOM 5028 C CA . SER A 1 652 ? 22.226 -4.272 -5.418 1.00 60.03 652 SER A CA 1
ATOM 5029 C C . SER A 1 652 ? 20.849 -4.284 -6.093 1.00 60.03 652 SER A C 1
ATOM 5031 O O . SER A 1 652 ? 20.572 -3.423 -6.936 1.00 60.03 652 SER A O 1
ATOM 5033 N N . ASP A 1 653 ? 19.959 -5.204 -5.692 1.00 59.34 653 ASP A N 1
ATOM 5034 C CA . ASP A 1 653 ? 18.568 -5.215 -6.135 1.00 59.34 653 ASP A CA 1
ATOM 5035 C C . ASP A 1 653 ? 17.868 -3.915 -5.722 1.00 59.34 653 ASP A C 1
ATOM 5037 O O . ASP A 1 653 ? 17.649 -3.630 -4.541 1.00 59.34 653 ASP A O 1
ATOM 5041 N N . SER A 1 654 ? 17.552 -3.123 -6.742 1.00 52.88 654 SER A N 1
ATOM 5042 C CA . SER A 1 654 ? 17.017 -1.766 -6.658 1.00 52.88 654 SER A CA 1
ATOM 5043 C C . SER A 1 654 ? 15.666 -1.628 -7.371 1.00 52.88 654 SER A C 1
ATOM 5045 O O . SER A 1 654 ? 15.259 -0.530 -7.753 1.00 52.88 654 SER A O 1
ATOM 5047 N N . ARG A 1 655 ? 14.964 -2.754 -7.553 1.00 57.62 655 ARG A N 1
ATOM 5048 C CA . ARG A 1 655 ? 13.579 -2.800 -8.039 1.00 57.62 655 ARG A CA 1
ATOM 5049 C C . ARG A 1 655 ? 12.621 -2.275 -6.965 1.00 57.62 655 ARG A C 1
ATOM 5051 O O . ARG A 1 655 ? 12.932 -2.297 -5.778 1.00 57.62 655 ARG A O 1
ATOM 5058 N N . ASP A 1 656 ? 11.417 -1.861 -7.359 1.00 50.03 656 ASP A N 1
ATOM 5059 C CA . ASP A 1 656 ? 10.414 -1.353 -6.405 1.00 50.03 656 ASP A CA 1
ATOM 5060 C C . ASP A 1 656 ? 9.914 -2.427 -5.417 1.00 50.03 656 ASP A C 1
ATOM 5062 O O . ASP A 1 656 ? 9.466 -2.097 -4.315 1.00 50.03 656 ASP A O 1
ATOM 5066 N N . SER A 1 657 ? 10.070 -3.705 -5.778 1.00 54.03 657 SER A N 1
ATOM 5067 C CA . SER A 1 657 ? 9.835 -4.892 -4.944 1.00 54.03 657 SER A CA 1
ATOM 5068 C C . SER A 1 657 ? 11.115 -5.753 -4.910 1.00 54.03 657 SER A C 1
ATOM 5070 O O . SER A 1 657 ? 11.192 -6.740 -5.642 1.00 54.03 657 SER A O 1
ATOM 5072 N N . PRO A 1 658 ? 12.158 -5.362 -4.154 1.00 62.47 658 PRO A N 1
ATOM 5073 C CA . PRO A 1 658 ? 13.447 -6.046 -4.192 1.00 62.47 658 PRO A CA 1
ATOM 5074 C C . PRO A 1 658 ? 13.453 -7.272 -3.267 1.00 62.47 658 PRO A C 1
ATOM 5076 O O . PRO A 1 658 ? 12.797 -7.271 -2.224 1.00 62.47 658 PRO A O 1
ATOM 5079 N N . ALA A 1 659 ? 14.210 -8.313 -3.622 1.00 68.81 659 ALA A N 1
ATOM 5080 C CA . ALA A 1 659 ? 14.153 -9.624 -2.961 1.00 68.81 659 ALA A CA 1
ATOM 5081 C C . ALA A 1 659 ? 14.425 -9.558 -1.445 1.00 68.81 659 ALA A C 1
ATOM 5083 O O . ALA A 1 659 ? 13.713 -10.171 -0.650 1.00 68.81 659 ALA A O 1
ATOM 5084 N N . TRP A 1 660 ? 15.398 -8.742 -1.033 1.00 72.88 660 TRP A N 1
ATOM 5085 C CA . TRP A 1 660 ? 15.764 -8.545 0.373 1.00 72.88 660 TRP A CA 1
ATOM 5086 C C . TRP A 1 660 ? 14.681 -7.855 1.218 1.00 72.88 660 TRP A C 1
ATOM 5088 O O . TRP A 1 660 ? 14.764 -7.880 2.444 1.00 72.88 660 TRP A O 1
ATOM 5098 N N . ALA A 1 661 ? 13.663 -7.226 0.619 1.00 69.19 661 ALA A N 1
ATOM 5099 C CA . ALA A 1 661 ? 12.589 -6.597 1.391 1.00 69.19 661 ALA A CA 1
ATOM 5100 C C . ALA A 1 661 ? 11.679 -7.639 2.062 1.00 69.19 661 ALA A C 1
ATOM 5102 O O . ALA A 1 661 ? 11.141 -7.383 3.135 1.00 69.19 661 ALA A O 1
ATOM 5103 N N . ALA A 1 662 ? 11.550 -8.832 1.469 1.00 73.62 662 ALA A N 1
ATOM 5104 C CA . ALA A 1 662 ? 10.778 -9.930 2.045 1.00 73.62 662 ALA A CA 1
ATOM 5105 C C . ALA A 1 662 ? 11.459 -10.578 3.266 1.00 73.62 662 ALA A C 1
ATOM 5107 O O . ALA A 1 662 ? 10.800 -11.332 3.984 1.00 73.62 662 ALA A O 1
ATOM 5108 N N . THR A 1 663 ? 12.750 -10.302 3.500 1.00 78.19 663 THR A N 1
ATOM 5109 C CA . THR A 1 663 ? 13.559 -10.876 4.591 1.00 78.19 663 THR A CA 1
ATOM 5110 C C . THR A 1 663 ? 13.787 -9.921 5.765 1.00 78.19 663 THR A C 1
ATOM 5112 O O . THR A 1 663 ? 14.581 -10.214 6.658 1.00 78.19 663 THR A O 1
ATOM 5115 N N . ILE A 1 664 ? 13.085 -8.781 5.799 1.00 78.19 664 ILE A N 1
ATOM 5116 C CA . ILE A 1 664 ? 13.134 -7.852 6.935 1.00 78.19 664 ILE A CA 1
ATOM 5117 C C . ILE A 1 664 ? 12.628 -8.558 8.201 1.00 78.19 664 ILE A C 1
ATOM 5119 O O . ILE A 1 664 ? 11.518 -9.081 8.212 1.00 78.19 664 ILE A O 1
ATOM 5123 N N . GLY A 1 665 ? 13.451 -8.576 9.253 1.00 76.62 665 GLY A N 1
ATOM 5124 C CA . GLY A 1 665 ? 13.124 -9.184 10.548 1.00 76.62 665 GLY A CA 1
ATOM 5125 C C . GLY A 1 665 ? 13.074 -10.719 10.581 1.00 76.62 665 GLY A C 1
ATOM 5126 O O . GLY A 1 665 ? 12.593 -11.265 11.565 1.00 76.62 665 GLY A O 1
ATOM 5127 N N . ARG A 1 666 ? 13.542 -11.434 9.543 1.00 81.19 666 ARG A N 1
ATOM 5128 C CA . ARG A 1 666 ? 13.526 -12.917 9.528 1.00 81.19 666 ARG A CA 1
ATOM 5129 C C . ARG A 1 666 ? 14.639 -13.583 10.333 1.00 81.19 666 ARG A C 1
ATOM 5131 O O . ARG A 1 666 ? 14.491 -14.730 10.741 1.00 81.19 666 ARG A O 1
ATOM 5138 N N . SER A 1 667 ? 15.750 -12.887 10.522 1.00 84.81 667 SER A N 1
ATOM 5139 C CA . SER A 1 667 ? 16.926 -13.372 11.237 1.00 84.81 667 SER A CA 1
ATOM 5140 C C . SER A 1 667 ? 17.535 -12.225 12.031 1.00 84.81 667 SER A C 1
ATOM 5142 O O . SER A 1 667 ? 17.513 -11.076 11.581 1.00 84.81 667 SER A O 1
ATOM 5144 N N . GLU A 1 668 ? 18.104 -12.508 13.199 1.00 86.12 668 GLU A N 1
ATOM 5145 C CA . GLU A 1 668 ? 18.767 -11.477 14.003 1.00 86.12 668 GLU A CA 1
ATOM 5146 C C . GLU A 1 668 ? 20.141 -11.108 13.420 1.00 86.12 668 GLU A C 1
ATOM 5148 O O . GLU A 1 668 ? 20.782 -11.952 12.787 1.00 86.12 668 GLU A O 1
ATOM 5153 N N . PRO A 1 669 ? 20.610 -9.855 13.570 1.00 88.38 669 PRO A N 1
ATOM 5154 C CA . PRO A 1 669 ? 21.892 -9.415 13.030 1.00 88.38 669 PRO A CA 1
ATOM 5155 C C . PRO A 1 669 ? 23.087 -9.645 13.960 1.00 88.38 669 PRO A C 1
ATOM 5157 O O . PRO A 1 669 ? 24.139 -9.086 13.683 1.00 88.38 669 PRO A O 1
ATOM 5160 N N . TRP A 1 670 ? 22.956 -10.425 15.032 1.00 89.56 670 TRP A N 1
ATOM 5161 C CA . TRP A 1 670 ? 23.968 -10.636 16.077 1.00 89.56 670 TRP A CA 1
ATOM 5162 C C . TRP A 1 670 ? 23.952 -12.094 16.566 1.00 89.56 670 TRP A C 1
ATOM 5164 O O . TRP A 1 670 ? 22.920 -12.759 16.471 1.00 89.56 670 TRP A O 1
ATOM 5174 N N . ASP A 1 671 ? 25.053 -12.574 17.152 1.00 86.56 671 ASP A N 1
ATOM 5175 C CA . ASP A 1 671 ? 25.080 -13.874 17.854 1.00 86.56 671 ASP A CA 1
ATOM 5176 C C . ASP A 1 671 ? 24.580 -13.770 19.307 1.00 86.56 671 ASP A C 1
ATOM 5178 O O . ASP A 1 671 ? 24.087 -14.738 19.884 1.00 86.56 671 ASP A O 1
ATOM 5182 N N . VAL A 1 672 ? 24.705 -12.584 19.913 1.00 87.56 672 VAL A N 1
ATOM 5183 C CA . VAL A 1 672 ? 24.317 -12.291 21.300 1.00 87.56 672 VAL A CA 1
ATOM 5184 C C . VAL A 1 672 ? 23.508 -11.000 21.316 1.00 87.56 672 VAL A C 1
ATOM 5186 O O . VAL A 1 672 ? 23.906 -10.017 20.699 1.00 87.56 672 VAL A O 1
ATOM 5189 N N . LEU A 1 673 ? 22.377 -10.997 22.028 1.00 89.12 673 LEU A N 1
ATOM 5190 C CA . LEU A 1 673 ? 21.488 -9.838 22.120 1.00 89.12 673 LEU A CA 1
ATOM 5191 C C . LEU A 1 673 ? 22.240 -8.614 22.697 1.00 89.12 673 LEU A C 1
ATOM 5193 O O . LEU A 1 673 ? 22.704 -8.695 23.839 1.00 89.12 673 LEU A O 1
ATOM 5197 N N . PRO A 1 674 ? 22.353 -7.487 21.965 1.00 92.62 674 PRO A N 1
ATOM 5198 C CA . PRO A 1 674 ? 23.116 -6.330 22.420 1.00 92.62 674 PRO A CA 1
ATOM 5199 C C . PRO A 1 674 ? 22.526 -5.721 23.697 1.00 92.62 674 PRO A C 1
ATOM 5201 O O . PRO A 1 674 ? 21.302 -5.708 23.859 1.00 92.62 674 PRO A O 1
ATOM 5204 N N . PRO A 1 675 ? 23.341 -5.133 24.594 1.00 92.81 675 PRO A N 1
ATOM 5205 C CA . PRO A 1 675 ? 22.853 -4.689 25.899 1.00 92.81 675 PRO A CA 1
ATOM 5206 C C . PRO A 1 675 ? 21.725 -3.656 25.847 1.00 92.81 675 PRO A C 1
ATOM 5208 O O . PRO A 1 675 ? 20.907 -3.604 26.764 1.00 92.81 675 PRO A O 1
ATOM 5211 N N . LEU A 1 676 ? 21.652 -2.855 24.777 1.00 92.06 676 LEU A N 1
ATOM 5212 C CA . LEU A 1 676 ? 20.599 -1.854 24.612 1.00 92.06 676 LEU A CA 1
ATOM 5213 C C . LEU A 1 676 ? 19.224 -2.473 24.297 1.00 92.06 676 LEU A C 1
ATOM 5215 O O . LEU A 1 676 ? 18.200 -1.890 24.650 1.00 92.06 676 LEU A O 1
ATOM 5219 N N . ASN A 1 677 ? 19.181 -3.677 23.717 1.00 92.69 677 ASN A N 1
ATOM 5220 C CA . ASN A 1 677 ? 17.942 -4.417 23.464 1.00 92.69 677 ASN A CA 1
ATOM 5221 C C . ASN A 1 677 ? 17.300 -5.004 24.731 1.00 92.69 677 ASN A C 1
ATOM 5223 O O . ASN A 1 677 ? 16.185 -5.513 24.658 1.00 92.69 677 ASN A O 1
ATOM 5227 N N . HIS A 1 678 ? 17.955 -4.913 25.893 1.00 92.38 678 HIS A N 1
ATOM 5228 C CA . HIS A 1 678 ? 17.310 -5.198 27.177 1.00 92.38 678 HIS A CA 1
ATOM 5229 C C . HIS A 1 678 ? 16.366 -4.073 27.643 1.00 92.38 678 HIS A C 1
ATOM 5231 O O . HIS A 1 678 ? 15.572 -4.297 28.555 1.00 92.38 678 HIS A O 1
ATOM 5237 N N . ALA A 1 679 ? 16.426 -2.880 27.036 1.00 93.25 679 ALA A N 1
ATOM 5238 C CA . ALA A 1 679 ? 15.477 -1.807 27.319 1.00 93.25 679 ALA A CA 1
ATOM 5239 C C . ALA A 1 679 ? 14.077 -2.141 26.748 1.00 93.25 679 ALA A C 1
ATOM 5241 O O . ALA A 1 679 ? 13.990 -2.740 25.672 1.00 93.25 679 ALA A O 1
ATOM 5242 N N . PRO A 1 680 ? 12.964 -1.734 27.394 1.00 93.38 680 PRO A N 1
ATOM 5243 C CA . PRO A 1 680 ? 11.622 -2.089 26.931 1.00 93.38 680 PRO A CA 1
ATOM 5244 C C . PRO A 1 680 ? 11.286 -1.413 25.587 1.00 93.38 680 PRO A C 1
ATOM 5246 O O . PRO A 1 680 ? 11.002 -0.216 25.541 1.00 93.38 680 PRO A O 1
ATOM 5249 N N . TYR A 1 681 ? 11.318 -2.187 24.494 1.00 91.88 681 TYR A N 1
ATOM 5250 C CA . TYR A 1 681 ? 11.043 -1.712 23.131 1.00 91.88 681 TYR A CA 1
ATOM 5251 C C . TYR A 1 681 ? 10.100 -2.639 22.347 1.00 91.88 681 TYR A C 1
ATOM 5253 O O . TYR A 1 681 ? 8.911 -2.350 22.255 1.00 91.88 681 TYR A O 1
ATOM 5261 N N . SER A 1 682 ? 10.594 -3.755 21.802 1.00 85.44 682 SER A N 1
ATOM 5262 C CA . SER A 1 682 ? 9.814 -4.735 21.028 1.00 85.44 682 SER A CA 1
ATOM 5263 C C . SER A 1 682 ? 10.366 -6.141 21.250 1.00 85.44 682 SER A C 1
ATOM 5265 O O . SER A 1 682 ? 11.580 -6.314 21.353 1.00 85.44 682 SER A O 1
ATOM 5267 N N . THR A 1 683 ? 9.480 -7.136 21.318 1.00 77.50 683 THR A N 1
ATOM 5268 C CA . THR A 1 683 ? 9.835 -8.553 21.515 1.00 77.50 683 THR A CA 1
ATOM 5269 C C . THR A 1 683 ? 9.886 -9.368 20.222 1.00 77.50 683 THR A C 1
ATOM 5271 O O . THR A 1 683 ? 10.508 -10.422 20.217 1.00 77.50 683 THR A O 1
ATOM 5274 N N . GLN A 1 684 ? 9.244 -8.905 19.143 1.00 81.44 684 GLN A N 1
ATOM 5275 C CA . GLN A 1 684 ? 9.175 -9.623 17.859 1.00 81.44 684 GLN A CA 1
ATOM 5276 C C . GLN A 1 684 ? 10.221 -9.156 16.839 1.00 81.44 684 GLN A C 1
ATOM 5278 O O . GLN A 1 684 ? 10.589 -9.913 15.949 1.00 81.44 684 GLN A O 1
ATOM 5283 N N . ASN A 1 685 ? 10.686 -7.907 16.939 1.00 83.69 685 ASN A N 1
ATOM 5284 C CA . ASN A 1 685 ? 11.691 -7.346 16.035 1.00 83.69 685 ASN A CA 1
ATOM 5285 C C . ASN A 1 685 ? 12.656 -6.431 16.811 1.00 83.69 685 ASN A C 1
ATOM 5287 O O . ASN A 1 685 ? 12.597 -5.202 16.676 1.00 83.69 685 ASN A O 1
ATOM 5291 N N . PRO A 1 686 ? 13.541 -6.991 17.655 1.00 85.94 686 PRO A N 1
ATOM 5292 C CA . PRO A 1 686 ? 14.512 -6.205 18.412 1.00 85.94 686 PRO A CA 1
ATOM 5293 C C . PRO A 1 686 ? 15.499 -5.460 17.495 1.00 85.94 686 PRO A C 1
ATOM 5295 O O . PRO A 1 686 ? 15.922 -4.354 17.833 1.00 85.94 686 PRO A O 1
ATOM 5298 N N . ALA A 1 687 ? 15.823 -5.990 16.309 1.00 85.38 687 ALA A N 1
ATOM 5299 C CA . ALA A 1 687 ? 16.696 -5.327 15.334 1.00 85.38 687 ALA A CA 1
ATOM 5300 C C . ALA A 1 687 ? 16.152 -3.968 14.840 1.00 85.38 687 ALA A C 1
ATOM 5302 O O . ALA A 1 687 ? 16.932 -3.069 14.509 1.00 85.38 687 ALA A O 1
ATOM 5303 N N . SER A 1 688 ? 14.825 -3.774 14.840 1.00 83.25 688 SER A N 1
ATOM 5304 C CA . SER A 1 688 ? 14.191 -2.493 14.487 1.00 83.25 688 SER A CA 1
ATOM 5305 C C . SER A 1 688 ? 14.484 -1.348 15.470 1.00 83.25 688 SER A C 1
ATOM 5307 O O . SER A 1 688 ? 14.268 -0.189 15.119 1.00 83.25 688 SER A O 1
ATOM 5309 N N . LEU A 1 689 ? 15.063 -1.637 16.645 1.00 87.50 689 LEU A N 1
ATOM 5310 C CA . LEU A 1 689 ? 15.493 -0.635 17.627 1.00 87.50 689 LEU A CA 1
ATOM 5311 C C . LEU A 1 689 ? 16.489 0.384 17.049 1.00 87.50 689 LEU A C 1
ATOM 5313 O O . LEU A 1 689 ? 16.476 1.552 17.444 1.00 87.50 689 LEU A O 1
ATOM 5317 N N . TYR A 1 690 ? 17.355 -0.054 16.132 1.00 85.19 690 TYR A N 1
ATOM 5318 C CA . TYR A 1 690 ? 18.449 0.741 15.575 1.00 85.19 690 TYR A CA 1
ATOM 5319 C C . TYR A 1 690 ? 18.011 1.428 14.274 1.00 85.19 690 TYR A C 1
ATOM 5321 O O . TYR A 1 690 ? 18.079 0.858 13.181 1.00 85.19 690 TYR A O 1
ATOM 5329 N N . LEU A 1 691 ? 17.543 2.669 14.407 1.00 76.75 691 LEU A N 1
ATOM 5330 C CA . LEU A 1 691 ? 16.937 3.485 13.354 1.00 76.75 691 LEU A CA 1
ATOM 5331 C C . LEU A 1 691 ? 17.956 4.488 12.789 1.00 76.75 691 LEU A C 1
ATOM 5333 O O . LEU A 1 691 ? 18.393 5.408 13.479 1.00 76.75 691 LEU A O 1
ATOM 5337 N N . PHE A 1 692 ? 18.363 4.371 11.526 1.00 70.12 692 PHE A N 1
ATOM 5338 C CA . PHE A 1 692 ? 19.267 5.361 10.920 1.00 70.12 692 PHE A CA 1
ATOM 5339 C C . PHE A 1 692 ? 18.667 6.779 10.941 1.00 70.12 692 PHE A C 1
ATOM 5341 O O . PHE A 1 692 ? 17.545 6.975 10.480 1.00 70.12 692 PHE A O 1
ATOM 5348 N N . ASP A 1 693 ? 19.415 7.788 11.411 1.00 69.81 693 ASP A N 1
ATOM 5349 C CA . ASP A 1 693 ? 18.957 9.184 11.341 1.00 69.81 693 ASP A CA 1
ATOM 5350 C C . ASP A 1 693 ? 18.995 9.672 9.875 1.00 69.81 693 ASP A C 1
ATOM 5352 O O . ASP A 1 693 ? 20.089 9.789 9.304 1.00 69.81 693 ASP A O 1
ATOM 5356 N N . PRO A 1 694 ? 17.848 10.024 9.250 1.00 65.38 694 PRO A N 1
ATOM 5357 C CA . PRO A 1 694 ? 17.819 10.494 7.866 1.00 65.38 694 PRO A CA 1
ATOM 5358 C C . PRO A 1 694 ? 18.695 11.730 7.631 1.00 65.38 694 PRO A C 1
ATOM 5360 O O . PRO A 1 694 ? 19.200 11.920 6.524 1.00 65.38 694 PRO A O 1
ATOM 5363 N N . PHE A 1 695 ? 18.932 12.563 8.653 1.00 67.12 695 PHE A N 1
ATOM 5364 C CA . PHE A 1 695 ? 19.855 13.691 8.539 1.00 67.12 695 PHE A CA 1
ATOM 5365 C C . PHE A 1 695 ? 21.305 13.234 8.424 1.00 67.12 695 PHE A C 1
ATOM 5367 O O . PHE A 1 695 ? 22.038 13.793 7.609 1.00 67.12 695 PHE A O 1
ATOM 5374 N N . HIS A 1 696 ? 21.728 12.219 9.174 1.00 68.69 696 HIS A N 1
ATOM 5375 C CA . HIS A 1 696 ? 23.085 11.696 9.057 1.00 68.69 696 HIS A CA 1
ATOM 5376 C C . HIS A 1 696 ? 23.280 10.993 7.712 1.00 68.69 696 HIS A C 1
ATOM 5378 O O . HIS A 1 696 ? 24.167 11.390 6.954 1.00 68.69 696 HIS A O 1
ATOM 5384 N N . VAL A 1 697 ? 22.395 10.063 7.339 1.00 68.62 697 VAL A N 1
ATOM 5385 C CA . VAL A 1 697 ? 22.564 9.292 6.095 1.00 68.62 697 VAL A CA 1
ATOM 5386 C C . VAL A 1 697 ? 22.473 10.168 4.839 1.00 68.62 697 VAL A C 1
ATOM 5388 O O . VAL A 1 697 ? 23.315 10.046 3.951 1.00 68.62 697 VAL A O 1
ATOM 5391 N N . LEU A 1 698 ? 21.510 11.095 4.753 1.00 70.31 698 LEU A N 1
ATOM 5392 C CA . LEU A 1 698 ? 21.364 11.949 3.566 1.00 70.31 698 LEU A CA 1
ATOM 5393 C C . LEU A 1 698 ? 22.272 13.185 3.618 1.00 70.31 698 LEU A C 1
ATOM 5395 O O . LEU A 1 698 ? 23.043 13.426 2.691 1.00 70.31 698 LEU A O 1
ATOM 5399 N N . LYS A 1 699 ? 22.211 13.977 4.696 1.00 67.50 699 LYS A N 1
ATOM 5400 C CA . LYS A 1 699 ? 22.857 15.306 4.771 1.00 67.50 699 LYS A CA 1
ATOM 5401 C C . LYS A 1 699 ? 24.345 15.257 5.117 1.00 67.50 699 LYS A C 1
ATOM 5403 O O . LYS A 1 699 ? 25.068 16.196 4.780 1.00 67.50 699 LYS A O 1
ATOM 5408 N N . TYR A 1 700 ? 24.796 14.180 5.760 1.00 66.06 700 TYR A N 1
ATOM 5409 C CA . TYR A 1 700 ? 26.201 13.947 6.101 1.00 66.06 700 TYR A CA 1
ATOM 5410 C C . TYR A 1 700 ? 26.817 12.726 5.390 1.00 66.06 700 TYR A C 1
ATOM 5412 O O . TYR A 1 700 ? 28.042 12.608 5.394 1.00 66.06 700 TYR A O 1
ATOM 5420 N N . GLY A 1 701 ? 26.012 11.896 4.721 1.00 73.94 701 GLY A N 1
ATOM 5421 C CA . GLY A 1 701 ? 26.438 10.887 3.747 1.00 73.94 701 GLY A CA 1
ATOM 5422 C C . GLY A 1 701 ? 26.095 11.296 2.310 1.00 73.94 701 GLY A C 1
ATOM 5423 O O . GLY A 1 701 ? 26.772 12.136 1.718 1.00 73.94 701 GLY A O 1
ATOM 5424 N N . LEU A 1 702 ? 25.026 10.717 1.757 1.00 76.75 702 LEU A N 1
ATOM 5425 C CA . LEU A 1 702 ? 24.697 10.694 0.324 1.00 76.75 702 LEU A CA 1
ATOM 5426 C C . LEU A 1 702 ? 24.797 12.033 -0.417 1.00 76.75 702 LEU A C 1
ATOM 5428 O O . LEU A 1 702 ? 25.305 12.048 -1.538 1.00 76.75 702 LEU A O 1
ATOM 5432 N N . PHE A 1 703 ? 24.340 13.154 0.151 1.00 83.88 703 PHE A N 1
ATOM 5433 C CA . PHE A 1 703 ? 24.441 14.444 -0.539 1.00 83.88 703 PHE A CA 1
ATOM 5434 C C . PHE A 1 703 ? 25.893 14.908 -0.678 1.00 83.88 703 PHE A C 1
ATOM 5436 O O . PHE A 1 703 ? 26.229 15.488 -1.705 1.00 83.88 703 PHE A O 1
ATOM 5443 N N . ARG A 1 704 ? 26.781 14.628 0.288 1.00 85.88 704 ARG A N 1
ATOM 5444 C CA . ARG A 1 704 ? 28.216 14.943 0.155 1.00 85.88 704 ARG A CA 1
ATOM 5445 C C . ARG A 1 704 ? 28.876 14.105 -0.934 1.00 85.88 704 ARG A C 1
ATOM 5447 O O . ARG A 1 704 ? 29.673 14.647 -1.703 1.00 85.88 704 ARG A O 1
ATOM 5454 N N . ASP A 1 705 ? 28.534 12.819 -0.998 1.00 84.56 705 ASP A N 1
ATOM 5455 C CA . ASP A 1 705 ? 28.992 11.901 -2.042 1.00 84.56 705 ASP A CA 1
ATOM 5456 C C . ASP A 1 705 ? 28.507 12.405 -3.412 1.00 84.56 705 ASP A C 1
ATOM 5458 O O . ASP A 1 705 ? 29.305 12.559 -4.331 1.00 84.56 705 ASP A O 1
ATOM 5462 N N . CYS A 1 706 ? 27.229 12.779 -3.533 1.00 87.56 706 CYS A N 1
ATOM 5463 C CA . CYS A 1 706 ? 26.634 13.325 -4.756 1.00 87.56 706 CYS A CA 1
ATOM 5464 C C . CYS A 1 706 ? 27.249 14.664 -5.190 1.00 87.56 706 CYS A C 1
ATOM 5466 O O . CYS A 1 706 ? 27.640 14.805 -6.345 1.00 87.56 706 CYS A O 1
ATOM 5468 N N . ILE A 1 707 ? 27.411 15.632 -4.279 1.00 91.88 707 ILE A N 1
ATOM 5469 C CA . ILE A 1 707 ? 28.040 16.930 -4.579 1.00 91.88 707 ILE A CA 1
ATOM 5470 C C . ILE A 1 707 ? 29.487 16.732 -5.049 1.00 91.88 707 ILE A C 1
ATOM 5472 O O . ILE A 1 707 ? 29.884 17.319 -6.055 1.00 91.88 707 ILE A O 1
ATOM 5476 N N . GLY A 1 708 ? 30.275 15.909 -4.345 1.00 90.81 708 GLY A N 1
ATOM 5477 C CA . GLY A 1 708 ? 31.661 15.625 -4.724 1.00 90.81 708 GLY A CA 1
ATOM 5478 C C . GLY A 1 708 ? 31.750 14.963 -6.099 1.00 90.81 708 GLY A C 1
ATOM 5479 O O . GLY A 1 708 ? 32.496 15.433 -6.960 1.00 90.81 708 GLY A O 1
ATOM 5480 N N . SER A 1 709 ? 30.919 13.940 -6.320 1.00 90.62 709 SER A N 1
ATOM 5481 C CA . SER A 1 709 ? 30.772 13.229 -7.596 1.00 90.62 709 SER A CA 1
ATOM 5482 C C . SER A 1 709 ? 30.414 14.183 -8.743 1.00 90.62 709 SER A C 1
ATOM 5484 O O . SER A 1 709 ? 31.131 14.236 -9.740 1.00 90.62 709 SER A O 1
ATOM 5486 N N . ILE A 1 710 ? 29.367 15.007 -8.589 1.00 93.56 710 ILE A N 1
ATOM 5487 C CA . ILE A 1 710 ? 28.924 15.979 -9.603 1.00 93.56 710 ILE A CA 1
ATOM 5488 C C . ILE A 1 710 ? 30.027 16.995 -9.917 1.00 93.56 710 ILE A C 1
ATOM 5490 O O . ILE A 1 710 ? 30.356 17.182 -11.087 1.00 93.56 710 ILE A O 1
ATOM 5494 N N . VAL A 1 711 ? 30.631 17.636 -8.909 1.00 93.81 711 VAL A N 1
ATOM 5495 C CA . VAL A 1 711 ? 31.653 18.673 -9.142 1.00 93.81 711 VAL A CA 1
ATOM 5496 C C . VAL A 1 711 ? 32.880 18.092 -9.850 1.00 93.81 711 VAL A C 1
ATOM 5498 O O . VAL A 1 711 ? 33.355 18.679 -10.820 1.00 93.81 711 VAL A O 1
ATOM 5501 N N . VAL A 1 712 ? 33.370 16.919 -9.436 1.00 91.25 712 VAL A N 1
ATOM 5502 C CA . VAL A 1 712 ? 34.511 16.263 -10.097 1.00 91.25 712 VAL A CA 1
ATOM 5503 C C . VAL A 1 712 ? 34.153 15.764 -11.502 1.00 91.25 712 VAL A C 1
ATOM 5505 O O . VAL A 1 712 ? 34.967 15.901 -12.417 1.00 91.25 712 VAL A O 1
ATOM 5508 N N . ARG A 1 713 ? 32.932 15.264 -11.726 1.00 89.81 713 ARG A N 1
ATOM 5509 C CA . ARG A 1 713 ? 32.456 14.835 -13.052 1.00 89.81 713 ARG A CA 1
ATOM 5510 C C . ARG A 1 713 ? 32.314 16.023 -14.014 1.00 89.81 713 ARG A C 1
ATOM 5512 O O . ARG A 1 713 ? 32.784 15.928 -15.143 1.00 89.81 713 ARG A O 1
ATOM 5519 N N . LEU A 1 714 ? 31.805 17.169 -13.555 1.00 92.38 714 LEU A N 1
ATOM 5520 C CA . LEU A 1 714 ? 31.784 18.431 -14.313 1.00 92.38 714 LEU A CA 1
ATOM 5521 C C . LEU A 1 714 ? 33.203 18.957 -14.621 1.00 92.38 714 LEU A C 1
ATOM 5523 O O . LEU A 1 714 ? 33.448 19.462 -15.720 1.00 92.38 714 LEU A O 1
ATOM 5527 N N . CYS A 1 715 ? 34.163 18.785 -13.702 1.00 90.75 715 CYS A N 1
ATOM 5528 C CA . CYS A 1 715 ? 35.583 19.047 -13.969 1.00 90.75 715 CYS A CA 1
ATOM 5529 C C . CYS A 1 715 ? 36.180 18.093 -15.021 1.00 90.75 715 CYS A C 1
ATOM 5531 O O . CYS A 1 715 ? 37.013 18.524 -15.818 1.00 90.75 715 CYS A O 1
ATOM 5533 N N . ALA A 1 716 ? 35.781 16.818 -15.053 1.00 87.94 716 ALA A N 1
ATOM 5534 C CA . ALA A 1 716 ? 36.211 15.872 -16.088 1.00 87.94 716 ALA A CA 1
ATOM 5535 C C . ALA A 1 716 ? 35.624 16.248 -17.463 1.00 87.94 716 ALA A C 1
ATOM 5537 O O . ALA A 1 716 ? 36.357 16.344 -18.444 1.00 87.94 716 ALA A O 1
ATOM 5538 N N . MET A 1 717 ? 34.329 16.579 -17.499 1.00 89.62 717 MET A N 1
ATOM 5539 C CA . MET A 1 717 ? 33.561 17.018 -18.678 1.00 89.62 717 MET A CA 1
ATOM 5540 C C . MET A 1 717 ? 33.870 18.467 -19.126 1.00 89.62 717 MET A C 1
ATOM 5542 O O . MET A 1 717 ? 33.169 19.017 -19.973 1.00 89.62 717 MET A O 1
ATOM 5546 N N . LYS A 1 718 ? 34.928 19.098 -18.587 1.00 90.62 718 LYS A N 1
ATOM 5547 C CA . LYS A 1 718 ? 35.449 20.421 -19.003 1.00 90.62 718 LYS A CA 1
ATOM 5548 C C . LYS A 1 718 ? 34.442 21.584 -18.854 1.00 90.62 718 LYS A C 1
ATOM 5550 O O . LYS A 1 718 ? 34.585 22.610 -19.523 1.00 90.62 718 LYS A O 1
ATOM 5555 N N . TYR A 1 719 ? 33.422 21.471 -17.995 1.00 91.38 719 TYR A N 1
ATOM 5556 C CA . TYR A 1 719 ? 32.398 22.523 -17.837 1.00 91.38 719 TYR A CA 1
ATOM 5557 C C . TYR A 1 719 ? 32.882 23.763 -17.076 1.00 91.38 719 TYR A C 1
ATOM 5559 O O . TYR A 1 719 ? 32.318 24.839 -17.246 1.00 91.38 719 TYR A O 1
ATOM 5567 N N . PHE A 1 720 ? 33.974 23.637 -16.321 1.00 91.12 720 PHE A N 1
ATOM 5568 C CA . PHE A 1 720 ? 34.659 24.758 -15.671 1.00 91.12 720 PHE A CA 1
ATOM 5569 C C . PHE A 1 720 ? 35.853 25.298 -16.475 1.00 91.12 720 PHE A C 1
ATOM 5571 O O . PHE A 1 720 ? 36.699 25.961 -15.889 1.00 91.12 720 PHE A O 1
ATOM 5578 N N . ASP A 1 721 ? 35.963 25.000 -17.772 1.00 89.50 721 ASP A N 1
ATOM 5579 C CA . ASP A 1 721 ? 36.932 25.647 -18.670 1.00 89.50 721 ASP A CA 1
ATOM 5580 C C . ASP A 1 721 ? 36.186 26.695 -19.510 1.00 89.50 721 ASP A C 1
ATOM 5582 O O . ASP A 1 721 ? 35.232 26.340 -20.220 1.00 89.50 721 ASP A O 1
ATOM 5586 N N . PHE A 1 722 ? 36.599 27.962 -19.381 1.00 82.88 722 PHE A N 1
ATOM 5587 C CA . PHE A 1 722 ? 35.926 29.137 -19.949 1.00 82.88 722 PHE A CA 1
ATOM 5588 C C . PHE A 1 722 ? 36.686 29.734 -21.141 1.00 82.88 722 PHE A C 1
ATOM 5590 O O . PHE A 1 722 ? 36.063 30.103 -22.130 1.00 82.88 722 PHE A O 1
ATOM 5597 N N . GLU A 1 723 ? 38.020 29.793 -21.066 1.00 82.00 723 GLU A N 1
ATOM 5598 C CA . GLU A 1 723 ? 38.898 30.196 -22.175 1.00 82.00 723 GLU A CA 1
ATOM 5599 C C . GLU A 1 723 ? 39.785 29.027 -22.626 1.00 82.00 723 GLU A C 1
ATOM 5601 O O . GLU A 1 723 ? 40.217 28.220 -21.807 1.00 82.00 723 GLU A O 1
ATOM 5606 N N . ASP A 1 724 ? 40.197 28.978 -23.896 1.00 73.44 724 ASP A N 1
ATOM 5607 C CA . ASP A 1 724 ? 41.157 27.961 -24.374 1.00 73.44 724 ASP A CA 1
ATOM 5608 C C . ASP A 1 724 ? 42.531 28.020 -23.685 1.00 73.44 724 ASP A C 1
ATOM 5610 O O . ASP A 1 724 ? 43.269 27.024 -23.669 1.00 73.44 724 ASP A O 1
ATOM 5614 N N . ARG A 1 725 ? 42.844 29.180 -23.088 1.00 77.94 725 ARG A N 1
ATOM 5615 C CA . ARG A 1 725 ? 44.037 29.470 -22.278 1.00 77.94 725 ARG A CA 1
ATOM 5616 C C . ARG A 1 725 ? 43.921 29.013 -20.818 1.00 77.94 725 ARG A C 1
ATOM 5618 O O . ARG A 1 725 ? 44.912 29.089 -20.094 1.00 77.94 725 ARG A O 1
ATOM 5625 N N . ASP A 1 726 ? 42.753 28.547 -20.365 1.00 84.25 726 ASP A N 1
ATOM 5626 C CA . ASP A 1 726 ? 42.584 28.061 -18.993 1.00 84.25 726 ASP A CA 1
ATOM 5627 C C . ASP A 1 726 ? 43.540 26.901 -18.688 1.00 84.25 726 ASP A C 1
ATOM 5629 O O . ASP A 1 726 ? 43.686 25.960 -19.470 1.00 84.25 726 ASP A O 1
ATOM 5633 N N . LEU A 1 727 ? 44.128 26.904 -17.487 1.00 81.81 727 LEU A N 1
ATOM 5634 C CA . LEU A 1 727 ? 44.884 25.751 -16.994 1.00 81.81 727 LEU A CA 1
ATOM 5635 C C . LEU A 1 727 ? 43.949 24.534 -16.888 1.00 81.81 727 LEU A C 1
ATOM 5637 O O . LEU A 1 727 ? 42.957 24.573 -16.156 1.00 81.81 727 LEU A O 1
ATOM 5641 N N . LYS A 1 728 ? 44.274 23.451 -17.605 1.00 82.75 728 LYS A N 1
ATOM 5642 C CA . LYS A 1 728 ? 43.374 22.302 -17.869 1.00 82.75 728 LYS A CA 1
ATOM 5643 C C . LYS A 1 728 ? 43.426 21.199 -16.793 1.00 82.75 728 LYS A C 1
ATOM 5645 O O . LYS A 1 728 ? 42.794 20.156 -16.934 1.00 82.75 728 LYS A O 1
ATOM 5650 N N . GLY A 1 729 ? 44.179 21.425 -15.712 1.00 85.12 729 GLY A N 1
ATOM 5651 C CA . GLY A 1 729 ? 44.309 20.506 -14.576 1.00 85.12 729 GLY A CA 1
ATOM 5652 C C . GLY A 1 729 ? 43.112 20.530 -13.614 1.00 85.12 729 GLY A C 1
ATOM 5653 O O . GLY A 1 729 ? 42.363 21.506 -13.547 1.00 85.12 729 GLY A O 1
ATOM 5654 N N . ILE A 1 730 ? 42.955 19.465 -12.819 1.00 88.38 730 ILE A N 1
ATOM 5655 C CA . ILE A 1 730 ? 41.839 19.334 -11.865 1.00 88.38 730 ILE A CA 1
ATOM 5656 C C . ILE A 1 730 ? 41.896 20.365 -10.724 1.00 88.38 730 ILE A C 1
ATOM 5658 O O . ILE A 1 730 ? 40.857 20.916 -10.378 1.00 88.38 730 ILE A O 1
ATOM 5662 N N . GLU A 1 731 ? 43.069 20.704 -10.177 1.00 89.69 731 GLU A N 1
ATOM 5663 C CA . GLU A 1 731 ? 43.204 21.782 -9.183 1.00 89.69 731 GLU A CA 1
ATOM 5664 C C . GLU A 1 731 ? 42.678 23.145 -9.693 1.00 89.69 731 GLU A C 1
ATOM 5666 O O . GLU A 1 731 ? 41.787 23.696 -9.040 1.00 89.69 731 GLU A O 1
ATOM 5671 N N . PRO A 1 732 ? 43.127 23.675 -10.853 1.00 90.44 732 PRO A N 1
ATOM 5672 C CA . PRO A 1 732 ? 42.527 24.856 -11.476 1.00 90.44 732 PRO A CA 1
ATOM 5673 C C . PRO A 1 732 ? 41.012 24.758 -11.687 1.00 90.44 732 PRO A C 1
ATOM 5675 O O . PRO A 1 732 ? 40.292 25.690 -11.332 1.00 90.44 732 PRO A O 1
ATOM 5678 N N . ARG A 1 733 ? 40.501 23.626 -12.195 1.00 92.88 733 ARG A N 1
ATOM 5679 C CA . ARG A 1 733 ? 39.053 23.434 -12.400 1.00 92.88 733 ARG A CA 1
ATOM 5680 C C . ARG A 1 733 ? 38.266 23.458 -11.088 1.00 92.88 733 ARG A C 1
ATOM 5682 O O . AR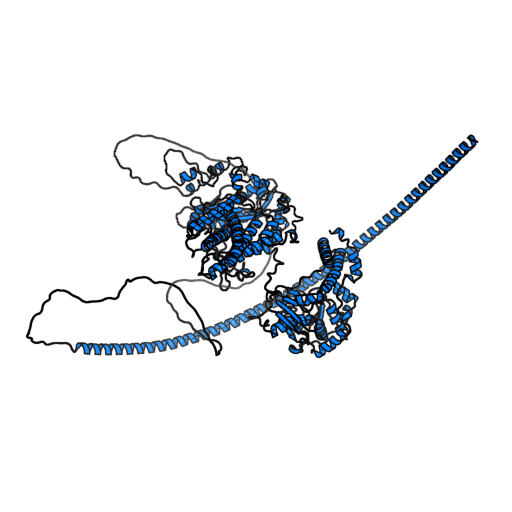G A 1 733 ? 37.237 24.121 -11.021 1.00 92.88 733 ARG A O 1
ATOM 5689 N N . LEU A 1 734 ? 38.768 22.827 -10.022 1.00 92.81 734 LEU A N 1
ATOM 5690 C CA . LEU A 1 734 ? 38.173 22.905 -8.681 1.00 92.81 734 LEU A CA 1
ATOM 5691 C C . LEU A 1 734 ? 38.211 24.337 -8.119 1.00 92.81 734 LEU A C 1
ATOM 5693 O O . LEU A 1 734 ? 37.254 24.768 -7.475 1.00 92.81 734 LEU A O 1
ATOM 5697 N N . GLN A 1 735 ? 39.273 25.100 -8.388 1.00 92.31 735 GLN A N 1
ATOM 5698 C CA . GLN A 1 735 ? 39.351 26.510 -8.007 1.00 92.31 735 GLN A CA 1
ATOM 5699 C C . GLN A 1 735 ? 38.327 27.367 -8.774 1.00 92.31 735 GLN A C 1
ATOM 5701 O O . GLN A 1 735 ? 37.632 28.168 -8.147 1.00 92.31 735 GLN A O 1
ATOM 5706 N N . ARG A 1 736 ? 38.163 27.164 -10.091 1.00 93.69 736 ARG A N 1
ATOM 5707 C CA . ARG A 1 736 ? 37.138 27.842 -10.911 1.00 93.69 736 ARG A CA 1
ATOM 5708 C C . ARG A 1 736 ? 35.713 27.459 -10.485 1.00 93.69 736 ARG A C 1
ATOM 5710 O O . ARG A 1 736 ? 34.881 28.345 -10.294 1.00 93.69 736 ARG A O 1
ATOM 5717 N N . ALA A 1 737 ? 35.458 26.180 -10.208 1.00 93.19 737 ALA A N 1
ATOM 5718 C CA . ALA A 1 737 ? 34.192 25.697 -9.651 1.00 93.19 737 ALA A CA 1
ATOM 5719 C C . ALA A 1 737 ? 33.858 26.348 -8.296 1.00 93.19 737 ALA A C 1
ATOM 5721 O O . ALA A 1 737 ? 32.725 26.773 -8.068 1.00 93.19 737 ALA A O 1
ATOM 5722 N N . TYR A 1 738 ? 34.847 26.499 -7.407 1.00 94.56 738 TYR A N 1
ATOM 5723 C CA . TYR A 1 738 ? 34.648 27.200 -6.137 1.00 94.56 738 TYR A CA 1
ATOM 5724 C C . TYR A 1 738 ? 34.384 28.702 -6.328 1.00 94.56 738 TYR A C 1
ATOM 5726 O O . TYR A 1 738 ? 33.548 29.267 -5.624 1.00 94.56 738 TYR A O 1
ATOM 5734 N N . SER A 1 739 ? 35.048 29.356 -7.287 1.00 91.81 739 SER A N 1
ATOM 5735 C CA . SER A 1 739 ? 34.748 30.750 -7.639 1.00 91.81 739 SER A CA 1
ATOM 5736 C C . SER A 1 739 ? 33.305 30.919 -8.122 1.00 91.81 739 SER A C 1
ATOM 5738 O O . SER A 1 739 ? 32.648 31.872 -7.709 1.00 91.81 739 SER A O 1
ATOM 5740 N N . MET A 1 740 ? 32.776 29.975 -8.910 1.00 89.38 740 MET A N 1
ATOM 5741 C CA . MET A 1 740 ? 31.367 29.976 -9.332 1.00 89.38 740 MET A CA 1
ATOM 5742 C C . MET A 1 740 ? 30.404 29.803 -8.148 1.00 89.38 740 MET A C 1
ATOM 5744 O O . MET A 1 740 ? 29.474 30.595 -8.011 1.00 89.38 740 MET A O 1
ATOM 5748 N N . TYR A 1 741 ? 30.662 28.846 -7.247 1.00 91.25 741 TYR A N 1
ATOM 5749 C CA . TYR A 1 741 ? 29.889 28.683 -6.004 1.00 91.25 741 TYR A CA 1
ATOM 5750 C C . TYR A 1 741 ? 29.904 29.957 -5.142 1.00 91.25 741 TYR A C 1
ATOM 5752 O O . TYR A 1 741 ? 28.866 30.391 -4.645 1.00 91.25 741 TYR A O 1
ATOM 5760 N N . LYS A 1 742 ? 31.071 30.603 -5.012 1.00 88.75 742 LYS A N 1
ATOM 5761 C CA . LYS A 1 742 ? 31.233 31.864 -4.276 1.00 88.75 742 LYS A CA 1
ATOM 5762 C C . LYS A 1 742 ? 30.453 33.018 -4.913 1.00 88.75 742 LYS A C 1
ATOM 5764 O O . LYS A 1 742 ? 29.845 33.793 -4.182 1.00 88.75 742 LYS A O 1
ATOM 5769 N N . LEU A 1 743 ? 30.477 33.152 -6.240 1.00 85.56 743 LEU A N 1
ATOM 5770 C CA . LEU A 1 743 ? 29.752 34.206 -6.958 1.00 85.56 743 LEU A CA 1
ATOM 5771 C C . LEU A 1 743 ? 28.234 34.022 -6.847 1.00 85.56 743 LEU A C 1
ATOM 5773 O O . LEU A 1 743 ? 27.540 34.973 -6.496 1.00 85.56 743 LEU A O 1
ATOM 5777 N N . TRP A 1 744 ? 27.738 32.795 -7.037 1.00 89.88 744 TRP A N 1
ATOM 5778 C CA . TRP A 1 744 ? 26.330 32.455 -6.807 1.00 89.88 744 TRP A CA 1
ATOM 5779 C C . TRP A 1 744 ? 25.899 32.778 -5.369 1.00 89.88 744 TRP A C 1
ATOM 5781 O O . TRP A 1 744 ? 24.908 33.472 -5.161 1.00 89.88 744 TRP A O 1
ATOM 5791 N N . ALA A 1 745 ? 26.685 32.362 -4.370 1.00 78.62 745 ALA A N 1
ATOM 5792 C CA . ALA A 1 745 ? 26.370 32.618 -2.967 1.00 78.62 745 ALA A CA 1
ATOM 5793 C C . ALA A 1 745 ? 26.350 34.117 -2.619 1.00 78.62 745 ALA A C 1
ATOM 5795 O O . ALA A 1 745 ? 25.533 34.534 -1.802 1.00 78.62 745 ALA A O 1
ATOM 5796 N N . LEU A 1 746 ? 27.210 34.931 -3.244 1.00 80.44 746 LEU A N 1
ATOM 5797 C CA . LEU A 1 746 ? 27.200 36.387 -3.080 1.00 80.44 746 LEU A CA 1
ATOM 5798 C C . LEU A 1 746 ? 25.943 37.028 -3.687 1.00 80.44 746 LEU A C 1
ATOM 5800 O O . LEU A 1 746 ? 25.341 37.875 -3.032 1.00 80.44 746 LEU A O 1
ATOM 5804 N N . ALA A 1 747 ? 25.524 36.605 -4.885 1.00 72.81 747 ALA A N 1
ATOM 5805 C CA . ALA A 1 747 ? 24.295 37.088 -5.522 1.00 72.81 747 ALA A CA 1
ATOM 5806 C C . ALA A 1 747 ? 23.035 36.718 -4.711 1.00 72.81 747 ALA A C 1
ATOM 5808 O O . ALA A 1 747 ? 22.151 37.543 -4.509 1.00 72.81 747 ALA A O 1
ATOM 5809 N N . GLU A 1 748 ? 23.000 35.501 -4.167 1.00 72.75 748 GLU A N 1
ATOM 5810 C CA . GLU A 1 748 ? 21.912 34.956 -3.342 1.00 72.75 748 GLU A CA 1
ATOM 5811 C C . GLU A 1 748 ? 21.932 35.420 -1.865 1.00 72.75 748 GLU A C 1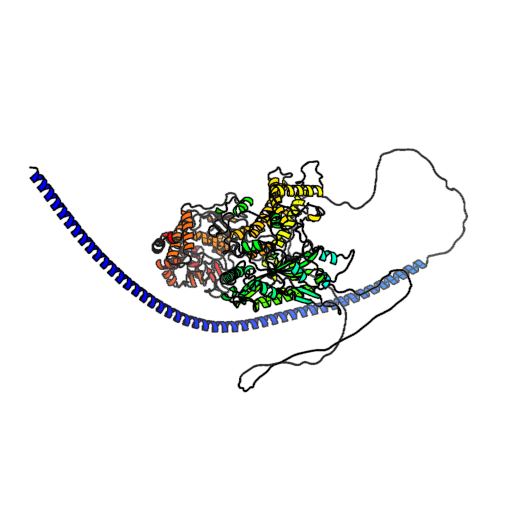
ATOM 5813 O O . GLU A 1 748 ? 21.148 34.941 -1.035 1.00 72.75 748 GLU A O 1
ATOM 5818 N N . GLY A 1 749 ? 22.859 36.310 -1.488 1.00 71.62 749 GLY A N 1
ATOM 5819 C CA . GLY A 1 749 ? 23.008 36.810 -0.115 1.00 71.62 749 GLY A CA 1
ATOM 5820 C C . GLY A 1 749 ? 23.360 35.730 0.924 1.00 71.62 749 GLY A C 1
ATOM 5821 O O . GLY A 1 749 ? 23.054 35.879 2.110 1.00 71.62 749 GLY A O 1
ATOM 5822 N N . LYS A 1 750 ? 23.964 34.610 0.506 1.00 74.19 750 LYS A N 1
ATOM 5823 C CA . LYS A 1 750 ? 24.292 33.464 1.369 1.00 74.19 750 LYS A CA 1
ATOM 5824 C C . LYS A 1 750 ? 25.708 33.577 1.935 1.00 74.19 750 LYS A C 1
ATOM 5826 O O . LYS A 1 750 ? 26.677 33.867 1.241 1.00 74.19 750 LYS A O 1
ATOM 5831 N N . ASN A 1 751 ? 25.840 33.267 3.223 1.00 71.81 751 ASN A N 1
ATOM 5832 C CA . ASN A 1 751 ? 27.123 33.255 3.924 1.00 71.81 751 ASN A CA 1
ATOM 5833 C C . ASN A 1 751 ? 27.760 31.855 3.874 1.00 71.81 751 ASN A C 1
ATOM 5835 O O . ASN A 1 751 ? 27.170 30.896 4.373 1.00 71.81 751 ASN A O 1
ATOM 5839 N N . LEU A 1 752 ? 28.971 31.752 3.318 1.00 71.62 752 LEU A N 1
ATOM 5840 C CA . LEU A 1 752 ? 29.710 30.491 3.164 1.00 71.62 752 LEU A CA 1
ATOM 5841 C C . LEU A 1 752 ? 30.556 30.133 4.394 1.00 71.62 752 LEU A C 1
ATOM 5843 O O . LEU A 1 752 ? 31.183 31.003 5.004 1.00 71.62 752 LEU A O 1
ATOM 5847 N N . THR A 1 753 ? 30.643 28.840 4.724 1.00 76.06 753 THR A N 1
ATOM 5848 C CA . THR A 1 753 ? 31.593 28.321 5.729 1.00 76.06 753 THR A CA 1
ATOM 5849 C C . THR A 1 753 ? 32.781 27.590 5.103 1.00 76.06 753 THR A C 1
ATOM 5851 O O . THR A 1 753 ? 33.848 27.511 5.724 1.00 76.06 753 THR A O 1
ATOM 5854 N N . LEU A 1 754 ? 32.639 27.099 3.868 1.00 80.75 754 LEU A N 1
ATOM 5855 C CA . LEU A 1 754 ? 33.738 26.549 3.079 1.00 80.75 754 LEU A CA 1
ATOM 5856 C C . LEU A 1 754 ? 34.593 27.678 2.475 1.00 80.75 754 LEU A C 1
ATOM 5858 O O . LEU A 1 754 ? 34.096 28.768 2.211 1.00 80.75 754 LEU A O 1
ATOM 5862 N N . LYS A 1 755 ? 35.899 27.432 2.280 1.00 84.50 755 LYS A N 1
ATOM 5863 C CA . LYS A 1 755 ? 36.864 28.458 1.820 1.00 84.50 755 LYS A CA 1
ATOM 5864 C C . LYS A 1 755 ? 37.499 28.212 0.448 1.00 84.50 755 LYS A C 1
ATOM 5866 O O . LYS A 1 755 ? 38.110 29.131 -0.091 1.00 84.50 755 LYS A O 1
ATOM 5871 N N . LYS A 1 756 ? 37.436 26.977 -0.053 1.00 90.31 756 LYS A N 1
ATOM 5872 C CA . LYS A 1 756 ? 37.913 26.524 -1.371 1.00 90.31 756 LYS A CA 1
ATOM 5873 C C . LYS A 1 756 ? 37.461 25.083 -1.620 1.00 90.31 756 LYS A C 1
ATOM 5875 O O . LYS A 1 756 ? 37.193 24.369 -0.652 1.00 90.31 756 LYS A O 1
ATOM 5880 N N . PHE A 1 757 ? 37.463 24.634 -2.872 1.00 93.50 757 PHE A N 1
ATOM 5881 C CA . PHE A 1 757 ? 37.516 23.207 -3.210 1.00 93.50 757 PHE A CA 1
ATOM 5882 C C . PHE A 1 757 ? 38.981 22.779 -3.414 1.00 93.50 757 PHE A C 1
ATOM 5884 O O . PHE A 1 757 ? 39.787 23.550 -3.933 1.00 93.50 757 PHE A O 1
ATOM 5891 N N . THR A 1 758 ? 39.343 21.569 -2.988 1.00 90.50 758 THR A N 1
ATOM 5892 C CA . THR A 1 758 ? 40.651 20.926 -3.214 1.00 90.50 758 THR A CA 1
ATOM 5893 C C . THR A 1 758 ? 40.482 19.408 -3.278 1.00 90.50 758 THR A C 1
ATOM 5895 O O . THR A 1 758 ? 39.534 18.876 -2.704 1.00 90.50 758 THR A O 1
ATOM 5898 N N . LYS A 1 759 ? 41.446 18.686 -3.870 1.00 88.69 759 LYS A N 1
ATOM 5899 C CA . LYS A 1 759 ? 41.524 17.212 -3.786 1.00 88.69 759 LYS A CA 1
ATOM 5900 C C . LYS A 1 759 ? 41.278 16.683 -2.366 1.00 88.69 759 LYS A C 1
ATOM 5902 O O . LYS A 1 759 ? 40.408 15.850 -2.148 1.00 88.69 759 LYS A O 1
ATOM 5907 N N . SER A 1 760 ? 41.964 17.268 -1.380 1.00 85.62 760 SER A N 1
ATOM 5908 C CA . SER A 1 760 ? 41.869 16.881 0.036 1.00 85.62 760 SER A CA 1
ATOM 5909 C C . SER A 1 760 ? 40.500 17.118 0.696 1.00 85.62 760 SER A C 1
ATOM 5911 O O . SER A 1 760 ? 40.204 16.414 1.657 1.00 85.62 760 SER A O 1
ATOM 5913 N N . ASN A 1 761 ? 39.665 18.067 0.239 1.00 86.81 761 ASN A N 1
ATOM 5914 C CA . ASN A 1 761 ? 38.311 18.246 0.796 1.00 86.81 761 ASN A CA 1
ATOM 5915 C C . ASN A 1 761 ? 37.181 17.705 -0.090 1.00 86.81 761 ASN A C 1
ATOM 5917 O O . ASN A 1 761 ? 36.066 17.577 0.402 1.00 86.81 761 ASN A O 1
ATOM 5921 N N . MET A 1 762 ? 37.484 17.323 -1.332 1.00 86.75 762 MET A N 1
ATOM 5922 C CA . MET A 1 762 ? 36.658 16.457 -2.185 1.00 86.75 762 MET A CA 1
ATOM 5923 C C . MET A 1 762 ? 36.981 14.962 -2.004 1.00 86.75 762 MET A C 1
ATOM 5925 O O . MET A 1 762 ? 36.392 14.130 -2.689 1.00 86.75 762 MET A O 1
ATOM 5929 N N . ASN A 1 763 ? 37.933 14.630 -1.118 1.00 84.25 763 ASN A N 1
ATOM 5930 C CA . ASN A 1 763 ? 38.472 13.284 -0.882 1.00 84.25 763 ASN A CA 1
ATOM 5931 C C . ASN A 1 763 ? 38.809 12.536 -2.188 1.00 84.25 763 ASN A C 1
ATOM 5933 O O . ASN A 1 763 ? 38.550 11.346 -2.331 1.00 84.25 763 ASN A O 1
ATOM 5937 N N . PHE A 1 764 ? 39.355 13.274 -3.154 1.00 83.44 764 PHE A N 1
ATOM 5938 C CA . PHE A 1 764 ? 39.556 12.838 -4.529 1.00 83.44 764 PHE A CA 1
ATOM 5939 C C . PHE A 1 764 ? 41.041 12.902 -4.881 1.00 83.44 764 PHE A C 1
ATOM 5941 O O . PHE A 1 764 ? 41.618 13.988 -4.898 1.00 83.44 764 PHE A O 1
ATOM 5948 N N . GLU A 1 765 ? 41.657 11.761 -5.184 1.00 78.81 765 GLU A N 1
ATOM 5949 C CA . GLU A 1 765 ? 43.082 11.692 -5.535 1.00 78.81 765 GLU A CA 1
ATOM 5950 C C . GLU A 1 765 ? 43.312 11.626 -7.050 1.00 78.81 765 GLU A C 1
ATOM 5952 O O . GLU A 1 765 ? 44.101 12.400 -7.599 1.00 78.81 765 GLU A O 1
ATOM 5957 N N . LYS A 1 766 ? 42.605 10.717 -7.732 1.00 79.19 766 LYS A N 1
ATOM 5958 C CA . LYS A 1 766 ? 42.726 10.403 -9.166 1.00 79.19 766 LYS A CA 1
ATOM 5959 C C . LYS A 1 766 ? 41.341 10.066 -9.729 1.00 79.19 766 LYS A C 1
ATOM 5961 O O . LYS A 1 766 ? 40.475 9.642 -8.974 1.00 79.19 766 LYS A O 1
ATOM 5966 N N . TYR A 1 767 ? 41.143 10.149 -11.049 1.00 74.31 767 TYR A N 1
ATOM 5967 C CA . TYR A 1 767 ? 39.865 9.807 -11.715 1.00 74.31 767 TYR A CA 1
ATOM 5968 C C . TYR A 1 767 ? 39.469 8.311 -11.664 1.00 74.31 767 TYR A C 1
ATOM 5970 O O . TYR A 1 767 ? 38.483 7.925 -12.283 1.00 74.31 767 TYR A O 1
ATOM 5978 N N . SER A 1 768 ? 40.216 7.491 -10.916 1.00 69.50 768 SER A N 1
ATOM 5979 C CA . SER A 1 768 ? 39.869 6.123 -10.506 1.00 69.50 768 SER A CA 1
ATOM 5980 C C . SER A 1 768 ? 39.353 6.029 -9.056 1.00 69.50 768 SER A C 1
ATOM 5982 O O . SER A 1 768 ? 39.233 4.933 -8.517 1.00 69.50 768 SER A O 1
ATOM 5984 N N . HIS A 1 769 ? 39.135 7.163 -8.378 1.00 73.44 769 HIS A N 1
ATOM 5985 C CA . HIS A 1 769 ? 38.674 7.247 -6.991 1.00 73.44 769 HIS A CA 1
ATOM 5986 C C . HIS A 1 769 ? 37.394 8.091 -6.894 1.00 73.44 769 HIS A C 1
ATOM 5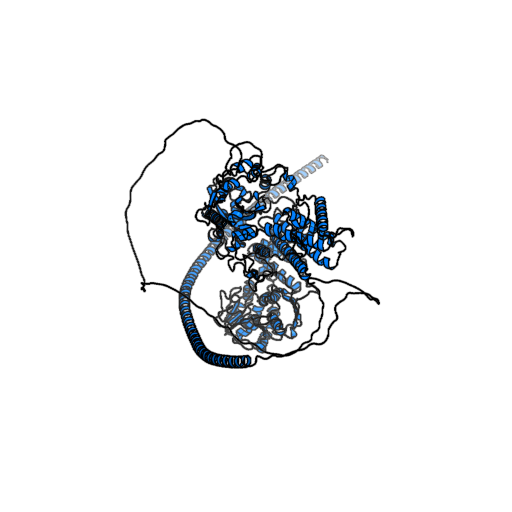988 O O . HIS A 1 769 ? 37.311 9.189 -7.447 1.00 73.44 769 HIS A O 1
ATOM 5994 N N . TYR A 1 770 ? 36.407 7.606 -6.137 1.00 76.50 770 TYR A N 1
ATOM 5995 C CA . TYR A 1 770 ? 35.133 8.299 -5.923 1.00 76.50 770 TYR A CA 1
ATOM 5996 C C . TYR A 1 770 ? 35.282 9.555 -5.051 1.00 76.50 770 TYR A C 1
ATOM 5998 O O . TYR A 1 770 ? 35.834 9.491 -3.953 1.00 76.50 770 TYR A O 1
ATOM 6006 N N . ALA A 1 771 ? 34.726 10.678 -5.508 1.00 84.44 771 ALA A N 1
ATOM 6007 C CA . ALA A 1 771 ? 34.774 11.959 -4.806 1.00 84.44 771 ALA A CA 1
ATOM 6008 C C . ALA A 1 771 ? 33.588 12.157 -3.843 1.00 84.44 771 ALA A C 1
ATOM 6010 O O . ALA A 1 771 ? 32.442 11.873 -4.186 1.00 84.44 771 ALA A O 1
ATOM 6011 N N . TRP A 1 772 ? 33.846 12.731 -2.666 1.00 86.50 772 TRP A N 1
ATOM 6012 C CA . TRP A 1 772 ? 32.818 13.151 -1.704 1.00 86.50 772 TRP A CA 1
ATOM 6013 C C . TRP A 1 772 ? 33.280 14.378 -0.911 1.00 86.50 772 TRP A C 1
ATOM 6015 O O . TRP A 1 772 ? 34.429 14.446 -0.472 1.00 86.50 772 TRP A O 1
ATOM 6025 N N . ILE A 1 773 ? 32.411 15.375 -0.712 1.00 87.69 773 ILE A N 1
ATOM 6026 C CA . ILE A 1 773 ? 32.840 16.654 -0.122 1.00 87.69 773 ILE A CA 1
ATOM 6027 C C . ILE A 1 773 ? 32.768 16.680 1.414 1.00 87.69 773 ILE A C 1
ATOM 6029 O O . ILE A 1 773 ? 31.709 16.556 2.028 1.00 87.69 773 ILE A O 1
ATOM 6033 N N . ASN A 1 774 ? 33.898 16.939 2.070 1.00 84.31 774 ASN A N 1
ATOM 6034 C CA . ASN A 1 774 ? 33.978 17.138 3.516 1.00 84.31 774 ASN A CA 1
ATOM 6035 C C . ASN A 1 774 ? 33.573 18.576 3.906 1.00 84.31 774 ASN A C 1
ATOM 6037 O O . ASN A 1 774 ? 34.409 19.423 4.231 1.00 84.31 774 ASN A O 1
ATOM 6041 N N . CYS A 1 775 ? 32.269 18.856 3.852 1.00 80.06 775 CYS A N 1
ATOM 6042 C CA . CYS A 1 775 ? 31.660 20.122 4.271 1.00 80.06 775 CYS A CA 1
ATOM 6043 C C . CYS A 1 775 ? 30.641 19.921 5.411 1.00 80.06 775 CYS A C 1
ATOM 6045 O O . CYS A 1 775 ? 30.211 18.798 5.687 1.00 80.06 775 CYS A O 1
ATOM 6047 N N . LYS A 1 776 ? 30.217 20.997 6.090 1.00 71.69 776 LYS A N 1
ATOM 6048 C CA . LYS A 1 776 ? 29.105 20.925 7.062 1.00 71.69 776 LYS A CA 1
ATOM 6049 C C . LYS A 1 776 ? 27.785 20.601 6.351 1.00 71.69 776 LYS A C 1
ATOM 6051 O O . LYS A 1 776 ? 27.610 20.991 5.202 1.00 71.69 776 LYS A O 1
ATOM 6056 N N . GLY A 1 777 ? 26.823 19.987 7.042 1.00 67.56 777 GLY A N 1
ATOM 6057 C CA . GLY A 1 777 ? 25.509 19.680 6.459 1.00 67.56 777 GLY A CA 1
ATOM 6058 C C . GLY A 1 777 ? 24.726 20.926 6.019 1.00 67.56 777 GLY A C 1
ATOM 6059 O O . GLY A 1 777 ? 23.981 20.876 5.046 1.00 67.56 777 GLY A O 1
ATOM 6060 N N . SER A 1 778 ? 24.926 22.072 6.681 1.00 68.56 778 SER A N 1
ATOM 6061 C CA . SER A 1 778 ? 24.400 23.373 6.230 1.00 68.56 778 SER A CA 1
ATOM 6062 C C . SER A 1 778 ? 25.002 23.820 4.892 1.00 68.56 778 SER A C 1
ATOM 6064 O O . SER A 1 778 ? 24.295 24.355 4.046 1.00 68.56 778 SER A O 1
ATOM 6066 N N . GLU A 1 779 ? 26.295 23.560 4.687 1.00 78.81 779 GLU A N 1
ATOM 6067 C CA . GLU A 1 779 ? 27.003 23.843 3.437 1.00 78.81 779 GLU A CA 1
ATOM 6068 C C . GLU A 1 779 ? 26.556 22.883 2.326 1.00 78.81 779 GLU A C 1
ATOM 6070 O O . GLU A 1 779 ? 26.382 23.310 1.194 1.00 78.81 779 GLU A O 1
ATOM 6075 N N . ALA A 1 780 ? 26.294 21.610 2.648 1.00 82.38 780 ALA A N 1
ATOM 6076 C CA . ALA A 1 780 ? 25.777 20.636 1.686 1.00 82.38 780 ALA A CA 1
ATOM 6077 C C . ALA A 1 780 ? 24.429 21.086 1.091 1.00 82.38 780 ALA A C 1
ATOM 6079 O O . ALA A 1 780 ? 24.229 20.990 -0.115 1.00 82.38 780 ALA A O 1
ATOM 6080 N N . SER A 1 781 ? 23.532 21.663 1.902 1.00 79.25 781 SER A N 1
ATOM 6081 C CA . SER A 1 781 ? 22.287 22.259 1.394 1.00 79.25 781 SER A CA 1
ATOM 6082 C C . SER A 1 781 ? 22.529 23.451 0.455 1.00 79.25 781 SER A C 1
ATOM 6084 O O . SER A 1 781 ? 21.868 23.535 -0.576 1.00 79.25 781 SER A O 1
ATOM 6086 N N . LEU A 1 782 ? 23.486 24.338 0.759 1.00 82.12 782 LEU A N 1
ATOM 6087 C CA . LEU A 1 782 ? 23.848 25.457 -0.129 1.00 82.12 782 LEU A CA 1
ATOM 6088 C C . LEU A 1 782 ? 24.492 24.973 -1.438 1.00 82.12 782 LEU A C 1
ATOM 6090 O O . LEU A 1 782 ? 24.202 25.510 -2.502 1.00 82.12 782 LEU A O 1
ATOM 6094 N N . LEU A 1 783 ? 25.326 23.936 -1.375 1.00 89.56 783 LEU A N 1
ATOM 6095 C CA . LEU A 1 783 ? 25.972 23.330 -2.539 1.00 89.56 783 LEU A CA 1
ATOM 6096 C C . LEU A 1 783 ? 24.969 22.614 -3.453 1.00 89.56 783 LEU A C 1
ATOM 6098 O O . LEU A 1 783 ? 25.101 22.718 -4.668 1.00 89.56 783 LEU A O 1
ATOM 6102 N N . LEU A 1 784 ? 23.938 21.956 -2.907 1.00 88.19 784 LEU A N 1
ATOM 6103 C CA . LEU A 1 784 ? 22.824 21.438 -3.715 1.00 88.19 784 LEU A CA 1
ATOM 6104 C C . LEU A 1 784 ? 22.051 22.575 -4.404 1.00 88.19 784 LEU A C 1
ATOM 6106 O O . LEU A 1 784 ? 21.763 22.470 -5.591 1.00 88.19 784 LEU A O 1
ATOM 6110 N N . MET A 1 785 ? 21.752 23.675 -3.701 1.00 86.19 785 MET A N 1
ATOM 6111 C CA . MET A 1 785 ? 21.070 24.836 -4.302 1.00 86.19 785 MET A CA 1
ATOM 6112 C C . MET A 1 785 ? 21.892 25.453 -5.446 1.00 86.19 785 MET A C 1
ATOM 6114 O O . MET A 1 785 ? 21.351 25.712 -6.520 1.00 86.19 785 MET A O 1
ATOM 6118 N N . TRP A 1 786 ? 23.204 25.614 -5.250 1.00 92.81 786 TRP A N 1
ATOM 6119 C CA . TRP A 1 786 ? 24.124 26.057 -6.299 1.00 92.81 786 TRP A CA 1
ATOM 6120 C C . TRP A 1 786 ? 24.156 25.098 -7.492 1.00 92.81 786 TRP A C 1
ATOM 6122 O O . TRP A 1 786 ? 24.055 25.545 -8.632 1.00 92.81 786 TRP A O 1
ATOM 6132 N N . LEU A 1 787 ? 24.267 23.786 -7.250 1.00 94.12 787 LEU A N 1
ATOM 6133 C CA . LEU A 1 787 ? 24.280 22.792 -8.322 1.00 94.12 787 LEU A CA 1
ATOM 6134 C C . LEU A 1 787 ? 22.958 22.773 -9.100 1.00 94.12 787 LEU A C 1
ATOM 6136 O O . LEU A 1 787 ? 23.004 22.648 -10.317 1.00 94.12 787 LEU A O 1
ATOM 6140 N N . ALA A 1 788 ? 21.802 22.955 -8.455 1.00 88.12 788 ALA A N 1
ATOM 6141 C CA . ALA A 1 788 ? 20.515 23.048 -9.150 1.00 88.12 788 ALA A CA 1
ATOM 6142 C C . ALA A 1 788 ? 20.465 24.246 -10.116 1.00 88.12 788 ALA A C 1
ATOM 6144 O O . ALA A 1 788 ? 20.069 24.090 -11.273 1.00 88.12 788 ALA A O 1
ATOM 6145 N N . ALA A 1 789 ? 20.922 25.420 -9.667 1.00 86.19 789 ALA A N 1
ATOM 6146 C CA . ALA A 1 789 ? 21.007 26.616 -10.503 1.00 86.19 789 ALA A CA 1
ATOM 6147 C C . ALA A 1 789 ? 22.029 26.443 -11.644 1.00 86.19 789 ALA A C 1
ATOM 6149 O O . ALA A 1 789 ? 21.710 26.666 -12.810 1.00 86.19 789 ALA A O 1
ATOM 6150 N N . TYR A 1 790 ? 23.240 25.975 -11.329 1.00 92.62 790 TYR A N 1
ATOM 6151 C CA . TYR A 1 790 ? 24.324 25.827 -12.302 1.00 92.62 790 TYR A CA 1
ATOM 6152 C C . TYR A 1 790 ? 24.034 24.744 -13.354 1.00 92.62 790 TYR A C 1
ATOM 6154 O O . TYR A 1 790 ? 24.262 24.970 -14.538 1.00 92.62 790 TYR A O 1
ATOM 6162 N N . LEU A 1 791 ? 23.463 23.598 -12.966 1.00 93.00 791 LEU A N 1
ATOM 6163 C CA . LEU A 1 791 ? 23.050 22.548 -13.907 1.00 93.00 791 LEU A CA 1
ATOM 6164 C C . LEU A 1 791 ? 21.859 22.967 -14.782 1.00 93.00 791 LEU A C 1
ATOM 6166 O O . LEU A 1 791 ? 21.704 22.426 -15.872 1.00 93.00 791 LEU A O 1
ATOM 6170 N N . SER A 1 792 ? 21.029 23.915 -14.333 1.00 88.88 792 SER A N 1
ATOM 6171 C CA . SER A 1 792 ? 19.967 24.493 -15.169 1.00 88.88 792 SER A CA 1
ATOM 6172 C C . SER A 1 792 ? 20.561 25.424 -16.225 1.00 88.88 792 SER A C 1
ATOM 6174 O O . SER A 1 792 ? 20.340 25.195 -17.411 1.00 88.88 792 SER A O 1
ATOM 6176 N N . LEU A 1 793 ? 21.442 26.346 -15.818 1.00 88.12 793 LEU A N 1
ATOM 6177 C CA . LEU A 1 793 ? 22.194 27.213 -16.731 1.00 88.12 793 LEU A CA 1
ATOM 6178 C C . LEU A 1 793 ? 22.989 26.408 -17.781 1.00 88.12 793 LEU A C 1
ATOM 6180 O O . LEU A 1 793 ? 22.998 26.760 -18.955 1.00 88.12 793 LEU A O 1
ATOM 6184 N N . LEU A 1 794 ? 23.617 25.290 -17.393 1.00 89.06 794 LEU A N 1
ATOM 6185 C CA . LEU A 1 794 ? 24.335 24.404 -18.325 1.00 89.06 794 LEU A CA 1
ATOM 6186 C C . LEU A 1 794 ? 23.433 23.652 -19.323 1.00 89.06 794 LEU A C 1
ATOM 6188 O O . LEU A 1 794 ? 23.953 23.124 -20.305 1.00 89.06 794 LEU A O 1
ATOM 6192 N N . LEU A 1 795 ? 22.122 23.572 -19.077 1.00 87.62 795 LEU A N 1
ATOM 6193 C CA . LEU A 1 795 ? 21.134 22.961 -19.978 1.00 87.62 795 LEU A CA 1
ATOM 6194 C C . LEU A 1 795 ? 20.396 23.994 -20.848 1.00 87.62 795 LEU A C 1
ATOM 6196 O O . LEU A 1 795 ? 19.737 23.609 -21.809 1.00 87.62 795 LEU A O 1
ATOM 6200 N N . GLU A 1 796 ? 20.515 25.283 -20.528 1.00 87.00 796 GLU A N 1
ATOM 6201 C CA . GLU A 1 796 ? 20.029 26.414 -21.336 1.00 87.00 796 GLU A CA 1
ATOM 6202 C C . GLU A 1 796 ? 21.060 26.869 -22.386 1.00 87.00 796 GLU A C 1
ATOM 6204 O O . GLU A 1 796 ? 20.725 27.595 -23.320 1.00 87.00 796 GLU A O 1
ATOM 6209 N N . GLN A 1 797 ? 22.319 26.443 -22.244 1.00 85.00 797 GLN A N 1
ATOM 6210 C CA . GLN A 1 797 ? 23.431 26.767 -23.142 1.00 85.00 797 GLN A CA 1
ATOM 6211 C C . GLN A 1 797 ? 23.752 25.612 -24.112 1.00 85.00 797 GLN A C 1
ATOM 6213 O O . GLN A 1 797 ? 23.473 24.452 -23.797 1.00 85.00 797 GLN A O 1
ATOM 6218 N N . PRO A 1 798 ? 24.397 25.882 -25.268 1.00 83.12 798 PRO A N 1
ATOM 6219 C CA . PRO A 1 798 ? 24.867 24.841 -26.182 1.00 83.12 798 PRO A CA 1
ATOM 6220 C C . PRO A 1 798 ? 25.754 23.796 -25.482 1.00 83.12 798 PRO A C 1
ATOM 6222 O O . PRO A 1 798 ? 26.799 24.102 -24.904 1.00 83.12 798 PRO A O 1
ATOM 6225 N N . ILE A 1 799 ? 25.324 22.534 -25.528 1.00 88.75 799 ILE A N 1
ATOM 6226 C CA . ILE A 1 799 ? 25.933 21.438 -24.767 1.00 88.75 799 ILE A CA 1
ATOM 6227 C C . ILE A 1 799 ? 27.214 20.960 -25.470 1.00 88.75 799 ILE A C 1
ATOM 6229 O O . ILE A 1 799 ? 27.164 20.522 -26.617 1.00 88.75 799 ILE A O 1
ATOM 6233 N N . LYS A 1 800 ? 28.358 20.999 -24.761 1.00 85.06 800 LYS A N 1
ATOM 6234 C CA . LYS A 1 800 ? 29.706 20.738 -25.320 1.00 85.06 800 LYS A CA 1
ATOM 6235 C C . LYS A 1 800 ? 29.851 19.406 -26.082 1.00 85.06 800 LYS A C 1
ATOM 6237 O O . LYS A 1 800 ? 30.598 19.356 -27.050 1.00 85.06 800 LYS A O 1
ATOM 6242 N N . GLU A 1 801 ? 29.170 18.341 -25.655 1.00 86.06 801 GLU A N 1
ATOM 6243 C CA . GLU A 1 801 ? 29.155 17.031 -26.327 1.00 86.06 801 GLU A CA 1
ATOM 6244 C C . GLU A 1 801 ? 27.740 16.427 -26.191 1.00 86.06 801 GLU A C 1
ATOM 6246 O O . GLU A 1 801 ? 27.190 16.418 -25.090 1.00 86.06 801 GLU A O 1
ATOM 6251 N N . GLN A 1 802 ? 27.125 15.914 -27.270 1.00 81.75 802 GLN A N 1
ATOM 6252 C CA . GLN A 1 802 ? 25.696 15.520 -27.273 1.00 81.75 802 GLN A CA 1
ATOM 6253 C C . GLN A 1 802 ? 25.311 14.531 -26.154 1.00 81.75 802 GLN A C 1
ATOM 6255 O O . GLN A 1 802 ? 24.222 14.624 -25.581 1.00 81.75 802 GLN A O 1
ATOM 6260 N N . TRP A 1 803 ? 26.209 13.605 -25.802 1.00 83.81 803 TRP A N 1
ATOM 6261 C CA . TRP A 1 803 ? 25.971 12.602 -24.759 1.00 83.81 803 TRP A CA 1
ATOM 6262 C C . TRP A 1 803 ? 25.905 13.193 -23.340 1.00 83.81 803 TRP A C 1
ATOM 6264 O O . TRP A 1 803 ? 25.269 12.593 -22.470 1.00 83.81 803 TRP A O 1
ATOM 6274 N N . HIS A 1 804 ? 26.482 14.380 -23.101 1.00 90.38 804 HIS A N 1
ATOM 6275 C CA . HIS A 1 804 ? 26.396 15.069 -21.808 1.00 90.38 804 HIS A CA 1
ATOM 6276 C C . HIS A 1 804 ? 24.945 15.390 -21.419 1.00 90.38 804 HIS A C 1
ATOM 6278 O O . HIS A 1 804 ? 24.638 15.432 -20.230 1.00 90.38 804 HIS A O 1
ATOM 6284 N N . THR A 1 805 ? 24.048 15.577 -22.394 1.00 87.56 805 THR A N 1
ATOM 6285 C CA . THR A 1 805 ? 22.645 15.981 -22.192 1.00 87.56 805 THR A CA 1
ATOM 6286 C C . THR A 1 805 ? 21.921 15.109 -21.164 1.00 87.56 805 THR A C 1
ATOM 6288 O O . THR A 1 805 ? 21.413 15.624 -20.169 1.00 87.56 805 THR A O 1
ATOM 6291 N N . LYS A 1 806 ? 21.940 13.779 -21.350 1.00 87.00 806 LYS A N 1
ATOM 6292 C CA . LYS A 1 806 ? 21.267 12.825 -20.448 1.00 87.00 806 LYS A CA 1
ATOM 6293 C C . LYS A 1 806 ? 21.893 12.824 -19.047 1.00 87.00 806 LYS A C 1
ATOM 6295 O O . LYS A 1 806 ? 21.180 12.748 -18.050 1.00 87.00 806 LYS A O 1
ATOM 6300 N N . VAL A 1 807 ? 23.218 12.969 -18.967 1.00 89.75 807 VAL A N 1
ATOM 6301 C CA . VAL A 1 807 ? 23.968 13.001 -17.700 1.00 89.75 807 VAL A CA 1
ATOM 6302 C C . VAL A 1 807 ? 23.654 14.275 -16.907 1.00 89.75 807 VAL A C 1
ATOM 6304 O O . VAL A 1 807 ? 23.329 14.193 -15.726 1.00 89.75 807 VAL A O 1
ATOM 6307 N N . LEU A 1 808 ? 23.674 15.448 -17.548 1.00 92.19 808 LEU A N 1
ATOM 6308 C CA . LEU A 1 808 ? 23.343 16.732 -16.919 1.00 92.19 808 LEU A CA 1
ATOM 6309 C C . LEU A 1 808 ? 21.874 16.796 -16.471 1.00 92.19 808 LEU A C 1
ATOM 6311 O O . LEU A 1 808 ? 21.588 17.278 -15.374 1.00 92.19 808 LEU A O 1
ATOM 6315 N N . GLN A 1 809 ? 20.948 16.262 -17.275 1.00 89.88 809 GLN A N 1
ATOM 6316 C CA . GLN A 1 809 ? 19.535 16.137 -16.901 1.00 89.88 809 GLN A CA 1
ATOM 6317 C C . GLN A 1 809 ? 19.357 15.260 -15.653 1.00 89.88 809 GLN A C 1
ATOM 6319 O O . GLN A 1 809 ? 18.708 15.697 -14.700 1.00 89.88 809 GLN A O 1
ATOM 6324 N N . ALA A 1 810 ? 19.992 14.083 -15.612 1.00 88.44 810 ALA A N 1
ATOM 6325 C CA . ALA A 1 810 ? 19.951 13.191 -14.454 1.00 88.44 810 ALA A CA 1
ATOM 6326 C C . ALA A 1 810 ? 20.603 13.815 -13.205 1.00 88.44 810 ALA A C 1
ATOM 6328 O O . ALA A 1 810 ? 20.055 13.702 -12.107 1.00 88.44 810 ALA A O 1
ATOM 6329 N N . MET A 1 811 ? 21.722 14.540 -13.350 1.00 94.19 811 MET A N 1
ATOM 6330 C CA . MET A 1 811 ? 22.320 15.316 -12.252 1.00 94.19 811 MET A CA 1
ATOM 6331 C C . MET A 1 811 ? 21.342 16.366 -11.712 1.00 94.19 811 MET A C 1
ATOM 6333 O O . MET A 1 811 ? 21.130 16.429 -10.500 1.00 94.19 811 MET A O 1
ATOM 6337 N N . ARG A 1 812 ? 20.703 17.156 -12.588 1.00 92.25 812 ARG A N 1
ATOM 6338 C CA . ARG A 1 812 ? 19.740 18.194 -12.182 1.00 92.25 812 ARG A CA 1
ATOM 6339 C C . ARG A 1 812 ? 18.541 17.588 -11.454 1.00 92.25 812 ARG A C 1
ATOM 6341 O O . ARG A 1 812 ? 18.186 18.066 -10.381 1.00 92.25 812 ARG A O 1
ATOM 6348 N N . GLN A 1 813 ? 17.954 16.521 -12.000 1.00 86.38 813 GLN A N 1
ATOM 6349 C CA . GLN A 1 813 ? 16.831 15.803 -11.383 1.00 86.38 813 GLN A CA 1
ATOM 6350 C C . GLN A 1 813 ? 17.208 15.230 -10.010 1.00 86.38 813 GLN A C 1
ATOM 6352 O O . GLN A 1 813 ? 16.473 15.431 -9.046 1.00 86.38 813 GLN A O 1
ATOM 6357 N N . THR A 1 814 ? 18.384 14.601 -9.892 1.00 87.81 814 THR A N 1
ATOM 6358 C CA . THR A 1 814 ? 18.901 14.070 -8.618 1.00 87.81 814 THR A CA 1
ATOM 6359 C C . THR A 1 814 ? 19.021 15.180 -7.572 1.00 87.81 814 THR A C 1
ATOM 6361 O O . THR A 1 814 ? 18.475 15.067 -6.476 1.00 87.81 814 THR A O 1
ATOM 6364 N N . VAL A 1 815 ? 19.683 16.291 -7.909 1.00 90.25 815 VAL A N 1
ATOM 6365 C CA . VAL A 1 815 ? 19.864 17.428 -6.991 1.00 90.25 815 VAL A CA 1
ATOM 6366 C C . VAL A 1 815 ? 18.519 18.048 -6.592 1.00 90.25 815 VAL A C 1
ATOM 6368 O O . VAL A 1 815 ? 18.293 18.301 -5.407 1.00 90.25 815 VAL A O 1
ATOM 6371 N N . GLN A 1 816 ? 17.601 18.235 -7.544 1.00 84.00 816 GLN A N 1
ATOM 6372 C CA . GLN A 1 816 ? 16.278 18.818 -7.301 1.00 84.00 816 GLN A CA 1
ATOM 6373 C C . GLN A 1 816 ? 15.395 17.932 -6.404 1.00 84.00 816 GLN A C 1
ATOM 6375 O O . GLN A 1 816 ? 14.698 18.436 -5.517 1.00 84.00 816 GLN A O 1
ATOM 6380 N N . ALA A 1 817 ? 15.466 16.610 -6.570 1.00 79.88 817 ALA A N 1
ATOM 6381 C CA . ALA A 1 817 ? 14.797 15.651 -5.696 1.00 79.88 817 ALA A CA 1
ATOM 6382 C C . ALA A 1 817 ? 15.371 15.703 -4.264 1.00 79.88 817 ALA A C 1
ATOM 6384 O O . ALA A 1 817 ? 14.620 15.824 -3.294 1.00 79.88 817 ALA A O 1
ATOM 6385 N N . GLY A 1 818 ? 16.702 15.755 -4.119 1.00 80.06 818 GLY A N 1
ATOM 6386 C CA . GLY A 1 818 ? 17.368 15.925 -2.819 1.00 80.06 818 GLY A CA 1
ATOM 6387 C C . GLY A 1 818 ? 16.990 17.231 -2.102 1.00 80.06 818 GLY A C 1
ATOM 6388 O O . GLY A 1 818 ? 16.706 17.223 -0.902 1.00 80.06 818 GLY A O 1
ATOM 6389 N N . LEU A 1 819 ? 16.911 18.350 -2.833 1.00 79.00 819 LEU A N 1
ATOM 6390 C CA . LEU A 1 819 ? 16.428 19.634 -2.305 1.00 79.00 819 LEU A CA 1
ATOM 6391 C C . LEU A 1 819 ? 14.968 19.558 -1.842 1.00 79.00 819 LEU A C 1
ATOM 6393 O O . LEU A 1 819 ? 14.639 20.061 -0.765 1.00 79.00 819 LEU A O 1
ATOM 6397 N N . THR A 1 820 ? 14.108 18.897 -2.619 1.00 73.25 820 THR A N 1
ATOM 6398 C CA . THR A 1 820 ? 12.684 18.721 -2.297 1.00 73.25 820 THR A CA 1
ATOM 6399 C C . THR A 1 820 ? 12.506 17.912 -1.010 1.00 73.25 820 THR A C 1
ATOM 6401 O O . THR A 1 820 ? 11.794 18.352 -0.104 1.00 73.25 820 THR A O 1
ATOM 6404 N N . PHE A 1 821 ? 13.239 16.801 -0.871 1.00 76.88 821 PHE A N 1
ATOM 6405 C CA . PHE A 1 821 ? 13.252 15.965 0.333 1.00 76.88 821 PHE A CA 1
ATOM 6406 C C . PHE A 1 821 ? 13.647 16.764 1.588 1.00 76.88 821 PHE A C 1
ATOM 6408 O O . PHE A 1 821 ? 12.908 16.820 2.575 1.00 76.88 821 PHE A O 1
ATOM 6415 N N . VAL A 1 822 ? 14.799 17.446 1.540 1.00 71.56 822 VAL A N 1
ATOM 6416 C CA . VAL A 1 822 ? 15.318 18.254 2.662 1.00 71.56 822 VAL A CA 1
ATOM 6417 C C . VAL A 1 822 ? 14.380 19.414 2.997 1.00 71.56 822 VAL A C 1
ATOM 6419 O O . VAL A 1 822 ? 14.205 19.752 4.172 1.00 71.56 822 VAL A O 1
ATOM 6422 N N . GLY A 1 823 ? 13.746 20.002 1.981 1.00 69.44 823 GLY A N 1
ATOM 6423 C CA . GLY A 1 823 ? 12.724 21.026 2.142 1.00 69.44 823 GLY A CA 1
ATOM 6424 C C . GLY A 1 823 ? 11.544 20.524 2.968 1.00 69.44 823 GLY A C 1
ATOM 6425 O O . GLY A 1 823 ? 11.146 21.193 3.924 1.00 69.44 823 GLY A O 1
ATOM 6426 N N . ILE A 1 824 ? 10.998 19.344 2.652 1.00 66.75 824 ILE A N 1
ATOM 6427 C CA . ILE A 1 824 ? 9.848 18.763 3.366 1.00 66.75 824 ILE A CA 1
ATOM 6428 C C . ILE A 1 824 ? 10.212 18.465 4.827 1.00 66.75 824 ILE A C 1
ATOM 6430 O O . ILE A 1 824 ? 9.526 18.979 5.717 1.00 66.75 824 ILE A O 1
ATOM 6434 N N . MET A 1 825 ? 11.336 17.781 5.072 1.00 68.31 825 MET A N 1
ATOM 6435 C CA . MET A 1 825 ? 11.824 17.440 6.421 1.00 68.31 825 MET A CA 1
ATOM 6436 C C . MET A 1 825 ? 12.028 18.654 7.342 1.00 68.31 825 MET A C 1
ATOM 6438 O O . MET A 1 825 ? 11.757 18.578 8.537 1.00 68.31 825 MET A O 1
ATOM 6442 N N . HIS A 1 826 ? 12.487 19.796 6.816 1.00 63.06 826 HIS A N 1
ATOM 6443 C CA . HIS A 1 826 ? 12.664 21.010 7.626 1.00 63.06 826 HIS A CA 1
ATOM 6444 C C . HIS A 1 826 ? 11.386 21.858 7.794 1.00 63.06 826 HIS A C 1
ATOM 6446 O O . HIS A 1 826 ? 11.369 22.755 8.639 1.00 63.06 826 HIS A O 1
ATOM 6452 N N . SER A 1 827 ? 10.316 21.612 7.026 1.00 57.03 827 SER A N 1
ATOM 6453 C CA . SER A 1 827 ? 9.115 22.472 7.025 1.00 57.03 827 SER A CA 1
ATOM 6454 C C . SER A 1 827 ? 7.914 21.934 7.812 1.00 57.03 827 SER A C 1
ATOM 6456 O O . SER A 1 827 ? 7.134 22.746 8.310 1.00 57.03 827 SER A O 1
ATOM 6458 N N . HIS A 1 828 ? 7.783 20.623 8.026 1.00 58.78 828 HIS A N 1
ATOM 6459 C CA . HIS A 1 828 ? 6.558 20.006 8.573 1.00 58.78 828 HIS A CA 1
ATOM 6460 C C . HIS A 1 828 ? 6.593 19.719 10.092 1.00 58.78 828 HIS A C 1
ATOM 6462 O O . HIS A 1 828 ? 7.508 20.154 10.799 1.00 58.78 828 HIS A O 1
ATOM 6468 N N . GLY A 1 829 ? 5.524 19.118 10.625 1.00 59.75 829 GLY A N 1
ATOM 6469 C CA . GLY A 1 829 ? 5.434 18.647 12.014 1.00 59.75 829 GLY A CA 1
ATOM 6470 C C . GLY A 1 829 ? 6.114 17.288 12.220 1.00 59.75 829 GLY A C 1
ATOM 6471 O O . GLY A 1 829 ? 6.832 16.817 11.343 1.00 59.75 829 GLY A O 1
ATOM 6472 N N . LEU A 1 830 ? 5.881 16.671 13.383 1.00 68.06 830 LEU A N 1
ATOM 6473 C CA . LEU A 1 830 ? 6.250 15.276 13.674 1.00 68.06 830 LEU A CA 1
ATOM 6474 C C . LEU A 1 830 ? 5.479 14.314 12.761 1.00 68.06 830 LEU A C 1
ATOM 6476 O O . LEU A 1 830 ? 6.053 13.381 12.212 1.00 68.06 830 LEU A O 1
ATOM 6480 N N . TRP A 1 831 ? 4.196 14.604 12.546 1.00 69.06 831 TRP A N 1
ATOM 6481 C CA . TRP A 1 831 ? 3.336 13.890 11.610 1.00 69.06 831 TRP A CA 1
ATOM 6482 C C . TRP A 1 831 ? 3.221 14.674 10.297 1.00 69.06 831 TRP A C 1
ATOM 6484 O O . TRP A 1 831 ? 3.030 15.894 10.299 1.00 69.06 831 TRP A O 1
ATOM 6494 N N . LEU A 1 832 ? 3.338 13.968 9.172 1.00 62.59 832 LEU A N 1
ATOM 6495 C CA . LEU A 1 832 ? 3.200 14.518 7.823 1.00 62.59 832 LEU A CA 1
ATOM 6496 C C . LEU A 1 832 ? 1.765 14.297 7.306 1.00 62.59 832 LEU A C 1
ATOM 6498 O O . LEU A 1 832 ? 1.268 13.176 7.396 1.00 62.59 832 LEU A O 1
ATOM 6502 N N . PRO A 1 833 ? 1.101 15.310 6.716 1.00 58.91 833 PRO A N 1
ATOM 6503 C CA . PRO A 1 833 ? -0.114 15.096 5.925 1.00 58.91 833 PRO A CA 1
ATOM 6504 C C . PRO A 1 833 ? 0.151 14.144 4.747 1.00 58.91 833 PRO A C 1
ATOM 6506 O O . PRO A 1 833 ? 1.240 14.198 4.174 1.00 58.91 833 PRO A O 1
ATOM 6509 N N . ARG A 1 834 ? -0.845 13.340 4.333 1.00 56.34 834 ARG A N 1
ATOM 6510 C CA . ARG A 1 834 ? -0.719 12.294 3.288 1.00 56.34 834 ARG A CA 1
ATOM 6511 C C . ARG A 1 834 ? 0.056 12.762 2.049 1.00 56.34 834 ARG A C 1
ATOM 6513 O O . ARG A 1 834 ? 1.081 12.178 1.716 1.00 56.34 834 ARG A O 1
ATOM 6520 N N . GLY A 1 835 ? -0.368 13.863 1.421 1.00 54.38 835 GLY A N 1
ATOM 6521 C CA . GLY A 1 835 ? 0.304 14.412 0.234 1.00 54.38 835 GLY A CA 1
ATOM 6522 C C . GLY A 1 835 ? 1.742 14.893 0.484 1.00 54.38 835 GLY A C 1
ATOM 6523 O O . GLY A 1 835 ? 2.592 14.782 -0.395 1.00 54.38 835 GLY A O 1
ATOM 6524 N N . CYS A 1 836 ? 2.059 15.372 1.690 1.00 62.16 836 CYS A N 1
ATOM 6525 C CA . CYS A 1 836 ? 3.421 15.771 2.058 1.00 62.16 836 CYS A CA 1
ATOM 6526 C C . CYS A 1 836 ? 4.320 14.563 2.364 1.00 62.16 836 CYS A C 1
ATOM 6528 O O . CYS A 1 836 ? 5.518 14.626 2.096 1.00 62.16 836 CYS A O 1
ATOM 6530 N N . ALA A 1 837 ? 3.758 13.474 2.900 1.00 64.81 837 ALA A N 1
ATOM 6531 C CA . ALA A 1 837 ? 4.457 12.201 3.058 1.00 64.81 837 ALA A CA 1
ATOM 6532 C C . ALA A 1 837 ? 4.750 11.564 1.689 1.00 64.81 837 ALA A C 1
ATOM 6534 O O . ALA A 1 837 ? 5.889 11.187 1.431 1.00 64.81 837 ALA A O 1
ATOM 6535 N N . GLN A 1 838 ? 3.766 11.545 0.784 1.00 61.47 838 GLN A N 1
ATOM 6536 C CA . GLN A 1 838 ? 3.934 11.061 -0.588 1.00 61.47 838 GLN A CA 1
ATOM 6537 C C . GLN A 1 838 ? 5.045 11.831 -1.322 1.00 61.47 838 GLN A C 1
ATOM 6539 O O . GLN A 1 838 ? 6.025 11.232 -1.752 1.00 61.47 838 GLN A O 1
ATOM 6544 N N . LEU A 1 839 ? 4.992 13.171 -1.328 1.00 66.19 839 LEU A N 1
ATOM 6545 C CA . LEU A 1 839 ? 6.041 14.008 -1.929 1.00 66.19 839 LEU A CA 1
ATOM 6546 C C . LEU A 1 839 ? 7.430 13.827 -1.282 1.00 66.19 839 LEU A C 1
ATOM 6548 O O . LEU A 1 839 ? 8.440 14.030 -1.955 1.00 66.19 839 LEU A O 1
ATOM 6552 N N . LEU A 1 840 ? 7.513 13.455 0.003 1.00 70.38 840 LEU A N 1
ATOM 6553 C CA . LEU A 1 840 ? 8.784 13.116 0.655 1.00 70.38 840 LEU A CA 1
ATOM 6554 C C . LEU A 1 840 ? 9.343 11.790 0.121 1.00 70.38 840 LEU A C 1
ATOM 6556 O O . LEU A 1 840 ? 10.535 11.699 -0.172 1.00 70.38 840 LEU A O 1
ATOM 6560 N N . ILE A 1 841 ? 8.485 10.779 -0.012 1.00 67.44 841 ILE A N 1
ATOM 6561 C CA . ILE A 1 841 ? 8.837 9.454 -0.531 1.00 67.44 841 ILE A CA 1
ATOM 6562 C C . ILE A 1 841 ? 9.260 9.565 -1.998 1.00 67.44 841 ILE A C 1
ATOM 6564 O O . ILE A 1 841 ? 10.343 9.102 -2.345 1.00 67.44 841 ILE A O 1
ATOM 6568 N N . ASP A 1 842 ? 8.482 10.258 -2.830 1.00 66.44 842 ASP A N 1
ATOM 6569 C CA . ASP A 1 842 ? 8.767 10.447 -4.257 1.00 66.44 842 ASP A CA 1
ATOM 6570 C C . ASP A 1 842 ? 10.061 11.236 -4.487 1.00 66.44 842 ASP A C 1
ATOM 6572 O O . ASP A 1 842 ? 10.865 10.879 -5.348 1.00 66.44 842 ASP A O 1
ATOM 6576 N N . ALA A 1 843 ? 10.329 12.261 -3.671 1.00 74.00 843 ALA A N 1
ATOM 6577 C CA . ALA A 1 843 ? 11.602 12.978 -3.694 1.00 74.00 843 ALA A CA 1
ATOM 6578 C C . ALA A 1 843 ? 12.785 12.092 -3.250 1.00 74.00 843 ALA A C 1
ATOM 6580 O O . ALA A 1 843 ? 13.872 12.175 -3.823 1.00 74.00 843 ALA A O 1
ATOM 6581 N N . GLY A 1 844 ? 12.588 11.213 -2.263 1.00 73.94 844 GLY A N 1
ATOM 6582 C CA . GLY A 1 844 ? 13.601 10.245 -1.830 1.00 73.94 844 GLY A CA 1
ATOM 6583 C C . GLY A 1 844 ? 13.897 9.188 -2.900 1.00 73.94 844 GLY A C 1
ATOM 6584 O O . GLY A 1 844 ? 15.057 8.942 -3.232 1.00 73.94 844 GLY A O 1
ATOM 6585 N N . LEU A 1 845 ? 12.853 8.608 -3.494 1.00 70.50 845 LEU A N 1
ATOM 6586 C CA . LEU A 1 845 ? 12.949 7.635 -4.583 1.00 70.50 845 LEU A CA 1
ATOM 6587 C C . LEU A 1 845 ? 13.542 8.260 -5.849 1.00 70.50 845 LEU A C 1
ATOM 6589 O O . LEU A 1 845 ? 14.426 7.662 -6.457 1.00 70.50 845 LEU A O 1
ATOM 6593 N N . GLY A 1 846 ? 13.123 9.471 -6.223 1.00 72.19 846 GLY A N 1
ATOM 6594 C CA . GLY A 1 846 ? 13.671 10.216 -7.358 1.00 72.19 846 GLY A CA 1
ATOM 6595 C C . GLY A 1 846 ? 15.162 10.518 -7.194 1.00 72.19 846 GLY A C 1
ATOM 6596 O O . GLY A 1 846 ? 15.937 10.293 -8.124 1.00 72.19 846 GLY A O 1
ATOM 6597 N N . TYR A 1 847 ? 15.586 10.925 -5.991 1.00 81.19 847 TYR A N 1
ATOM 6598 C CA . TYR A 1 847 ? 17.002 11.094 -5.662 1.00 81.19 847 TYR A CA 1
ATOM 6599 C C . TYR A 1 847 ? 17.782 9.780 -5.828 1.00 81.19 847 TYR A C 1
ATOM 6601 O O . TYR A 1 847 ? 18.815 9.753 -6.494 1.00 81.19 847 TYR A O 1
ATOM 6609 N N . MET A 1 848 ? 17.282 8.677 -5.261 1.00 74.56 848 MET A N 1
ATOM 6610 C CA . MET A 1 848 ? 17.971 7.382 -5.302 1.00 74.56 848 MET A CA 1
ATOM 6611 C C . MET A 1 848 ? 18.016 6.778 -6.714 1.00 74.56 848 MET A C 1
ATOM 6613 O O . MET A 1 848 ? 19.059 6.267 -7.118 1.00 74.56 848 MET A O 1
ATOM 6617 N N . ARG A 1 849 ? 16.929 6.879 -7.492 1.00 73.81 849 ARG A N 1
ATOM 6618 C CA . ARG A 1 849 ? 16.869 6.445 -8.900 1.00 73.81 849 ARG A CA 1
ATOM 6619 C C . ARG A 1 849 ? 17.846 7.249 -9.767 1.00 73.81 849 ARG A C 1
ATOM 6621 O O . ARG A 1 849 ? 18.614 6.652 -10.518 1.00 73.81 849 ARG A O 1
ATOM 6628 N N . GLY A 1 850 ? 17.880 8.576 -9.611 1.00 78.25 850 GLY A N 1
ATOM 6629 C CA . GLY A 1 850 ? 18.816 9.452 -10.323 1.00 78.25 850 GLY A CA 1
ATOM 6630 C C . GLY A 1 850 ? 20.284 9.196 -9.959 1.00 78.25 850 GLY A C 1
ATOM 6631 O O . GLY A 1 850 ? 21.124 9.056 -10.848 1.00 78.25 850 GLY A O 1
ATOM 6632 N N . TYR A 1 851 ? 20.593 9.022 -8.669 1.00 80.12 851 TYR A N 1
ATOM 6633 C CA . TYR A 1 851 ? 21.939 8.657 -8.216 1.00 80.12 851 TYR A CA 1
ATOM 6634 C C . TYR A 1 851 ? 22.376 7.288 -8.772 1.00 80.12 851 TYR A C 1
ATOM 6636 O O . TYR A 1 851 ? 23.505 7.145 -9.239 1.00 80.12 851 TYR A O 1
ATOM 6644 N N . ASN A 1 852 ? 21.485 6.287 -8.774 1.00 73.88 852 ASN A N 1
ATOM 6645 C CA . ASN A 1 852 ? 21.774 4.956 -9.318 1.00 73.88 852 ASN A CA 1
ATOM 6646 C C . ASN A 1 852 ? 22.014 4.993 -10.840 1.00 73.88 852 ASN A C 1
ATOM 6648 O O . ASN A 1 852 ? 22.959 4.380 -11.330 1.00 73.88 852 ASN A O 1
ATOM 6652 N N . PHE A 1 853 ? 21.225 5.777 -11.585 1.00 80.06 853 PHE A N 1
ATOM 6653 C CA . PHE A 1 853 ? 21.454 6.019 -13.014 1.00 80.06 853 PHE A CA 1
ATOM 6654 C C . PHE A 1 853 ? 22.835 6.643 -13.276 1.00 80.06 853 PHE A C 1
ATOM 6656 O O . PHE A 1 853 ? 23.556 6.193 -14.163 1.00 80.06 853 PHE A O 1
ATOM 6663 N N . LEU A 1 854 ? 23.238 7.637 -12.477 1.00 83.88 854 LEU A N 1
ATOM 6664 C CA . LEU A 1 854 ? 24.547 8.291 -12.596 1.00 83.88 854 LEU A CA 1
ATOM 6665 C C . LEU A 1 854 ? 25.714 7.360 -12.225 1.00 83.88 854 LEU A C 1
ATOM 6667 O O . LEU A 1 854 ? 26.774 7.435 -12.847 1.00 83.88 854 LEU A O 1
ATOM 6671 N N . ALA A 1 855 ? 25.521 6.458 -11.258 1.00 76.62 855 ALA A N 1
ATOM 6672 C CA . ALA A 1 855 ? 26.473 5.389 -10.959 1.00 76.62 855 ALA A CA 1
ATOM 6673 C C . ALA A 1 855 ? 26.579 4.380 -12.113 1.00 76.62 855 ALA A C 1
ATOM 6675 O O . ALA A 1 855 ? 27.692 4.003 -12.482 1.00 76.62 855 ALA A O 1
ATOM 6676 N N . LYS A 1 856 ? 25.457 4.007 -12.742 1.00 71.38 856 LYS A N 1
ATOM 6677 C CA . LYS A 1 856 ? 25.461 3.120 -13.910 1.00 71.38 856 LYS A CA 1
ATOM 6678 C C . LYS A 1 856 ? 26.116 3.756 -15.146 1.00 71.38 856 LYS A C 1
ATOM 6680 O O . LYS A 1 856 ? 27.013 3.133 -15.694 1.00 71.38 856 LYS A O 1
ATOM 6685 N N . ASP A 1 857 ? 25.789 4.999 -15.522 1.00 81.31 857 ASP A N 1
ATOM 6686 C CA . ASP A 1 857 ? 26.471 5.721 -16.626 1.00 81.31 857 ASP A CA 1
ATOM 6687 C C . ASP A 1 857 ? 27.995 5.799 -16.424 1.00 81.31 857 ASP A C 1
ATOM 6689 O O . ASP A 1 857 ? 28.759 5.833 -17.385 1.00 81.31 857 ASP A O 1
ATOM 6693 N N . CYS A 1 858 ? 28.449 5.811 -15.170 1.00 77.31 858 CYS A N 1
ATOM 6694 C CA . CYS A 1 858 ? 29.866 5.774 -14.835 1.00 77.31 858 CYS A CA 1
ATOM 6695 C C . CYS A 1 858 ? 30.491 4.379 -15.025 1.00 77.31 858 CYS A C 1
ATOM 6697 O O . CYS A 1 858 ? 31.573 4.283 -15.603 1.00 77.31 858 CYS A O 1
ATOM 6699 N N . MET A 1 859 ? 29.813 3.305 -14.603 1.00 69.75 859 MET A N 1
ATOM 6700 C CA . MET A 1 859 ? 30.276 1.924 -14.824 1.00 69.75 859 MET A CA 1
ATOM 6701 C C . MET A 1 859 ? 30.258 1.538 -16.308 1.00 69.75 859 MET A C 1
ATOM 6703 O O . MET A 1 859 ? 31.275 1.085 -16.823 1.00 69.75 859 MET A O 1
ATOM 6707 N N . ASP A 1 860 ? 29.155 1.812 -17.012 1.00 72.81 860 ASP A N 1
ATOM 6708 C CA . ASP A 1 860 ? 28.953 1.524 -18.443 1.00 72.81 860 ASP A CA 1
ATOM 6709 C C . ASP A 1 860 ? 29.949 2.281 -19.360 1.00 72.81 860 ASP A C 1
ATOM 6711 O O . ASP A 1 860 ? 30.012 2.032 -20.564 1.00 72.81 860 ASP A O 1
ATOM 6715 N N . ARG A 1 861 ? 30.720 3.228 -18.803 1.00 75.12 861 ARG A N 1
ATOM 6716 C CA . ARG A 1 861 ? 31.763 4.023 -19.479 1.00 75.12 861 ARG A CA 1
ATOM 6717 C C . ARG A 1 861 ? 33.164 3.855 -18.870 1.00 75.12 861 ARG A C 1
ATOM 6719 O O . ARG A 1 861 ? 34.030 4.675 -19.162 1.00 75.12 861 ARG A O 1
ATOM 6726 N N . GLU A 1 862 ? 33.377 2.870 -17.995 1.00 74.69 862 GLU A N 1
ATOM 6727 C CA . GLU A 1 862 ? 34.675 2.567 -17.355 1.00 74.69 862 GLU A CA 1
ATOM 6728 C C . GLU A 1 862 ? 35.314 3.744 -16.571 1.00 74.69 862 GLU A C 1
ATOM 6730 O O . GLU A 1 862 ? 36.533 3.860 -16.446 1.00 74.69 862 GLU A O 1
ATOM 6735 N N . VAL A 1 863 ? 34.499 4.642 -16.007 1.00 73.75 863 VAL A N 1
ATOM 6736 C CA . VAL A 1 863 ? 34.954 5.889 -15.360 1.00 73.75 863 VAL A CA 1
ATOM 6737 C C . VAL A 1 863 ? 34.408 6.012 -13.945 1.00 73.75 863 VAL A C 1
ATOM 6739 O O . VAL A 1 863 ? 33.201 6.097 -13.745 1.00 73.75 863 VAL A O 1
ATOM 6742 N N . THR A 1 864 ? 35.269 6.113 -12.927 1.00 68.12 864 THR A N 1
ATOM 6743 C CA . THR A 1 864 ? 34.768 6.300 -11.555 1.00 68.12 864 THR A CA 1
ATOM 6744 C C . THR A 1 864 ? 34.258 7.732 -11.381 1.00 68.12 864 THR A C 1
ATOM 6746 O O . THR A 1 864 ? 35.039 8.686 -11.393 1.00 68.12 864 THR A O 1
ATOM 6749 N N . GLY A 1 865 ? 32.939 7.885 -11.254 1.00 70.62 865 GLY A N 1
ATOM 6750 C CA . GLY A 1 865 ? 32.278 9.183 -11.089 1.00 70.62 865 GLY A CA 1
ATOM 6751 C C . GLY A 1 865 ? 31.351 9.244 -9.878 1.00 70.62 865 GLY A C 1
ATOM 6752 O O . GLY A 1 865 ? 31.460 10.187 -9.107 1.00 70.62 865 GLY A O 1
ATOM 6753 N N . PHE A 1 866 ? 30.501 8.230 -9.679 1.00 76.31 866 PHE A N 1
ATOM 6754 C CA . PHE A 1 866 ? 29.550 8.115 -8.562 1.00 76.31 866 PHE A CA 1
ATOM 6755 C C . PHE A 1 866 ? 29.697 6.752 -7.879 1.00 76.31 866 PHE A C 1
ATOM 6757 O O . PHE A 1 866 ? 29.914 5.747 -8.555 1.00 76.31 866 PHE A O 1
ATOM 6764 N N . ARG A 1 867 ? 29.587 6.704 -6.546 1.00 66.56 867 ARG A N 1
ATOM 6765 C CA . ARG A 1 867 ? 29.887 5.501 -5.754 1.00 66.56 867 ARG A CA 1
ATOM 6766 C C . ARG A 1 867 ? 28.636 4.673 -5.482 1.00 66.56 867 ARG A C 1
ATOM 6768 O O . ARG A 1 867 ? 27.743 5.132 -4.777 1.00 66.56 867 ARG A O 1
ATOM 6775 N N . LEU A 1 868 ? 28.631 3.403 -5.887 1.00 56.59 868 LEU A N 1
ATOM 6776 C CA . LEU A 1 868 ? 27.681 2.428 -5.342 1.00 56.59 868 LEU A CA 1
ATOM 6777 C C . LEU A 1 868 ? 27.981 2.180 -3.855 1.00 56.59 868 LEU A C 1
ATOM 6779 O O . LEU A 1 868 ? 28.837 1.378 -3.486 1.00 56.59 868 LEU A O 1
ATOM 6783 N N . ARG A 1 869 ? 27.281 2.921 -2.995 1.00 54.00 869 ARG A N 1
ATOM 6784 C CA . ARG A 1 869 ? 27.212 2.701 -1.550 1.00 54.00 869 ARG A CA 1
ATOM 6785 C C . ARG A 1 869 ? 25.753 2.454 -1.188 1.00 54.00 869 ARG A C 1
ATOM 6787 O O . ARG A 1 869 ? 24.897 3.312 -1.420 1.00 54.00 869 ARG A O 1
ATOM 6794 N N . PHE A 1 870 ? 25.471 1.266 -0.670 1.00 50.84 870 PHE A N 1
ATOM 6795 C CA . PHE A 1 870 ? 24.108 0.793 -0.465 1.00 50.84 870 PHE A CA 1
ATOM 6796 C C . PHE A 1 870 ? 23.460 1.518 0.710 1.00 50.84 870 PHE A C 1
ATOM 6798 O O . PHE A 1 870 ? 23.894 1.408 1.847 1.00 50.84 870 PHE A O 1
ATOM 6805 N N . HIS A 1 871 ? 22.404 2.265 0.402 1.00 55.72 871 HIS A N 1
ATOM 6806 C CA . HIS A 1 871 ? 21.596 3.000 1.372 1.00 55.72 871 HIS A CA 1
ATOM 6807 C C . HIS A 1 871 ? 20.099 2.711 1.164 1.00 55.72 871 HIS A C 1
ATOM 6809 O O . HIS A 1 871 ? 19.240 3.536 1.466 1.00 55.72 871 HIS A O 1
ATOM 6815 N N . TRP A 1 872 ? 19.760 1.533 0.627 1.00 46.47 872 TRP A N 1
ATOM 6816 C CA . TRP A 1 872 ? 18.369 1.141 0.364 1.00 46.47 872 TRP A CA 1
ATOM 6817 C C . TRP A 1 872 ? 17.522 0.983 1.637 1.00 46.47 872 TRP A C 1
ATOM 6819 O O . TRP A 1 872 ? 16.298 1.059 1.555 1.00 46.47 872 TRP A O 1
ATOM 6829 N N . GLN A 1 873 ? 18.142 0.906 2.822 1.00 45.81 873 GLN A N 1
ATOM 6830 C CA . GLN A 1 873 ? 17.424 1.039 4.094 1.00 45.81 873 GLN A CA 1
ATOM 6831 C C . GLN A 1 873 ? 16.796 2.434 4.306 1.00 45.81 873 GLN A C 1
ATOM 6833 O O . GLN A 1 873 ? 15.833 2.554 5.058 1.00 45.81 873 GLN A O 1
ATOM 6838 N N . ILE A 1 874 ? 17.240 3.489 3.602 1.00 49.75 874 ILE A N 1
ATOM 6839 C CA . ILE A 1 874 ? 16.481 4.756 3.547 1.00 49.75 874 ILE A CA 1
ATOM 6840 C C . ILE A 1 874 ? 15.104 4.495 2.935 1.00 49.75 874 ILE A C 1
ATOM 6842 O O . ILE A 1 874 ? 14.105 5.012 3.422 1.00 49.75 874 ILE A O 1
ATOM 6846 N N . ILE A 1 875 ? 15.037 3.666 1.891 1.00 46.78 875 ILE A N 1
ATOM 6847 C CA . ILE A 1 875 ? 13.782 3.335 1.220 1.00 46.78 875 ILE A CA 1
ATOM 6848 C C . ILE A 1 875 ? 12.954 2.358 2.063 1.00 46.78 875 ILE A C 1
ATOM 6850 O O . ILE A 1 875 ? 11.740 2.513 2.068 1.00 46.78 875 ILE A O 1
ATOM 6854 N N . SER A 1 876 ? 13.537 1.433 2.840 1.00 40.12 876 SER A N 1
ATOM 6855 C CA . SER A 1 876 ? 12.742 0.655 3.813 1.00 40.12 876 SER A CA 1
ATOM 6856 C C . SER A 1 876 ? 12.215 1.524 4.961 1.00 40.12 876 SER A C 1
ATOM 6858 O O . SER A 1 876 ? 11.059 1.375 5.335 1.00 40.12 876 SER A O 1
ATOM 6860 N N . SER A 1 877 ? 12.996 2.487 5.460 1.00 42.53 877 SER A N 1
ATOM 6861 C CA . SER A 1 877 ? 12.586 3.401 6.541 1.00 42.53 877 SER A CA 1
ATOM 6862 C C . SER A 1 877 ? 11.514 4.395 6.079 1.00 42.53 877 SER A C 1
ATOM 6864 O O . SER A 1 877 ? 10.526 4.622 6.777 1.00 42.53 877 SER A O 1
ATOM 6866 N N . LEU A 1 878 ? 11.653 4.934 4.861 1.00 41.53 878 LEU A N 1
ATOM 6867 C CA . LEU A 1 878 ? 10.594 5.701 4.200 1.00 41.53 878 LEU A CA 1
ATOM 6868 C C . LEU A 1 878 ? 9.366 4.824 3.931 1.00 41.53 878 LEU A C 1
ATOM 6870 O O . LEU A 1 878 ? 8.251 5.279 4.168 1.00 41.53 878 LEU A O 1
ATOM 6874 N N . LYS A 1 879 ? 9.547 3.562 3.510 1.00 37.00 879 LYS A N 1
ATOM 6875 C CA . LYS A 1 879 ? 8.433 2.628 3.296 1.00 37.00 879 LYS A CA 1
ATOM 6876 C C . LYS A 1 879 ? 7.707 2.256 4.592 1.00 37.00 879 LYS A C 1
ATOM 6878 O O . LYS A 1 879 ? 6.484 2.194 4.568 1.00 37.00 879 LYS A O 1
ATOM 6883 N N . ALA A 1 880 ? 8.410 2.097 5.712 1.00 34.38 880 ALA A N 1
ATOM 6884 C CA . ALA A 1 880 ? 7.821 1.815 7.022 1.00 34.38 880 ALA A CA 1
ATOM 6885 C C . ALA A 1 880 ? 6.940 2.979 7.501 1.00 34.38 880 ALA A C 1
ATOM 6887 O O . ALA A 1 880 ? 5.769 2.779 7.812 1.00 34.38 880 ALA A O 1
ATOM 6888 N N . GLY A 1 881 ? 7.446 4.219 7.431 1.00 34.00 881 GLY A N 1
ATOM 6889 C CA . GLY A 1 881 ? 6.625 5.416 7.662 1.00 34.00 881 GLY A CA 1
ATOM 6890 C C . GLY A 1 881 ? 5.475 5.572 6.655 1.00 34.00 881 GLY A C 1
ATOM 6891 O O . GLY A 1 881 ? 4.463 6.199 6.959 1.00 34.00 881 GLY A O 1
ATOM 6892 N N . SER A 1 882 ? 5.602 4.973 5.469 1.00 36.03 882 SER A N 1
ATOM 6893 C CA . SER A 1 882 ? 4.569 4.972 4.434 1.00 36.03 882 SER A CA 1
ATOM 6894 C C . SER A 1 882 ? 3.566 3.822 4.515 1.00 36.03 882 SER A C 1
ATOM 6896 O O . SER A 1 882 ? 2.613 3.837 3.744 1.00 36.03 882 SER A O 1
ATOM 6898 N N . ALA A 1 883 ? 3.709 2.848 5.422 1.00 28.98 883 ALA A N 1
ATOM 6899 C CA . ALA A 1 883 ? 2.701 1.793 5.580 1.00 28.98 883 ALA A CA 1
ATOM 6900 C C . ALA A 1 883 ? 1.311 2.393 5.890 1.00 28.98 883 ALA A C 1
ATOM 6902 O O . ALA A 1 883 ? 0.293 1.875 5.445 1.00 28.98 883 ALA A O 1
ATOM 6903 N N . ALA A 1 884 ? 1.290 3.558 6.551 1.00 32.69 884 ALA A N 1
ATOM 6904 C CA . ALA A 1 884 ? 0.105 4.375 6.825 1.00 32.69 884 ALA A CA 1
ATOM 6905 C C . ALA A 1 884 ? -0.427 5.191 5.620 1.00 32.69 884 ALA A C 1
ATOM 6907 O O . ALA A 1 884 ? -1.382 5.951 5.771 1.00 32.69 884 ALA A O 1
ATOM 6908 N N . ALA A 1 885 ? 0.202 5.104 4.441 1.00 31.91 885 ALA A N 1
ATOM 6909 C CA . ALA A 1 885 ? -0.095 5.944 3.272 1.00 31.91 885 ALA A CA 1
ATOM 6910 C C . ALA A 1 885 ? -0.121 5.192 1.922 1.00 31.91 885 ALA A C 1
ATOM 6912 O O . ALA A 1 885 ? -0.908 5.564 1.048 1.00 31.91 885 ALA A O 1
ATOM 6913 N N . LEU A 1 886 ? 0.697 4.142 1.753 1.00 29.59 886 LEU A N 1
ATOM 6914 C CA . LEU A 1 886 ? 0.862 3.356 0.518 1.00 29.59 886 LEU A CA 1
ATOM 6915 C C . LEU A 1 886 ? -0.185 2.252 0.311 1.00 29.59 886 LEU A C 1
ATOM 6917 O O . LEU A 1 886 ? -0.114 1.548 -0.692 1.00 29.59 886 LEU A O 1
ATOM 6921 N N . GLN A 1 887 ? -1.202 2.124 1.168 1.00 29.55 887 GLN A N 1
ATOM 6922 C CA . GLN A 1 887 ? -2.288 1.146 0.979 1.00 29.55 887 GLN A CA 1
ATOM 6923 C C . GLN A 1 887 ? -3.196 1.447 -0.244 1.00 29.55 887 GLN A C 1
ATOM 6925 O O . GLN A 1 887 ? -4.276 0.886 -0.359 1.00 29.55 887 GLN A O 1
ATOM 6930 N N . ASN A 1 888 ? -2.781 2.358 -1.138 1.00 31.14 888 ASN A N 1
ATOM 6931 C CA . ASN A 1 888 ? -3.450 2.742 -2.386 1.00 31.14 888 ASN A CA 1
ATOM 6932 C C . ASN A 1 888 ? -2.468 3.359 -3.418 1.00 31.14 888 ASN A C 1
ATOM 6934 O O . ASN A 1 888 ? -2.772 4.366 -4.052 1.00 31.14 888 ASN A O 1
ATOM 6938 N N . ALA A 1 889 ? -1.256 2.806 -3.560 1.00 28.95 889 ALA A N 1
ATOM 6939 C CA . ALA A 1 889 ? -0.295 3.246 -4.582 1.00 28.95 889 ALA A CA 1
ATOM 6940 C C . ALA A 1 889 ? 0.414 2.052 -5.245 1.00 28.95 889 ALA A C 1
ATOM 6942 O O . ALA A 1 889 ? 1.548 1.695 -4.917 1.00 28.95 889 ALA A O 1
ATOM 6943 N N . SER A 1 890 ? -0.281 1.432 -6.198 1.00 29.56 890 SER A N 1
ATOM 6944 C CA . SER A 1 890 ? 0.267 0.427 -7.108 1.00 29.56 890 SER A CA 1
ATOM 6945 C C . SER A 1 890 ? 1.377 1.027 -7.976 1.00 29.56 890 SER A C 1
ATOM 6947 O O . SER A 1 890 ? 1.171 2.013 -8.684 1.00 29.56 890 SER A O 1
ATOM 6949 N N . GLY A 1 891 ? 2.561 0.411 -7.960 1.00 30.84 891 GLY A N 1
ATOM 6950 C CA . GLY A 1 891 ? 3.630 0.748 -8.898 1.00 30.84 891 GLY A CA 1
ATOM 6951 C C . GLY A 1 891 ? 3.276 0.246 -10.294 1.00 30.84 891 GLY A C 1
ATOM 6952 O O . GLY A 1 891 ? 3.470 -0.937 -10.571 1.00 30.84 891 GLY A O 1
ATOM 6953 N N . VAL A 1 892 ? 2.753 1.133 -11.144 1.00 29.72 892 VAL A N 1
ATOM 6954 C CA . VAL A 1 892 ? 2.366 0.826 -12.530 1.00 29.72 892 VAL A CA 1
ATOM 6955 C C . VAL A 1 892 ? 3.553 0.220 -13.282 1.00 29.72 892 VAL A C 1
ATOM 6957 O O . VAL A 1 892 ? 4.598 0.854 -13.442 1.00 29.72 892 VAL A O 1
ATOM 6960 N N . ARG A 1 893 ? 3.393 -1.028 -13.733 1.00 32.72 893 ARG A N 1
ATOM 6961 C CA . ARG A 1 893 ? 4.318 -1.702 -14.648 1.00 32.72 893 ARG A CA 1
ATOM 6962 C C . ARG A 1 893 ? 3.607 -1.900 -15.980 1.00 32.72 893 ARG A C 1
ATOM 6964 O O . ARG A 1 893 ? 2.588 -2.586 -15.985 1.00 32.72 893 ARG A O 1
ATOM 6971 N N . SER A 1 894 ? 4.205 -1.356 -17.045 1.00 32.66 894 SER A N 1
ATOM 6972 C CA . SER A 1 894 ? 3.930 -1.567 -18.482 1.00 32.66 894 SER A CA 1
ATOM 6973 C C . SER A 1 894 ? 2.667 -2.386 -18.790 1.00 32.66 894 SER A C 1
ATOM 6975 O O . SER A 1 894 ? 2.668 -3.615 -18.594 1.00 32.66 894 SER A O 1
ATOM 6977 N N . GLU A 1 895 ? 1.637 -1.700 -19.275 1.00 40.72 895 GLU A N 1
ATOM 6978 C CA . GLU A 1 895 ? 0.289 -2.223 -19.464 1.00 40.72 895 GLU A CA 1
ATOM 6979 C C . GLU A 1 895 ? 0.195 -3.378 -20.492 1.00 40.72 895 GLU A C 1
ATOM 6981 O O . GLU A 1 895 ? 1.147 -3.715 -21.213 1.00 40.72 895 GLU A O 1
ATOM 6986 N N . LYS A 1 896 ? -0.973 -4.033 -20.533 1.00 51.19 896 LYS A N 1
ATOM 6987 C CA . LYS A 1 896 ? -1.310 -5.157 -21.422 1.00 51.19 896 LYS A CA 1
ATOM 6988 C C . LYS A 1 896 ? -2.718 -4.975 -21.979 1.00 51.19 896 LYS A C 1
ATOM 6990 O O . LYS A 1 896 ? -3.662 -5.021 -21.198 1.00 51.19 896 LYS A O 1
ATOM 6995 N N . LYS A 1 897 ? -2.858 -4.845 -23.298 1.00 63.00 897 LYS A N 1
ATOM 6996 C CA . LYS A 1 897 ? -4.154 -4.648 -23.958 1.00 63.00 897 LYS A CA 1
ATOM 6997 C C . LYS A 1 897 ? -4.782 -5.960 -24.409 1.00 63.00 897 LYS A C 1
ATOM 6999 O O . LYS A 1 897 ? -4.105 -6.825 -24.962 1.00 63.00 897 LYS A O 1
ATOM 7004 N N . TRP A 1 898 ? -6.083 -6.058 -24.194 1.00 63.69 898 TRP A N 1
ATOM 7005 C CA . TRP A 1 898 ? -6.943 -7.144 -24.633 1.00 63.69 898 TRP A CA 1
ATOM 7006 C C . TRP A 1 898 ? -8.083 -6.555 -25.442 1.00 63.69 898 TRP A C 1
ATOM 7008 O O . TRP A 1 898 ? -8.772 -5.660 -24.956 1.00 63.69 898 TRP A O 1
ATOM 7018 N N . ALA A 1 899 ? -8.273 -7.036 -26.665 1.00 61.28 899 ALA A N 1
ATOM 7019 C CA . ALA A 1 899 ? -9.362 -6.597 -27.525 1.00 61.28 899 ALA A CA 1
ATOM 7020 C C . ALA A 1 899 ? -10.291 -7.774 -27.819 1.00 61.28 899 ALA A C 1
ATOM 7022 O O . ALA A 1 899 ? -9.878 -8.774 -28.407 1.00 61.28 899 ALA A O 1
ATOM 7023 N N . TYR A 1 900 ? -11.554 -7.647 -27.424 1.00 75.25 900 TYR A N 1
ATOM 7024 C CA . TYR A 1 900 ? -12.607 -8.522 -27.922 1.00 75.25 900 TYR A CA 1
ATOM 7025 C C . TYR A 1 900 ? -13.057 -8.053 -29.309 1.00 75.25 900 TYR A C 1
ATOM 7027 O O . TYR A 1 900 ? -13.272 -6.862 -29.533 1.00 75.25 900 TYR A O 1
ATOM 7035 N N . ILE A 1 901 ? -13.185 -8.992 -30.246 1.00 77.94 901 ILE A N 1
ATOM 7036 C CA . ILE A 1 901 ? -13.559 -8.741 -31.646 1.00 77.94 901 ILE A CA 1
ATOM 7037 C C . ILE A 1 901 ? -14.623 -9.774 -32.048 1.00 77.94 901 ILE A C 1
ATOM 7039 O O . ILE A 1 901 ? -14.568 -10.908 -31.586 1.00 77.94 901 ILE A O 1
ATOM 7043 N N . GLY A 1 902 ? -15.590 -9.410 -32.894 1.00 83.75 902 GLY A N 1
ATOM 7044 C CA . GLY A 1 902 ? -16.691 -10.301 -33.300 1.00 83.75 902 GLY A CA 1
ATOM 7045 C C . GLY A 1 902 ? -17.934 -10.155 -32.415 1.00 83.75 902 GLY A C 1
ATOM 7046 O O . GLY A 1 902 ? -18.157 -9.094 -31.829 1.00 83.75 902 GLY A O 1
ATOM 7047 N N . LYS A 1 903 ? -18.772 -11.196 -32.330 1.00 86.25 903 LYS A N 1
ATOM 7048 C CA . LYS A 1 903 ? -20.002 -11.212 -31.517 1.00 86.25 903 LYS A CA 1
ATOM 7049 C C . LYS A 1 903 ? -20.051 -12.421 -30.584 1.00 86.25 903 LYS A C 1
ATOM 7051 O O . LYS A 1 903 ? -19.631 -13.514 -30.950 1.00 86.25 903 LYS A O 1
ATOM 7056 N N . MET A 1 904 ? -20.618 -12.241 -29.387 1.00 88.06 904 MET A N 1
ATOM 7057 C CA . MET A 1 904 ? -20.882 -13.360 -28.473 1.00 88.06 904 MET A CA 1
ATOM 7058 C C . MET A 1 904 ? -21.832 -14.369 -29.133 1.00 88.06 904 MET A C 1
ATOM 7060 O O . MET A 1 904 ? -22.860 -13.984 -29.697 1.00 88.06 904 MET A O 1
ATOM 7064 N N . GLN A 1 905 ? -21.473 -15.651 -29.082 1.00 93.12 905 GLN A N 1
ATOM 7065 C CA . GLN A 1 905 ? -22.255 -16.732 -29.680 1.00 93.12 905 GLN A CA 1
ATOM 7066 C C . GLN A 1 905 ? -23.390 -17.186 -28.741 1.00 93.12 905 GLN A C 1
ATOM 7068 O O . GLN A 1 905 ? -23.294 -16.996 -27.527 1.00 93.12 905 GLN A O 1
ATOM 7073 N N . PRO A 1 906 ? -24.467 -17.809 -29.259 1.00 89.25 906 PRO A N 1
ATOM 7074 C CA . PRO A 1 906 ? -25.544 -18.337 -28.422 1.00 89.25 906 PRO A CA 1
ATOM 7075 C C . PRO A 1 906 ? -25.016 -19.284 -27.337 1.00 89.25 906 PRO A C 1
ATOM 7077 O O . PRO A 1 906 ? -24.240 -20.190 -27.628 1.00 89.25 906 PRO A O 1
ATOM 7080 N N . GLY A 1 907 ? -25.441 -19.074 -26.089 1.00 88.50 907 GLY A N 1
ATOM 7081 C CA . GLY A 1 907 ? -24.984 -19.846 -24.930 1.00 88.50 907 GLY A CA 1
ATOM 7082 C C . GLY A 1 907 ? -23.713 -19.321 -24.254 1.00 88.50 907 GLY A C 1
ATOM 7083 O O . GLY A 1 907 ? -23.460 -19.688 -23.109 1.00 88.50 907 GLY A O 1
ATOM 7084 N N . VAL A 1 908 ? -22.926 -18.464 -24.906 1.00 93.50 908 VAL A N 1
ATOM 7085 C CA . VAL A 1 908 ? -21.694 -17.912 -24.327 1.00 93.50 908 VAL A CA 1
ATOM 7086 C C . VAL A 1 908 ? -22.026 -16.677 -23.496 1.00 93.50 908 VAL A C 1
ATOM 7088 O O . VAL A 1 908 ? -22.543 -15.685 -24.010 1.00 93.50 908 VAL A O 1
ATOM 7091 N N . THR A 1 909 ? -21.727 -16.745 -22.202 1.00 93.88 909 THR A N 1
ATOM 7092 C CA . THR A 1 909 ? -21.995 -15.680 -21.230 1.00 93.88 909 THR A CA 1
ATOM 7093 C C . THR A 1 909 ? -20.785 -14.761 -21.057 1.00 93.88 909 THR A C 1
ATOM 7095 O O . THR A 1 909 ? -19.659 -15.104 -21.423 1.00 93.88 909 THR A O 1
ATOM 7098 N N . LEU A 1 910 ? -20.971 -13.609 -20.406 1.00 93.88 910 LEU A N 1
ATOM 7099 C CA . LEU A 1 910 ? -19.847 -12.738 -20.042 1.00 93.88 910 LEU A CA 1
ATOM 7100 C C . LEU A 1 910 ? -18.825 -13.449 -19.136 1.00 93.88 910 LEU A C 1
ATOM 7102 O O . LEU A 1 910 ? -17.622 -13.205 -19.238 1.00 93.88 910 LEU A O 1
ATOM 7106 N N . ARG A 1 911 ? -19.280 -14.394 -18.307 1.00 95.56 911 ARG A N 1
ATOM 7107 C CA . ARG A 1 911 ? -18.407 -15.200 -17.455 1.00 95.56 911 ARG A CA 1
ATOM 7108 C C . ARG A 1 911 ? -17.553 -16.198 -18.248 1.00 95.56 911 ARG A C 1
ATOM 7110 O O . ARG A 1 911 ? -16.438 -16.506 -17.832 1.00 95.56 911 ARG A O 1
ATOM 7117 N N . ASP A 1 912 ? -18.013 -16.639 -19.416 1.00 96.00 912 ASP A N 1
ATOM 7118 C CA . ASP A 1 912 ? -17.202 -17.441 -20.336 1.00 96.00 912 ASP A CA 1
ATOM 7119 C C . ASP A 1 912 ? -16.109 -16.595 -21.003 1.00 96.00 912 ASP A C 1
ATOM 7121 O O . ASP A 1 912 ? -14.991 -17.074 -21.176 1.00 96.00 912 ASP A O 1
ATOM 7125 N N . LEU A 1 913 ? -16.369 -15.310 -21.286 1.00 94.75 913 LEU A N 1
ATOM 7126 C CA . LEU A 1 913 ? -15.342 -14.364 -21.749 1.00 94.75 913 LEU A CA 1
ATOM 7127 C C . LEU A 1 913 ? -14.262 -14.140 -20.672 1.00 94.75 913 LEU A C 1
ATOM 7129 O O . LEU A 1 913 ? -13.071 -14.158 -20.981 1.00 94.75 913 LEU A O 1
ATOM 7133 N N . VAL A 1 914 ? -14.649 -14.033 -19.393 1.00 95.00 914 VAL A N 1
ATOM 7134 C CA . VAL A 1 914 ? -13.699 -13.989 -18.261 1.00 95.00 914 VAL A CA 1
ATOM 7135 C C . VAL A 1 914 ? -12.760 -15.203 -18.265 1.00 95.00 914 VAL A C 1
ATOM 7137 O O . VAL A 1 914 ? -11.551 -15.047 -18.081 1.00 95.00 914 VAL A O 1
ATOM 7140 N N . HIS A 1 915 ? -13.283 -16.411 -18.499 1.00 96.75 915 HIS A N 1
ATOM 7141 C CA . HIS A 1 915 ? -12.471 -17.631 -18.580 1.00 96.75 915 HIS A CA 1
ATOM 7142 C C . HIS A 1 915 ? -11.761 -17.803 -19.945 1.00 96.75 915 HIS A C 1
ATOM 7144 O O . HIS A 1 915 ? -10.742 -18.493 -20.029 1.00 96.75 915 HIS A O 1
ATOM 7150 N N . ALA A 1 916 ? -12.205 -17.118 -21.003 1.00 95.25 916 ALA A N 1
ATOM 7151 C CA . ALA A 1 916 ? -11.517 -17.078 -22.292 1.00 95.25 916 ALA A CA 1
ATOM 7152 C C . ALA A 1 916 ? -10.148 -16.373 -22.199 1.00 95.25 916 ALA A C 1
ATOM 7154 O O . ALA A 1 916 ? -9.214 -16.763 -22.901 1.00 95.25 916 ALA A O 1
ATOM 7155 N N . ILE A 1 917 ? -9.985 -15.396 -21.296 1.00 94.88 917 ILE A N 1
ATOM 7156 C CA . ILE A 1 917 ? -8.709 -14.699 -21.044 1.00 94.88 917 ILE A CA 1
ATOM 7157 C C . ILE A 1 917 ? -7.560 -15.686 -20.713 1.00 94.88 917 ILE A C 1
ATOM 7159 O O . ILE A 1 917 ? -6.554 -15.683 -21.432 1.00 94.88 917 ILE A O 1
ATOM 7163 N N . PRO A 1 918 ? -7.651 -16.561 -19.685 1.00 96.12 918 PRO A N 1
ATOM 7164 C CA . PRO A 1 918 ? -6.647 -17.605 -19.467 1.00 96.12 918 PRO A CA 1
ATOM 7165 C C . PRO A 1 918 ? -6.588 -18.647 -20.597 1.00 96.12 918 PRO A C 1
ATOM 7167 O O . PRO A 1 918 ? -5.485 -19.043 -20.972 1.00 96.12 918 PRO A O 1
ATOM 7170 N N . TYR A 1 919 ? -7.722 -19.047 -21.184 1.00 96.50 919 TYR A N 1
ATOM 7171 C CA . TYR A 1 919 ? -7.768 -20.056 -22.255 1.00 96.50 919 TYR A CA 1
ATOM 7172 C C . TYR A 1 919 ? -6.952 -19.645 -23.496 1.00 96.50 919 TYR A C 1
ATOM 7174 O O . TYR A 1 919 ? -6.063 -20.378 -23.938 1.00 96.50 919 TYR A O 1
ATOM 7182 N N . TYR A 1 920 ? -7.168 -18.433 -24.020 1.00 95.06 920 TYR A N 1
ATOM 7183 C CA . TYR A 1 920 ? -6.392 -17.908 -25.147 1.00 95.06 920 TYR A CA 1
ATOM 7184 C C . TYR A 1 920 ? -4.938 -17.589 -24.758 1.00 95.06 920 TYR A C 1
ATOM 7186 O O . TYR A 1 920 ? -4.032 -17.843 -25.555 1.00 95.06 920 TYR A O 1
ATOM 7194 N N . ALA A 1 921 ? -4.666 -17.148 -23.520 1.00 95.00 921 ALA A N 1
ATOM 7195 C CA . ALA A 1 921 ? -3.289 -16.990 -23.036 1.00 95.00 921 ALA A CA 1
ATOM 7196 C C . ALA A 1 921 ? -2.509 -18.319 -23.011 1.00 95.00 921 ALA A C 1
ATOM 7198 O O . ALA A 1 921 ? -1.306 -18.326 -23.291 1.00 95.00 921 ALA A O 1
ATOM 7199 N N . ILE A 1 922 ? -3.173 -19.436 -22.691 1.00 95.88 922 ILE A N 1
ATOM 7200 C CA . ILE A 1 922 ? -2.591 -20.785 -22.736 1.00 95.88 922 ILE A CA 1
ATOM 7201 C C . ILE A 1 922 ? -2.370 -21.226 -24.185 1.00 95.88 922 ILE A C 1
ATOM 7203 O O . ILE A 1 922 ? -1.256 -21.635 -24.515 1.00 95.88 922 ILE A O 1
ATOM 7207 N N . LYS A 1 923 ? -3.363 -21.062 -25.074 1.00 93.69 923 LYS A N 1
ATOM 7208 C CA . LYS A 1 923 ? -3.215 -21.365 -26.515 1.00 93.69 923 LYS A CA 1
ATOM 7209 C C . LYS A 1 923 ? -2.048 -20.616 -27.168 1.00 93.69 923 LYS A C 1
ATOM 7211 O O . LYS A 1 923 ? -1.356 -21.181 -28.007 1.00 93.69 923 LYS A O 1
ATOM 7216 N N . GLN A 1 924 ? -1.794 -19.374 -26.756 1.00 93.75 924 GLN A N 1
ATOM 7217 C CA . GLN A 1 924 ? -0.676 -18.557 -27.246 1.00 93.75 924 GLN A CA 1
ATOM 7218 C C . GLN A 1 924 ? 0.656 -18.807 -26.499 1.00 93.75 924 GLN A C 1
ATOM 7220 O O . GLN A 1 924 ? 1.668 -18.179 -26.808 1.00 93.75 924 GLN A O 1
ATOM 7225 N N . GLY A 1 925 ? 0.696 -19.707 -25.507 1.00 94.50 925 GLY A N 1
ATOM 7226 C CA . GLY A 1 925 ? 1.906 -20.035 -24.734 1.00 94.50 925 GLY A CA 1
ATOM 7227 C C . GLY A 1 925 ? 2.390 -18.933 -23.777 1.00 94.50 925 GLY A C 1
ATOM 7228 O O . GLY A 1 925 ? 3.526 -18.986 -23.289 1.00 94.50 925 GLY A O 1
ATOM 7229 N N . LEU A 1 926 ? 1.536 -17.938 -23.515 1.00 93.19 926 LEU A N 1
ATOM 7230 C CA . LEU A 1 926 ? 1.777 -16.763 -22.669 1.00 93.19 926 LEU A CA 1
ATOM 7231 C C . LEU A 1 926 ? 1.367 -17.001 -21.200 1.00 93.19 926 LEU A C 1
ATOM 7233 O O . LEU A 1 926 ? 1.828 -16.299 -20.294 1.00 93.19 926 LEU A O 1
ATOM 7237 N N . LEU A 1 927 ? 0.556 -18.029 -20.953 1.00 96.44 927 LEU A N 1
ATOM 7238 C CA . LEU A 1 927 ? 0.208 -18.571 -19.641 1.00 96.44 927 LEU A CA 1
ATOM 7239 C C . LEU A 1 927 ? 0.462 -20.089 -19.627 1.00 96.44 927 LEU A C 1
ATOM 7241 O O . LEU A 1 927 ? 0.314 -20.756 -20.647 1.00 96.44 927 LEU A O 1
ATOM 7245 N N . THR A 1 928 ? 0.847 -20.646 -18.478 1.00 96.12 928 THR A N 1
ATOM 7246 C CA . THR A 1 928 ? 0.934 -22.100 -18.249 1.00 96.12 928 THR A CA 1
ATOM 7247 C C . THR A 1 928 ? 0.284 -22.475 -16.922 1.00 96.12 928 THR A C 1
ATOM 7249 O O . THR A 1 928 ? 0.461 -21.762 -15.936 1.00 96.12 928 THR A O 1
ATOM 7252 N N . VAL A 1 929 ? -0.396 -23.620 -16.865 1.00 94.56 929 VAL A N 1
ATOM 7253 C CA . VAL A 1 929 ? -0.993 -24.151 -15.623 1.00 94.56 929 VAL A CA 1
ATOM 7254 C C . VAL A 1 929 ? 0.092 -24.595 -14.630 1.00 94.56 929 VAL A C 1
ATOM 7256 O O . VAL A 1 929 ? 0.056 -24.198 -13.463 1.00 94.56 929 VAL A O 1
ATOM 7259 N N . GLU A 1 930 ? 1.101 -25.333 -15.117 1.00 92.94 930 GLU A N 1
ATOM 7260 C CA . GLU A 1 930 ? 2.243 -25.840 -14.336 1.00 92.94 930 GLU A CA 1
ATOM 7261 C C . GLU A 1 930 ? 2.866 -24.752 -13.445 1.00 92.94 930 GLU A C 1
ATOM 7263 O O . GLU A 1 930 ? 3.188 -23.653 -13.904 1.00 92.94 930 GLU A O 1
ATOM 7268 N N . LYS A 1 931 ? 3.037 -25.065 -12.154 1.00 89.44 931 LYS A N 1
ATOM 7269 C CA . LYS A 1 931 ? 3.508 -24.124 -11.129 1.00 89.44 931 LYS A CA 1
ATOM 7270 C C . LYS A 1 931 ? 5.030 -23.934 -11.184 1.00 89.44 931 LYS A C 1
ATOM 7272 O O . LYS A 1 931 ? 5.524 -22.824 -10.970 1.00 89.44 931 LYS A O 1
ATOM 7277 N N . LYS A 1 932 ? 5.793 -24.993 -11.472 1.00 88.00 932 LYS A N 1
ATOM 7278 C CA . LYS A 1 932 ? 7.260 -24.986 -11.530 1.00 88.00 932 LYS A CA 1
ATOM 7279 C C . LYS A 1 932 ? 7.743 -24.253 -12.783 1.00 88.00 932 LYS A C 1
ATOM 7281 O O . LYS A 1 932 ? 7.730 -24.790 -13.883 1.00 88.00 932 LYS A O 1
ATOM 7286 N N . GLY A 1 933 ? 8.218 -23.020 -12.600 1.00 87.62 933 GLY A N 1
ATOM 7287 C CA . GLY A 1 933 ? 8.654 -22.166 -13.713 1.00 87.62 933 GLY A CA 1
ATOM 7288 C C . GLY A 1 933 ? 7.495 -21.534 -14.493 1.00 87.62 933 GLY A C 1
ATOM 7289 O O . GLY A 1 933 ? 7.676 -21.181 -15.657 1.00 87.62 933 GLY A O 1
ATOM 7290 N N . LYS A 1 934 ? 6.321 -21.400 -13.857 1.00 92.06 934 LYS A N 1
ATOM 7291 C CA . LYS A 1 934 ? 5.079 -20.895 -14.454 1.00 92.06 934 LYS A CA 1
ATOM 7292 C C . LYS A 1 934 ? 5.281 -19.636 -15.301 1.00 92.06 934 LYS A C 1
ATOM 7294 O O . LYS A 1 934 ? 5.646 -18.578 -14.784 1.00 92.06 934 LYS A O 1
ATOM 7299 N N . LYS A 1 935 ? 4.943 -19.722 -16.590 1.00 94.31 935 LYS A N 1
ATOM 7300 C CA . LYS A 1 935 ? 4.732 -18.542 -17.432 1.00 94.31 935 LYS A CA 1
ATOM 7301 C C . LYS A 1 935 ? 3.394 -17.920 -17.047 1.00 94.31 935 LYS A C 1
ATOM 7303 O O . LYS A 1 935 ? 2.374 -18.601 -17.016 1.00 94.31 935 LYS A O 1
ATOM 7308 N N . ASN A 1 936 ? 3.397 -16.625 -16.767 1.00 94.31 936 ASN A N 1
ATOM 7309 C CA . ASN A 1 936 ? 2.189 -15.827 -16.605 1.00 94.31 936 ASN A CA 1
ATOM 7310 C C . ASN A 1 936 ? 2.490 -14.414 -17.128 1.00 94.31 936 ASN A C 1
ATOM 7312 O O . ASN A 1 936 ? 3.249 -13.662 -16.513 1.00 94.31 936 ASN A O 1
ATOM 7316 N N . ILE A 1 937 ? 1.904 -14.068 -18.275 1.00 89.81 937 ILE A N 1
ATOM 7317 C CA . ILE A 1 937 ? 2.108 -12.785 -18.957 1.00 89.81 937 ILE A CA 1
ATOM 7318 C C . ILE A 1 937 ? 1.511 -11.577 -18.213 1.00 89.81 937 ILE A C 1
ATOM 7320 O O . ILE A 1 937 ? 1.996 -10.456 -18.400 1.00 89.81 937 ILE A O 1
ATOM 7324 N N . PHE A 1 938 ? 0.506 -11.811 -17.363 1.00 90.69 938 PHE A N 1
ATOM 7325 C CA . PHE A 1 938 ? -0.237 -10.822 -16.574 1.00 90.69 938 PHE A CA 1
ATOM 7326 C C . PHE A 1 938 ? 0.478 -10.435 -15.267 1.00 90.69 938 PHE A C 1
ATOM 7328 O O . PHE A 1 938 ? 0.294 -9.325 -14.770 1.00 90.69 938 PHE A O 1
ATOM 7335 N N . ASN A 1 939 ? 1.286 -11.346 -14.710 1.00 91.06 939 ASN A N 1
ATOM 7336 C CA . ASN A 1 939 ? 1.825 -11.276 -13.347 1.00 91.06 939 ASN A CA 1
ATOM 7337 C C . ASN A 1 939 ? 2.476 -9.917 -13.011 1.00 91.06 939 ASN A C 1
ATOM 7339 O O . ASN A 1 939 ? 3.537 -9.559 -13.534 1.00 91.06 939 ASN A O 1
ATOM 7343 N N . GLY A 1 940 ? 1.839 -9.172 -12.104 1.00 78.69 940 GLY A N 1
ATOM 7344 C CA . GLY A 1 940 ? 2.305 -7.879 -11.612 1.00 78.69 940 GLY A CA 1
ATOM 7345 C C . GLY A 1 940 ? 2.247 -6.735 -12.632 1.00 78.69 940 GLY A C 1
ATOM 7346 O O . GLY A 1 940 ? 3.047 -5.806 -12.513 1.00 78.69 940 GLY A O 1
ATOM 7347 N N . ARG A 1 941 ? 1.353 -6.804 -13.628 1.00 84.88 941 ARG A N 1
ATOM 7348 C CA . ARG A 1 941 ? 1.072 -5.755 -14.633 1.00 84.88 941 ARG A CA 1
ATOM 7349 C C . ARG A 1 941 ? -0.381 -5.290 -14.552 1.00 84.88 941 ARG A C 1
ATOM 7351 O O . ARG A 1 941 ? -1.190 -5.958 -13.917 1.00 84.88 941 ARG A O 1
ATOM 7358 N N . ILE A 1 942 ? -0.721 -4.188 -15.216 1.00 87.44 942 ILE A N 1
ATOM 7359 C CA . ILE A 1 942 ? -2.128 -3.814 -15.429 1.00 87.44 942 ILE A CA 1
ATOM 7360 C C . ILE A 1 942 ? -2.709 -4.637 -16.587 1.00 87.44 942 ILE A C 1
ATOM 7362 O O . ILE A 1 942 ? -2.044 -4.825 -17.609 1.00 87.44 942 ILE A O 1
ATOM 7366 N N . LEU A 1 943 ? -3.937 -5.121 -16.400 1.00 91.81 943 LEU A N 1
ATOM 7367 C CA . LEU A 1 943 ? -4.791 -5.706 -17.432 1.00 91.81 943 LEU A CA 1
ATOM 7368 C C . LEU A 1 943 ? -5.704 -4.611 -18.012 1.00 91.81 943 LEU A C 1
ATOM 7370 O O . LEU A 1 943 ? -6.476 -4.020 -17.266 1.00 91.81 943 LEU A O 1
ATOM 7374 N N . GLU A 1 944 ? -5.625 -4.325 -19.310 1.00 93.12 944 GLU A N 1
ATOM 7375 C CA . GLU A 1 944 ? -6.520 -3.378 -19.993 1.00 93.12 944 GLU A CA 1
ATOM 7376 C C . GLU A 1 944 ? -7.431 -4.118 -20.968 1.00 93.12 944 GLU A C 1
ATOM 7378 O O . GLU A 1 944 ? -6.951 -4.939 -21.751 1.00 93.12 944 GLU A O 1
ATOM 7383 N N . ILE A 1 945 ? -8.732 -3.826 -20.928 1.00 93.50 945 ILE A N 1
ATOM 7384 C CA . ILE A 1 945 ? -9.755 -4.531 -21.708 1.00 93.50 945 ILE A CA 1
ATOM 7385 C C . ILE A 1 945 ? -10.533 -3.546 -22.593 1.00 93.50 945 ILE A C 1
ATOM 7387 O O . ILE A 1 945 ? -11.048 -2.530 -22.126 1.00 93.50 945 ILE A O 1
ATOM 7391 N N . GLU A 1 946 ? -10.648 -3.873 -23.877 1.00 91.44 946 GLU A N 1
ATOM 7392 C CA . GLU A 1 946 ? -11.386 -3.136 -24.905 1.00 91.44 946 GLU A CA 1
ATOM 7393 C C . GLU A 1 946 ? -12.264 -4.079 -25.752 1.00 91.44 946 GLU A C 1
ATOM 7395 O O . GLU A 1 946 ? -12.182 -5.304 -25.656 1.00 91.44 946 GLU A O 1
ATOM 7400 N N . GLY A 1 947 ? -13.116 -3.496 -26.602 1.00 88.19 947 GLY A N 1
ATOM 7401 C CA . GLY A 1 947 ? -14.007 -4.221 -27.520 1.00 88.19 947 GLY A CA 1
ATOM 7402 C C . GLY A 1 947 ? -15.439 -4.414 -27.010 1.00 88.19 947 GLY A C 1
ATOM 7403 O O . GLY A 1 947 ? -16.317 -4.754 -27.794 1.00 88.19 947 GLY A O 1
ATOM 7404 N N . LEU A 1 948 ? -15.698 -4.133 -25.727 1.00 92.19 948 LEU A N 1
ATOM 7405 C CA . LEU A 1 948 ? -17.011 -4.279 -25.081 1.00 92.19 948 LEU A CA 1
ATOM 7406 C C . LEU A 1 948 ? -17.473 -2.965 -24.402 1.00 92.19 948 LEU A C 1
ATOM 7408 O O . LEU A 1 948 ? -17.689 -2.950 -23.190 1.00 92.19 948 LEU A O 1
ATOM 7412 N N . PRO A 1 949 ? -17.589 -1.841 -25.141 1.00 91.19 949 PRO A N 1
ATOM 7413 C CA . PRO A 1 949 ? -17.836 -0.528 -24.540 1.00 91.19 949 PRO A CA 1
ATOM 7414 C C . PRO A 1 949 ? -19.241 -0.375 -23.941 1.00 91.19 949 PRO A C 1
ATOM 7416 O O . PRO A 1 949 ? -19.430 0.446 -23.048 1.00 91.19 949 PRO A O 1
ATOM 7419 N N . ASP A 1 950 ? -20.215 -1.154 -24.410 1.00 91.56 950 ASP A N 1
ATOM 7420 C CA . ASP A 1 950 ? -21.633 -0.996 -24.061 1.00 91.56 950 ASP A CA 1
ATOM 7421 C C . ASP A 1 950 ? -22.081 -1.875 -22.874 1.00 91.56 950 ASP A C 1
ATOM 7423 O O . ASP A 1 950 ? -23.277 -2.014 -22.613 1.00 91.56 950 ASP A O 1
ATOM 7427 N N . LEU A 1 951 ? -21.128 -2.474 -22.147 1.00 92.75 951 LEU A N 1
ATOM 7428 C CA . LEU A 1 951 ? -21.398 -3.207 -20.907 1.00 92.75 951 LEU A CA 1
ATOM 7429 C C . LEU A 1 951 ? -21.797 -2.257 -19.771 1.00 92.75 951 LEU A C 1
ATOM 7431 O O . LEU A 1 951 ? -21.148 -1.236 -19.529 1.00 92.75 951 LEU A O 1
ATOM 7435 N N . LYS A 1 952 ? -22.798 -2.659 -18.983 1.00 92.31 952 LYS A N 1
ATOM 7436 C CA . LYS A 1 952 ? -23.125 -2.001 -17.709 1.00 92.31 952 LYS A CA 1
ATOM 7437 C C . LYS A 1 952 ? -21.951 -2.125 -16.734 1.00 92.31 952 LYS A C 1
ATOM 7439 O O . LYS A 1 952 ? -21.197 -3.096 -16.780 1.00 92.31 952 LYS A O 1
ATOM 7444 N N . CYS A 1 953 ? -21.807 -1.188 -15.798 1.00 92.56 953 CYS A N 1
ATOM 7445 C CA . CYS A 1 953 ? -20.686 -1.211 -14.849 1.00 92.56 953 CYS A CA 1
ATOM 7446 C C . CYS A 1 953 ? -20.627 -2.494 -13.992 1.00 92.56 953 CYS A C 1
ATOM 7448 O O . CYS A 1 953 ? -19.535 -2.950 -13.664 1.00 92.56 953 CYS A O 1
ATOM 7450 N N . GLU A 1 954 ? -21.772 -3.111 -13.688 1.00 89.00 954 GLU A N 1
ATOM 7451 C CA . GLU A 1 954 ? -21.861 -4.401 -12.980 1.00 89.00 954 GLU A CA 1
ATOM 7452 C C . GLU A 1 954 ? -21.369 -5.585 -13.829 1.00 89.00 954 GLU A C 1
ATOM 7454 O O . GLU A 1 954 ? -20.709 -6.481 -13.315 1.00 89.00 954 GLU A O 1
ATOM 7459 N N . GLN A 1 955 ? -21.621 -5.564 -15.141 1.00 91.88 955 GLN A N 1
ATOM 7460 C CA . GLN A 1 955 ? -21.073 -6.538 -16.091 1.00 91.88 955 GLN A CA 1
ATOM 7461 C C . GLN A 1 955 ? -19.559 -6.345 -16.251 1.00 91.88 955 GLN A C 1
ATOM 7463 O O . GLN A 1 955 ? -18.773 -7.285 -16.157 1.00 91.88 955 GLN A O 1
ATOM 7468 N N . ALA A 1 956 ? -19.128 -5.095 -16.438 1.00 94.06 956 ALA A N 1
ATOM 7469 C CA . ALA A 1 956 ? -17.720 -4.725 -16.530 1.00 94.06 956 ALA A CA 1
ATOM 7470 C C . ALA A 1 956 ? -16.920 -5.123 -15.273 1.00 94.06 956 ALA A C 1
ATOM 7472 O O . ALA A 1 956 ? -15.724 -5.414 -15.367 1.00 94.06 956 ALA A O 1
ATOM 7473 N N . PHE A 1 957 ? -17.581 -5.188 -14.110 1.00 94.50 957 PHE A N 1
ATOM 7474 C CA . PHE A 1 957 ? -16.970 -5.662 -12.875 1.00 94.50 957 PHE A CA 1
ATOM 7475 C C . PHE A 1 957 ? -16.518 -7.129 -12.969 1.00 94.50 957 PHE A C 1
ATOM 7477 O O . PHE A 1 957 ? -15.395 -7.406 -12.553 1.00 94.50 957 PHE A O 1
ATOM 7484 N N . GLU A 1 958 ? -17.299 -8.027 -13.591 1.00 92.88 958 GLU A N 1
ATOM 7485 C CA . GLU A 1 958 ? -16.956 -9.456 -13.755 1.00 92.88 958 GLU A CA 1
ATOM 7486 C C . GLU A 1 958 ? -15.601 -9.651 -14.465 1.00 92.88 958 GLU A C 1
ATOM 7488 O O . GLU A 1 958 ? -14.775 -10.467 -14.054 1.00 92.88 958 GLU A O 1
ATOM 7493 N N . LEU A 1 959 ? -15.328 -8.849 -15.500 1.00 93.62 959 LEU A N 1
ATOM 7494 C CA . LEU A 1 959 ? -14.039 -8.831 -16.204 1.00 93.62 959 LEU A CA 1
ATOM 7495 C C . LEU A 1 959 ? -12.902 -8.238 -15.355 1.00 93.62 959 LEU A C 1
ATOM 7497 O O . LEU A 1 959 ? -11.751 -8.659 -15.485 1.00 93.62 959 LEU A O 1
ATOM 7501 N N . SER A 1 960 ? -13.207 -7.269 -14.488 1.00 94.25 960 SER A N 1
ATOM 7502 C CA . SER A 1 960 ? -12.206 -6.566 -13.679 1.00 94.25 960 SER A CA 1
ATOM 7503 C C . SER A 1 960 ? -11.803 -7.302 -12.393 1.00 94.25 960 SER A C 1
ATOM 7505 O O . SER A 1 960 ? -10.627 -7.270 -12.029 1.00 94.25 960 SER A O 1
ATOM 7507 N N . ASP A 1 961 ? -12.731 -7.996 -11.725 1.00 92.56 961 ASP A N 1
ATOM 7508 C CA . ASP A 1 961 ? -12.500 -8.690 -10.447 1.00 92.56 961 ASP A CA 1
ATOM 7509 C C . ASP A 1 961 ? -11.577 -9.900 -10.657 1.00 92.56 961 ASP A C 1
ATOM 7511 O O . ASP A 1 961 ? -10.503 -10.003 -10.057 1.00 92.56 961 ASP A O 1
ATOM 7515 N N . ALA A 1 962 ? -11.900 -10.724 -11.660 1.00 91.44 962 ALA A N 1
ATOM 7516 C CA . ALA A 1 962 ? -11.120 -11.893 -12.068 1.00 91.44 962 ALA A CA 1
ATOM 7517 C C . ALA A 1 962 ? -9.691 -11.578 -12.569 1.00 91.44 962 ALA A C 1
ATOM 7519 O O . ALA A 1 962 ? -8.879 -12.491 -12.759 1.00 91.44 962 ALA A O 1
ATOM 7520 N N . SER A 1 963 ? -9.332 -10.298 -12.751 1.00 93.44 963 SER A N 1
ATOM 7521 C CA . SER A 1 963 ? -7.941 -9.876 -12.980 1.00 93.44 963 SER A CA 1
ATOM 7522 C C . SER A 1 963 ? -7.013 -10.262 -11.815 1.00 93.44 963 SER A C 1
ATOM 7524 O O . SER A 1 963 ? -5.826 -10.540 -12.033 1.00 93.44 963 SER A O 1
ATOM 7526 N N . ALA A 1 964 ? -7.553 -10.357 -10.593 1.00 90.56 964 ALA A N 1
ATOM 7527 C CA . ALA A 1 964 ? -6.828 -10.795 -9.406 1.00 90.56 964 ALA A CA 1
ATOM 7528 C C . ALA A 1 964 ? -6.309 -12.235 -9.558 1.00 90.56 964 ALA A C 1
ATOM 7530 O O . ALA A 1 964 ? -5.147 -12.512 -9.254 1.00 90.56 964 ALA A O 1
ATOM 7531 N N . GLU A 1 965 ? -7.119 -13.139 -10.113 1.00 93.00 965 GLU A N 1
ATOM 7532 C CA . GLU A 1 965 ? -6.746 -14.535 -10.382 1.00 93.00 965 GLU A CA 1
ATOM 7533 C C . GLU A 1 965 ? -5.687 -14.640 -11.481 1.00 93.00 965 GLU A C 1
ATOM 7535 O O . GLU A 1 965 ? -4.825 -15.517 -11.425 1.00 93.00 965 GLU A O 1
ATOM 7540 N N . ARG A 1 966 ? -5.654 -13.687 -12.423 1.00 94.50 966 ARG A N 1
ATOM 7541 C CA . ARG A 1 966 ? -4.542 -13.557 -13.381 1.00 94.50 966 ARG A CA 1
ATOM 7542 C C . ARG A 1 966 ? -3.230 -13.128 -12.706 1.00 94.50 966 ARG A C 1
ATOM 7544 O O . ARG A 1 966 ? -2.180 -13.163 -13.344 1.00 94.50 966 ARG A O 1
ATOM 7551 N N . SER A 1 967 ? -3.248 -12.767 -11.420 1.00 91.06 967 SER A N 1
ATOM 7552 C CA . SER A 1 967 ? -2.148 -12.113 -10.693 1.00 91.06 967 SER A CA 1
ATOM 7553 C C . SER A 1 967 ? -1.785 -10.731 -11.258 1.00 91.06 967 SER A C 1
ATOM 7555 O O . SER A 1 967 ? -0.623 -10.318 -11.200 1.00 91.06 967 SER A O 1
ATOM 7557 N N . ALA A 1 968 ? -2.759 -10.011 -11.825 1.00 88.38 968 ALA A N 1
ATOM 7558 C CA . ALA A 1 968 ? -2.571 -8.625 -12.243 1.00 88.38 968 ALA A CA 1
ATOM 7559 C C . ALA A 1 968 ? -2.334 -7.702 -11.027 1.00 88.38 968 ALA A C 1
ATOM 7561 O O . ALA A 1 968 ? -2.734 -7.994 -9.902 1.00 88.38 968 ALA A O 1
ATOM 7562 N N . ALA A 1 969 ? -1.680 -6.564 -11.257 1.00 81.56 969 ALA A N 1
ATOM 7563 C CA . ALA A 1 969 ? -1.525 -5.486 -10.276 1.00 81.56 969 ALA A CA 1
ATOM 7564 C C . ALA A 1 969 ? -2.741 -4.535 -10.227 1.00 81.56 969 ALA A C 1
ATOM 7566 O O . ALA A 1 969 ? -2.797 -3.660 -9.364 1.00 81.56 969 ALA A O 1
ATOM 7567 N N . GLY A 1 970 ? -3.676 -4.689 -11.168 1.00 89.31 970 GLY A N 1
ATOM 7568 C CA . GLY A 1 970 ? -4.899 -3.908 -11.330 1.00 89.31 970 GLY A CA 1
ATOM 7569 C C . GLY A 1 970 ? -5.511 -4.151 -12.714 1.00 89.31 970 GLY A C 1
ATOM 7570 O O . GLY A 1 970 ? -4.864 -4.748 -13.580 1.00 89.31 970 GLY A O 1
ATOM 7571 N N . CYS A 1 971 ? -6.735 -3.670 -12.925 1.00 93.44 971 CYS A N 1
ATOM 7572 C CA . CYS A 1 971 ? -7.447 -3.767 -14.197 1.00 93.44 971 CYS A CA 1
ATOM 7573 C C . CYS A 1 971 ? -8.022 -2.408 -14.610 1.00 93.44 971 CYS A C 1
ATOM 7575 O O . CYS A 1 971 ? -8.356 -1.589 -13.754 1.00 93.44 971 CYS A O 1
ATOM 7577 N N . THR A 1 972 ? -8.189 -2.203 -15.912 1.00 94.25 972 THR A N 1
ATOM 7578 C CA . THR A 1 972 ? -9.034 -1.159 -16.499 1.00 94.25 972 THR A CA 1
ATOM 7579 C C . THR A 1 972 ? -9.849 -1.749 -17.650 1.00 94.25 972 THR A C 1
ATOM 7581 O O . THR A 1 972 ? -9.451 -2.748 -18.253 1.00 94.25 972 THR A O 1
ATOM 7584 N N . ILE A 1 973 ? -11.001 -1.155 -17.944 1.00 94.12 973 ILE A N 1
ATOM 7585 C CA . ILE A 1 973 ? -11.881 -1.555 -19.043 1.00 94.12 973 ILE A CA 1
ATOM 7586 C C . ILE A 1 973 ? -12.479 -0.304 -19.688 1.00 94.12 973 ILE A C 1
ATOM 7588 O O . ILE A 1 973 ? -12.974 0.584 -18.991 1.00 94.12 973 ILE A O 1
ATOM 7592 N N . LYS A 1 974 ? -12.407 -0.212 -21.019 1.00 93.12 974 LYS A N 1
ATOM 7593 C CA . LYS A 1 974 ? -12.978 0.910 -21.768 1.00 93.12 974 LYS A CA 1
ATOM 7594 C C . LYS A 1 974 ? -14.487 0.722 -21.918 1.00 93.12 974 LYS A C 1
ATOM 7596 O O . LYS A 1 974 ? -14.920 -0.161 -22.653 1.00 93.12 974 LYS A O 1
ATOM 7601 N N . LEU A 1 975 ? -15.255 1.590 -21.264 1.00 95.00 975 LEU A N 1
ATOM 7602 C CA . LEU A 1 975 ? -16.713 1.681 -21.371 1.00 95.00 975 LEU A CA 1
ATOM 7603 C C . LEU A 1 975 ? -17.134 2.972 -22.085 1.00 95.00 975 LEU A C 1
ATOM 7605 O O . LEU A 1 975 ? -16.373 3.940 -22.139 1.00 95.00 975 LEU A O 1
ATOM 7609 N N . ASN A 1 976 ? -18.355 2.984 -22.615 1.00 93.81 976 ASN A N 1
ATOM 7610 C CA . ASN A 1 976 ? -19.016 4.190 -23.100 1.00 93.81 976 ASN A CA 1
ATOM 7611 C C . ASN A 1 976 ? -19.439 5.094 -21.921 1.00 93.81 976 ASN A C 1
ATOM 7613 O O . ASN A 1 976 ? -19.499 4.666 -20.766 1.00 93.81 976 ASN A O 1
ATOM 7617 N N . GLU A 1 977 ? -19.732 6.368 -22.194 1.00 94.19 977 GLU A N 1
ATOM 7618 C CA . GLU A 1 977 ? -20.162 7.281 -21.129 1.00 94.19 977 GLU A CA 1
ATOM 7619 C C . GLU A 1 977 ? -21.534 6.919 -20.550 1.00 94.19 977 GLU A C 1
ATOM 7621 O O . GLU A 1 977 ? -21.782 7.165 -19.372 1.00 94.19 977 GLU A O 1
ATOM 7626 N N . ASP A 1 978 ? -22.437 6.374 -21.362 1.00 94.50 978 ASP A N 1
ATOM 7627 C CA . ASP A 1 978 ? -23.854 6.265 -21.009 1.00 94.50 978 ASP A CA 1
ATOM 7628 C C . ASP A 1 978 ? -24.115 5.150 -19.989 1.00 94.50 978 ASP A C 1
ATOM 7630 O O . ASP A 1 978 ? -24.887 5.345 -19.051 1.00 94.50 978 ASP A O 1
ATOM 7634 N N . SER A 1 979 ? -23.361 4.051 -20.064 1.00 93.38 979 SER A N 1
ATOM 7635 C CA . SER A 1 979 ? -23.351 2.995 -19.042 1.00 93.38 979 SER A CA 1
ATOM 7636 C C . SER A 1 979 ? -22.814 3.504 -17.699 1.00 93.38 979 SER A C 1
ATOM 7638 O O . SER A 1 979 ? -23.278 3.077 -16.641 1.00 93.38 979 SER A O 1
ATOM 7640 N N . VAL A 1 980 ? -21.875 4.460 -17.726 1.00 95.56 980 VAL A N 1
ATOM 7641 C CA . VAL A 1 980 ? -21.364 5.133 -16.521 1.00 95.56 980 VAL A CA 1
ATOM 7642 C C . VAL A 1 980 ? -22.380 6.153 -15.989 1.00 95.56 980 VAL A C 1
ATOM 7644 O O . VAL A 1 980 ? -22.573 6.233 -14.776 1.00 95.56 980 VAL A O 1
ATOM 7647 N N . LYS A 1 981 ? -23.076 6.900 -16.861 1.00 96.56 981 LYS A N 1
ATOM 7648 C CA . LYS A 1 981 ? -24.142 7.847 -16.474 1.00 96.56 981 LYS A CA 1
ATOM 7649 C C . LYS A 1 981 ? -25.308 7.141 -15.785 1.00 96.56 981 LYS A C 1
ATOM 7651 O O . LYS A 1 981 ? -25.731 7.593 -14.723 1.00 96.56 981 LYS A O 1
ATOM 7656 N N . GLU A 1 982 ? -25.790 6.035 -16.350 1.00 95.50 982 GLU A N 1
ATOM 7657 C CA . GLU A 1 982 ? -26.850 5.198 -15.771 1.00 95.50 982 GLU A CA 1
ATOM 7658 C C . GLU A 1 982 ? -26.454 4.715 -14.370 1.00 95.50 982 GLU A C 1
ATOM 7660 O O . GLU A 1 982 ? -27.114 5.044 -13.382 1.00 95.50 982 GLU A O 1
ATOM 7665 N N . TYR A 1 983 ? -25.298 4.052 -14.257 1.00 96.19 983 TYR A N 1
ATOM 7666 C CA . TYR A 1 983 ? -24.823 3.514 -12.985 1.00 96.19 983 TYR A CA 1
ATOM 7667 C C . TYR A 1 983 ? -24.600 4.604 -11.923 1.00 96.19 983 TYR A C 1
ATOM 7669 O O . TYR A 1 983 ? -24.942 4.410 -10.755 1.00 96.19 983 TYR A O 1
ATOM 7677 N N . LEU A 1 984 ? -24.073 5.777 -12.294 1.00 97.44 984 LEU A N 1
ATOM 7678 C CA . LEU A 1 984 ? -23.911 6.898 -11.361 1.00 97.44 984 LEU A CA 1
ATOM 7679 C C . LEU A 1 984 ? -25.245 7.539 -10.949 1.00 97.44 984 LEU A C 1
ATOM 7681 O O . LEU A 1 984 ? -25.360 7.975 -9.804 1.00 97.44 984 LEU A O 1
ATOM 7685 N N . THR A 1 985 ? -26.247 7.562 -11.829 1.00 97.62 985 THR A N 1
ATOM 7686 C CA . THR A 1 985 ? -27.593 8.081 -11.523 1.00 97.62 985 THR A CA 1
ATOM 7687 C C . THR A 1 985 ? -28.292 7.190 -10.492 1.00 97.62 985 THR A C 1
ATOM 7689 O O . THR A 1 985 ? -28.728 7.685 -9.448 1.00 97.62 985 THR A O 1
ATOM 7692 N N . SER A 1 986 ? -28.268 5.871 -10.707 1.00 97.50 986 SER A N 1
ATOM 7693 C CA . SER A 1 986 ? -28.719 4.865 -9.735 1.00 97.50 986 SER A CA 1
ATOM 7694 C C . SER A 1 986 ? -27.993 5.009 -8.386 1.00 97.50 986 SER A C 1
ATOM 7696 O O . SER A 1 986 ? -28.620 5.145 -7.329 1.00 97.50 986 SER A O 1
ATOM 7698 N N . ASN A 1 987 ? -26.656 5.101 -8.405 1.00 97.69 987 ASN A N 1
ATOM 7699 C CA . ASN A 1 987 ? -25.849 5.228 -7.188 1.00 97.69 987 ASN A CA 1
ATOM 7700 C C . ASN A 1 987 ? -26.069 6.545 -6.416 1.00 97.69 987 ASN A C 1
ATOM 7702 O O . ASN A 1 987 ? -25.948 6.548 -5.191 1.00 97.69 987 ASN A O 1
ATOM 7706 N N . ILE A 1 988 ? -26.415 7.658 -7.073 1.00 97.94 988 ILE A N 1
ATOM 7707 C CA . ILE A 1 988 ? -26.786 8.907 -6.382 1.00 97.94 988 ILE A CA 1
ATOM 7708 C C . ILE A 1 988 ? -28.048 8.700 -5.539 1.00 97.94 988 ILE A C 1
ATOM 7710 O O . ILE A 1 988 ? -28.082 9.120 -4.378 1.00 97.94 988 ILE A O 1
ATOM 7714 N N . THR A 1 989 ? -29.058 8.022 -6.088 1.00 98.00 989 THR A N 1
ATOM 7715 C CA . THR A 1 989 ? -30.295 7.701 -5.363 1.00 98.00 989 THR A CA 1
ATOM 7716 C C . THR A 1 989 ? -30.017 6.739 -4.210 1.00 98.00 989 THR A C 1
ATOM 7718 O O . THR A 1 989 ? -30.449 7.007 -3.089 1.00 98.00 989 THR A O 1
ATOM 7721 N N . LEU A 1 990 ? -29.207 5.695 -4.430 1.00 97.62 990 LEU A N 1
ATOM 7722 C CA . LEU A 1 990 ? -28.788 4.763 -3.375 1.00 97.62 990 LEU A CA 1
ATOM 7723 C C . LEU A 1 990 ? -28.040 5.467 -2.229 1.00 97.62 990 LEU A C 1
ATOM 7725 O O . LEU A 1 990 ? -28.345 5.239 -1.061 1.00 97.62 990 LEU A O 1
ATOM 7729 N N . LEU A 1 991 ? -27.088 6.355 -2.528 1.00 97.69 991 LEU A N 1
ATOM 7730 C CA . LEU A 1 991 ? -26.319 7.071 -1.502 1.00 97.69 991 LEU A CA 1
ATOM 7731 C C . LEU A 1 991 ? -27.175 8.079 -0.717 1.00 97.69 991 LEU A C 1
ATOM 7733 O O . LEU A 1 991 ? -26.976 8.230 0.489 1.00 97.69 991 LEU A O 1
ATOM 7737 N N . LYS A 1 992 ? -28.147 8.739 -1.361 1.00 97.19 992 LYS A N 1
ATOM 7738 C CA . LYS A 1 992 ? -29.147 9.571 -0.666 1.00 97.19 992 LYS A CA 1
ATOM 7739 C C . LYS A 1 992 ? -30.062 8.709 0.209 1.00 97.19 992 LYS A C 1
ATOM 7741 O O . LYS A 1 992 ? -30.266 9.033 1.375 1.00 97.19 992 LYS A O 1
ATOM 7746 N N . TRP A 1 993 ? -30.532 7.569 -0.293 1.00 97.25 993 TRP A N 1
ATOM 7747 C CA . TRP A 1 993 ? -31.279 6.589 0.499 1.00 97.25 993 TRP A CA 1
ATOM 7748 C C . TRP A 1 993 ? -30.478 6.130 1.734 1.00 97.25 993 TRP A C 1
ATOM 7750 O O . TRP A 1 993 ? -31.000 6.202 2.844 1.00 97.25 993 TRP A O 1
ATOM 7760 N N . MET A 1 994 ? -29.184 5.809 1.601 1.00 96.88 994 MET A N 1
ATOM 7761 C CA . MET A 1 994 ? -28.316 5.453 2.739 1.00 96.88 994 MET A CA 1
ATOM 7762 C C . MET A 1 994 ? -28.233 6.565 3.800 1.00 96.88 994 MET A C 1
ATOM 7764 O O . MET A 1 994 ? -28.223 6.265 4.993 1.00 96.88 994 MET A O 1
ATOM 7768 N N . ILE A 1 995 ? -28.210 7.843 3.402 1.00 96.00 995 ILE A N 1
ATOM 7769 C CA . ILE A 1 995 ? -28.273 8.967 4.355 1.00 96.00 995 ILE A CA 1
ATOM 7770 C C . ILE A 1 995 ? -29.620 8.968 5.096 1.00 96.00 995 ILE A C 1
ATOM 7772 O O . ILE A 1 995 ? -29.633 9.109 6.318 1.00 96.00 995 ILE A O 1
ATOM 7776 N N . SER A 1 996 ? -30.739 8.757 4.392 1.00 95.88 996 SER A N 1
ATOM 7777 C CA . SER A 1 996 ? -32.074 8.705 5.015 1.00 95.88 996 SER A CA 1
ATOM 7778 C C . SER A 1 996 ? -32.281 7.504 5.950 1.00 95.88 996 SER A C 1
ATOM 7780 O O . SER A 1 996 ? -32.985 7.631 6.946 1.00 95.88 996 SER A O 1
ATOM 7782 N N . GLU A 1 997 ? -31.609 6.377 5.689 1.00 95.19 997 GLU A N 1
ATOM 7783 C CA . GLU A 1 997 ? -31.607 5.182 6.550 1.00 95.19 997 GLU A CA 1
ATOM 7784 C C . GLU A 1 997 ? -30.573 5.269 7.698 1.00 95.19 997 GLU A C 1
ATOM 7786 O O . GLU A 1 997 ? -30.357 4.292 8.414 1.00 95.19 997 GLU A O 1
ATOM 7791 N N . GLY A 1 998 ? -29.902 6.414 7.882 1.00 93.62 998 GLY A N 1
ATOM 7792 C CA . GLY A 1 998 ? -29.011 6.660 9.022 1.00 93.62 998 GLY A CA 1
ATOM 7793 C C . GLY A 1 998 ? -27.619 6.018 8.941 1.00 93.62 998 GLY A C 1
ATOM 7794 O O . GLY A 1 998 ? -26.988 5.809 9.980 1.00 93.62 998 GLY A O 1
ATOM 7795 N N . TYR A 1 999 ? -27.108 5.709 7.742 1.00 93.69 999 TYR A N 1
ATOM 7796 C CA . TYR A 1 999 ? -25.743 5.186 7.584 1.00 93.69 999 TYR A CA 1
ATOM 7797 C C . TYR A 1 999 ? -24.677 6.189 8.075 1.00 93.69 999 TYR A C 1
ATOM 7799 O O . TYR A 1 999 ? -24.851 7.409 8.040 1.00 93.69 999 TYR A O 1
ATOM 7807 N N . SER A 1 1000 ? -23.544 5.662 8.549 1.00 84.44 1000 SER A N 1
ATOM 7808 C CA . SER A 1 1000 ? -22.511 6.442 9.236 1.00 84.44 1000 SER A CA 1
ATOM 7809 C C . SER A 1 1000 ? -21.736 7.408 8.322 1.00 84.44 1000 SER A C 1
ATOM 7811 O O . SER A 1 1000 ? -21.478 7.136 7.153 1.00 84.44 1000 SER A O 1
ATOM 7813 N N . ASP A 1 1001 ? -21.355 8.557 8.895 1.00 88.62 1001 ASP A N 1
ATOM 7814 C CA . ASP A 1 1001 ? -20.776 9.723 8.204 1.00 88.62 1001 ASP A CA 1
ATOM 7815 C C . ASP A 1 1001 ? -21.571 10.188 6.955 1.00 88.62 1001 ASP A C 1
ATOM 7817 O O . ASP A 1 1001 ? -21.069 10.154 5.822 1.00 88.62 1001 ASP A O 1
ATOM 7821 N N . PRO A 1 1002 ? -22.799 10.718 7.149 1.00 89.19 1002 PRO A N 1
ATOM 7822 C CA . PRO A 1 1002 ? -23.608 11.252 6.054 1.00 89.19 1002 PRO A CA 1
ATOM 7823 C C . PRO A 1 1002 ? -22.938 12.430 5.329 1.00 89.19 1002 PRO A C 1
ATOM 7825 O O . PRO A 1 1002 ? -23.213 12.651 4.153 1.00 89.19 1002 PRO A O 1
ATOM 7828 N N . ARG A 1 1003 ? -21.990 13.145 5.958 1.00 87.12 1003 ARG A N 1
ATOM 7829 C CA . ARG A 1 1003 ? -21.199 14.198 5.290 1.00 87.12 1003 ARG A CA 1
ATOM 7830 C C . ARG A 1 1003 ? -20.227 13.624 4.261 1.00 87.12 1003 ARG A C 1
ATOM 7832 O O . ARG A 1 1003 ? -19.924 14.284 3.268 1.00 87.12 1003 ARG A O 1
ATOM 7839 N N . THR A 1 1004 ? -19.715 12.412 4.464 1.00 89.19 1004 THR A N 1
ATOM 7840 C CA . THR A 1 1004 ? -18.907 11.706 3.457 1.00 89.19 1004 THR A CA 1
ATOM 7841 C C . THR A 1 1004 ? -19.755 11.115 2.338 1.00 89.19 1004 THR A C 1
ATOM 7843 O O . THR A 1 1004 ? -19.335 11.206 1.181 1.00 89.19 1004 THR A O 1
ATOM 7846 N N . LEU A 1 1005 ? -20.957 10.617 2.641 1.00 92.56 1005 LEU A N 1
ATOM 7847 C CA . LEU A 1 1005 ? -21.922 10.185 1.625 1.00 92.56 1005 LEU A CA 1
ATOM 7848 C C . LEU A 1 1005 ? -22.383 11.371 0.754 1.00 92.56 1005 LEU A C 1
ATOM 7850 O O . LEU A 1 1005 ? -22.218 11.330 -0.465 1.00 92.56 1005 LEU A O 1
ATOM 7854 N N . ALA A 1 1006 ? -22.824 12.480 1.358 1.00 92.81 1006 ALA A N 1
ATOM 7855 C CA . ALA A 1 1006 ? -23.247 13.688 0.643 1.00 92.81 1006 ALA A CA 1
ATOM 7856 C C . ALA A 1 1006 ? -22.117 14.271 -0.229 1.00 92.81 1006 ALA A C 1
ATOM 7858 O O . ALA A 1 1006 ? -22.303 14.543 -1.413 1.00 92.81 1006 ALA A O 1
ATOM 7859 N N . ARG A 1 1007 ? -20.889 14.352 0.304 1.00 93.25 1007 ARG A N 1
ATOM 7860 C CA . ARG A 1 1007 ? -19.700 14.792 -0.451 1.00 93.25 1007 ARG A CA 1
ATOM 7861 C C . ARG A 1 1007 ? -19.316 13.849 -1.602 1.00 93.25 1007 ARG A C 1
ATOM 7863 O O . ARG A 1 1007 ? -18.596 14.272 -2.510 1.00 93.25 1007 ARG A O 1
ATOM 7870 N N . ARG A 1 1008 ? -19.745 12.579 -1.582 1.00 95.75 1008 ARG A N 1
ATOM 7871 C CA . ARG A 1 1008 ? -19.621 11.663 -2.729 1.00 95.75 1008 ARG A CA 1
ATOM 7872 C C . ARG A 1 1008 ? -20.723 11.926 -3.753 1.00 95.75 1008 ARG A C 1
ATOM 7874 O O . ARG A 1 1008 ? -20.386 12.079 -4.922 1.00 95.75 1008 ARG A O 1
ATOM 7881 N N . VAL A 1 1009 ? -21.973 12.048 -3.308 1.00 96.56 1009 VAL A N 1
ATOM 7882 C CA . VAL A 1 1009 ? -23.142 12.396 -4.135 1.00 96.56 1009 VAL A CA 1
ATOM 7883 C C . VAL A 1 1009 ? -22.877 13.658 -4.961 1.00 96.56 1009 VAL A C 1
ATOM 7885 O O . VAL A 1 1009 ? -22.857 13.574 -6.184 1.00 96.56 1009 VAL A O 1
ATOM 7888 N N . THR A 1 1010 ? -22.493 14.776 -4.336 1.00 95.12 1010 THR A N 1
ATOM 7889 C CA . THR A 1 1010 ? -22.205 16.039 -5.049 1.00 95.12 1010 THR A CA 1
ATOM 7890 C C . THR A 1 1010 ? -21.048 15.929 -6.052 1.00 95.12 1010 THR A C 1
ATOM 7892 O O . THR A 1 1010 ? -20.987 16.678 -7.024 1.00 95.12 1010 THR A O 1
ATOM 7895 N N . LYS A 1 1011 ? -20.117 14.981 -5.866 1.00 95.25 1011 LYS A N 1
ATOM 7896 C CA . LYS A 1 1011 ? -19.057 14.701 -6.852 1.00 95.25 1011 LYS A CA 1
ATOM 7897 C C . LYS A 1 1011 ? -19.532 13.844 -8.026 1.00 95.25 1011 LYS A C 1
ATOM 7899 O O . LYS A 1 1011 ? -18.948 13.959 -9.097 1.00 95.25 1011 LYS A O 1
ATOM 7904 N N . MET A 1 1012 ? -20.532 12.988 -7.824 1.00 96.94 1012 MET A N 1
ATOM 7905 C CA . MET A 1 1012 ? -21.165 12.207 -8.891 1.00 96.94 1012 MET A CA 1
ATOM 7906 C C . MET A 1 1012 ? -22.101 13.102 -9.710 1.00 96.94 1012 MET A C 1
ATOM 7908 O O . MET A 1 1012 ? -21.968 13.147 -10.927 1.00 96.94 1012 MET A O 1
ATOM 7912 N N . GLU A 1 1013 ? -22.942 13.902 -9.044 1.00 96.44 1013 GLU A N 1
ATOM 7913 C CA . GLU A 1 1013 ? -23.803 14.921 -9.666 1.00 96.44 1013 GLU A CA 1
ATOM 7914 C C . GLU A 1 1013 ? -22.971 15.865 -10.552 1.00 96.44 1013 GLU A C 1
ATOM 7916 O O . GLU A 1 1013 ? -23.233 15.986 -11.745 1.00 96.44 1013 GLU A O 1
ATOM 7921 N N . LYS A 1 1014 ? -21.868 16.411 -10.021 1.00 95.94 1014 LYS A N 1
ATOM 7922 C CA . LYS A 1 1014 ? -20.943 17.261 -10.787 1.00 95.94 1014 LYS A CA 1
ATOM 7923 C C . LYS A 1 1014 ? -20.227 16.559 -11.955 1.00 95.94 1014 LYS A C 1
ATOM 7925 O O . LYS A 1 1014 ? -19.772 17.230 -12.879 1.00 95.94 1014 LYS A O 1
ATOM 7930 N N . TRP A 1 1015 ? -20.081 15.233 -11.937 1.00 96.69 1015 TRP A N 1
ATOM 7931 C CA . TRP A 1 1015 ? -19.574 14.518 -13.114 1.00 96.69 1015 TRP A CA 1
ATOM 7932 C C . TRP A 1 1015 ? -20.672 14.360 -14.172 1.00 96.69 1015 TRP A C 1
ATOM 7934 O O . TRP A 1 1015 ? -20.393 14.540 -15.349 1.00 96.69 1015 TRP A O 1
ATOM 7944 N N . LEU A 1 1016 ? -21.927 14.126 -13.773 1.00 96.81 1016 LEU A N 1
ATOM 7945 C CA . LEU A 1 1016 ? -23.070 14.082 -14.698 1.00 96.81 1016 LEU A CA 1
ATOM 7946 C C . LEU A 1 1016 ? -23.364 15.450 -15.351 1.00 96.81 1016 LEU A C 1
ATOM 7948 O O . LEU A 1 1016 ? -23.817 15.489 -16.490 1.00 96.81 1016 LEU A O 1
ATOM 7952 N N . GLU A 1 1017 ? -23.046 16.567 -14.682 1.00 96.50 1017 GLU A N 1
ATOM 7953 C CA . GLU A 1 1017 ? -23.078 17.929 -15.259 1.00 96.50 1017 GLU A CA 1
ATOM 7954 C C . GLU A 1 1017 ? -22.077 18.141 -16.413 1.00 96.50 1017 GLU A C 1
ATOM 7956 O O . GLU A 1 1017 ? -22.225 19.067 -17.212 1.00 96.50 1017 GLU A O 1
ATOM 7961 N N . SER A 1 1018 ? -20.995 17.361 -16.470 1.00 94.62 1018 SER A N 1
ATOM 7962 C CA . SER A 1 1018 ? -19.905 17.504 -17.447 1.00 94.62 1018 SER A CA 1
ATOM 7963 C C . SER A 1 1018 ? -19.169 16.166 -17.613 1.00 94.62 1018 SER A C 1
ATOM 7965 O O . SER A 1 1018 ? -18.013 16.035 -17.183 1.00 94.62 1018 SER A O 1
ATOM 7967 N N . PRO A 1 1019 ? -19.847 15.157 -18.196 1.00 93.88 1019 PRO A N 1
ATOM 7968 C CA . PRO A 1 1019 ? -19.326 13.803 -18.303 1.00 93.88 1019 PRO A CA 1
ATOM 7969 C C . PRO A 1 1019 ? -18.046 13.825 -19.130 1.00 93.88 1019 PRO A C 1
ATOM 7971 O O . PRO A 1 1019 ? -17.967 14.453 -20.183 1.00 93.88 1019 PRO A O 1
ATOM 7974 N N . THR A 1 1020 ? -17.013 13.193 -18.588 1.00 92.88 1020 THR A N 1
ATOM 7975 C CA . THR A 1 1020 ? -15.701 13.078 -19.224 1.00 92.88 1020 THR A CA 1
ATOM 7976 C C . THR A 1 1020 ? -15.044 11.781 -18.772 1.00 92.88 1020 THR A C 1
ATOM 7978 O O . THR A 1 1020 ? -14.880 11.538 -17.572 1.00 92.88 1020 THR A O 1
ATOM 7981 N N . LEU A 1 1021 ? -14.658 10.952 -19.739 1.00 93.44 1021 LEU A N 1
ATOM 7982 C CA . LEU A 1 1021 ? -13.833 9.763 -19.535 1.00 93.44 1021 LEU A CA 1
ATOM 7983 C C . LEU A 1 1021 ? -12.432 9.992 -20.116 1.00 93.44 1021 LEU A C 1
ATOM 7985 O O . LEU A 1 1021 ? -12.234 10.820 -21.004 1.00 93.44 1021 LEU A O 1
ATOM 7989 N N . MET A 1 1022 ? -11.447 9.260 -19.595 1.00 91.00 1022 MET A N 1
ATOM 7990 C CA . MET A 1 1022 ? -10.124 9.169 -20.212 1.00 91.00 1022 MET A CA 1
ATOM 7991 C C . MET A 1 1022 ? -10.109 8.002 -21.199 1.00 91.00 1022 MET A C 1
ATOM 7993 O O . MET A 1 1022 ? -10.629 6.931 -20.891 1.00 91.00 1022 MET A O 1
ATOM 7997 N N . GLU A 1 1023 ? -9.467 8.192 -22.347 1.00 87.69 1023 GLU A N 1
ATOM 7998 C CA . GLU A 1 1023 ? -9.164 7.121 -23.298 1.00 87.69 1023 GLU A CA 1
ATOM 7999 C C . GLU A 1 1023 ? -7.651 6.874 -23.357 1.00 87.69 1023 GLU A C 1
ATOM 8001 O O . GLU A 1 1023 ? -6.862 7.762 -23.028 1.00 87.69 1023 GLU A O 1
ATOM 8006 N N . ALA A 1 1024 ? -7.245 5.678 -23.789 1.00 86.50 1024 ALA A N 1
ATOM 8007 C CA . ALA A 1 1024 ? -5.852 5.391 -24.114 1.00 86.50 1024 ALA A CA 1
ATOM 8008 C C . ALA A 1 1024 ? -5.427 6.129 -25.398 1.00 86.50 1024 ALA A C 1
ATOM 8010 O O . ALA A 1 1024 ? -6.195 6.216 -26.361 1.00 86.50 1024 ALA A O 1
ATOM 8011 N N . ASP A 1 1025 ? -4.189 6.628 -25.428 1.00 86.62 1025 ASP A N 1
ATOM 8012 C CA . ASP A 1 1025 ? -3.591 7.183 -26.645 1.00 86.62 1025 ASP A CA 1
ATOM 8013 C C . ASP A 1 1025 ? -3.487 6.103 -27.737 1.00 86.62 1025 ASP A C 1
ATOM 8015 O O . ASP A 1 1025 ? -3.178 4.943 -27.463 1.00 86.62 1025 ASP A O 1
ATOM 8019 N N . LYS A 1 1026 ? -3.687 6.488 -29.005 1.00 83.75 1026 LYS A N 1
ATOM 8020 C CA . LYS A 1 1026 ? -3.632 5.551 -30.149 1.00 83.75 1026 LYS A CA 1
ATOM 8021 C C . LYS A 1 1026 ? -2.285 4.835 -30.295 1.00 83.75 1026 LYS A C 1
ATOM 8023 O O . LYS A 1 1026 ? -2.245 3.715 -30.788 1.00 83.75 1026 LYS A O 1
ATOM 8028 N N . GLU A 1 1027 ? -1.218 5.478 -29.830 1.00 81.88 1027 GLU A N 1
ATOM 8029 C CA . GLU A 1 1027 ? 0.166 4.999 -29.885 1.00 81.88 1027 GLU A CA 1
ATOM 8030 C C . GLU A 1 1027 ? 0.632 4.380 -28.544 1.00 81.88 1027 GLU A C 1
ATOM 8032 O O . GLU A 1 1027 ? 1.827 4.357 -28.254 1.00 81.88 1027 GLU A O 1
ATOM 8037 N N . ALA A 1 1028 ? -0.290 3.933 -27.679 1.00 77.88 1028 ALA A N 1
ATOM 8038 C CA . ALA A 1 1028 ? 0.050 3.349 -26.378 1.00 77.88 1028 ALA A CA 1
ATOM 8039 C C . ALA A 1 1028 ? 0.859 2.036 -26.511 1.00 77.88 1028 ALA A C 1
ATOM 8041 O O . ALA A 1 1028 ? 0.422 1.063 -27.129 1.00 77.88 1028 ALA A O 1
ATOM 8042 N N . GLU A 1 1029 ? 2.051 1.995 -25.901 1.00 77.31 1029 GLU A N 1
ATOM 8043 C CA . GLU A 1 1029 ? 2.965 0.846 -25.968 1.00 77.31 1029 GLU A CA 1
ATOM 8044 C C . GLU A 1 1029 ? 2.603 -0.258 -24.960 1.00 77.31 1029 GLU A C 1
ATOM 8046 O O . GLU A 1 1029 ? 3.025 -0.255 -23.801 1.00 77.31 1029 GLU A O 1
ATOM 8051 N N . TYR A 1 1030 ? 1.882 -1.272 -25.431 1.00 82.81 1030 TYR A N 1
ATOM 8052 C CA . TYR A 1 1030 ? 1.549 -2.450 -24.635 1.00 82.81 1030 TYR A CA 1
ATOM 8053 C C . TYR A 1 1030 ? 2.658 -3.501 -24.643 1.00 82.81 1030 TYR A C 1
ATOM 8055 O O . TYR A 1 1030 ? 3.146 -3.924 -25.689 1.00 82.81 1030 TYR A O 1
ATOM 8063 N N . ALA A 1 1031 ? 2.997 -4.039 -23.468 1.00 81.75 1031 ALA A N 1
ATOM 8064 C CA . ALA A 1 1031 ? 4.033 -5.069 -23.350 1.00 81.75 1031 ALA A CA 1
ATOM 8065 C C . ALA A 1 1031 ? 3.624 -6.431 -23.960 1.00 81.75 1031 ALA A C 1
ATOM 8067 O O . ALA A 1 1031 ? 4.397 -7.390 -23.908 1.00 81.75 1031 ALA A O 1
ATOM 8068 N N . ALA A 1 1032 ? 2.360 -6.584 -24.357 1.00 87.19 1032 ALA A N 1
ATOM 8069 C CA . ALA A 1 1032 ? 1.800 -7.516 -25.342 1.00 87.19 1032 ALA A CA 1
ATOM 8070 C C . ALA A 1 1032 ? 0.338 -7.102 -25.582 1.00 87.19 1032 ALA A C 1
ATOM 8072 O O . ALA A 1 1032 ? -0.289 -6.558 -24.667 1.00 87.19 1032 ALA A O 1
ATOM 8073 N N . VAL A 1 1033 ? -0.186 -7.417 -26.764 1.00 89.12 1033 VAL A N 1
ATOM 8074 C CA . VAL A 1 1033 ? -1.612 -7.327 -27.105 1.00 89.12 1033 VAL A CA 1
ATOM 8075 C C . VAL A 1 1033 ? -2.124 -8.745 -27.338 1.00 89.12 1033 VAL A C 1
ATOM 8077 O O . VAL A 1 1033 ? -1.388 -9.558 -27.900 1.00 89.12 1033 VAL A O 1
ATOM 8080 N N . ILE A 1 1034 ? -3.328 -9.061 -26.858 1.00 89.50 1034 ILE A N 1
ATOM 8081 C CA . ILE A 1 1034 ? -3.964 -10.368 -27.054 1.00 89.50 1034 ILE A CA 1
ATOM 8082 C C . ILE A 1 1034 ? -5.410 -10.145 -27.500 1.00 89.50 1034 ILE A C 1
ATOM 8084 O O . ILE A 1 1034 ? -6.249 -9.683 -26.727 1.00 89.50 1034 ILE A O 1
ATOM 8088 N N . ASP A 1 1035 ? -5.684 -10.482 -28.756 1.00 90.75 1035 ASP A N 1
ATOM 8089 C CA . ASP A 1 1035 ? -7.013 -10.372 -29.348 1.00 90.75 1035 ASP A CA 1
ATOM 8090 C C . ASP A 1 1035 ? -7.809 -11.662 -29.091 1.00 90.75 1035 ASP A C 1
ATOM 8092 O O . ASP A 1 1035 ? -7.291 -12.769 -29.272 1.00 90.75 1035 ASP A O 1
ATOM 8096 N N . ILE A 1 1036 ? -9.068 -11.527 -28.667 1.00 91.06 1036 ILE A N 1
ATOM 8097 C CA . ILE A 1 1036 ? -10.010 -12.639 -28.490 1.00 91.06 1036 ILE A CA 1
ATOM 8098 C C . ILE A 1 1036 ? -11.123 -12.494 -29.526 1.00 91.06 1036 ILE A C 1
ATOM 8100 O O . ILE A 1 1036 ? -11.954 -11.586 -29.441 1.00 91.06 1036 ILE A O 1
ATOM 8104 N N . ASN A 1 1037 ? -11.168 -13.425 -30.480 1.00 90.88 1037 ASN A N 1
ATOM 8105 C CA . ASN A 1 1037 ? -12.274 -13.520 -31.423 1.00 90.88 1037 ASN A CA 1
ATOM 8106 C C . ASN A 1 1037 ? -13.471 -14.230 -30.769 1.00 90.88 1037 ASN A C 1
ATOM 8108 O O . ASN A 1 1037 ? -13.427 -15.426 -30.469 1.00 90.88 1037 ASN A O 1
ATOM 8112 N N . LEU A 1 1038 ? -14.554 -13.488 -30.559 1.00 90.69 1038 LEU A N 1
ATOM 8113 C CA . LEU A 1 1038 ? -15.812 -13.989 -30.016 1.00 90.69 1038 LEU A CA 1
ATOM 8114 C C . LEU A 1 1038 ? -16.530 -14.924 -30.998 1.00 90.69 1038 LEU A C 1
ATOM 8116 O O . LEU A 1 1038 ? -17.192 -15.856 -30.553 1.00 90.69 1038 LEU A O 1
ATOM 8120 N N . ASP A 1 1039 ? -16.336 -14.759 -32.312 1.00 91.31 1039 ASP A N 1
ATOM 8121 C CA . ASP A 1 1039 ? -16.949 -15.628 -33.331 1.00 91.31 1039 ASP A CA 1
ATOM 8122 C C . ASP A 1 1039 ? -16.316 -17.042 -33.367 1.00 91.31 1039 ASP A C 1
ATOM 8124 O O . ASP A 1 1039 ? -16.877 -17.987 -33.935 1.00 91.31 1039 ASP A O 1
ATOM 8128 N N . GLU A 1 1040 ? -15.152 -17.216 -32.729 1.00 90.81 1040 GLU A N 1
ATOM 8129 C CA . GLU A 1 1040 ? -14.489 -18.511 -32.514 1.00 90.81 1040 GLU A CA 1
ATOM 8130 C C . GLU A 1 1040 ? -14.902 -19.188 -31.195 1.00 90.81 1040 GLU A C 1
ATOM 8132 O O . GLU A 1 1040 ? -14.768 -20.407 -31.064 1.00 90.81 1040 GLU A O 1
ATOM 8137 N N . LEU A 1 1041 ? -15.445 -18.435 -30.233 1.00 92.94 1041 LEU A N 1
ATOM 8138 C CA . LEU A 1 1041 ? -15.864 -18.938 -28.926 1.00 92.94 1041 LEU A CA 1
ATOM 8139 C C . LEU A 1 1041 ? -17.304 -19.474 -29.005 1.00 92.94 1041 LEU A C 1
ATOM 8141 O O . LEU A 1 1041 ? -18.259 -18.710 -28.934 1.00 92.94 1041 LEU A O 1
ATOM 8145 N N . LYS A 1 1042 ? -17.461 -20.791 -29.201 1.00 93.12 1042 LYS A N 1
ATOM 8146 C CA . LYS A 1 1042 ? -18.743 -21.442 -29.570 1.00 93.12 1042 LYS A CA 1
ATOM 8147 C C . LYS A 1 1042 ? -19.377 -22.316 -28.481 1.00 93.12 1042 LYS A C 1
ATOM 8149 O O . LYS A 1 1042 ? -20.382 -22.981 -28.727 1.00 93.12 1042 LYS A O 1
ATOM 8154 N N . GLU A 1 1043 ? -18.774 -22.356 -27.302 1.00 94.06 1043 GLU A N 1
ATOM 8155 C CA . GLU A 1 1043 ? -19.234 -23.137 -26.155 1.00 94.06 1043 GLU A CA 1
ATOM 8156 C C . GLU A 1 1043 ? -18.720 -22.512 -24.843 1.00 94.06 1043 GLU A C 1
ATOM 8158 O O . GLU A 1 1043 ? -17.765 -21.728 -24.892 1.00 94.06 1043 GLU A O 1
ATOM 8163 N N . PRO A 1 1044 ? -19.324 -22.838 -23.684 1.00 96.06 1044 PRO A N 1
ATOM 8164 C CA . PRO A 1 1044 ? -18.865 -22.351 -22.386 1.00 96.06 1044 PRO A CA 1
ATOM 8165 C C . PRO A 1 1044 ? -17.424 -22.745 -22.044 1.00 96.06 1044 PRO A C 1
ATOM 8167 O O . PRO A 1 1044 ? -16.926 -23.794 -22.468 1.00 96.06 1044 PRO A O 1
ATOM 8170 N N . VAL A 1 1045 ? -16.778 -21.929 -21.209 1.00 97.06 1045 VAL A N 1
ATOM 8171 C CA . VAL A 1 1045 ? -15.404 -22.128 -20.725 1.00 97.06 1045 VAL A CA 1
ATOM 8172 C C . VAL A 1 1045 ? -15.404 -22.130 -19.202 1.00 97.06 1045 VAL A C 1
ATOM 8174 O O . VAL A 1 1045 ? -15.956 -21.238 -18.561 1.00 97.06 1045 VAL A O 1
ATOM 8177 N N . LEU A 1 1046 ? -14.763 -23.136 -18.611 1.00 97.62 1046 LEU A N 1
ATOM 8178 C CA . LEU A 1 1046 ? -14.727 -23.365 -17.172 1.00 97.62 1046 LEU A CA 1
ATOM 8179 C C . LEU A 1 1046 ? -13.278 -23.462 -16.696 1.00 97.62 1046 LEU A C 1
ATOM 8181 O O . LEU A 1 1046 ? -12.440 -24.048 -17.383 1.00 97.62 1046 LEU A O 1
ATOM 8185 N N . CYS A 1 1047 ? -12.983 -22.977 -15.489 1.00 97.75 1047 CYS A N 1
ATOM 8186 C CA . CYS A 1 1047 ? -11.716 -23.316 -14.833 1.00 97.75 1047 CYS A CA 1
ATOM 8187 C C . CYS A 1 1047 ? -11.850 -24.669 -14.125 1.00 97.75 1047 CYS A C 1
ATOM 8189 O O . CYS A 1 1047 ? -12.748 -24.858 -13.299 1.00 97.75 1047 CYS A O 1
ATOM 8191 N N . CYS A 1 1048 ? -10.951 -25.600 -14.444 1.00 97.44 1048 CYS A N 1
ATOM 8192 C CA . CYS A 1 1048 ? -10.912 -26.944 -13.875 1.00 97.44 1048 CYS A CA 1
ATOM 8193 C C . CYS A 1 1048 ? -10.527 -26.925 -12.379 1.00 97.44 1048 CYS A C 1
ATOM 8195 O O . CYS A 1 1048 ? -9.916 -25.956 -11.916 1.00 97.44 1048 CYS A O 1
ATOM 8197 N N . PRO A 1 1049 ? -10.847 -27.985 -11.608 1.00 96.00 1049 PRO A N 1
ATOM 8198 C CA . PRO A 1 1049 ? -10.591 -28.042 -10.174 1.00 96.00 1049 PRO A CA 1
ATOM 8199 C C . PRO A 1 1049 ? -9.167 -27.668 -9.767 1.00 96.00 1049 PRO A C 1
ATOM 8201 O O . PRO A 1 1049 ? -8.193 -28.122 -10.360 1.00 96.00 1049 PRO A O 1
ATOM 8204 N N . ASN A 1 1050 ? -9.061 -26.915 -8.669 1.00 82.81 1050 ASN A N 1
ATOM 8205 C CA . ASN A 1 1050 ? -7.816 -26.565 -7.981 1.00 82.81 1050 ASN A CA 1
ATOM 8206 C C . ASN A 1 1050 ? -6.908 -25.512 -8.657 1.00 82.81 1050 ASN A C 1
ATOM 8208 O O . ASN A 1 1050 ? -5.947 -25.076 -8.014 1.00 82.81 1050 ASN A O 1
ATOM 8212 N N . ASP A 1 1051 ? -7.206 -25.027 -9.871 1.00 94.31 1051 ASP A N 1
ATOM 8213 C CA . ASP A 1 1051 ? -6.482 -23.890 -10.470 1.00 94.31 1051 ASP A CA 1
ATOM 8214 C C . ASP A 1 1051 ? -7.388 -22.953 -11.305 1.00 94.31 1051 ASP A C 1
ATOM 8216 O O . ASP A 1 1051 ? -7.906 -23.379 -12.338 1.00 94.31 1051 ASP A O 1
ATOM 8220 N N . PRO A 1 1052 ? -7.533 -21.655 -10.959 1.00 95.19 1052 PRO A N 1
ATOM 8221 C CA . PRO A 1 1052 ? -8.308 -20.700 -11.762 1.00 95.19 1052 PRO A CA 1
ATOM 8222 C C . PRO A 1 1052 ? -7.597 -20.295 -13.067 1.00 95.19 1052 PRO A C 1
ATOM 8224 O O . PRO A 1 1052 ? -8.122 -19.485 -13.830 1.00 95.19 1052 PRO A O 1
ATOM 8227 N N . ASP A 1 1053 ? -6.394 -20.820 -13.318 1.00 95.69 1053 ASP A N 1
ATOM 8228 C CA . ASP A 1 1053 ? -5.699 -20.748 -14.604 1.00 95.69 1053 ASP A CA 1
ATOM 8229 C C . ASP A 1 1053 ? -6.031 -21.904 -15.557 1.00 95.69 1053 ASP A C 1
ATOM 8231 O O . ASP A 1 1053 ? -5.819 -21.743 -16.755 1.00 95.69 1053 ASP A O 1
ATOM 8235 N N . ASP A 1 1054 ? -6.526 -23.051 -15.075 1.00 96.81 1054 ASP A N 1
ATOM 8236 C CA . ASP A 1 1054 ? -6.744 -24.247 -15.905 1.00 96.81 1054 ASP A CA 1
ATOM 8237 C C . ASP A 1 1054 ? -8.089 -24.193 -16.650 1.00 96.81 1054 ASP A C 1
ATOM 8239 O O . ASP A 1 1054 ? -8.988 -25.014 -16.449 1.00 96.81 1054 ASP A O 1
ATOM 8243 N N . ALA A 1 1055 ? -8.241 -23.156 -17.473 1.00 97.25 1055 ALA A N 1
ATOM 8244 C CA . ALA A 1 1055 ? -9.420 -22.914 -18.289 1.00 97.25 1055 ALA A CA 1
ATOM 8245 C C . ALA A 1 1055 ? -9.482 -23.875 -19.485 1.00 97.25 1055 ALA A C 1
ATOM 8247 O O . ALA A 1 1055 ? -8.515 -23.995 -20.240 1.00 97.25 1055 ALA A O 1
ATOM 8248 N N . LYS A 1 1056 ? -10.634 -24.527 -19.659 1.00 97.06 1056 LYS A N 1
ATOM 8249 C CA . LYS A 1 1056 ? -10.957 -25.437 -20.768 1.00 97.06 1056 LYS A CA 1
ATOM 8250 C C . LYS A 1 1056 ? -12.408 -25.251 -21.200 1.00 97.06 1056 LYS A C 1
ATOM 8252 O O . LYS A 1 1056 ? -13.226 -24.765 -20.416 1.00 97.06 1056 LYS A O 1
ATOM 8257 N N . THR A 1 1057 ? -12.744 -25.652 -22.419 1.00 96.75 1057 THR A N 1
ATOM 8258 C CA . THR A 1 1057 ? -14.142 -25.671 -22.863 1.00 96.75 1057 THR A CA 1
ATOM 8259 C C . THR A 1 1057 ? -14.944 -26.802 -22.222 1.00 96.75 1057 THR A C 1
ATOM 8261 O O . THR A 1 1057 ? -14.392 -27.782 -21.715 1.00 96.75 1057 THR A O 1
ATOM 8264 N N . LEU A 1 1058 ? -16.272 -26.688 -22.272 1.00 94.62 1058 LEU A N 1
ATOM 8265 C CA . LEU A 1 1058 ? -17.185 -27.731 -21.807 1.00 94.62 1058 LEU A CA 1
ATOM 8266 C C . LEU A 1 1058 ? -16.926 -29.086 -22.502 1.00 94.62 1058 LEU A C 1
ATOM 8268 O O . LEU A 1 1058 ? -16.908 -30.121 -21.835 1.00 94.62 1058 LEU A O 1
ATOM 8272 N N . THR A 1 1059 ? -16.646 -29.089 -23.810 1.00 94.25 1059 THR A N 1
ATOM 8273 C CA . THR A 1 1059 ? -16.288 -30.303 -24.569 1.00 94.25 1059 THR A CA 1
ATOM 8274 C C . THR A 1 1059 ? -14.905 -30.858 -24.202 1.00 94.25 1059 THR A C 1
ATOM 8276 O O . THR A 1 1059 ? -14.740 -32.075 -24.142 1.00 94.25 1059 THR A O 1
ATOM 8279 N N . GLU A 1 1060 ? -13.918 -30.004 -23.908 1.00 95.12 1060 GLU A N 1
ATOM 8280 C CA . GLU A 1 1060 ? -12.579 -30.425 -23.452 1.00 95.12 1060 GLU A CA 1
ATOM 8281 C C . GLU A 1 1060 ? -12.588 -31.058 -22.042 1.00 95.12 1060 GLU A C 1
ATOM 8283 O O . GLU A 1 1060 ? -11.680 -31.823 -21.708 1.00 95.12 1060 GLU A O 1
ATOM 8288 N N . ILE A 1 1061 ? -13.594 -30.749 -21.214 1.00 95.06 1061 ILE A N 1
ATOM 8289 C CA . ILE A 1 1061 ? -13.787 -31.326 -19.870 1.00 95.06 1061 ILE A CA 1
ATOM 8290 C C . ILE A 1 1061 ? -14.661 -32.588 -19.916 1.00 95.06 1061 ILE A C 1
ATOM 8292 O O . ILE A 1 1061 ? -14.375 -33.564 -19.220 1.00 95.06 1061 ILE A O 1
ATOM 8296 N N . GLY A 1 1062 ? -15.727 -32.574 -20.719 1.00 91.25 1062 GLY A N 1
ATOM 8297 C CA . GLY A 1 1062 ? -16.728 -33.637 -20.755 1.00 91.25 1062 GLY A CA 1
ATOM 8298 C C . GLY A 1 1062 ? -17.621 -33.687 -19.506 1.00 91.25 1062 GLY A C 1
ATOM 8299 O O . GLY A 1 1062 ? -17.722 -32.740 -18.725 1.00 91.25 1062 GLY A O 1
ATOM 8300 N N . THR A 1 1063 ? -18.317 -34.809 -19.316 1.00 87.88 1063 THR A N 1
ATOM 8301 C CA . THR A 1 1063 ? -19.301 -34.974 -18.235 1.00 87.88 1063 THR A CA 1
ATOM 8302 C C . THR A 1 1063 ? -18.650 -35.427 -16.923 1.00 87.88 1063 THR A C 1
ATOM 8304 O O . THR A 1 1063 ? -18.340 -36.608 -16.762 1.00 87.88 1063 THR A O 1
ATOM 8307 N N . ALA A 1 1064 ? -18.509 -34.517 -15.957 1.00 91.75 1064 ALA A N 1
ATOM 8308 C CA . ALA A 1 1064 ? -18.171 -34.835 -14.565 1.00 91.75 1064 ALA A CA 1
ATOM 8309 C C . ALA A 1 1064 ? -19.431 -34.834 -13.680 1.00 91.75 1064 ALA A C 1
ATOM 8311 O O . ALA A 1 1064 ? -20.290 -33.971 -13.859 1.00 91.75 1064 ALA A O 1
ATOM 8312 N N . GLY A 1 1065 ? -19.549 -35.774 -12.736 1.00 97.06 1065 GLY A N 1
ATOM 8313 C CA . GLY A 1 1065 ? -20.621 -35.774 -11.727 1.00 97.06 1065 GLY A CA 1
ATOM 8314 C C . GLY A 1 1065 ? -20.445 -34.635 -10.719 1.00 97.06 1065 GLY A C 1
ATOM 8315 O O . GLY A 1 1065 ? -19.313 -34.294 -10.386 1.00 97.06 1065 GLY A O 1
ATOM 8316 N N . ILE A 1 1066 ? -21.549 -34.037 -10.267 1.00 98.38 1066 ILE A N 1
ATOM 8317 C CA . ILE A 1 1066 ? -21.564 -32.856 -9.392 1.00 98.38 1066 ILE A CA 1
ATOM 8318 C C . ILE A 1 1066 ? -22.420 -33.150 -8.155 1.00 98.38 1066 ILE A C 1
ATOM 8320 O O . ILE A 1 1066 ? -23.571 -33.559 -8.286 1.00 98.38 1066 ILE A O 1
ATOM 8324 N N . ASP A 1 1067 ? -21.870 -32.901 -6.966 1.00 98.38 1067 ASP A N 1
ATOM 8325 C CA . ASP A 1 1067 ? -22.529 -33.142 -5.676 1.00 98.38 1067 ASP A CA 1
ATOM 8326 C C . ASP A 1 1067 ? -23.216 -31.870 -5.143 1.00 98.38 1067 ASP A C 1
ATOM 8328 O O . ASP A 1 1067 ? -24.349 -31.902 -4.655 1.00 98.38 1067 ASP A O 1
ATOM 8332 N N . GLU A 1 1068 ? -22.540 -30.721 -5.255 1.00 98.56 1068 GLU A N 1
ATOM 8333 C CA . GLU A 1 1068 ? -23.030 -29.421 -4.779 1.00 98.56 1068 GLU A CA 1
ATOM 8334 C C . GLU A 1 1068 ? -22.860 -28.329 -5.852 1.00 98.56 1068 GLU A C 1
ATOM 8336 O O . GLU A 1 1068 ? -21.968 -28.392 -6.697 1.00 98.56 1068 GLU A O 1
ATOM 8341 N N . VAL A 1 1069 ? -23.696 -27.291 -5.821 1.00 98.69 1069 VAL A N 1
ATOM 8342 C CA . VAL A 1 1069 ? -23.600 -26.139 -6.733 1.00 98.69 1069 VAL A CA 1
ATOM 8343 C C . VAL A 1 1069 ? -23.741 -24.843 -5.947 1.00 98.69 1069 VAL A C 1
ATOM 8345 O O . VAL A 1 1069 ? -24.623 -24.730 -5.102 1.00 98.69 1069 VAL A O 1
ATOM 8348 N N . PHE A 1 1070 ? -22.897 -23.851 -6.228 1.00 98.38 1070 PHE A N 1
ATOM 8349 C CA . PHE A 1 1070 ? -22.915 -22.547 -5.565 1.00 98.38 1070 PHE A CA 1
ATOM 8350 C C . PHE A 1 1070 ? -23.093 -21.409 -6.573 1.00 98.38 1070 PHE A C 1
ATOM 8352 O O . PHE A 1 1070 ? -22.197 -21.126 -7.371 1.00 98.38 1070 PHE A O 1
ATOM 8359 N N . ILE A 1 1071 ? -24.244 -20.736 -6.500 1.00 98.38 1071 ILE A N 1
ATOM 8360 C CA . ILE A 1 1071 ? -24.539 -19.514 -7.253 1.00 98.38 1071 ILE A CA 1
ATOM 8361 C C . ILE A 1 1071 ? -24.525 -18.346 -6.261 1.00 98.38 1071 ILE A C 1
ATOM 8363 O O . ILE A 1 1071 ? -25.515 -18.055 -5.587 1.00 98.38 1071 ILE A O 1
ATOM 8367 N N . GLY A 1 1072 ? -23.359 -17.709 -6.150 1.00 92.12 1072 GLY A N 1
ATOM 8368 C CA . GLY A 1 1072 ? -23.153 -16.524 -5.324 1.00 92.12 1072 GLY A CA 1
ATOM 8369 C C . GLY A 1 1072 ? -21.702 -16.054 -5.278 1.00 92.12 1072 GLY A C 1
ATOM 8370 O O . GLY A 1 1072 ? -20.785 -16.853 -5.123 1.00 92.12 1072 GLY A O 1
ATOM 8371 N N . SER A 1 1073 ? -21.479 -14.748 -5.442 1.00 91.88 1073 SER A N 1
ATOM 8372 C CA . SER A 1 1073 ? -20.276 -13.998 -5.028 1.00 91.88 1073 SER A CA 1
ATOM 8373 C C . SER A 1 1073 ? -20.351 -12.552 -5.549 1.00 91.88 1073 SER A C 1
ATOM 8375 O O . SER A 1 1073 ? -21.327 -12.157 -6.182 1.00 91.88 1073 SER A O 1
ATOM 8377 N N . CYS A 1 1074 ? -19.282 -11.778 -5.361 1.00 92.50 1074 CYS A N 1
ATOM 8378 C CA . CYS A 1 1074 ? -19.042 -10.512 -6.057 1.00 92.50 1074 CYS A CA 1
ATOM 8379 C C . CYS A 1 1074 ? -19.053 -10.619 -7.601 1.00 92.50 1074 CYS A C 1
ATOM 8381 O O . CYS A 1 1074 ? -19.333 -9.625 -8.257 1.00 92.50 1074 CYS A O 1
ATOM 8383 N N . MET A 1 1075 ? -18.848 -11.809 -8.183 1.00 91.88 1075 MET A N 1
ATOM 8384 C CA . MET A 1 1075 ? -18.988 -12.068 -9.630 1.00 91.88 1075 MET A CA 1
ATOM 8385 C C . MET A 1 1075 ? -20.449 -12.250 -10.086 1.00 91.88 1075 MET A C 1
ATOM 8387 O O . MET A 1 1075 ? -20.690 -12.773 -11.171 1.00 91.88 1075 MET A O 1
ATOM 8391 N N . THR A 1 1076 ? -21.435 -11.918 -9.248 1.00 94.62 1076 THR A N 1
ATOM 8392 C CA . THR A 1 1076 ? -22.862 -12.074 -9.566 1.00 94.62 1076 THR A CA 1
ATOM 8393 C C . THR A 1 1076 ? -23.631 -10.791 -9.276 1.00 94.62 1076 THR A C 1
ATOM 8395 O O . THR A 1 1076 ? -23.273 -10.028 -8.386 1.00 94.62 1076 THR A O 1
ATOM 8398 N N . ASN A 1 1077 ? -24.708 -10.595 -10.029 1.00 94.44 1077 ASN A N 1
ATOM 8399 C CA . ASN A 1 1077 ? -25.682 -9.505 -9.953 1.00 94.44 1077 ASN A CA 1
ATOM 8400 C C . ASN A 1 1077 ? -27.080 -10.109 -10.178 1.00 94.44 1077 ASN A C 1
ATOM 8402 O O . ASN A 1 1077 ? -27.180 -11.266 -10.602 1.00 94.44 1077 ASN A O 1
ATOM 8406 N N . ILE A 1 1078 ? -28.152 -9.354 -9.923 1.00 94.94 1078 ILE A N 1
ATOM 8407 C CA . ILE A 1 1078 ? -29.541 -9.846 -9.982 1.00 94.94 1078 ILE A CA 1
ATOM 8408 C C . ILE A 1 1078 ? -29.905 -10.643 -11.255 1.00 94.94 1078 ILE A C 1
ATOM 8410 O O . ILE A 1 1078 ? -30.647 -11.624 -11.168 1.00 94.94 1078 ILE A O 1
ATOM 8414 N N . GLY A 1 1079 ? -29.345 -10.298 -12.423 1.00 94.31 1079 GLY A N 1
ATOM 8415 C CA . GLY A 1 1079 ? -29.629 -10.983 -13.690 1.00 94.31 1079 GLY A CA 1
ATOM 8416 C C . GLY A 1 1079 ? -29.235 -12.464 -13.689 1.00 94.31 1079 GLY A C 1
ATOM 8417 O O . GLY A 1 1079 ? -30.011 -13.307 -14.139 1.00 94.31 1079 GLY A O 1
ATOM 8418 N N . HIS A 1 1080 ? -28.089 -12.799 -13.086 1.00 96.62 1080 HIS A N 1
ATOM 8419 C CA . HIS A 1 1080 ? -27.618 -14.184 -12.915 1.00 96.62 1080 HIS A CA 1
ATOM 8420 C C . HIS A 1 1080 ? -28.597 -15.031 -12.086 1.00 96.62 1080 HIS A C 1
ATOM 8422 O O . HIS A 1 1080 ? -28.838 -16.200 -12.392 1.00 96.62 1080 HIS A O 1
ATOM 8428 N N . TYR A 1 1081 ? -29.214 -14.434 -11.062 1.00 97.44 1081 TYR A N 1
ATOM 8429 C CA . TYR A 1 1081 ? -30.214 -15.099 -10.222 1.00 97.44 1081 TYR A CA 1
ATOM 8430 C C . TYR A 1 1081 ? -31.533 -15.307 -10.963 1.00 97.44 1081 TYR A C 1
ATOM 8432 O O . TYR A 1 1081 ? -32.103 -16.400 -10.879 1.00 97.44 1081 TYR A O 1
ATOM 8440 N N . ARG A 1 1082 ? -31.993 -14.313 -11.737 1.00 96.19 1082 ARG A N 1
ATOM 8441 C CA . ARG A 1 1082 ? -33.173 -14.469 -12.602 1.00 96.19 1082 ARG A CA 1
ATOM 8442 C C . ARG A 1 1082 ? -32.959 -15.549 -13.661 1.00 96.19 1082 ARG A C 1
ATOM 8444 O O . ARG A 1 1082 ? -33.855 -16.361 -13.875 1.00 96.19 1082 ARG A O 1
ATOM 8451 N N . ALA A 1 1083 ? -31.777 -15.609 -14.277 1.00 95.38 1083 ALA A N 1
ATOM 8452 C CA . ALA A 1 1083 ? -31.422 -16.623 -15.270 1.00 95.38 1083 ALA A CA 1
ATOM 8453 C C . ALA A 1 1083 ? -31.449 -18.040 -14.667 1.00 95.38 1083 ALA A C 1
ATOM 8455 O O . ALA A 1 1083 ? -32.178 -18.912 -15.149 1.00 95.38 1083 ALA A O 1
ATOM 8456 N N . ALA A 1 1084 ? -30.743 -18.243 -13.548 1.00 96.06 1084 ALA A N 1
ATOM 8457 C CA . ALA A 1 1084 ? -30.749 -19.508 -12.816 1.00 96.06 1084 ALA A CA 1
ATOM 8458 C C . ALA A 1 1084 ? -32.164 -19.894 -12.347 1.00 96.06 1084 ALA A C 1
ATOM 8460 O O . ALA A 1 1084 ? -32.614 -21.015 -12.570 1.00 96.06 1084 ALA A O 1
ATOM 8461 N N . GLY A 1 1085 ? -32.908 -18.952 -11.761 1.00 95.50 1085 GLY A N 1
ATOM 8462 C CA . GLY A 1 1085 ? -34.291 -19.151 -11.327 1.00 95.50 1085 GLY A CA 1
ATOM 8463 C C . GLY A 1 1085 ? -35.237 -19.503 -12.476 1.00 95.50 1085 GLY A C 1
ATOM 8464 O O . GLY A 1 1085 ? -36.092 -20.372 -12.322 1.00 95.50 1085 GLY A O 1
ATOM 8465 N N . LYS A 1 1086 ? -35.056 -18.906 -13.659 1.00 94.19 1086 LYS A N 1
ATOM 8466 C CA . LYS A 1 1086 ? -35.845 -19.224 -14.854 1.00 94.19 1086 LYS A CA 1
ATOM 8467 C C . LYS A 1 1086 ? -35.584 -20.652 -15.341 1.00 94.19 1086 LYS A C 1
ATOM 8469 O O . LYS A 1 1086 ? -36.555 -21.352 -15.621 1.00 94.19 1086 LYS A O 1
ATOM 8474 N N . MET A 1 1087 ? -34.331 -21.112 -15.366 1.00 93.06 1087 MET A N 1
ATOM 8475 C CA . MET A 1 1087 ? -33.998 -22.519 -15.654 1.00 93.06 1087 MET A CA 1
ATOM 8476 C C . MET A 1 1087 ? -34.598 -23.467 -14.603 1.00 93.06 1087 MET A C 1
ATOM 8478 O O . MET A 1 1087 ? -35.309 -24.407 -14.949 1.00 93.06 1087 MET A O 1
ATOM 8482 N N . LEU A 1 1088 ? -34.394 -23.178 -13.314 1.00 94.75 1088 LEU A N 1
ATOM 8483 C CA . LEU A 1 1088 ? -34.896 -23.993 -12.199 1.00 94.75 1088 LEU A CA 1
ATOM 8484 C C . LEU A 1 1088 ? -36.433 -24.054 -12.140 1.00 94.75 1088 LEU A C 1
ATOM 8486 O O . LEU A 1 1088 ? -36.988 -25.060 -11.706 1.00 94.75 1088 LEU A O 1
ATOM 8490 N N . SER A 1 1089 ? -37.137 -23.025 -12.626 1.00 92.00 1089 SER A N 1
ATOM 8491 C CA . SER A 1 1089 ? -38.609 -23.002 -12.673 1.00 92.00 1089 SER A CA 1
ATOM 8492 C C . SER A 1 1089 ? -39.216 -24.115 -13.534 1.00 92.00 1089 SER A C 1
ATOM 8494 O O . SER A 1 1089 ? -40.342 -24.538 -13.271 1.00 92.00 1089 SER A O 1
ATOM 8496 N N . GLN A 1 1090 ? -38.456 -24.622 -14.512 1.00 86.56 1090 GLN A N 1
ATOM 8497 C CA . GLN A 1 1090 ? -38.852 -25.711 -15.410 1.00 86.56 1090 GLN A CA 1
ATOM 8498 C C . GLN A 1 1090 ? -38.657 -27.105 -14.792 1.00 86.56 1090 GLN A C 1
ATOM 8500 O O . GLN A 1 1090 ? -39.078 -28.095 -15.384 1.00 86.56 1090 GLN A O 1
ATOM 8505 N N . PHE A 1 1091 ? -38.013 -27.205 -13.624 1.00 90.69 1091 PHE A N 1
ATOM 8506 C CA . PHE A 1 1091 ? -37.778 -28.474 -12.944 1.00 90.69 1091 PHE A CA 1
ATOM 8507 C C . PHE A 1 1091 ? -38.906 -28.784 -11.949 1.00 90.69 1091 PHE A C 1
ATOM 8509 O O . PHE A 1 1091 ? -39.228 -27.971 -11.076 1.00 90.69 1091 PHE A O 1
ATOM 8516 N N . ASP A 1 1092 ? -39.506 -29.969 -12.065 1.00 88.19 1092 ASP A N 1
ATOM 8517 C CA . ASP A 1 1092 ? -40.566 -30.462 -11.176 1.00 88.19 1092 ASP A CA 1
ATOM 8518 C C . ASP A 1 1092 ? -40.024 -31.519 -10.207 1.00 88.19 1092 ASP A C 1
ATOM 8520 O O . ASP A 1 1092 ? -40.092 -32.723 -10.443 1.00 88.19 1092 ASP A O 1
ATOM 8524 N N . GLY A 1 1093 ? -39.477 -31.043 -9.089 1.00 90.62 1093 GLY A N 1
ATOM 8525 C CA . GLY A 1 1093 ? -38.954 -31.869 -8.004 1.00 90.62 1093 GLY A CA 1
ATOM 8526 C C . GLY A 1 1093 ? -37.959 -31.099 -7.138 1.00 90.62 1093 GLY A C 1
ATOM 8527 O O . GLY A 1 1093 ? -37.743 -29.906 -7.346 1.00 90.62 1093 GLY A O 1
ATOM 8528 N N . GLN A 1 1094 ? -37.326 -31.798 -6.196 1.00 93.50 1094 GLN A N 1
ATOM 8529 C CA . GLN A 1 1094 ? -36.112 -31.324 -5.524 1.00 93.50 1094 GLN A CA 1
ATOM 8530 C C . GLN A 1 1094 ? -34.875 -31.807 -6.286 1.00 93.50 1094 GLN A C 1
ATOM 8532 O O . GLN A 1 1094 ? -34.883 -32.905 -6.846 1.00 93.50 1094 GLN A O 1
ATOM 8537 N N . LEU A 1 1095 ? -33.830 -30.981 -6.334 1.00 96.44 1095 LEU A N 1
ATOM 8538 C CA . LEU A 1 1095 ? -32.585 -31.296 -7.041 1.00 96.44 1095 LEU A CA 1
ATOM 8539 C C . LEU A 1 1095 ? -31.848 -32.467 -6.375 1.00 96.44 1095 LEU A C 1
ATOM 8541 O O . LEU A 1 1095 ? -31.867 -32.612 -5.153 1.00 96.44 1095 LEU A O 1
ATOM 8545 N N . SER A 1 1096 ? -31.142 -33.271 -7.174 1.00 92.94 1096 SER A N 1
ATOM 8546 C CA . SER A 1 1096 ? -30.215 -34.287 -6.655 1.00 92.94 1096 SER A CA 1
ATOM 8547 C C . SER A 1 1096 ? -28.921 -33.671 -6.111 1.00 92.94 1096 SER A C 1
ATOM 8549 O O . SER A 1 1096 ? -28.334 -34.218 -5.180 1.00 92.94 1096 SER A O 1
ATOM 8551 N N . THR A 1 1097 ? -28.492 -32.525 -6.654 1.00 97.44 1097 THR A N 1
ATOM 8552 C CA . THR A 1 1097 ? -27.364 -31.742 -6.125 1.00 97.44 1097 THR A CA 1
ATOM 8553 C C . THR A 1 1097 ? -27.801 -30.833 -4.988 1.00 97.44 1097 THR A C 1
ATOM 8555 O O . THR A 1 1097 ? -28.891 -30.255 -5.033 1.00 97.44 1097 THR A O 1
ATOM 8558 N N . ARG A 1 1098 ? -26.900 -30.555 -4.047 1.00 98.12 1098 ARG A N 1
ATOM 8559 C CA . ARG A 1 1098 ? -27.112 -29.479 -3.076 1.00 98.12 1098 ARG A CA 1
ATOM 8560 C C . ARG A 1 1098 ? -26.839 -28.112 -3.709 1.00 98.12 1098 ARG A C 1
ATOM 8562 O O . ARG A 1 1098 ? -25.692 -27.673 -3.772 1.00 98.12 1098 ARG A O 1
ATOM 8569 N N . LEU A 1 1099 ? -27.889 -27.428 -4.153 1.00 98.50 1099 LEU A N 1
ATOM 8570 C CA . LEU A 1 1099 ? -27.795 -26.056 -4.657 1.00 98.50 1099 LEU A CA 1
ATOM 8571 C C . LEU A 1 1099 ? -27.788 -25.035 -3.507 1.00 98.50 1099 LEU A C 1
ATOM 8573 O O . LEU A 1 1099 ? -28.638 -25.081 -2.618 1.00 98.50 1099 LEU A O 1
ATOM 8577 N N . TRP A 1 1100 ? -26.856 -24.088 -3.567 1.00 98.38 1100 TRP A N 1
ATOM 8578 C CA . TRP A 1 1100 ? -26.711 -22.948 -2.666 1.00 98.38 1100 TRP A CA 1
ATOM 8579 C C . TRP A 1 1100 ? -26.878 -21.640 -3.451 1.00 98.38 1100 TRP A C 1
ATOM 8581 O O . TRP A 1 1100 ? -26.213 -21.445 -4.472 1.00 98.38 1100 TRP A O 1
ATOM 8591 N N . ILE A 1 1101 ? -27.721 -20.737 -2.951 1.00 98.25 1101 ILE A N 1
ATOM 8592 C CA . ILE A 1 1101 ? -28.001 -19.414 -3.531 1.00 98.25 1101 ILE A CA 1
ATOM 8593 C C . ILE A 1 1101 ? -27.596 -18.345 -2.511 1.00 98.25 1101 ILE A C 1
ATOM 8595 O O . ILE A 1 1101 ? -28.082 -18.389 -1.385 1.00 98.25 1101 ILE A O 1
ATOM 8599 N N . ALA A 1 1102 ? -26.728 -17.396 -2.875 1.00 97.38 1102 ALA A N 1
ATOM 8600 C CA . ALA A 1 1102 ? -26.258 -16.347 -1.958 1.00 97.38 1102 ALA A CA 1
ATOM 8601 C C . ALA A 1 1102 ? -26.135 -14.978 -2.663 1.00 97.38 1102 ALA A C 1
ATOM 8603 O O . ALA A 1 1102 ? -25.068 -14.685 -3.213 1.00 97.38 1102 ALA A O 1
ATOM 8604 N N . PRO A 1 1103 ? -27.196 -14.142 -2.662 1.00 96.62 1103 PRO A N 1
ATOM 8605 C CA . PRO A 1 1103 ? -27.191 -12.838 -3.329 1.00 96.62 1103 PRO A CA 1
ATOM 8606 C C . PRO A 1 1103 ? -26.067 -11.903 -2.845 1.00 96.62 1103 PRO A C 1
ATOM 8608 O O . PRO A 1 1103 ? -25.655 -11.971 -1.683 1.00 96.62 1103 PRO A O 1
ATOM 8611 N N . PRO A 1 1104 ? -25.558 -10.998 -3.701 1.00 94.94 1104 PRO A N 1
ATOM 8612 C CA . PRO A 1 1104 ? -24.428 -10.142 -3.348 1.00 94.94 1104 PRO A CA 1
ATOM 8613 C C . PRO A 1 1104 ? -24.816 -9.031 -2.358 1.00 94.94 1104 PRO A C 1
ATOM 8615 O O . PRO A 1 1104 ? -23.985 -8.635 -1.538 1.00 94.94 1104 PRO A O 1
ATOM 8618 N N . THR A 1 1105 ? -26.063 -8.541 -2.390 1.00 96.56 1105 THR A N 1
ATOM 8619 C CA . THR A 1 1105 ? -26.568 -7.518 -1.462 1.00 96.56 1105 THR A CA 1
ATOM 8620 C C . THR A 1 1105 ? -27.987 -7.820 -0.968 1.00 96.56 1105 THR A C 1
ATOM 8622 O O . THR A 1 1105 ? -28.721 -8.613 -1.560 1.00 96.56 1105 THR A O 1
ATOM 8625 N N . LYS A 1 1106 ? -28.404 -7.138 0.109 1.00 95.69 1106 LYS A N 1
ATOM 8626 C CA . LYS A 1 1106 ? -29.795 -7.175 0.596 1.00 95.69 1106 LYS A CA 1
ATOM 8627 C C . LYS A 1 1106 ? -30.807 -6.604 -0.404 1.00 95.69 1106 LYS A C 1
ATOM 8629 O O . LYS A 1 1106 ? -31.978 -6.939 -0.315 1.00 95.69 1106 LYS A O 1
ATOM 8634 N N . MET A 1 1107 ? -30.370 -5.755 -1.337 1.00 95.19 1107 MET A N 1
ATOM 8635 C CA . MET A 1 1107 ? -31.244 -5.165 -2.349 1.00 95.19 1107 MET A CA 1
ATOM 8636 C C . MET A 1 1107 ? -31.567 -6.180 -3.454 1.00 95.19 1107 MET A C 1
ATOM 8638 O O . MET A 1 1107 ? -32.710 -6.247 -3.898 1.00 95.19 1107 MET A O 1
ATOM 8642 N N . ASP A 1 1108 ? -30.602 -7.029 -3.830 1.00 95.50 1108 ASP A N 1
ATOM 8643 C CA . ASP A 1 1108 ? -30.837 -8.181 -4.709 1.00 95.50 1108 ASP A CA 1
ATOM 8644 C C . ASP A 1 1108 ? -31.788 -9.190 -4.048 1.00 95.50 1108 ASP A C 1
ATOM 8646 O O . ASP A 1 1108 ? -32.749 -9.624 -4.673 1.00 95.50 1108 ASP A O 1
ATOM 8650 N N . GLU A 1 1109 ? -31.560 -9.534 -2.774 1.00 96.88 1109 GLU A N 1
ATOM 8651 C CA . GLU A 1 1109 ? -32.444 -10.420 -1.997 1.00 96.88 1109 GLU A CA 1
ATOM 8652 C C . GLU A 1 1109 ? -33.876 -9.872 -1.890 1.00 96.88 1109 GLU A C 1
ATOM 8654 O O . GLU A 1 1109 ? -34.834 -10.601 -2.159 1.00 96.88 1109 GLU A O 1
ATOM 8659 N N . GLU A 1 1110 ? -34.039 -8.591 -1.547 1.00 94.88 1110 GLU A N 1
ATOM 8660 C CA . GLU A 1 1110 ? -35.349 -7.941 -1.454 1.00 94.88 1110 GLU A CA 1
ATOM 8661 C C . GLU A 1 1110 ? -36.078 -7.970 -2.805 1.00 94.88 1110 GLU A C 1
ATOM 8663 O O . GLU A 1 1110 ? -37.248 -8.355 -2.866 1.00 94.88 1110 GLU A O 1
ATOM 8668 N N . GLN A 1 1111 ? -35.389 -7.630 -3.897 1.00 94.94 1111 GLN A N 1
ATOM 8669 C CA . GLN A 1 1111 ? -35.984 -7.598 -5.231 1.00 94.94 1111 GLN A CA 1
ATOM 8670 C C . GLN A 1 1111 ? -36.313 -9.008 -5.755 1.00 94.94 1111 GLN A C 1
ATOM 8672 O O . GLN A 1 1111 ? -37.426 -9.233 -6.227 1.00 94.94 1111 GLN A O 1
ATOM 8677 N N . LEU A 1 1112 ? -35.418 -9.990 -5.596 1.00 96.50 1112 LEU A N 1
ATOM 8678 C CA . LEU A 1 1112 ? -35.675 -11.397 -5.950 1.00 96.50 1112 LEU A CA 1
ATOM 8679 C C . LEU A 1 1112 ? -36.799 -12.018 -5.104 1.00 96.50 1112 LEU A C 1
ATOM 8681 O O . LEU A 1 1112 ? -37.486 -12.936 -5.562 1.00 96.50 1112 LEU A O 1
ATOM 8685 N N . THR A 1 1113 ? -37.013 -11.517 -3.885 1.00 96.31 1113 THR A N 1
ATOM 8686 C CA . THR A 1 1113 ? -38.153 -11.890 -3.036 1.00 96.31 1113 THR A CA 1
ATOM 8687 C C . THR A 1 1113 ? -39.448 -11.240 -3.530 1.00 96.31 1113 THR A C 1
ATOM 8689 O O . THR A 1 1113 ? -40.438 -11.951 -3.702 1.00 96.31 1113 THR A O 1
ATOM 8692 N N . LYS A 1 1114 ? -39.445 -9.929 -3.835 1.00 94.38 1114 LYS A N 1
ATOM 8693 C CA . LYS A 1 1114 ? -40.588 -9.202 -4.433 1.00 94.38 1114 LYS A CA 1
ATOM 8694 C C . LYS A 1 1114 ? -41.026 -9.817 -5.774 1.00 94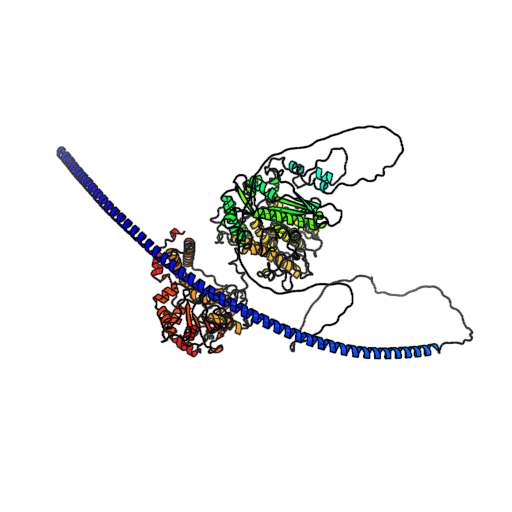.38 1114 LYS A C 1
ATOM 8696 O O . LYS A 1 1114 ? -42.219 -9.902 -6.048 1.00 94.38 1114 LYS A O 1
ATOM 8701 N N . GLU A 1 1115 ? -40.077 -10.296 -6.577 1.00 94.62 1115 GLU A N 1
ATOM 8702 C CA . GLU A 1 1115 ? -40.306 -10.982 -7.860 1.00 94.62 1115 GLU A CA 1
ATOM 8703 C C . GLU A 1 1115 ? -40.664 -12.478 -7.723 1.00 94.62 1115 GLU A C 1
ATOM 8705 O O . GLU A 1 1115 ? -40.981 -13.134 -8.715 1.00 94.62 1115 GLU A O 1
ATOM 8710 N N . GLY A 1 1116 ? -40.622 -13.044 -6.512 1.00 96.19 1116 GLY A N 1
ATOM 8711 C CA . GLY A 1 1116 ? -41.014 -14.430 -6.237 1.00 96.19 1116 GLY A CA 1
ATOM 8712 C C . GLY A 1 1116 ? -39.966 -15.506 -6.554 1.00 96.19 1116 GLY A C 1
ATOM 8713 O O . GLY A 1 1116 ? -40.235 -16.687 -6.324 1.00 96.19 1116 GLY A O 1
ATOM 8714 N N . TYR A 1 1117 ? -38.756 -15.153 -7.004 1.00 96.94 1117 TYR A N 1
ATOM 8715 C CA . TYR A 1 1117 ? -37.690 -16.123 -7.308 1.00 96.94 1117 TYR A CA 1
ATOM 8716 C C . TYR A 1 1117 ? -37.281 -16.970 -6.091 1.00 96.94 1117 TYR A C 1
ATOM 8718 O O . TYR A 1 1117 ? -36.993 -18.157 -6.245 1.00 96.94 1117 TYR A O 1
ATOM 8726 N N . TYR A 1 1118 ? -37.367 -16.424 -4.873 1.00 96.88 1118 TYR A N 1
ATOM 8727 C CA . TYR A 1 1118 ? -37.164 -17.191 -3.633 1.00 96.88 1118 TYR A CA 1
ATOM 8728 C C . TYR A 1 1118 ? -38.142 -18.373 -3.484 1.00 96.88 1118 TYR A C 1
ATOM 8730 O O . TYR A 1 1118 ? -37.767 -19.417 -2.948 1.00 96.88 1118 TYR A O 1
ATOM 8738 N N . SER A 1 1119 ? -39.366 -18.273 -4.020 1.00 95.81 1119 SER A N 1
ATOM 8739 C CA . SER A 1 1119 ? -40.309 -19.400 -4.059 1.00 95.81 1119 SER A CA 1
ATOM 8740 C C . SER A 1 1119 ? -39.842 -20.502 -5.017 1.00 95.81 1119 SER A C 1
ATOM 8742 O O . SER A 1 1119 ? -39.973 -21.685 -4.701 1.00 95.81 1119 SER A O 1
ATOM 8744 N N . VAL A 1 1120 ? -39.222 -20.135 -6.145 1.00 96.75 1120 VAL A N 1
ATOM 8745 C CA . VAL A 1 1120 ? -38.642 -21.095 -7.100 1.00 96.75 1120 VAL A CA 1
ATOM 8746 C C . VAL A 1 1120 ? -37.446 -21.822 -6.483 1.00 96.75 1120 VAL A C 1
ATOM 8748 O O . VAL A 1 1120 ? -37.382 -23.048 -6.561 1.00 96.75 1120 VAL A O 1
ATOM 8751 N N . TYR A 1 1121 ? -36.541 -21.102 -5.810 1.00 97.62 1121 TYR A N 1
ATOM 8752 C CA . TYR A 1 1121 ? -35.415 -21.711 -5.090 1.00 97.62 1121 TYR A CA 1
ATOM 8753 C C . TYR A 1 1121 ? -35.902 -22.671 -3.990 1.00 97.62 1121 TYR A C 1
ATOM 8755 O O . TYR A 1 1121 ? -35.398 -23.790 -3.880 1.00 97.62 1121 TYR A O 1
ATOM 8763 N N . GLY A 1 1122 ? -36.944 -22.286 -3.244 1.00 95.88 1122 GLY A N 1
ATOM 8764 C CA . GLY A 1 1122 ? -37.594 -23.148 -2.253 1.00 95.88 1122 GLY A CA 1
ATOM 8765 C C . GLY A 1 1122 ? -38.236 -24.405 -2.855 1.00 95.88 1122 GLY A C 1
ATOM 8766 O O . GLY A 1 1122 ? -38.028 -25.497 -2.326 1.00 95.88 1122 GLY A O 1
ATOM 8767 N N . LYS A 1 1123 ? -38.957 -24.285 -3.984 1.00 96.31 1123 LYS A N 1
ATOM 8768 C CA . LYS A 1 1123 ? -39.583 -25.417 -4.705 1.00 96.31 1123 LYS A CA 1
ATOM 8769 C C . LYS A 1 1123 ? -38.561 -26.512 -5.023 1.00 96.31 1123 LYS A C 1
ATOM 8771 O O . LYS A 1 1123 ? -38.832 -27.686 -4.786 1.00 96.31 1123 LYS A O 1
ATOM 8776 N N . VAL A 1 1124 ? -37.390 -26.119 -5.530 1.00 97.12 1124 VAL A N 1
ATOM 8777 C CA . VAL A 1 1124 ? -36.336 -27.051 -5.965 1.00 97.12 1124 VAL A CA 1
ATOM 8778 C C . VAL A 1 1124 ? -35.421 -27.535 -4.829 1.00 97.12 1124 VAL A C 1
ATOM 8780 O O . VAL A 1 1124 ? -34.503 -28.318 -5.069 1.00 97.12 1124 VAL A O 1
ATOM 8783 N N . GLY A 1 1125 ? -35.672 -27.112 -3.583 1.00 96.12 1125 GLY A N 1
ATOM 8784 C CA . GLY A 1 1125 ? -34.902 -27.520 -2.403 1.00 96.12 1125 GLY A CA 1
ATOM 8785 C C . GLY A 1 1125 ? -33.552 -26.810 -2.236 1.00 96.12 1125 GLY A C 1
ATOM 8786 O O . GLY A 1 1125 ? -32.690 -27.309 -1.513 1.00 96.12 1125 GLY A O 1
ATOM 8787 N N . ALA A 1 1126 ? -33.343 -25.666 -2.894 1.00 97.25 1126 ALA A N 1
ATOM 8788 C CA . ALA A 1 1126 ? -32.097 -24.913 -2.788 1.00 97.25 1126 ALA A CA 1
ATOM 8789 C C . ALA A 1 1126 ? -31.947 -24.238 -1.414 1.00 97.25 1126 ALA A C 1
ATOM 8791 O O . ALA A 1 1126 ? -32.904 -23.717 -0.840 1.00 97.25 1126 ALA A O 1
ATOM 8792 N N . ARG A 1 1127 ? -30.714 -24.193 -0.903 1.00 96.88 1127 ARG A N 1
ATOM 8793 C CA . ARG A 1 1127 ? -30.363 -23.482 0.328 1.00 96.88 1127 ARG A CA 1
ATOM 8794 C C . ARG A 1 1127 ? -30.046 -22.019 0.015 1.00 96.88 1127 ARG A C 1
ATOM 8796 O O . ARG A 1 1127 ? -28.980 -21.717 -0.516 1.00 96.88 1127 ARG A O 1
ATOM 8803 N N . THR A 1 1128 ? -30.951 -21.118 0.379 1.00 96.38 1128 THR A N 1
ATOM 8804 C CA . THR A 1 1128 ? -30.703 -19.669 0.378 1.00 96.38 1128 THR A CA 1
ATOM 8805 C C . THR A 1 1128 ? -29.860 -19.271 1.590 1.00 96.38 1128 THR A C 1
ATOM 8807 O O . THR A 1 1128 ? -30.225 -19.568 2.729 1.00 96.38 1128 THR A O 1
ATOM 8810 N N . GLU A 1 1129 ? -28.746 -18.592 1.349 1.00 95.88 1129 GLU A N 1
ATOM 8811 C CA . GLU A 1 1129 ? -27.874 -17.986 2.355 1.00 95.88 1129 GLU A CA 1
ATOM 8812 C C . GLU A 1 1129 ? -28.115 -16.473 2.415 1.00 95.88 1129 GLU A C 1
ATOM 8814 O O . GLU A 1 1129 ? -28.463 -15.858 1.408 1.00 95.88 1129 GLU A O 1
ATOM 8819 N N . MET A 1 1130 ? -27.882 -15.864 3.582 1.00 94.38 1130 MET A N 1
ATOM 8820 C CA . MET A 1 1130 ? -27.977 -14.408 3.731 1.00 94.38 1130 MET A CA 1
ATOM 8821 C C . MET A 1 1130 ? -26.953 -13.672 2.836 1.00 94.38 1130 MET A C 1
ATOM 8823 O O . MET A 1 1130 ? -25.862 -14.211 2.607 1.00 94.38 1130 MET A O 1
ATOM 8827 N N . PRO A 1 1131 ? -27.241 -12.437 2.383 1.00 96.19 1131 PRO A N 1
ATOM 8828 C CA . PRO A 1 1131 ? -26.399 -11.747 1.413 1.00 96.19 1131 PRO A CA 1
ATOM 8829 C C . PRO A 1 1131 ? -24.947 -11.540 1.851 1.00 96.19 1131 PRO A C 1
ATOM 8831 O O . PRO A 1 1131 ? -24.669 -11.065 2.957 1.00 96.19 1131 PRO A O 1
ATOM 8834 N N . GLY A 1 1132 ? -24.011 -11.860 0.955 1.00 91.19 1132 GLY A N 1
ATOM 8835 C CA . GLY A 1 1132 ? -22.573 -11.726 1.185 1.00 91.19 1132 GLY A CA 1
ATOM 8836 C C . GLY A 1 1132 ? -21.743 -12.868 0.593 1.00 91.19 1132 GLY A C 1
ATOM 8837 O O . GLY A 1 1132 ? -22.185 -13.623 -0.265 1.00 91.19 1132 GLY A O 1
ATOM 8838 N N . CYS A 1 1133 ? -20.493 -13.003 1.047 1.00 88.69 1133 CYS A N 1
ATOM 8839 C CA . CYS A 1 1133 ? -19.520 -13.903 0.415 1.00 88.69 1133 CYS A CA 1
ATOM 8840 C C . CYS A 1 1133 ? -19.859 -15.405 0.510 1.00 88.69 1133 CYS A C 1
ATOM 8842 O O . CYS A 1 1133 ? -19.426 -16.159 -0.362 1.00 88.69 1133 CYS A O 1
ATOM 8844 N N . SER A 1 1134 ? -20.554 -15.845 1.570 1.00 93.75 1134 SER A N 1
ATOM 8845 C CA . SER A 1 1134 ? -20.861 -17.257 1.877 1.00 93.75 1134 SER A CA 1
ATOM 8846 C C . SER A 1 1134 ? -19.694 -18.218 1.521 1.00 93.75 1134 SER A C 1
ATOM 8848 O O . SER A 1 1134 ? -18.546 -17.992 1.931 1.00 93.75 1134 SER A O 1
ATOM 8850 N N . LEU A 1 1135 ? -19.943 -19.267 0.727 1.00 93.88 1135 LEU A N 1
ATOM 8851 C CA . LEU A 1 1135 ? -18.961 -20.287 0.335 1.00 93.88 1135 LEU A CA 1
ATOM 8852 C C . LEU A 1 1135 ? -17.746 -19.742 -0.441 1.00 93.88 1135 LEU A C 1
ATOM 8854 O O . LEU A 1 1135 ? -16.701 -20.392 -0.451 1.00 93.88 1135 LEU A O 1
ATOM 8858 N N . CYS A 1 1136 ? -17.814 -18.542 -1.037 1.00 90.12 1136 CYS A N 1
ATOM 8859 C CA . CYS A 1 1136 ? -16.698 -17.945 -1.787 1.00 90.12 1136 CYS A CA 1
ATOM 8860 C C . CYS A 1 1136 ? -15.433 -17.771 -0.923 1.00 90.12 1136 CYS A C 1
ATOM 8862 O O . CYS A 1 1136 ? -14.311 -17.800 -1.446 1.00 90.12 1136 CYS A O 1
ATOM 8864 N N . MET A 1 1137 ? -15.589 -17.613 0.401 1.00 88.00 1137 MET A N 1
ATOM 8865 C CA . MET A 1 1137 ? -14.469 -17.560 1.348 1.00 88.00 1137 MET A CA 1
ATOM 8866 C C . MET A 1 1137 ? -14.208 -18.873 2.102 1.00 88.00 1137 MET A C 1
ATOM 8868 O O . MET A 1 1137 ? -13.056 -19.108 2.472 1.00 88.00 1137 MET A O 1
ATOM 8872 N N . GLY A 1 1138 ? -15.229 -19.714 2.309 1.00 85.38 1138 GLY A N 1
ATOM 8873 C CA . GLY A 1 1138 ? -15.109 -21.024 2.970 1.00 85.38 1138 GLY A CA 1
ATOM 8874 C C . GLY A 1 1138 ? -14.705 -20.976 4.450 1.00 85.38 1138 GLY A C 1
ATOM 8875 O O . GLY A 1 1138 ? -14.206 -21.966 4.988 1.00 85.38 1138 GLY A O 1
ATOM 8876 N N . ASN A 1 1139 ? -14.883 -19.822 5.100 1.00 87.56 1139 ASN A N 1
ATOM 8877 C CA . ASN A 1 1139 ? -14.526 -19.549 6.498 1.00 87.56 1139 ASN A CA 1
ATOM 8878 C C . ASN A 1 1139 ? -15.695 -19.723 7.490 1.00 87.56 1139 ASN A C 1
ATOM 8880 O O . ASN A 1 1139 ? -15.496 -19.538 8.688 1.00 87.56 1139 ASN A O 1
ATOM 8884 N N . GLN A 1 1140 ? -16.899 -20.031 7.000 1.00 91.06 1140 GLN A N 1
ATOM 8885 C CA . GLN A 1 1140 ? -18.116 -20.221 7.795 1.00 91.06 1140 GLN A CA 1
ATOM 8886 C C . GLN A 1 1140 ? -18.866 -21.459 7.286 1.00 91.06 1140 GLN A C 1
ATOM 8888 O O . GLN A 1 1140 ? -18.540 -22.579 7.677 1.00 91.06 1140 GLN A O 1
ATOM 8893 N N . ALA A 1 1141 ? -19.823 -21.276 6.370 1.00 92.00 1141 ALA A N 1
ATOM 8894 C CA . ALA A 1 1141 ? -20.381 -22.365 5.581 1.00 92.00 1141 ALA A CA 1
ATOM 8895 C C . ALA A 1 1141 ? -19.297 -22.983 4.679 1.00 92.00 1141 ALA A C 1
ATOM 8897 O O . ALA A 1 1141 ? -18.379 -22.294 4.221 1.00 92.00 1141 ALA A O 1
ATOM 8898 N N . ARG A 1 1142 ? -19.409 -24.295 4.445 1.00 95.44 1142 ARG A N 1
ATOM 8899 C CA . ARG A 1 1142 ? -18.523 -25.098 3.593 1.00 95.44 1142 ARG A CA 1
ATOM 8900 C C . ARG A 1 1142 ? -19.343 -26.184 2.891 1.00 95.44 1142 ARG A C 1
ATOM 8902 O O . ARG A 1 1142 ? -20.349 -26.634 3.446 1.00 95.44 1142 ARG A O 1
ATOM 8909 N N . VAL A 1 1143 ? -18.895 -26.607 1.711 1.00 97.06 1143 VAL A N 1
ATOM 8910 C CA . VAL A 1 1143 ? -19.392 -27.834 1.055 1.00 97.06 1143 VAL A CA 1
ATOM 8911 C C . VAL A 1 1143 ? -18.876 -29.075 1.793 1.00 97.06 1143 VAL A C 1
ATOM 8913 O O . VAL A 1 1143 ? -17.927 -28.976 2.581 1.00 97.06 1143 VAL A O 1
ATOM 8916 N N . ALA A 1 1144 ? -19.476 -30.238 1.542 1.00 96.94 1144 ALA A N 1
ATOM 8917 C CA . ALA A 1 1144 ? -19.035 -31.506 2.113 1.00 96.94 1144 ALA A CA 1
ATOM 8918 C C . ALA A 1 1144 ? -17.586 -31.872 1.730 1.00 96.94 1144 ALA A C 1
ATOM 8920 O O . ALA A 1 1144 ? -17.051 -31.468 0.693 1.00 96.94 1144 ALA A O 1
ATOM 8921 N N . ASP A 1 1145 ? -16.938 -32.661 2.588 1.00 96.88 1145 ASP A N 1
ATOM 8922 C CA . ASP A 1 1145 ? -15.568 -33.118 2.367 1.00 96.88 1145 ASP A CA 1
ATOM 8923 C C . ASP A 1 1145 ? -15.476 -34.003 1.110 1.00 96.88 1145 ASP A C 1
ATOM 8925 O O . ASP A 1 1145 ? -16.165 -35.015 0.990 1.00 96.88 1145 ASP A O 1
ATOM 8929 N N . ASN A 1 1146 ? -14.558 -33.648 0.208 1.00 96.69 1146 ASN A N 1
ATOM 8930 C CA . ASN A 1 1146 ? -14.311 -34.255 -1.108 1.00 96.69 1146 ASN A CA 1
ATOM 8931 C C . ASN A 1 1146 ? -15.422 -34.075 -2.164 1.00 96.69 1146 ASN A C 1
ATOM 8933 O O . ASN A 1 1146 ? -15.314 -34.666 -3.237 1.00 96.69 1146 ASN A O 1
ATOM 8937 N N . ALA A 1 1147 ? -16.436 -33.240 -1.910 1.00 97.50 1147 ALA A N 1
ATOM 8938 C CA . ALA A 1 1147 ? -17.495 -32.951 -2.881 1.00 97.50 1147 ALA A CA 1
ATOM 8939 C C . ALA A 1 1147 ? -16.957 -32.344 -4.191 1.00 97.50 1147 ALA A C 1
ATOM 8941 O O . ALA A 1 1147 ? -16.043 -31.511 -4.183 1.00 97.50 1147 ALA A O 1
ATOM 8942 N N . THR A 1 1148 ? -17.566 -32.710 -5.315 1.00 98.25 1148 THR A N 1
ATOM 8943 C CA . THR A 1 1148 ? -17.357 -32.082 -6.623 1.00 98.25 1148 THR A CA 1
ATOM 8944 C C . THR A 1 1148 ? -18.392 -30.979 -6.817 1.00 98.25 1148 THR A C 1
ATOM 8946 O O . THR A 1 1148 ? -19.587 -31.195 -6.620 1.00 98.25 1148 THR A O 1
ATOM 8949 N N . VAL A 1 1149 ? -17.935 -29.776 -7.166 1.00 98.31 1149 VAL A N 1
ATOM 8950 C CA . VAL A 1 1149 ? -18.739 -28.549 -7.072 1.00 98.31 1149 VAL A CA 1
ATOM 8951 C C . VAL A 1 1149 ? -18.673 -27.739 -8.358 1.00 98.31 1149 VAL A C 1
ATOM 8953 O O . VAL A 1 1149 ? -17.584 -27.540 -8.892 1.00 98.31 1149 VAL A O 1
ATOM 8956 N N . VAL A 1 1150 ? -19.803 -27.182 -8.802 1.00 98.44 1150 VAL A N 1
ATOM 8957 C CA . VAL A 1 1150 ? -19.813 -26.057 -9.760 1.00 98.44 1150 VAL A CA 1
ATOM 8958 C C . VAL A 1 1150 ? -20.062 -24.757 -9.003 1.00 98.44 1150 VAL A C 1
ATOM 8960 O O . VAL A 1 1150 ? -20.994 -24.668 -8.209 1.00 98.44 1150 VAL A O 1
ATOM 8963 N N . SER A 1 1151 ? -19.220 -23.748 -9.221 1.00 97.81 1151 SER A N 1
ATOM 8964 C CA . SER A 1 1151 ? -19.228 -22.503 -8.450 1.00 97.81 1151 SER A CA 1
ATOM 8965 C C . SER A 1 1151 ? -19.157 -21.269 -9.347 1.00 97.81 1151 SER A C 1
ATOM 8967 O O . SER A 1 1151 ? -18.328 -21.205 -10.256 1.00 97.81 1151 SER A O 1
ATOM 8969 N N . THR A 1 1152 ? -19.949 -20.241 -9.039 1.00 97.56 1152 THR A N 1
ATOM 8970 C CA . THR A 1 1152 ? -19.798 -18.902 -9.638 1.00 97.56 1152 THR A CA 1
ATOM 8971 C C . THR A 1 1152 ? -18.810 -18.008 -8.871 1.00 97.56 1152 THR A C 1
ATOM 8973 O O . THR A 1 1152 ? -18.621 -16.847 -9.233 1.00 97.56 1152 THR A O 1
ATOM 8976 N N . SER A 1 1153 ? -18.129 -18.524 -7.838 1.00 94.00 1153 SER A N 1
ATOM 8977 C CA . SER A 1 1153 ? -17.076 -17.806 -7.095 1.00 94.00 1153 SER A CA 1
ATOM 8978 C C . SER A 1 1153 ? -15.884 -17.384 -7.974 1.00 94.00 1153 SER A C 1
ATOM 8980 O O . SER A 1 1153 ? -15.701 -17.872 -9.089 1.00 94.00 1153 SER A O 1
ATOM 8982 N N . THR A 1 1154 ? -15.016 -16.507 -7.459 1.00 88.38 1154 THR A N 1
ATOM 8983 C CA . THR A 1 1154 ? -13.740 -16.146 -8.115 1.00 88.38 1154 THR A CA 1
ATOM 8984 C C . THR A 1 1154 ? -12.660 -17.225 -8.001 1.00 88.38 1154 THR A C 1
ATOM 8986 O O . THR A 1 1154 ? -11.727 -17.246 -8.795 1.00 88.38 1154 THR A O 1
ATOM 8989 N N . ARG A 1 1155 ? -12.725 -18.108 -6.992 1.00 91.25 1155 ARG A N 1
ATOM 8990 C CA . ARG A 1 1155 ? -11.592 -18.963 -6.584 1.00 91.25 1155 ARG A CA 1
ATOM 8991 C C . ARG A 1 1155 ? -11.998 -20.403 -6.306 1.00 91.25 1155 ARG A C 1
ATOM 8993 O O . ARG A 1 1155 ? -12.906 -20.651 -5.514 1.00 91.25 1155 ARG A O 1
ATOM 9000 N N . ASN A 1 1156 ? -11.218 -21.329 -6.862 1.00 95.44 1156 ASN A N 1
ATOM 9001 C CA . ASN A 1 1156 ? -11.364 -22.779 -6.729 1.00 95.44 1156 ASN A CA 1
ATOM 9002 C C . ASN A 1 1156 ? -10.103 -23.503 -6.208 1.00 95.44 1156 ASN A C 1
ATOM 9004 O O . ASN A 1 1156 ? -9.957 -24.704 -6.419 1.00 95.44 1156 ASN A O 1
ATOM 9008 N N . PHE A 1 1157 ? -9.184 -22.794 -5.540 1.00 91.81 1157 PHE A N 1
ATOM 9009 C CA . PHE A 1 1157 ? -7.969 -23.383 -4.956 1.00 91.81 1157 PHE A CA 1
ATOM 9010 C C . PHE A 1 1157 ? -8.265 -24.580 -4.019 1.00 91.81 1157 PHE A C 1
ATOM 9012 O O . PHE A 1 1157 ? -9.333 -24.606 -3.394 1.00 91.81 1157 PHE A O 1
ATOM 9019 N N . PRO A 1 1158 ? -7.309 -25.513 -3.818 1.00 92.88 1158 PRO A N 1
ATOM 9020 C CA . PRO A 1 1158 ? -7.469 -26.632 -2.894 1.00 92.88 1158 PRO A CA 1
ATOM 9021 C C . PRO A 1 1158 ? -7.987 -26.212 -1.518 1.00 92.88 1158 PRO A C 1
ATOM 9023 O O . PRO A 1 1158 ? -7.457 -25.297 -0.886 1.00 92.88 1158 PRO A O 1
ATOM 9026 N N . ASN A 1 1159 ? -8.999 -26.931 -1.033 1.00 94.38 1159 ASN A N 1
ATOM 9027 C CA . ASN A 1 1159 ? -9.673 -26.715 0.252 1.00 94.38 1159 ASN A CA 1
ATOM 9028 C C . ASN A 1 1159 ? -10.493 -25.410 0.393 1.00 94.38 1159 ASN A C 1
ATOM 9030 O O . ASN A 1 1159 ? -10.993 -25.141 1.491 1.00 94.38 1159 ASN A O 1
ATOM 9034 N N . ARG A 1 1160 ? -10.657 -24.610 -0.678 1.00 93.50 1160 ARG A N 1
ATOM 9035 C CA . ARG A 1 1160 ? -11.272 -23.268 -0.619 1.00 93.50 1160 ARG A CA 1
ATOM 9036 C C . ARG A 1 1160 ? -12.753 -23.271 -0.232 1.00 93.50 1160 ARG A C 1
ATOM 9038 O O . ARG A 1 1160 ? -13.106 -22.503 0.652 1.00 93.50 1160 ARG A O 1
ATOM 9045 N N . LEU A 1 1161 ? -13.596 -24.100 -0.856 1.00 94.19 1161 LEU A N 1
ATOM 9046 C CA . LEU A 1 1161 ? -15.029 -24.211 -0.508 1.00 94.19 1161 LEU A CA 1
ATOM 9047 C C . LEU A 1 1161 ? -15.288 -25.283 0.570 1.00 94.19 1161 LEU A C 1
ATOM 9049 O O . LEU A 1 1161 ? -16.198 -25.140 1.379 1.00 94.19 1161 LEU A O 1
ATOM 9053 N N . GLY A 1 1162 ? -14.494 -26.355 0.586 1.00 94.19 1162 GLY A N 1
ATOM 9054 C CA . GLY A 1 1162 ? -14.624 -27.522 1.470 1.00 94.19 1162 GLY A CA 1
ATOM 9055 C C . GLY A 1 1162 ? -13.353 -28.368 1.404 1.00 94.19 1162 GLY A C 1
ATOM 9056 O O . GLY A 1 1162 ? -12.559 -28.203 0.477 1.00 94.19 1162 GLY A O 1
ATOM 9057 N N . LYS A 1 1163 ? -13.082 -29.218 2.403 1.00 94.62 1163 LYS A N 1
ATOM 9058 C CA . LYS A 1 1163 ? -11.802 -29.951 2.485 1.00 94.62 1163 LYS A CA 1
ATOM 9059 C C . LYS A 1 1163 ? -11.771 -31.064 1.430 1.00 94.62 1163 LYS A C 1
ATOM 9061 O O . LYS A 1 1163 ? -12.722 -31.821 1.312 1.00 94.62 1163 LYS A O 1
ATOM 9066 N N . GLY A 1 1164 ? -10.707 -31.121 0.629 1.00 95.19 1164 GLY A N 1
ATOM 9067 C CA . GLY A 1 1164 ? -10.590 -32.042 -0.513 1.00 95.19 1164 GLY A CA 1
ATOM 9068 C C . GLY A 1 1164 ? -11.557 -31.793 -1.685 1.00 95.19 1164 GLY A C 1
ATOM 9069 O O . GLY A 1 1164 ? -11.544 -32.572 -2.631 1.00 95.19 1164 GLY A O 1
ATOM 9070 N N . ALA A 1 1165 ? -12.395 -30.750 -1.642 1.00 96.88 1165 ALA A N 1
ATOM 9071 C CA . ALA A 1 1165 ? -13.434 -30.514 -2.646 1.00 96.88 1165 ALA A CA 1
ATOM 9072 C C . ALA A 1 1165 ? -12.865 -30.116 -4.024 1.00 96.88 1165 ALA A C 1
ATOM 9074 O O . ALA A 1 1165 ? -11.948 -29.295 -4.111 1.00 96.88 1165 ALA A O 1
ATOM 9075 N N . ASN A 1 1166 ? -13.454 -30.651 -5.097 1.00 97.25 1166 ASN A N 1
ATOM 9076 C CA . ASN A 1 1166 ? -13.051 -30.415 -6.485 1.00 97.25 1166 ASN A CA 1
ATOM 9077 C C . ASN A 1 1166 ? -13.978 -29.388 -7.143 1.00 97.25 1166 ASN A C 1
ATOM 9079 O O . ASN A 1 1166 ? -15.108 -29.706 -7.501 1.00 97.25 1166 ASN A O 1
ATOM 9083 N N . VAL A 1 1167 ? -13.514 -28.145 -7.289 1.00 97.81 1167 VAL A N 1
ATOM 9084 C CA . VAL A 1 1167 ? -14.383 -27.007 -7.634 1.00 97.81 1167 VAL A CA 1
ATOM 9085 C C . VAL A 1 1167 ? -14.145 -26.512 -9.067 1.00 97.81 1167 VAL A C 1
ATOM 9087 O O . VAL A 1 1167 ? -13.100 -25.938 -9.371 1.00 97.81 1167 VAL A O 1
ATOM 9090 N N . TYR A 1 1168 ? -15.133 -26.676 -9.940 1.00 98.38 1168 TYR A N 1
ATOM 9091 C CA . TYR A 1 1168 ? -15.194 -26.023 -11.249 1.00 98.38 1168 TYR A CA 1
ATOM 9092 C C . TYR A 1 1168 ? -15.692 -24.579 -11.102 1.00 98.38 1168 TYR A C 1
ATOM 9094 O O . TYR A 1 1168 ? -16.606 -24.321 -10.314 1.00 98.38 1168 TYR A O 1
ATOM 9102 N N . LEU A 1 1169 ? -15.133 -23.642 -11.876 1.00 98.25 1169 LEU A N 1
ATOM 9103 C CA . LEU A 1 1169 ? -15.677 -22.279 -11.997 1.00 98.25 1169 LEU A CA 1
ATOM 9104 C C . LEU A 1 1169 ? -16.476 -22.130 -13.294 1.00 98.25 1169 LEU A C 1
ATOM 9106 O O . LEU A 1 1169 ? -15.961 -22.474 -14.354 1.00 98.25 1169 LEU A O 1
ATOM 9110 N N . ALA A 1 1170 ? -17.698 -21.598 -13.215 1.00 97.69 1170 ALA A N 1
ATOM 9111 C CA . ALA A 1 1170 ? -18.639 -21.507 -14.340 1.00 97.69 1170 ALA A CA 1
ATOM 9112 C C . ALA A 1 1170 ? -19.515 -20.235 -14.293 1.00 97.69 1170 ALA A C 1
ATOM 9114 O O . ALA A 1 1170 ? -19.468 -19.469 -13.327 1.00 97.69 1170 ALA A O 1
ATOM 9115 N N . SER A 1 1171 ? -20.323 -20.028 -15.339 1.00 97.50 1171 SER A N 1
ATOM 9116 C CA . SER A 1 1171 ? -21.449 -19.080 -15.364 1.00 97.50 1171 SER A CA 1
ATOM 9117 C C . SER A 1 1171 ? -22.617 -19.548 -14.482 1.00 97.50 1171 SER A C 1
ATOM 9119 O O . SER A 1 1171 ? -22.692 -20.722 -14.108 1.00 97.50 1171 SER A O 1
ATOM 9121 N N . ALA A 1 1172 ? -23.536 -18.642 -14.128 1.00 97.19 1172 ALA A N 1
ATOM 9122 C CA . ALA A 1 1172 ? -24.702 -18.983 -13.306 1.00 97.19 1172 ALA A CA 1
ATOM 9123 C C . ALA A 1 1172 ? -25.703 -19.864 -14.071 1.00 97.19 1172 ALA A C 1
ATOM 9125 O O . ALA A 1 1172 ? -26.292 -20.783 -13.505 1.00 97.19 1172 ALA A O 1
ATOM 9126 N N . GLU A 1 1173 ? -25.826 -19.623 -15.372 1.00 96.12 1173 GLU A N 1
ATOM 9127 C CA . GLU A 1 1173 ? -26.601 -20.390 -16.339 1.00 96.12 1173 GLU A CA 1
ATOM 9128 C C . GLU A 1 1173 ? -26.107 -21.842 -16.404 1.00 96.12 1173 GLU A C 1
ATOM 9130 O O . GLU A 1 1173 ? -26.880 -22.784 -16.228 1.00 96.12 1173 GLU A O 1
ATOM 9135 N N . LEU A 1 1174 ? -24.797 -22.045 -16.589 1.00 96.94 1174 LEU A N 1
ATOM 9136 C CA . LEU A 1 1174 ? -24.218 -23.387 -16.648 1.00 96.94 1174 LEU A CA 1
ATOM 9137 C C . LEU A 1 1174 ? -24.259 -24.092 -15.284 1.00 96.94 1174 LEU A C 1
ATOM 9139 O O . LEU A 1 1174 ? -24.510 -25.297 -15.226 1.00 96.94 1174 LEU A O 1
ATOM 9143 N N . ALA A 1 1175 ? -24.072 -23.351 -14.187 1.00 97.94 1175 ALA A N 1
ATOM 9144 C CA . ALA A 1 1175 ? -24.228 -23.871 -12.831 1.00 97.94 1175 ALA A CA 1
ATOM 9145 C C . ALA A 1 1175 ? -25.666 -24.354 -12.560 1.00 97.94 1175 ALA A C 1
ATOM 9147 O O . ALA A 1 1175 ? -25.849 -25.443 -12.018 1.00 97.94 1175 ALA A O 1
ATOM 9148 N N . ALA A 1 1176 ? -26.687 -23.604 -12.990 1.00 97.25 1176 ALA A N 1
ATOM 9149 C CA . ALA A 1 1176 ? -28.087 -24.003 -12.848 1.00 97.25 1176 ALA A CA 1
ATOM 9150 C C . ALA A 1 1176 ? -28.413 -25.281 -13.642 1.00 97.25 1176 ALA A C 1
ATOM 9152 O O . ALA A 1 1176 ? -29.051 -26.186 -13.103 1.00 97.25 1176 ALA A O 1
ATOM 9153 N N . VAL A 1 1177 ? -27.917 -25.413 -14.879 1.00 96.62 1177 VAL A N 1
ATOM 9154 C CA . VAL A 1 1177 ? -28.065 -26.658 -15.660 1.00 96.62 1177 VAL A CA 1
ATOM 9155 C C . VAL A 1 1177 ? -27.335 -27.830 -14.991 1.00 96.62 1177 VAL A C 1
ATOM 9157 O O . VAL A 1 1177 ? -27.890 -28.925 -14.906 1.00 96.62 1177 VAL A O 1
ATOM 9160 N N . ALA A 1 1178 ? -26.128 -27.616 -14.458 1.00 97.69 1178 ALA A N 1
ATOM 9161 C CA . ALA A 1 1178 ? -25.391 -28.662 -13.749 1.00 97.69 1178 ALA A CA 1
ATOM 9162 C C . ALA A 1 1178 ? -26.108 -29.132 -12.466 1.00 97.69 1178 ALA A C 1
ATOM 9164 O O . ALA A 1 1178 ? -26.105 -30.328 -12.167 1.00 97.69 1178 ALA A O 1
ATOM 9165 N N . ALA A 1 1179 ? -26.779 -28.218 -11.755 1.00 97.75 1179 ALA A N 1
ATOM 9166 C CA . ALA A 1 1179 ? -27.603 -28.536 -10.588 1.00 97.75 1179 ALA A CA 1
ATOM 9167 C C . ALA A 1 1179 ? -28.838 -29.384 -10.948 1.00 97.75 1179 ALA A C 1
ATOM 9169 O O . ALA A 1 1179 ? -29.192 -30.314 -10.225 1.00 97.75 1179 ALA A O 1
ATOM 9170 N N . ILE A 1 1180 ? -29.477 -29.090 -12.088 1.00 96.75 1180 ILE A N 1
ATOM 9171 C CA . ILE A 1 1180 ? -30.630 -29.844 -12.612 1.00 96.75 1180 ILE A CA 1
ATOM 9172 C C . ILE A 1 1180 ? -30.230 -31.267 -13.038 1.00 96.75 1180 ILE A C 1
ATOM 9174 O O . ILE A 1 1180 ? -31.002 -32.204 -12.840 1.00 96.75 1180 ILE A O 1
ATOM 9178 N N . LEU A 1 1181 ? -29.037 -31.446 -13.617 1.00 96.38 1181 LEU A N 1
ATOM 9179 C CA . LEU A 1 1181 ? -28.606 -32.728 -14.194 1.00 96.38 1181 LEU A CA 1
ATOM 9180 C C . LEU A 1 1181 ? -27.783 -33.627 -13.253 1.00 96.38 1181 LEU A C 1
ATOM 9182 O O . LEU A 1 1181 ? -27.559 -34.789 -13.592 1.00 96.38 1181 LEU A O 1
ATOM 9186 N N . GLY A 1 1182 ? -27.283 -33.123 -12.118 1.00 97.19 1182 GLY A N 1
ATOM 9187 C CA . GLY A 1 1182 ? -26.352 -33.872 -11.253 1.00 97.19 1182 GLY A CA 1
ATOM 9188 C C . GLY A 1 1182 ? -24.954 -34.077 -11.854 1.00 97.19 1182 GLY A C 1
ATOM 9189 O O . GLY A 1 1182 ? -24.163 -34.883 -11.363 1.00 97.19 1182 GLY A O 1
ATOM 9190 N N . ARG A 1 1183 ? -24.650 -33.386 -12.956 1.00 97.88 1183 ARG A N 1
ATOM 9191 C CA . ARG A 1 1183 ? -23.391 -33.475 -13.704 1.00 97.88 1183 ARG A CA 1
ATOM 9192 C C . ARG A 1 1183 ? -23.197 -32.250 -14.588 1.00 97.88 1183 ARG A C 1
ATOM 9194 O O . ARG A 1 1183 ? -24.160 -31.557 -14.905 1.00 97.88 1183 ARG A O 1
ATOM 9201 N N . LEU A 1 1184 ? -21.980 -32.049 -15.086 1.00 97.62 1184 LEU A N 1
ATOM 9202 C CA . LEU A 1 1184 ? -21.757 -31.144 -16.212 1.00 97.62 1184 LEU A CA 1
ATOM 9203 C C . LEU A 1 1184 ? -22.577 -31.609 -17.444 1.00 97.62 1184 LEU A C 1
ATOM 9205 O O . LEU A 1 1184 ? -22.583 -32.808 -17.769 1.00 97.62 1184 LEU A O 1
ATOM 9209 N N . PRO A 1 1185 ? -23.294 -30.694 -18.124 1.00 96.75 1185 PRO A N 1
ATOM 9210 C CA . PRO A 1 1185 ? -23.987 -30.984 -19.375 1.00 96.75 1185 PRO A CA 1
ATOM 9211 C C . PRO A 1 1185 ? -23.000 -31.149 -20.537 1.00 96.75 1185 PRO A C 1
ATOM 9213 O O . PRO A 1 1185 ? -21.878 -30.653 -20.503 1.00 96.75 1185 PRO A O 1
ATOM 9216 N N . THR A 1 1186 ? -23.447 -31.778 -21.618 1.00 96.00 1186 THR A N 1
ATOM 9217 C CA . THR A 1 1186 ? -22.851 -31.562 -22.946 1.00 96.00 1186 THR A CA 1
ATOM 9218 C C . THR A 1 1186 ? -23.265 -30.189 -23.492 1.00 96.00 1186 THR A C 1
ATOM 9220 O O . THR A 1 1186 ? -24.304 -29.652 -23.098 1.00 96.00 1186 THR A O 1
ATOM 9223 N N . ASN A 1 1187 ? -22.508 -29.615 -24.437 1.00 94.12 1187 ASN A N 1
ATOM 9224 C CA . ASN A 1 1187 ? -22.861 -28.309 -25.017 1.00 94.12 1187 ASN A CA 1
ATOM 9225 C C . ASN A 1 1187 ? -24.266 -28.313 -25.659 1.00 94.12 1187 ASN A C 1
ATOM 9227 O O . ASN A 1 1187 ? -25.021 -27.357 -25.515 1.00 94.12 1187 ASN A O 1
ATOM 9231 N N . GLU A 1 1188 ? -24.679 -29.423 -26.281 1.00 93.81 1188 GLU A N 1
ATOM 9232 C CA . GLU A 1 1188 ? -26.045 -29.577 -26.794 1.00 93.81 1188 GLU A CA 1
ATOM 9233 C C . GLU A 1 1188 ? -27.133 -29.550 -25.711 1.00 93.81 1188 GLU A C 1
ATOM 9235 O O . GLU A 1 1188 ? -28.216 -29.020 -25.950 1.00 93.81 1188 GLU A O 1
ATOM 9240 N N . GLU A 1 1189 ? -26.900 -30.167 -24.550 1.00 94.38 1189 GLU A N 1
ATOM 9241 C CA . GLU A 1 1189 ? -27.850 -30.142 -23.430 1.00 94.38 1189 GLU A CA 1
ATOM 9242 C C . GLU A 1 1189 ? -27.947 -28.734 -22.845 1.00 94.38 1189 GLU A C 1
ATOM 9244 O O . GLU A 1 1189 ? -29.047 -28.215 -22.665 1.00 94.38 1189 GLU A O 1
ATOM 9249 N N . TYR A 1 1190 ? -26.803 -28.085 -22.629 1.00 95.12 1190 TYR A N 1
ATOM 9250 C CA . TYR A 1 1190 ? -26.736 -26.710 -22.146 1.00 95.12 1190 TYR A CA 1
ATOM 9251 C C . TYR A 1 1190 ? -27.462 -25.726 -23.081 1.00 95.12 1190 TYR A C 1
ATOM 9253 O O . TYR A 1 1190 ? -28.304 -24.950 -22.625 1.00 95.12 1190 TYR A O 1
ATOM 9261 N N . LEU A 1 1191 ? -27.218 -25.805 -24.394 1.00 93.69 1191 LEU A N 1
ATOM 9262 C CA . LEU A 1 1191 ? -27.869 -24.942 -25.384 1.00 93.69 1191 LEU A CA 1
ATOM 9263 C C . LEU A 1 1191 ? -29.395 -25.126 -25.429 1.00 93.69 1191 LEU A C 1
ATOM 9265 O O . LEU A 1 1191 ? -30.106 -24.152 -25.676 1.00 93.69 1191 LEU A O 1
ATOM 9269 N N . LYS A 1 1192 ? -29.918 -26.329 -25.137 1.00 92.38 1192 LYS A N 1
ATOM 9270 C CA . LYS A 1 1192 ? -31.370 -26.581 -25.043 1.00 92.38 1192 LYS A CA 1
ATOM 9271 C C . LYS A 1 1192 ? -32.000 -25.814 -23.871 1.00 92.38 1192 LYS A C 1
ATOM 9273 O O . LYS A 1 1192 ? -33.030 -25.177 -24.069 1.00 92.38 1192 LYS A O 1
ATOM 9278 N N . TYR A 1 1193 ? -31.362 -25.784 -22.697 1.00 90.44 1193 TYR A N 1
ATOM 9279 C CA . TYR A 1 1193 ? -31.823 -24.956 -21.571 1.00 90.44 1193 TYR A CA 1
ATOM 9280 C C . TYR A 1 1193 ? -31.619 -23.451 -21.824 1.00 90.44 1193 TYR A C 1
ATOM 9282 O O . TYR A 1 1193 ? -32.505 -22.645 -21.540 1.00 90.44 1193 TYR A O 1
ATOM 9290 N N . HIS A 1 1194 ? -30.481 -23.046 -22.398 1.00 90.31 1194 HIS A N 1
ATOM 9291 C CA . HIS A 1 1194 ? -30.193 -21.634 -22.677 1.00 90.31 1194 HIS A CA 1
ATOM 9292 C C . HIS A 1 1194 ? -31.127 -21.030 -23.749 1.00 90.31 1194 HIS A C 1
ATOM 9294 O O . HIS A 1 1194 ? -31.450 -19.840 -23.698 1.00 90.31 1194 HIS A O 1
ATOM 9300 N N . ALA A 1 1195 ? -31.619 -21.831 -24.701 1.00 88.06 1195 ALA A N 1
ATOM 9301 C CA . ALA A 1 1195 ? -32.594 -21.386 -25.702 1.00 88.06 1195 ALA A CA 1
ATOM 9302 C C . ALA A 1 1195 ? -33.912 -20.868 -25.086 1.00 88.06 1195 ALA A C 1
ATOM 9304 O O . ALA A 1 1195 ? -34.591 -20.044 -25.699 1.00 88.06 1195 ALA A O 1
ATOM 9305 N N . GLU A 1 1196 ? -34.260 -21.292 -23.867 1.00 81.06 1196 GLU A N 1
ATOM 9306 C CA . GLU A 1 1196 ? -35.429 -20.787 -23.140 1.00 81.06 1196 GLU A CA 1
ATOM 9307 C C . GLU A 1 1196 ? -35.175 -19.426 -22.469 1.00 81.06 1196 GLU A C 1
ATOM 9309 O O . GLU A 1 1196 ? -36.097 -18.613 -22.388 1.00 81.06 1196 GLU A O 1
ATOM 9314 N N . LEU A 1 1197 ? -33.935 -19.123 -22.059 1.00 85.12 1197 LEU A N 1
ATOM 9315 C CA . LEU A 1 1197 ? -33.567 -17.794 -21.542 1.00 85.12 1197 LEU A CA 1
ATOM 9316 C C . LEU A 1 1197 ? -33.607 -16.728 -22.642 1.00 85.12 1197 LEU A C 1
ATOM 9318 O O . LEU A 1 1197 ? -34.096 -15.621 -22.418 1.00 85.12 1197 LEU A O 1
ATOM 9322 N N . ALA A 1 1198 ? -33.168 -17.078 -23.856 1.00 77.56 1198 ALA A N 1
ATOM 9323 C CA . ALA A 1 1198 ? -33.156 -16.171 -25.005 1.00 77.56 1198 ALA A CA 1
ATOM 9324 C C . ALA A 1 1198 ? -34.547 -15.588 -25.338 1.00 77.56 1198 ALA A C 1
ATOM 9326 O O . ALA A 1 1198 ? -34.642 -14.471 -25.838 1.00 77.56 1198 ALA A O 1
ATOM 9327 N N . LYS A 1 1199 ? -35.635 -16.297 -24.998 1.00 81.75 1199 LYS A N 1
ATOM 9328 C CA . LYS A 1 1199 ? -37.029 -15.845 -25.181 1.00 81.75 1199 LYS A CA 1
ATOM 9329 C C . LYS A 1 1199 ? -37.474 -14.761 -24.189 1.00 81.75 1199 LYS A C 1
ATOM 9331 O O . LYS A 1 1199 ? -38.602 -14.281 -24.276 1.00 81.75 1199 LYS A O 1
ATOM 9336 N N . SER A 1 1200 ? -36.659 -14.432 -23.187 1.00 82.62 1200 SER A N 1
ATOM 9337 C CA . SER A 1 1200 ? -37.016 -13.489 -22.115 1.00 82.62 1200 SER A CA 1
ATOM 9338 C C . SER A 1 1200 ? -35.828 -12.649 -21.624 1.00 82.62 1200 SER A C 1
ATOM 9340 O O . SER A 1 1200 ? -35.928 -12.028 -20.565 1.00 82.62 1200 SER A O 1
ATOM 9342 N N . SER A 1 1201 ? -34.726 -12.608 -22.385 1.00 81.56 1201 SER A N 1
ATOM 9343 C CA . SER A 1 1201 ? -33.457 -11.944 -22.037 1.00 81.56 1201 SER A CA 1
ATOM 9344 C C . SER A 1 1201 ? -33.653 -10.532 -21.469 1.00 81.56 1201 SER A C 1
ATOM 9346 O O . SER A 1 1201 ? -33.180 -10.234 -20.373 1.00 81.56 1201 SER A O 1
ATOM 9348 N N . ASP A 1 1202 ? -34.455 -9.712 -22.152 1.00 81.19 1202 ASP A N 1
ATOM 9349 C CA . ASP A 1 1202 ? -34.721 -8.304 -21.818 1.00 81.19 1202 ASP A CA 1
ATOM 9350 C C . ASP A 1 1202 ? -35.457 -8.103 -20.478 1.00 81.19 1202 ASP A C 1
ATOM 9352 O O . ASP A 1 1202 ? -35.510 -6.989 -19.964 1.00 81.19 1202 ASP A O 1
ATOM 9356 N N . SER A 1 1203 ? -36.028 -9.171 -19.907 1.00 84.25 1203 SER A N 1
ATOM 9357 C CA . SER A 1 1203 ? -36.643 -9.196 -18.566 1.00 84.25 1203 SER A CA 1
ATOM 9358 C C . SER A 1 1203 ? -35.765 -9.866 -17.502 1.00 84.25 1203 SER A C 1
ATOM 9360 O O . SER A 1 1203 ? -35.947 -9.639 -16.309 1.00 84.25 1203 SER A O 1
ATOM 9362 N N . ILE A 1 1204 ? -34.801 -10.687 -17.923 1.00 88.69 1204 ILE A N 1
ATOM 9363 C CA . ILE A 1 1204 ? -33.885 -11.411 -17.038 1.00 88.69 1204 ILE A CA 1
ATOM 9364 C C . ILE A 1 1204 ? -32.753 -10.473 -16.607 1.00 88.69 1204 ILE A C 1
ATOM 9366 O O . ILE A 1 1204 ? -32.548 -10.252 -15.412 1.00 88.69 1204 ILE A O 1
ATOM 9370 N N . TYR A 1 1205 ? -32.067 -9.859 -17.572 1.00 88.19 1205 TYR A N 1
ATOM 9371 C CA . TYR A 1 1205 ? -30.868 -9.045 -17.348 1.00 88.19 1205 TYR A CA 1
ATOM 9372 C C . TYR A 1 1205 ? -31.192 -7.551 -17.137 1.00 88.19 1205 TYR A C 1
ATOM 9374 O O . TYR A 1 1205 ? -30.542 -6.671 -17.696 1.00 88.19 1205 TYR A O 1
ATOM 9382 N N . GLN A 1 1206 ? -32.217 -7.259 -16.326 1.00 88.12 1206 GLN A N 1
ATOM 9383 C CA . GLN A 1 1206 ? -32.545 -5.900 -15.870 1.00 88.12 1206 GLN A CA 1
ATOM 9384 C C . GLN A 1 1206 ? -31.799 -5.580 -14.563 1.00 88.12 1206 GLN A C 1
ATOM 9386 O O . GLN A 1 1206 ? -32.018 -6.245 -13.550 1.00 88.12 1206 GLN A O 1
ATOM 9391 N N . TYR A 1 1207 ? -30.914 -4.585 -14.581 1.00 89.81 1207 TYR A N 1
ATOM 9392 C CA . TYR A 1 1207 ? -30.042 -4.231 -13.451 1.00 89.81 1207 TYR A CA 1
ATOM 9393 C C . TYR A 1 1207 ? -30.743 -3.337 -12.409 1.00 89.81 1207 TYR A C 1
ATOM 9395 O O . TYR A 1 1207 ? -31.818 -2.791 -12.669 1.00 89.81 1207 TYR A O 1
ATOM 9403 N N . LEU A 1 1208 ? -30.163 -3.203 -11.208 1.00 90.62 1208 LEU A N 1
ATOM 9404 C CA . LEU A 1 1208 ? -30.768 -2.454 -10.095 1.00 90.62 1208 LEU A CA 1
ATOM 9405 C C . LEU A 1 1208 ? -30.552 -0.935 -10.237 1.00 90.62 1208 LEU A C 1
ATOM 9407 O O . LEU A 1 1208 ? -29.676 -0.332 -9.615 1.00 90.62 1208 LEU A O 1
ATOM 9411 N N . ASN A 1 1209 ? -31.405 -0.299 -11.039 1.00 93.81 1209 ASN A N 1
ATOM 9412 C CA . ASN A 1 1209 ? -31.469 1.156 -11.164 1.00 93.81 1209 ASN A CA 1
ATOM 9413 C C . ASN A 1 1209 ? -32.329 1.764 -10.038 1.00 93.81 1209 ASN A C 1
ATOM 9415 O O . ASN A 1 1209 ? -33.550 1.872 -10.146 1.00 93.81 1209 ASN A O 1
ATOM 9419 N N . PHE A 1 1210 ? -31.699 2.140 -8.916 1.00 95.75 1210 PHE A N 1
ATOM 9420 C CA . PHE A 1 1210 ? -32.379 2.641 -7.708 1.00 95.75 1210 PHE A CA 1
ATOM 9421 C C . PHE A 1 1210 ? -33.114 3.975 -7.920 1.00 95.75 1210 PHE A C 1
ATOM 9423 O O . PHE A 1 1210 ? -34.042 4.290 -7.180 1.00 95.75 1210 PHE A O 1
ATOM 9430 N N . ASP A 1 1211 ? -32.735 4.741 -8.944 1.00 95.31 1211 ASP A N 1
ATOM 9431 C CA . ASP A 1 1211 ? -33.442 5.923 -9.455 1.00 95.31 1211 ASP A CA 1
ATOM 9432 C C . ASP A 1 1211 ? -34.813 5.605 -10.082 1.00 95.31 1211 ASP A C 1
ATOM 9434 O O . ASP A 1 1211 ? -35.619 6.512 -10.274 1.00 95.31 1211 ASP A O 1
ATOM 9438 N N . GLN A 1 1212 ? -35.094 4.328 -10.364 1.00 94.00 1212 GLN A N 1
ATOM 9439 C CA . GLN A 1 1212 ? -36.330 3.846 -10.994 1.00 94.00 1212 GLN A CA 1
ATOM 9440 C C . GLN A 1 1212 ? -37.226 3.067 -10.012 1.00 94.00 1212 GLN A C 1
ATOM 9442 O O . GLN A 1 1212 ? -38.326 2.656 -10.378 1.00 94.00 1212 GLN A O 1
ATOM 9447 N N . VAL A 1 1213 ? -36.795 2.890 -8.754 1.00 91.94 1213 VAL A N 1
ATOM 9448 C CA . VAL A 1 1213 ? -37.551 2.179 -7.708 1.00 91.94 1213 VAL A CA 1
ATOM 9449 C C . VAL A 1 1213 ? -38.172 3.179 -6.731 1.00 91.94 1213 VAL A C 1
ATOM 9451 O O . VAL A 1 1213 ? -37.466 3.858 -5.984 1.00 91.94 1213 VAL A O 1
ATOM 9454 N N . GLU A 1 1214 ? -39.506 3.247 -6.703 1.00 90.69 1214 GLU A N 1
ATOM 9455 C CA . GLU A 1 1214 ? -40.275 4.262 -5.963 1.00 90.69 1214 GLU A CA 1
ATOM 9456 C C . GLU A 1 1214 ? -39.901 4.351 -4.469 1.00 90.69 1214 GLU A C 1
ATOM 9458 O O . GLU A 1 1214 ? -39.657 5.450 -3.970 1.00 90.69 1214 GLU A O 1
ATOM 9463 N N . ASP A 1 1215 ? -39.745 3.210 -3.783 1.00 90.25 1215 ASP A N 1
ATOM 9464 C CA . ASP A 1 1215 ? -39.306 3.125 -2.376 1.00 90.25 1215 ASP A CA 1
ATOM 9465 C C . ASP A 1 1215 ? -37.981 3.874 -2.116 1.00 90.25 1215 ASP A C 1
ATOM 9467 O O . ASP A 1 1215 ? -37.809 4.542 -1.088 1.00 90.25 1215 ASP A O 1
ATOM 9471 N N . TYR A 1 1216 ? -37.029 3.764 -3.049 1.00 93.88 1216 TYR A N 1
ATOM 9472 C CA . TYR A 1 1216 ? -35.697 4.359 -2.935 1.00 93.88 1216 TYR A CA 1
ATOM 9473 C C . TYR A 1 1216 ? -35.738 5.850 -3.271 1.00 93.88 1216 TYR A C 1
ATOM 9475 O O . TYR A 1 1216 ? -35.214 6.660 -2.504 1.00 93.88 1216 TYR A O 1
ATOM 9483 N N . VAL A 1 1217 ? -36.438 6.229 -4.345 1.00 95.00 1217 VAL A N 1
ATOM 9484 C CA . VAL A 1 1217 ? -36.642 7.629 -4.756 1.00 95.00 1217 VAL A CA 1
ATOM 9485 C C . VAL A 1 1217 ? -37.378 8.431 -3.674 1.00 95.00 1217 VAL A C 1
ATOM 9487 O O . VAL A 1 1217 ? -36.928 9.514 -3.289 1.00 95.00 1217 VAL A O 1
ATOM 9490 N N . ALA A 1 1218 ? -38.463 7.891 -3.111 1.00 93.50 1218 ALA A N 1
ATOM 9491 C CA . ALA A 1 1218 ? -39.281 8.554 -2.092 1.00 93.50 1218 ALA A CA 1
ATOM 9492 C C . ALA A 1 1218 ? -38.564 8.728 -0.738 1.00 93.50 1218 ALA A C 1
ATOM 9494 O O . ALA A 1 1218 ? -38.919 9.608 0.053 1.00 93.50 1218 ALA A O 1
ATOM 9495 N N . LYS A 1 1219 ? -37.550 7.903 -0.448 1.00 94.00 1219 LYS A N 1
ATOM 9496 C CA . LYS A 1 1219 ? -36.646 8.074 0.700 1.00 94.00 1219 LYS A CA 1
ATOM 9497 C C . LYS A 1 1219 ? -35.509 9.051 0.383 1.00 94.00 1219 LYS A C 1
ATOM 9499 O O . LYS A 1 1219 ? -35.314 10.010 1.127 1.00 94.00 1219 LYS A O 1
ATOM 9504 N N . ALA A 1 1220 ? -34.831 8.881 -0.753 1.00 94.06 1220 ALA A N 1
ATOM 9505 C CA . ALA A 1 1220 ? -33.749 9.752 -1.214 1.00 94.06 1220 ALA A CA 1
ATOM 9506 C C . ALA A 1 1220 ? -34.173 11.227 -1.346 1.00 94.06 1220 ALA A C 1
ATOM 9508 O O . ALA A 1 1220 ? -33.423 12.121 -0.954 1.00 94.06 1220 ALA A O 1
ATOM 9509 N N . GLY A 1 1221 ? -35.392 11.489 -1.831 1.00 90.88 1221 GLY A N 1
ATOM 9510 C CA . GLY A 1 1221 ? -35.953 12.838 -1.980 1.00 90.88 1221 GLY A CA 1
ATOM 9511 C C . GLY A 1 1221 ? -36.191 13.601 -0.669 1.00 90.88 1221 GLY A C 1
ATOM 9512 O O . GLY A 1 1221 ? -36.452 14.801 -0.707 1.00 90.88 1221 GLY A O 1
ATOM 9513 N N . LYS A 1 1222 ? -36.080 12.944 0.495 1.00 91.06 1222 LYS A N 1
ATOM 9514 C CA . LYS A 1 1222 ? -36.192 13.589 1.817 1.00 91.06 1222 LYS A CA 1
ATOM 9515 C C . LYS A 1 1222 ? -34.874 14.212 2.293 1.00 91.06 1222 LYS A C 1
ATOM 9517 O O . LYS A 1 1222 ? -34.889 14.994 3.239 1.00 91.06 1222 LYS A O 1
ATOM 9522 N N . VAL A 1 1223 ? -33.743 13.882 1.662 1.00 91.56 1223 VAL A N 1
ATOM 9523 C CA . VAL A 1 1223 ? -32.406 14.306 2.106 1.00 91.56 1223 VAL A CA 1
ATOM 9524 C C . VAL A 1 1223 ? -32.076 15.711 1.606 1.00 91.56 1223 VAL A C 1
ATOM 9526 O O . VAL A 1 1223 ? -31.793 15.922 0.425 1.00 91.56 1223 VAL A O 1
ATOM 9529 N N . GLN A 1 1224 ? -32.053 16.677 2.525 1.00 88.69 1224 GLN A N 1
ATOM 9530 C CA . GLN A 1 1224 ? -31.661 18.054 2.233 1.00 88.69 1224 GLN A CA 1
ATOM 9531 C C . GLN A 1 1224 ? -30.134 18.168 2.145 1.00 88.69 1224 GLN A C 1
ATOM 9533 O O . GLN A 1 1224 ? -29.434 18.296 3.145 1.00 88.69 1224 GLN A O 1
ATOM 9538 N N . MET A 1 1225 ? -29.598 18.132 0.922 1.00 86.25 1225 MET A N 1
ATOM 9539 C CA . MET A 1 1225 ? -28.148 18.166 0.662 1.00 86.25 1225 MET A CA 1
ATOM 9540 C C . MET A 1 1225 ? -27.428 19.387 1.276 1.00 86.25 1225 MET A C 1
ATOM 9542 O O . MET A 1 1225 ? -26.241 19.307 1.590 1.00 86.25 1225 MET A O 1
ATOM 9546 N N . SER A 1 1226 ? -28.143 20.496 1.489 1.00 79.19 1226 SER A N 1
ATOM 9547 C CA . SER A 1 1226 ? -27.661 21.717 2.151 1.00 79.19 1226 SER A CA 1
ATOM 9548 C C . SER A 1 1226 ? -27.359 21.559 3.648 1.00 79.19 1226 SER A C 1
ATOM 9550 O O . SER A 1 1226 ? -26.649 22.390 4.204 1.00 79.19 1226 SER A O 1
ATOM 9552 N N . GLU A 1 1227 ? -27.836 20.503 4.312 1.00 76.88 1227 GLU A N 1
ATOM 9553 C CA . GLU A 1 1227 ? -27.521 20.223 5.725 1.00 76.88 1227 GLU A CA 1
ATOM 9554 C C . GLU A 1 1227 ? -26.110 19.624 5.915 1.00 76.88 1227 GLU A C 1
ATOM 9556 O O . GLU A 1 1227 ? -25.605 19.520 7.038 1.00 76.88 1227 GLU A O 1
ATOM 9561 N N . TYR A 1 1228 ? -25.449 19.245 4.813 1.00 76.00 1228 TYR A N 1
ATOM 9562 C CA . TYR A 1 1228 ? -24.180 18.508 4.808 1.00 76.00 1228 TYR A CA 1
ATOM 9563 C C . TYR A 1 1228 ? -23.035 19.209 4.049 1.00 76.00 1228 TYR A C 1
ATOM 9565 O O . TYR A 1 1228 ? -21.972 18.600 3.896 1.00 76.00 1228 TYR A O 1
ATOM 9573 N N . SER A 1 1229 ? -23.246 20.447 3.578 1.00 52.28 1229 SER A N 1
ATOM 9574 C CA . SER A 1 1229 ? -22.297 21.245 2.775 1.00 52.28 1229 SER A CA 1
ATOM 9575 C C . SER A 1 1229 ? -21.136 21.837 3.579 1.00 52.28 1229 SER A C 1
ATOM 9577 O O . SER A 1 1229 ? -21.438 22.541 4.570 1.00 52.28 1229 SER A O 1
#

Foldseek 3Di:
DVVVVVVVVVVVVVVVVVVVVVVVVVVVVVVVVVVVVVVVVVVVVVVVVVVVVVVVVVVVVVVVVVVVVVVVVVVVVVVVVVVVVVVVVVVVVVVVVVVVVVVVVVVVVVVVVVVVVVVVVVVVVVVVVVVVVVVVVVVVVVVVVVVVVVVVVVVVVVVVVVPDDDDDDDDDDDDDDDDDDDDDDDDDDDDDDYDDDDDDDDDDDDDDDDDDDDDDDDDDDDDDDDDDDDDDDDDDDDDDDDDDDDDDDDDDDDDYDDDDDDDDDDDDDDDDDYDDDDYDYDDDDDDDDDDDDDDDDDDDDDDDDDPQLVLQFADPDDPPDGDRDPVNVCSVDPDDDDDDDDDDDDNVVRQVRLADDDQDPDGPNQFDWDWDFADAPDDPDGTDTFTWTQPQSVVQCCLQPPVQLLQQRDHPDDLSLVVQLVVCVVVCQLAVQFVCNVPPDSNCSSQAREKEKEWEQDAGPVRFTKIWIWMFGFFHHFPVVQVSPPPDDPPCVVVVLLPLQPLDAPQNLCVLLVNPDGPVNVVQFPVVPQPARPPPDDDPRRPFGFGPLAHDCVSTIGTTGMGGVVSCVNPVVPLLSSLLSVLVSLQCQQPVADQHPVPRDGHGYGYAAYEYAQVRLCSQFVFPAALVPDDPPALQHHDQQWRDSHVVQDLPQPDPDGPGVVGGQVDGRDPDGRSNLSHRTGDSRSSVRYHYDCCCCQLVNDLQLLLLLVQQVCLVLCVLPDDPPQDSDPQSSQQSVVVLLVVVCVVVVRDDPDDGDDCVQQVHDDQVDRGGGNDHSSNSSSSLVSLLVVLVVCQVDDPPDPVVNVVSVLSNQLSSLSNQLVNLVNRDGSDDGLVSLVSNLCSVSSNVVSLVVNCVVCVVVVTRRGDPRRPCVVNVSSVSSCSVHCPPDQPADFAEEEAEDADAAQLEDLLLVLLVVLVLCVVVVQFDQDPVVTRQVQAAHEYEYYHPQDDAVLSVVLNFVLSVLSNHSGYYYHHDQVSVLLVLLLVLLVLLLCVLVPHPPNLVSLVVSVVSVVCNVPPDDDDDDPPRDHPYYHYDYNVPVHAGWKAWAAGSSNIDGLVVVDKDFAAAEEDDDSSDFLLLLLLLLLLLLPDQEAWNHAYEYAAQDVVSVVVCVVVPSVVSCVRRPYHYDYHHHALLALPPQADEALGEYEYCHSDRHACRRHHNYTYMHGGSLQRSLCRRVSIRDDRVSSSVSSVSCVVPVVPSPDGNRLSPDPVSNVSSVVDDSVVND

Radius of gyration: 47.03 Å; chains: 1; bounding box: 187×138×118 Å